Protein AF-A0AAN8EJ95-F1 (afdb_monomer_lite)

pLDDT: mean 85.51, std 13.03, range [29.92, 98.56]

Organism: NCBI:txid191047

Sequence (893 aa):
MENGNKPSVAELAAMTTEERMAGLEHSEVRYFTSYDHHGIHEEMLKDEVRTRSYRDSIYQNKHLFKDKVVLDVGCGTGILSMFAAKAGAKHVIGVDMSSIIQKAKQIVERNGLTSKVTLLQGKMEEVEMPQHVMPDGKVDIIISEWMGYFLLYESMLDTVIYARDKYLRPQGQIYPDKATIYMAGIEDGEFKEDKIGFWDNVYGFDYSPMKDVALTEPLVDTVELKALVTDPCPVFTIDLNTVKTADLAFSEPFSLRCQRNDFIHALIAWFDIDFGACHKPIRFSTGPHAKYTHWKQTVFYVREVLTVEENEVLHGFLSNKPNAKNKRDLDIKIDYELDTTDSRRKTAGSSFKKTTQEVIDFYAAQESNPIPGIPKLDARRVVDGQRKIEFLKPLPPTSEGKTFELRSKVLGVYDKGKPGTVVETEQTIVDKSTGEVYSRAVGQGFFVGQGGWGGPKGPATQAFPPPKGREKSPDVTHVNQLTPESALLYRLNGDYNPLHATPEPGIKMGFGGAIMHGLYSWNSAAHALVKELGGSDPANIKEFQARFASPVKPGDKLITEIWRTGEKNQDGWEEIRFTCRVEGGKHAHASLGDRLPEFRDCVEVCKSENCASGKGHLPLNLRLLFWTCPRECDYTCQHVITDAREARDPPMMEPVVQFHGKWPFHRFMGMQEPFSVLFSLFNFLAHRWGMERLRAEVPGRYSLRPYYLGFGYFGLASWIFSMIFHTRDFNITEKLDYFGAGASVMYGLYYTPVRVFRLDERTQAKQSVLRVWTATCVFLYLCHVTYLTAWSWDYTYNMAANVAAGIVQNVLWSWFSIQRYRKLQKTWAAWPGLIVAWIILAMSLELFDFAPWGRMIDAHSLWHLGTVGPTIWWYSFLIKDAQEDLASQRLKA

Structure (mmCIF, N/CA/C/O backbone):
data_AF-A0AAN8EJ95-F1
#
_entry.id   AF-A0AAN8EJ95-F1
#
loop_
_atom_site.group_PDB
_atom_site.id
_atom_site.type_symbol
_atom_site.label_atom_id
_atom_site.label_alt_id
_atom_site.label_comp_id
_atom_site.label_asym_id
_atom_site.label_entity_id
_atom_site.label_seq_id
_atom_site.pdbx_PDB_ins_code
_atom_site.Cartn_x
_atom_site.Cartn_y
_atom_site.Cartn_z
_atom_site.occupancy
_atom_site.B_iso_or_equiv
_atom_site.auth_seq_id
_atom_site.auth_comp_id
_atom_site.auth_asym_id
_atom_site.auth_atom_id
_atom_site.pdbx_PDB_model_num
ATOM 1 N N . MET A 1 1 ? -7.664 40.490 22.313 1.00 31.25 1 MET A N 1
ATOM 2 C CA . MET A 1 1 ? -8.837 41.183 21.746 1.00 31.25 1 MET A CA 1
ATOM 3 C C . MET A 1 1 ? -10.026 40.712 22.565 1.00 31.25 1 MET A C 1
ATOM 5 O O . MET A 1 1 ? -10.403 39.561 22.437 1.00 31.25 1 MET A O 1
ATOM 9 N N . GLU A 1 2 ? -10.222 41.304 23.740 1.00 29.92 2 GLU A N 1
ATOM 10 C CA . GLU A 1 2 ? -11.142 42.429 23.999 1.00 29.92 2 GLU A CA 1
ATOM 11 C C . GLU A 1 2 ? -12.616 42.094 23.731 1.00 29.92 2 GLU A C 1
ATOM 13 O O . GLU A 1 2 ? -13.000 41.755 22.618 1.00 29.92 2 GLU A O 1
ATOM 18 N N . ASN A 1 3 ? -13.393 42.200 24.815 1.00 36.78 3 ASN A N 1
ATOM 19 C CA . ASN A 1 3 ? -14.847 42.171 24.941 1.00 36.78 3 ASN A CA 1
ATOM 20 C C . ASN A 1 3 ? -15.615 42.603 23.677 1.00 36.78 3 ASN A C 1
ATOM 22 O O . ASN A 1 3 ? -15.866 43.788 23.471 1.00 36.78 3 ASN A O 1
ATOM 26 N N . GLY A 1 4 ? -16.075 41.631 22.889 1.00 32.62 4 GLY A N 1
ATOM 27 C CA . GLY A 1 4 ? -17.233 41.804 22.016 1.00 32.62 4 GLY A CA 1
ATOM 28 C C . GLY A 1 4 ? -18.496 41.463 22.801 1.00 32.62 4 GLY A C 1
ATOM 29 O O . GLY A 1 4 ? -18.571 40.384 23.390 1.00 32.62 4 GLY A O 1
ATOM 30 N N . ASN A 1 5 ? -19.462 42.383 22.851 1.00 41.34 5 ASN A N 1
ATOM 31 C CA . ASN A 1 5 ? -20.799 42.143 23.402 1.00 41.34 5 ASN A CA 1
ATOM 32 C C . ASN A 1 5 ? -21.347 40.808 22.875 1.00 41.34 5 ASN A C 1
ATOM 34 O O . ASN A 1 5 ? -21.532 40.655 21.668 1.00 41.34 5 ASN A O 1
ATOM 38 N N . LYS A 1 6 ? -21.607 39.849 23.772 1.00 45.06 6 LYS A N 1
ATOM 39 C CA . LYS A 1 6 ? -22.358 38.642 23.413 1.00 45.06 6 LYS A CA 1
ATOM 40 C C . LYS A 1 6 ? -23.771 39.071 22.984 1.00 45.06 6 LYS A C 1
ATOM 42 O O . LYS A 1 6 ? -24.364 39.882 23.700 1.00 45.06 6 LYS A O 1
ATOM 47 N N . PRO A 1 7 ? -24.295 38.573 21.850 1.00 48.66 7 PRO A N 1
ATOM 48 C CA . PRO A 1 7 ? -25.649 38.892 21.407 1.00 48.66 7 PRO A CA 1
ATOM 49 C C . PRO A 1 7 ? -26.668 38.498 22.481 1.00 48.66 7 PRO A C 1
ATOM 51 O O . PRO A 1 7 ? -26.501 37.500 23.186 1.00 48.66 7 PRO A O 1
ATOM 54 N N . SER A 1 8 ? -27.710 39.308 22.630 1.00 47.88 8 SER A N 1
ATOM 55 C CA . SER A 1 8 ? -28.803 39.055 23.564 1.00 47.88 8 SER A CA 1
ATOM 56 C C . SER A 1 8 ? -29.637 37.841 23.136 1.00 47.88 8 SER A C 1
ATOM 58 O O . SER A 1 8 ? -29.648 37.421 21.982 1.00 47.88 8 SER A O 1
ATOM 60 N N . VAL A 1 9 ? -30.395 37.287 24.074 1.00 45.28 9 VAL A N 1
ATOM 61 C CA . VAL A 1 9 ? -31.279 36.115 23.907 1.00 45.28 9 VAL A CA 1
ATOM 62 C C . VAL A 1 9 ? -32.238 36.248 22.726 1.00 45.28 9 VAL A C 1
ATOM 64 O O . VAL A 1 9 ? -32.469 35.295 21.982 1.00 45.28 9 VAL A O 1
ATOM 67 N N . ALA A 1 10 ? -32.799 37.446 22.554 1.00 48.84 10 ALA A N 1
ATOM 68 C CA . ALA A 1 10 ? -33.728 37.748 21.476 1.00 48.84 10 ALA A CA 1
ATOM 69 C C . ALA A 1 10 ? -33.019 37.802 20.113 1.00 48.84 10 ALA A C 1
ATOM 71 O O . ALA A 1 10 ? -33.591 37.373 19.114 1.00 48.84 10 ALA A O 1
ATOM 72 N N . GLU A 1 11 ? -31.767 38.268 20.082 1.00 50.44 11 GLU A N 1
ATOM 73 C CA . GLU A 1 11 ? -30.933 38.295 18.877 1.00 50.44 11 GLU A CA 1
ATOM 74 C C . GLU A 1 11 ? -30.502 36.877 18.487 1.00 50.44 11 GLU A C 1
ATOM 76 O O . GLU A 1 11 ? -30.715 36.477 17.346 1.00 50.44 11 GLU A O 1
ATOM 81 N N . LEU A 1 12 ? -30.034 36.063 19.442 1.00 48.91 12 LEU A N 1
ATOM 82 C CA . LEU A 1 12 ? -29.713 34.649 19.211 1.00 48.91 12 LEU A CA 1
ATOM 83 C C . LEU A 1 12 ? -30.929 33.869 18.704 1.00 48.91 12 LEU A C 1
ATOM 85 O O . LEU A 1 12 ? -30.801 33.082 17.771 1.00 48.91 12 LEU A O 1
ATOM 89 N N . ALA A 1 13 ? -32.121 34.105 19.266 1.00 47.47 13 ALA A N 1
ATOM 90 C CA . ALA A 1 13 ? -33.360 33.461 18.832 1.00 47.47 13 ALA A CA 1
ATOM 91 C C . ALA A 1 13 ? -33.754 33.807 17.382 1.00 47.47 13 ALA A C 1
ATOM 93 O O . ALA A 1 13 ? -34.323 32.948 16.705 1.00 47.47 13 ALA A O 1
ATOM 94 N N . ALA A 1 14 ? -33.431 35.016 16.911 1.00 52.34 14 ALA A N 1
ATOM 95 C CA . ALA A 1 14 ? -33.741 35.509 15.568 1.00 52.34 14 ALA A CA 1
ATOM 96 C C . ALA A 1 14 ? -32.690 35.140 14.501 1.00 52.34 14 ALA A C 1
ATOM 98 O O . ALA A 1 14 ? -33.008 35.177 13.314 1.00 52.34 14 ALA A O 1
ATOM 99 N N . MET A 1 15 ? -31.474 34.763 14.909 1.00 60.28 15 MET A N 1
ATOM 100 C CA . MET A 1 15 ? -30.400 34.348 14.001 1.00 60.28 15 MET A CA 1
ATOM 101 C C . MET A 1 15 ? -30.716 33.021 13.301 1.00 60.28 15 MET A C 1
ATOM 103 O O . MET A 1 15 ? -31.153 32.047 13.931 1.00 60.28 15 MET A O 1
ATOM 107 N N . THR A 1 16 ? -30.431 32.979 12.001 1.00 61.28 16 THR A N 1
ATOM 108 C CA . THR A 1 16 ? -30.455 31.779 11.158 1.00 61.28 16 THR A CA 1
ATOM 109 C C . THR A 1 16 ? -29.427 30.745 11.628 1.00 61.28 16 THR A C 1
ATOM 111 O O . THR A 1 16 ? -28.486 31.059 12.358 1.00 61.28 16 THR A O 1
ATOM 114 N N . THR A 1 17 ? -29.589 29.482 11.220 1.00 61.00 17 THR A N 1
ATOM 115 C CA . THR A 1 17 ? -28.623 28.418 11.553 1.00 61.00 17 THR A CA 1
ATOM 116 C C . THR A 1 17 ? -27.213 28.780 11.083 1.00 61.00 17 THR A C 1
ATOM 118 O O . THR A 1 17 ? -26.270 28.633 11.850 1.00 61.00 17 THR A O 1
ATOM 121 N N . GLU A 1 18 ? -27.079 29.351 9.886 1.00 59.34 18 GLU A N 1
ATOM 122 C CA . GLU A 1 18 ? -25.798 29.805 9.329 1.00 59.34 18 GLU A CA 1
ATOM 123 C C . GLU A 1 18 ? -25.145 30.900 10.190 1.00 59.34 18 GLU A C 1
ATOM 125 O O . GLU A 1 18 ? -23.954 30.827 10.488 1.00 59.34 18 GLU A O 1
ATOM 130 N N . GLU A 1 19 ? -25.925 31.871 10.675 1.00 63.56 19 GLU A N 1
ATOM 131 C CA . GLU A 1 19 ? -25.430 32.941 11.551 1.00 63.56 19 GLU A CA 1
ATOM 132 C C . GLU A 1 19 ? -25.023 32.428 12.939 1.00 63.56 19 GLU A C 1
ATOM 134 O O . GLU A 1 19 ? -24.049 32.915 13.507 1.00 63.56 19 GLU A O 1
ATOM 139 N N . ARG A 1 20 ? -25.724 31.428 13.493 1.00 63.00 20 ARG A N 1
ATOM 140 C CA . ARG A 1 20 ? -25.363 30.810 14.787 1.00 63.00 20 ARG A CA 1
ATOM 141 C C . ARG A 1 20 ? -24.119 29.928 14.707 1.00 63.00 20 ARG A C 1
ATOM 143 O O . ARG A 1 20 ? -23.491 29.660 15.726 1.00 63.00 20 ARG A O 1
ATOM 150 N N . MET A 1 21 ? -23.781 29.457 13.511 1.00 64.62 21 MET A N 1
ATOM 151 C CA . MET A 1 21 ? -22.571 28.678 13.252 1.00 64.62 21 MET A CA 1
ATOM 152 C C . MET A 1 21 ? -21.371 29.561 12.885 1.00 64.62 21 MET A C 1
ATOM 154 O O . MET A 1 21 ? -20.233 29.087 12.897 1.00 64.62 21 MET A O 1
ATOM 158 N N . ALA A 1 22 ? -21.599 30.845 12.586 1.00 50.06 22 ALA A N 1
ATOM 159 C CA . ALA A 1 22 ? -20.550 31.797 12.253 1.00 50.06 22 ALA A CA 1
ATOM 160 C C . ALA A 1 22 ? -19.641 32.063 13.468 1.00 50.06 22 ALA A C 1
ATOM 162 O O . ALA A 1 22 ? -20.081 32.560 14.502 1.00 50.06 22 ALA A O 1
ATOM 163 N N . GLY A 1 23 ? -18.350 31.741 13.333 1.00 56.09 23 GLY A N 1
ATOM 164 C CA . GLY A 1 23 ? -17.338 31.920 14.384 1.00 56.09 23 GLY A CA 1
ATOM 165 C C . GLY A 1 23 ? -16.993 30.656 15.180 1.00 56.09 23 GLY A C 1
ATOM 166 O O . GLY A 1 23 ? -16.064 30.700 15.984 1.00 56.09 23 GLY A O 1
ATOM 167 N N . LEU A 1 24 ? -17.681 29.535 14.936 1.00 63.62 24 LEU A N 1
ATOM 168 C CA . LEU A 1 24 ? -17.284 28.226 15.462 1.00 63.62 24 LEU A CA 1
ATOM 169 C C . LEU A 1 24 ? -16.113 27.640 14.667 1.00 63.62 24 LEU A C 1
ATOM 171 O O . LEU A 1 24 ? -15.936 27.934 13.482 1.00 63.62 24 LEU A O 1
ATOM 175 N N . GLU A 1 25 ? -15.318 26.783 15.311 1.00 67.19 25 GLU A N 1
ATOM 176 C CA . GLU A 1 25 ? -14.276 26.044 14.602 1.00 67.19 25 GLU A CA 1
ATOM 177 C C . GLU A 1 25 ? -14.890 25.140 13.523 1.00 67.19 25 GLU A C 1
ATOM 179 O O . GLU A 1 25 ? -15.976 24.580 13.681 1.00 67.19 25 GLU A O 1
ATOM 184 N N . HIS A 1 26 ? -14.176 24.969 12.409 1.00 61.03 26 HIS A N 1
ATOM 185 C CA . HIS A 1 26 ? -14.678 24.232 11.246 1.00 61.03 26 HIS A CA 1
ATOM 186 C C . HIS A 1 26 ? -15.067 22.772 11.578 1.00 61.03 26 HIS A C 1
ATOM 188 O O . HIS A 1 26 ? -15.973 22.215 10.951 1.00 61.03 26 HIS A O 1
ATOM 194 N N . SER A 1 27 ? -14.409 22.143 12.556 1.00 56.06 27 SER A N 1
ATOM 195 C CA . SER A 1 27 ? -14.742 20.798 13.050 1.00 56.06 27 SER A CA 1
ATOM 196 C C . SER A 1 27 ? -16.100 20.758 13.756 1.00 56.06 27 SER A C 1
ATOM 198 O O . SER A 1 27 ? -16.895 19.857 13.498 1.00 56.06 27 SER A O 1
ATOM 200 N N . GLU A 1 28 ? -16.414 21.758 14.584 1.00 68.88 28 GLU A N 1
ATOM 201 C CA . GLU A 1 28 ? -17.719 21.876 15.238 1.00 68.88 28 GLU A CA 1
ATOM 202 C C . GLU A 1 28 ? -18.832 22.130 14.225 1.00 68.88 28 GLU A C 1
ATOM 204 O O . GLU A 1 28 ? -19.875 21.484 14.284 1.00 68.88 28 GLU A O 1
ATOM 209 N N . VAL A 1 29 ? -18.598 23.020 13.255 1.00 71.56 29 VAL A N 1
ATOM 210 C CA . VAL A 1 29 ? -19.570 23.292 12.188 1.00 71.56 29 VAL A CA 1
ATOM 211 C C . VAL A 1 29 ? -19.902 22.010 11.423 1.00 71.56 29 VAL A C 1
ATOM 213 O O . VAL A 1 29 ? -21.076 21.710 11.208 1.00 71.56 29 VAL A O 1
ATOM 216 N N . ARG A 1 30 ? -18.884 21.218 11.059 1.00 63.19 30 ARG A N 1
ATOM 217 C CA . ARG A 1 30 ? -19.063 19.935 10.361 1.00 63.19 30 ARG A CA 1
ATOM 218 C C . ARG A 1 30 ? -19.829 18.910 11.207 1.00 63.19 30 ARG A C 1
ATOM 220 O O . ARG A 1 30 ? -20.692 18.232 10.665 1.00 63.19 30 ARG A O 1
ATOM 227 N N . TYR A 1 31 ? -19.540 18.817 12.506 1.00 69.44 31 TYR A N 1
ATOM 228 C CA . TYR A 1 31 ? -20.261 17.931 13.423 1.00 69.44 31 TYR A CA 1
ATOM 229 C C . TYR A 1 31 ? -21.749 18.289 13.501 1.00 69.44 31 TYR A C 1
ATOM 231 O O . TYR A 1 31 ? -22.602 17.450 13.266 1.00 69.44 31 TYR A O 1
ATOM 239 N N . PHE A 1 32 ? -22.101 19.548 13.763 1.00 73.75 32 PHE A N 1
ATOM 240 C CA . PHE A 1 32 ? -23.516 19.900 13.925 1.00 73.75 32 PHE A CA 1
ATOM 241 C C . PHE A 1 32 ? -24.310 19.838 12.613 1.00 73.75 32 PHE A C 1
ATOM 243 O O . PHE A 1 32 ? -25.487 19.492 12.635 1.00 73.75 32 PHE A O 1
ATOM 250 N N . THR A 1 33 ? -23.673 20.127 11.472 1.00 72.50 33 THR A N 1
ATOM 251 C CA . THR A 1 33 ? -24.325 20.019 10.153 1.00 72.50 33 THR A CA 1
ATOM 252 C C . THR A 1 33 ? -24.534 18.582 9.693 1.00 72.50 33 THR A C 1
ATOM 254 O O . THR A 1 33 ? -25.491 18.337 8.963 1.00 72.50 33 THR A O 1
ATOM 257 N N . SER A 1 34 ? -23.716 17.610 10.121 1.00 72.88 34 SER A N 1
ATOM 258 C CA . SER A 1 34 ? -23.968 16.205 9.769 1.00 72.88 34 SER A CA 1
ATOM 259 C C . SER A 1 34 ? -25.316 15.734 10.331 1.00 72.88 34 SER A C 1
ATOM 261 O O . SER A 1 34 ? -26.096 15.110 9.610 1.00 72.88 34 SER A O 1
ATOM 263 N N . TYR A 1 35 ? -25.652 16.143 11.558 1.00 79.81 35 TYR A N 1
ATOM 264 C CA . TYR A 1 35 ? -26.918 15.826 12.225 1.00 79.81 35 TYR A CA 1
ATOM 265 C C . TYR A 1 35 ? -28.145 16.567 11.667 1.00 79.81 35 TYR A C 1
ATOM 267 O O . TYR A 1 35 ? -29.269 16.250 12.056 1.00 79.81 35 TYR A O 1
ATOM 275 N N . ASP A 1 36 ? -27.995 17.489 10.712 1.00 78.75 36 ASP A N 1
ATOM 276 C CA . ASP A 1 36 ? -29.144 18.094 10.020 1.00 78.75 36 ASP A CA 1
ATOM 277 C C . ASP A 1 36 ? -29.804 17.115 9.029 1.00 78.75 36 ASP A C 1
ATOM 279 O O . ASP A 1 36 ? -30.977 17.260 8.663 1.00 78.75 36 ASP A O 1
ATOM 283 N N . HIS A 1 37 ? -29.066 16.094 8.582 1.00 77.88 37 HIS A N 1
ATOM 284 C CA . HIS A 1 37 ? -29.528 15.154 7.569 1.00 77.88 37 HIS A CA 1
ATOM 285 C C . HIS A 1 37 ? -30.461 14.079 8.145 1.00 77.88 37 HIS A C 1
ATOM 287 O O . HIS A 1 37 ? -30.120 13.343 9.068 1.00 77.88 37 HIS A O 1
ATOM 293 N N . HIS A 1 38 ? -31.633 13.913 7.522 1.00 79.50 38 HIS A N 1
ATOM 294 C CA . HIS A 1 38 ? -32.635 12.920 7.934 1.00 79.50 38 HIS A CA 1
ATOM 295 C C . HIS A 1 38 ? -32.125 11.469 7.935 1.00 79.50 38 HIS A C 1
ATOM 297 O O . HIS A 1 38 ? -32.625 10.677 8.727 1.00 79.50 38 HIS A O 1
ATOM 303 N N . GLY A 1 39 ? -31.148 11.125 7.085 1.00 79.62 39 GLY A N 1
ATOM 304 C CA . GLY A 1 39 ? -30.611 9.764 6.978 1.00 79.62 39 GLY A CA 1
ATOM 305 C C . GLY A 1 39 ? -29.983 9.253 8.278 1.00 79.62 39 GLY A C 1
ATOM 306 O O . GLY A 1 39 ? -30.259 8.124 8.673 1.00 79.62 39 GLY A O 1
ATOM 307 N N . ILE A 1 40 ? -29.238 10.104 8.997 1.00 84.94 40 ILE A N 1
ATOM 308 C CA . ILE A 1 40 ? -28.632 9.737 10.290 1.00 84.94 40 ILE A CA 1
ATOM 309 C C . ILE A 1 40 ? -29.730 9.481 11.334 1.00 84.94 40 ILE A C 1
ATOM 311 O O . ILE A 1 40 ? -29.700 8.496 12.068 1.00 84.94 40 ILE A O 1
ATOM 315 N N . HIS A 1 41 ? -30.762 10.331 11.367 1.00 89.94 41 HIS A N 1
ATOM 316 C CA . HIS A 1 41 ? -31.905 10.140 12.269 1.00 89.94 41 HIS A CA 1
ATOM 317 C C . HIS A 1 41 ? -32.727 8.900 11.921 1.00 89.94 41 HIS A C 1
ATOM 319 O O . HIS A 1 41 ? -33.234 8.238 12.822 1.00 89.94 41 HIS A O 1
ATOM 325 N N . GLU A 1 42 ? -32.869 8.567 10.639 1.00 91.12 42 GLU A N 1
ATOM 326 C CA . GLU A 1 42 ? -33.545 7.347 10.201 1.00 91.12 42 GLU A CA 1
ATOM 327 C C . GLU A 1 42 ? -32.805 6.092 10.680 1.00 91.12 42 GLU A C 1
ATOM 329 O O . GLU A 1 42 ? -33.447 5.184 11.207 1.00 91.12 42 GLU A O 1
ATOM 334 N N . GLU A 1 43 ? -31.476 6.057 10.560 1.00 90.31 43 GLU A N 1
ATOM 335 C CA . GLU A 1 43 ? -30.632 4.972 11.074 1.00 90.31 43 GLU A CA 1
ATOM 336 C C . GLU A 1 43 ? -30.760 4.833 12.599 1.00 90.31 43 GLU A C 1
ATOM 338 O O . GLU A 1 43 ? -31.127 3.767 13.101 1.00 90.31 43 GLU A O 1
ATOM 343 N N . MET A 1 44 ? -30.600 5.942 13.328 1.00 92.31 44 MET A N 1
ATOM 344 C CA . MET A 1 44 ? -30.773 6.003 14.782 1.00 92.31 44 MET A CA 1
ATOM 345 C C . MET A 1 44 ? -32.164 5.537 15.252 1.00 92.31 44 MET A C 1
ATOM 347 O O . MET A 1 44 ? -32.299 4.900 16.301 1.00 92.31 44 MET A O 1
ATOM 351 N N . LEU A 1 45 ? -33.230 5.883 14.523 1.00 93.94 45 LEU A N 1
ATOM 352 C CA . LEU A 1 45 ? -34.606 5.509 14.873 1.00 93.94 45 LEU A CA 1
ATOM 353 C C . LEU A 1 45 ? -34.927 4.050 14.521 1.00 93.94 45 LEU A C 1
ATOM 355 O O . LEU A 1 45 ? -35.714 3.420 15.230 1.00 93.94 45 LEU A O 1
ATOM 359 N N . LYS A 1 46 ? -34.343 3.514 13.441 1.00 94.31 46 LYS A N 1
ATOM 360 C CA . LYS A 1 46 ? -34.494 2.107 13.035 1.00 94.31 46 LYS A CA 1
ATOM 361 C C . LYS A 1 46 ? -33.685 1.144 13.899 1.00 94.31 46 LYS A C 1
ATOM 363 O O . LYS A 1 46 ? -34.028 -0.037 13.938 1.00 94.31 46 LYS A O 1
ATOM 368 N N . ASP A 1 47 ? -32.674 1.627 14.617 1.00 96.50 47 ASP A N 1
ATOM 369 C CA . ASP A 1 47 ? -32.015 0.862 15.672 1.00 96.50 47 ASP A CA 1
ATOM 370 C C . ASP A 1 47 ? -33.005 0.579 16.817 1.00 96.50 47 ASP A C 1
ATOM 372 O O . ASP A 1 47 ? -33.230 1.383 17.734 1.00 96.50 47 ASP A O 1
ATOM 376 N N . GLU A 1 48 ? -33.651 -0.587 16.733 1.00 95.62 48 GLU A N 1
ATOM 377 C CA . GLU A 1 48 ? -34.641 -1.016 17.710 1.00 95.62 48 GLU A CA 1
ATOM 378 C C . GLU A 1 48 ? -34.017 -1.308 19.073 1.00 95.62 48 GLU A C 1
ATOM 380 O O . GLU A 1 48 ? -34.681 -1.086 20.084 1.00 95.62 48 GLU A O 1
ATOM 385 N N . VAL A 1 49 ? -32.778 -1.806 19.124 1.00 97.19 49 VAL A N 1
ATOM 386 C CA . VAL A 1 49 ? -32.103 -2.142 20.385 1.00 97.19 49 VAL A CA 1
ATOM 387 C C . VAL A 1 49 ? -31.868 -0.865 21.177 1.00 97.19 49 VAL A C 1
ATOM 389 O O . VAL A 1 49 ? -32.293 -0.786 22.333 1.00 97.19 49 VAL A O 1
ATOM 392 N N . ARG A 1 50 ? -31.306 0.166 20.533 1.00 97.56 50 ARG A N 1
ATOM 393 C CA . ARG A 1 50 ? -31.157 1.503 21.113 1.00 97.56 50 ARG A CA 1
ATOM 394 C C . ARG A 1 50 ? -32.510 2.063 21.531 1.00 97.56 50 ARG A C 1
ATOM 396 O O . ARG A 1 50 ? -32.771 2.301 22.711 1.00 97.56 50 ARG A O 1
ATOM 403 N N . THR A 1 51 ? -33.399 2.264 20.560 1.00 96.81 51 THR A N 1
ATOM 404 C CA . THR A 1 51 ? -34.612 3.066 20.759 1.00 96.81 51 THR A CA 1
ATOM 405 C C . THR A 1 51 ? -35.582 2.395 21.733 1.00 96.81 51 THR A C 1
ATOM 407 O O . THR A 1 51 ? -36.204 3.073 22.556 1.00 96.81 51 THR A O 1
ATOM 410 N N . ARG A 1 52 ? -35.703 1.058 21.702 1.00 96.81 52 ARG A N 1
ATOM 411 C CA . ARG A 1 52 ? -36.554 0.331 22.656 1.00 96.81 52 ARG A CA 1
ATOM 412 C C . ARG A 1 52 ? -35.944 0.274 24.047 1.00 96.81 52 ARG A C 1
ATOM 414 O O . ARG A 1 52 ? -36.720 0.358 24.988 1.00 96.81 52 ARG A O 1
ATOM 421 N N . SER A 1 53 ? -34.621 0.199 24.203 1.00 97.56 53 SER A N 1
ATOM 422 C CA . SER A 1 53 ? -34.002 0.201 25.539 1.00 97.56 53 SER A CA 1
ATOM 423 C C . SER A 1 53 ? -34.273 1.508 26.285 1.00 97.56 53 SER A C 1
ATOM 425 O O . SER A 1 53 ? -34.717 1.464 27.430 1.00 97.56 53 SER A O 1
ATOM 427 N N . TYR A 1 54 ? -34.145 2.663 25.619 1.00 98.12 54 TYR A N 1
ATOM 428 C CA . TYR A 1 54 ? -34.565 3.948 26.197 1.00 98.12 54 TYR A CA 1
ATOM 429 C C . TYR A 1 54 ? -36.072 4.013 26.452 1.00 98.12 54 TYR A C 1
ATOM 431 O O . TYR A 1 54 ? -36.519 4.433 27.517 1.00 98.12 54 TYR A O 1
ATOM 439 N N . ARG A 1 55 ? -36.894 3.595 25.481 1.00 97.69 55 ARG A N 1
ATOM 440 C CA . ARG A 1 55 ? -38.351 3.580 25.665 1.00 97.69 55 ARG A CA 1
ATOM 441 C C . ARG A 1 55 ? -38.735 2.745 26.880 1.00 97.69 55 ARG A C 1
ATOM 443 O O . ARG A 1 55 ? -39.579 3.171 27.657 1.00 97.69 55 ARG A O 1
ATOM 450 N N . ASP A 1 56 ? -38.151 1.565 27.027 1.00 97.19 56 ASP A N 1
ATOM 451 C CA . ASP A 1 56 ? -38.487 0.613 28.074 1.00 97.19 56 ASP A CA 1
ATOM 452 C C . ASP A 1 56 ? -37.938 1.074 29.428 1.00 97.19 56 ASP A C 1
ATOM 454 O O . ASP A 1 56 ? -38.663 0.968 30.419 1.00 97.19 56 ASP A O 1
ATOM 458 N N . SER A 1 57 ? -36.749 1.693 29.475 1.00 97.44 57 SER A N 1
ATOM 459 C CA . SER A 1 57 ? -36.217 2.307 30.701 1.00 97.44 57 SER A CA 1
ATOM 460 C C . SER A 1 57 ? -37.120 3.427 31.214 1.00 97.44 57 SER A C 1
ATOM 462 O O . SER A 1 57 ? -37.308 3.561 32.421 1.00 97.44 57 SER A O 1
ATOM 464 N N . ILE A 1 58 ? -37.811 4.132 30.317 1.00 97.75 58 ILE A N 1
ATOM 465 C CA . ILE A 1 58 ? -38.782 5.171 30.667 1.00 97.75 58 ILE A CA 1
ATOM 466 C C . ILE A 1 58 ? -40.183 4.585 30.958 1.00 97.75 58 ILE A C 1
ATOM 468 O O . ILE A 1 58 ? -40.804 4.878 31.981 1.00 97.75 58 ILE A O 1
ATOM 472 N N . TYR A 1 59 ? -40.722 3.732 30.082 1.00 97.50 59 TYR A N 1
ATOM 473 C CA . TYR A 1 59 ? -42.110 3.245 30.142 1.00 97.50 59 TYR A CA 1
ATOM 474 C C . TYR A 1 59 ? -42.343 2.167 31.194 1.00 97.50 59 TYR A C 1
ATOM 476 O O . TYR A 1 59 ? -43.454 2.083 31.724 1.00 97.50 59 TYR A O 1
ATOM 484 N N . GLN A 1 60 ? -41.338 1.353 31.509 1.00 96.50 60 GLN A N 1
ATOM 485 C CA . GLN A 1 60 ? -41.438 0.384 32.601 1.00 96.50 60 GLN A CA 1
ATOM 486 C C . GLN A 1 60 ? -41.215 1.051 33.966 1.00 96.50 60 GLN A C 1
ATOM 488 O O . GLN A 1 60 ? -41.607 0.495 34.990 1.00 96.50 60 GLN A O 1
ATOM 493 N N . ASN A 1 61 ? -40.691 2.283 33.986 1.00 96.62 61 ASN A N 1
ATOM 494 C CA . ASN A 1 61 ? -40.397 3.041 35.200 1.00 96.62 61 ASN A CA 1
ATOM 495 C C . ASN A 1 61 ? -41.122 4.396 35.245 1.00 96.62 61 ASN A C 1
ATOM 497 O O . ASN A 1 61 ? -40.617 5.362 35.808 1.00 96.62 61 ASN A O 1
ATOM 501 N N . LYS A 1 62 ? -42.354 4.476 34.718 1.00 96.81 62 LYS A N 1
ATOM 502 C CA . LYS A 1 62 ? -43.170 5.714 34.708 1.00 96.81 62 LYS A CA 1
ATOM 503 C C . LYS A 1 62 ? -43.286 6.397 36.071 1.00 96.81 62 LYS A C 1
ATOM 505 O O . LYS A 1 62 ? -43.409 7.613 36.134 1.00 96.81 62 LYS A O 1
ATOM 510 N N . HIS A 1 63 ? -43.244 5.628 37.157 1.00 95.88 63 HIS A N 1
ATOM 511 C CA . HIS A 1 63 ? -43.276 6.149 38.523 1.00 95.88 63 HIS A CA 1
ATOM 512 C C . HIS A 1 63 ? -42.074 7.052 38.860 1.00 95.88 63 HIS A C 1
ATOM 514 O O . HIS A 1 63 ? -42.229 7.949 39.681 1.00 95.88 63 HIS A O 1
ATOM 520 N N . LEU A 1 64 ? -40.920 6.858 38.208 1.00 95.56 64 LEU A N 1
ATOM 521 C CA . LEU A 1 64 ? -39.736 7.714 38.346 1.00 95.56 64 LEU A CA 1
ATOM 522 C C . LEU A 1 64 ? -39.867 9.008 37.535 1.00 95.56 64 LEU A C 1
ATOM 524 O O . LEU A 1 64 ? -39.382 10.046 37.967 1.00 95.56 64 LEU A O 1
ATOM 528 N N . PHE A 1 65 ? -40.565 8.961 36.396 1.00 97.50 65 PHE A N 1
ATOM 529 C CA . PHE A 1 65 ? -40.759 10.106 35.496 1.00 97.50 65 PHE A CA 1
ATOM 530 C C . PHE A 1 65 ? -41.984 10.958 35.840 1.00 97.50 65 PHE A C 1
ATOM 532 O O . PHE A 1 65 ? -42.058 12.118 35.438 1.00 97.50 65 PHE A O 1
ATOM 539 N N . LYS A 1 66 ? -42.963 10.403 36.560 1.00 97.56 66 LYS A N 1
ATOM 540 C CA . LYS A 1 66 ? -44.215 11.089 36.875 1.00 97.56 66 LYS A CA 1
ATOM 541 C C . LYS A 1 66 ? -43.956 12.390 37.640 1.00 97.56 66 LYS A C 1
ATOM 543 O O . LYS A 1 66 ? -43.262 12.400 38.651 1.00 97.56 66 LYS A O 1
ATOM 548 N N . ASP A 1 67 ? -44.545 13.478 37.150 1.00 96.38 67 ASP A N 1
ATOM 549 C CA . ASP A 1 67 ? -44.467 14.820 37.740 1.00 96.38 67 ASP A CA 1
ATOM 550 C C . ASP A 1 67 ? -43.033 15.391 37.851 1.00 96.38 67 ASP A C 1
ATOM 552 O O . ASP A 1 67 ? -42.797 16.369 38.564 1.00 96.38 67 ASP A O 1
ATOM 556 N N . LYS A 1 68 ? -42.073 14.824 37.103 1.00 96.56 68 LYS A N 1
ATOM 557 C CA . LYS A 1 68 ? -40.672 15.269 37.058 1.00 96.56 68 LYS A CA 1
ATOM 558 C C . LYS A 1 68 ? -40.371 16.218 35.905 1.00 96.56 68 LYS A C 1
ATOM 560 O O . LYS A 1 68 ? -41.031 16.164 34.865 1.00 96.56 68 LYS A O 1
ATOM 565 N N . VAL A 1 69 ? -39.360 17.070 36.086 1.00 97.25 69 VAL A N 1
ATOM 566 C CA . VAL A 1 69 ? -38.775 17.871 35.001 1.00 97.25 69 VAL A CA 1
ATOM 567 C C . VAL A 1 69 ? -37.593 17.108 34.411 1.00 97.25 69 VAL A C 1
ATOM 569 O O . VAL A 1 69 ? -36.657 16.763 35.135 1.00 97.25 69 VAL A O 1
ATOM 572 N N . VAL A 1 70 ? -37.648 16.841 33.107 1.00 98.31 70 VAL A N 1
ATOM 573 C CA . VAL A 1 70 ? -36.659 16.029 32.384 1.00 98.31 70 VAL A CA 1
ATOM 574 C C . VAL A 1 70 ? -35.884 16.902 31.401 1.00 98.31 70 VAL A C 1
ATOM 576 O O . VAL A 1 70 ? -36.487 17.699 30.683 1.00 98.31 70 VAL A O 1
ATOM 579 N N . LEU A 1 71 ? -34.565 16.744 31.357 1.00 98.38 71 LEU A N 1
ATOM 580 C CA . LEU A 1 71 ? -33.685 17.352 30.362 1.00 98.38 71 LEU A CA 1
ATOM 581 C C . LEU A 1 71 ? -33.229 16.284 29.369 1.00 98.38 71 LEU A C 1
ATOM 583 O O . LEU A 1 71 ? -32.662 15.278 29.781 1.00 98.38 71 LEU A O 1
ATOM 587 N N . ASP A 1 72 ? -33.480 16.513 28.087 1.00 98.44 72 ASP A N 1
ATOM 588 C CA . ASP A 1 72 ? -33.035 15.677 26.974 1.00 98.44 72 ASP A CA 1
ATOM 589 C C . ASP A 1 72 ? -31.862 16.377 26.268 1.00 98.44 72 ASP A C 1
ATOM 591 O O . ASP A 1 72 ? -32.050 17.392 25.587 1.00 98.44 72 ASP A O 1
ATOM 595 N N . VAL A 1 73 ? -30.642 15.898 26.528 1.00 97.56 73 VAL A N 1
ATOM 596 C CA . VAL A 1 73 ? -29.391 16.501 26.036 1.00 97.56 73 VAL A CA 1
ATOM 597 C C . VAL A 1 73 ? -29.035 15.874 24.690 1.00 97.56 73 VAL A C 1
ATOM 599 O O . VAL A 1 73 ? -28.723 14.686 24.642 1.00 97.56 73 VAL A O 1
ATOM 602 N N . GLY A 1 74 ? -29.069 16.675 23.620 1.00 95.25 74 GLY A N 1
ATOM 603 C CA . GLY A 1 74 ? -28.951 16.202 22.235 1.00 95.25 74 GLY A CA 1
ATOM 604 C C . GLY A 1 74 ? -30.226 15.515 21.761 1.00 95.25 74 GLY A C 1
ATOM 605 O O . GLY A 1 74 ? -30.217 14.359 21.350 1.00 95.25 74 GLY A O 1
ATOM 606 N N . CYS A 1 75 ? -31.360 16.206 21.887 1.00 96.00 75 CYS A N 1
ATOM 607 C CA . CYS A 1 75 ? -32.668 15.576 21.702 1.00 96.00 75 CYS A CA 1
ATOM 608 C C . CYS A 1 75 ? -32.975 15.146 20.252 1.00 96.00 75 CYS A C 1
ATOM 610 O O . CYS A 1 75 ? -33.927 14.387 20.033 1.00 96.00 75 CYS A O 1
ATOM 612 N N . GLY A 1 76 ? -32.221 15.623 19.253 1.00 95.12 76 GLY A N 1
ATOM 613 C CA . GLY A 1 76 ? -32.394 15.304 17.838 1.00 95.12 76 GLY A CA 1
ATOM 614 C C . GLY A 1 76 ? -33.830 15.521 17.357 1.00 95.12 76 GLY A C 1
ATOM 615 O O . GLY A 1 76 ? -34.380 16.621 17.410 1.00 95.12 76 GLY A O 1
ATOM 616 N N . THR A 1 77 ? -34.481 14.444 16.910 1.00 95.62 77 THR A N 1
ATOM 617 C CA . THR A 1 77 ? -35.896 14.457 16.481 1.00 95.62 77 THR A CA 1
ATOM 618 C C . THR A 1 77 ? -36.911 14.596 17.626 1.00 95.62 77 THR A C 1
ATOM 620 O O . THR A 1 77 ? -38.112 14.709 17.372 1.00 95.62 77 THR A O 1
ATOM 623 N N . GLY A 1 78 ? -36.462 14.586 18.884 1.00 96.94 78 GLY A N 1
ATOM 624 C CA . GLY A 1 78 ? -37.291 14.693 20.086 1.00 96.94 78 GLY A CA 1
ATOM 625 C C . GLY A 1 78 ? -37.931 13.375 20.531 1.00 96.94 78 GLY A C 1
ATOM 626 O O . GLY A 1 78 ? -38.863 13.385 21.336 1.00 96.94 78 GLY A O 1
ATOM 627 N N . ILE A 1 79 ? -37.483 12.227 20.011 1.00 98.25 79 ILE A N 1
ATOM 628 C CA . ILE A 1 79 ? -38.094 10.922 20.310 1.00 98.25 79 ILE A CA 1
ATOM 629 C C . ILE A 1 79 ? -38.022 10.556 21.801 1.00 98.25 79 ILE A C 1
ATOM 631 O O . ILE A 1 79 ? -39.035 10.148 22.379 1.00 98.25 79 ILE A O 1
ATOM 635 N N . LEU A 1 80 ? -36.870 10.764 22.447 1.00 98.31 80 LEU A N 1
ATOM 636 C CA . LEU A 1 80 ? -36.682 10.483 23.874 1.00 98.31 80 LEU A CA 1
ATOM 637 C C . LEU A 1 80 ? -37.510 11.443 24.730 1.00 98.31 80 LEU A C 1
ATOM 639 O O . LEU A 1 8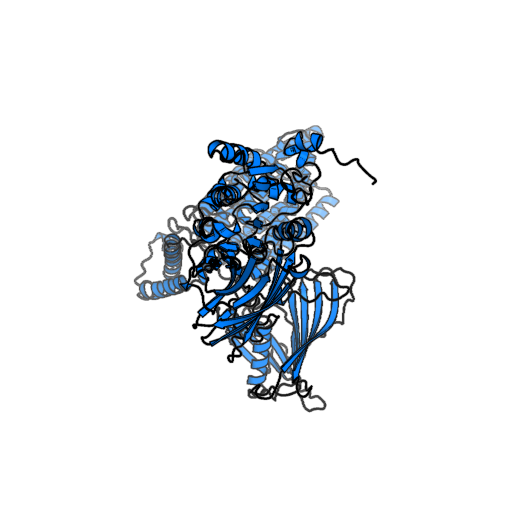0 ? -38.223 11.009 25.640 1.00 98.31 80 LEU A O 1
ATOM 643 N N . SER A 1 81 ? -37.529 12.724 24.354 1.00 98.44 81 SER A N 1
ATOM 644 C CA . SER A 1 81 ? -38.413 13.722 24.950 1.00 98.44 81 SER A CA 1
ATOM 645 C C . SER A 1 81 ? -39.889 13.312 24.912 1.00 98.44 81 SER A C 1
ATOM 647 O O . SER A 1 81 ? -40.603 13.412 25.914 1.00 98.44 81 SER A O 1
ATOM 649 N N . MET A 1 82 ? -40.366 12.792 23.777 1.00 98.44 82 MET A N 1
ATOM 650 C CA . MET A 1 82 ? -41.742 12.308 23.642 1.00 98.44 82 MET A CA 1
ATOM 651 C C . MET A 1 82 ? -42.012 11.051 24.480 1.00 98.44 82 MET A C 1
ATOM 653 O O . MET A 1 82 ? -43.120 10.900 25.007 1.00 98.44 82 MET A O 1
ATOM 657 N N . PHE A 1 83 ? -41.030 10.157 24.651 1.00 98.56 83 PHE A N 1
ATOM 658 C CA . PHE A 1 83 ? -41.153 9.039 25.589 1.00 98.56 83 PHE A CA 1
ATOM 659 C C . PHE A 1 83 ? -41.292 9.539 27.031 1.00 98.56 83 PHE A C 1
ATOM 661 O O . PHE A 1 83 ? -42.256 9.167 27.702 1.00 98.56 83 PHE A O 1
ATOM 668 N N . ALA A 1 84 ? -40.432 10.449 27.487 1.00 98.38 84 ALA A N 1
ATOM 669 C CA . ALA A 1 84 ? -40.532 11.038 28.824 1.00 98.38 84 ALA A CA 1
ATOM 670 C C . ALA A 1 84 ? -41.886 11.738 29.061 1.00 98.38 84 ALA A C 1
ATOM 672 O O . ALA A 1 84 ? -42.554 11.492 30.071 1.00 98.38 84 ALA A O 1
ATOM 673 N N . ALA A 1 85 ? -42.365 12.530 28.095 1.00 98.12 85 ALA A N 1
ATOM 674 C CA . ALA A 1 85 ? -43.662 13.204 28.188 1.00 98.12 85 ALA A CA 1
ATOM 675 C C . ALA A 1 85 ? -44.837 12.211 28.295 1.00 98.12 85 ALA A C 1
ATOM 677 O O . ALA A 1 85 ? -45.727 12.382 29.137 1.00 98.12 85 ALA A O 1
ATOM 678 N N . LYS A 1 86 ? -44.829 11.135 27.492 1.00 97.56 86 LYS A N 1
ATOM 679 C CA . LYS A 1 86 ? -45.836 10.056 27.555 1.00 97.56 86 LYS A CA 1
ATOM 680 C C . LYS A 1 86 ? -45.735 9.201 28.821 1.00 97.56 86 LYS A C 1
ATOM 682 O O . LYS A 1 86 ? -46.731 8.598 29.224 1.00 97.56 86 LYS A O 1
ATOM 687 N N . ALA A 1 87 ? -44.567 9.137 29.454 1.00 97.44 87 ALA A N 1
ATOM 688 C CA . ALA A 1 87 ? -44.372 8.444 30.724 1.00 97.44 87 ALA A CA 1
ATOM 689 C C . ALA A 1 87 ? -44.909 9.215 31.938 1.00 97.44 87 ALA A C 1
ATOM 691 O O . ALA A 1 87 ? -45.020 8.635 33.015 1.00 97.44 87 ALA A O 1
ATOM 692 N N . GLY A 1 88 ? -45.317 10.475 31.755 1.00 97.12 88 GLY A N 1
ATOM 693 C CA . GLY A 1 88 ? -45.932 11.286 32.803 1.00 97.12 88 GLY A CA 1
ATOM 694 C C . GLY A 1 88 ? -45.048 12.411 33.331 1.00 97.12 88 GLY A C 1
ATOM 695 O O . GLY A 1 88 ? -45.411 12.992 34.352 1.00 97.12 88 GLY A O 1
ATOM 696 N N . ALA A 1 89 ? -43.943 12.744 32.653 1.00 97.88 89 ALA A N 1
ATOM 697 C CA . ALA A 1 89 ? -43.152 13.925 32.989 1.00 97.88 89 ALA A CA 1
ATOM 698 C C . ALA A 1 89 ? -44.037 15.178 33.081 1.00 97.88 89 ALA A C 1
ATOM 700 O O . ALA A 1 89 ? -44.967 15.369 32.281 1.00 97.88 89 ALA A O 1
ATOM 701 N N . LYS A 1 90 ? -43.742 16.022 34.079 1.00 96.56 90 LYS A N 1
ATOM 702 C CA . LYS A 1 90 ? -44.375 17.334 34.254 1.00 96.56 90 LYS A CA 1
ATOM 703 C C . LYS A 1 90 ? -44.044 18.214 33.060 1.00 96.56 90 LYS A C 1
ATOM 705 O O . LYS A 1 90 ? -44.938 18.825 32.488 1.00 96.56 90 LYS A O 1
ATOM 710 N N . HIS A 1 91 ? -42.764 18.233 32.697 1.00 97.88 91 HIS A N 1
ATOM 711 C CA . HIS A 1 91 ? -42.249 18.947 31.540 1.00 97.88 91 HIS A CA 1
ATOM 712 C C . HIS A 1 91 ? -40.948 18.310 31.060 1.00 97.88 91 HIS A C 1
ATOM 714 O O . HIS A 1 91 ? -40.190 17.767 31.866 1.00 97.88 91 HIS A O 1
ATOM 720 N N . VAL A 1 92 ? -40.678 18.407 29.764 1.00 98.31 92 VAL A N 1
ATOM 721 C CA . VAL A 1 92 ? -39.437 17.949 29.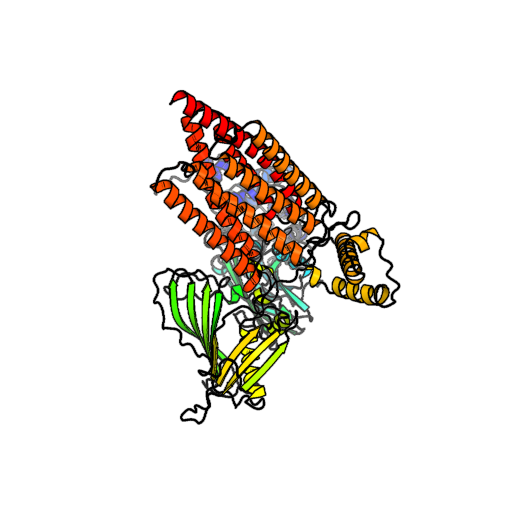143 1.00 98.31 92 VAL A CA 1
ATOM 722 C C . VAL A 1 92 ? -38.802 19.100 28.377 1.00 98.31 92 VAL A C 1
ATOM 724 O O . VAL A 1 92 ? -39.478 19.794 27.618 1.00 98.31 92 VAL A O 1
ATOM 727 N N . ILE A 1 93 ? -37.512 19.318 28.596 1.00 98.12 93 ILE A N 1
ATOM 728 C CA . ILE A 1 93 ? -36.714 20.323 27.900 1.00 98.12 93 ILE A CA 1
ATOM 729 C C . ILE A 1 93 ? -35.738 19.562 27.013 1.00 98.12 93 ILE A C 1
ATOM 731 O O . ILE A 1 93 ? -34.837 18.916 27.533 1.00 98.12 93 ILE A O 1
ATOM 735 N N . GLY A 1 94 ? -35.931 19.614 25.700 1.00 97.81 94 GLY A N 1
ATOM 736 C CA . GLY A 1 94 ? -34.980 19.065 24.739 1.00 97.81 94 GLY A CA 1
ATOM 737 C C . GLY A 1 94 ? -34.059 20.156 24.223 1.00 97.81 94 GLY A C 1
ATOM 738 O O . GLY A 1 94 ? -34.531 21.222 23.821 1.00 97.81 94 GLY A O 1
ATOM 739 N N . VAL A 1 95 ? -32.757 19.900 24.252 1.00 97.31 95 VAL A N 1
ATOM 740 C CA . VAL A 1 95 ? -31.733 20.809 23.733 1.00 97.31 95 VAL A CA 1
ATOM 741 C C . VAL A 1 95 ? -30.991 20.103 22.615 1.00 97.31 95 VAL A C 1
ATOM 743 O O . VAL A 1 95 ? -30.519 18.984 22.797 1.00 97.31 95 VAL A O 1
ATOM 746 N N . ASP A 1 96 ? -30.891 20.749 21.462 1.00 93.69 96 ASP A N 1
ATOM 747 C CA . ASP A 1 96 ? -30.041 20.297 20.366 1.00 93.69 96 ASP A CA 1
ATOM 748 C C . ASP A 1 96 ? -29.557 21.507 19.568 1.00 93.69 96 ASP A C 1
ATOM 750 O O . ASP A 1 96 ? -30.269 22.503 19.444 1.00 93.69 96 ASP A O 1
ATOM 754 N N . MET A 1 97 ? -28.349 21.456 19.026 1.00 89.12 97 MET A N 1
ATOM 755 C CA . MET A 1 97 ? -27.823 22.556 18.224 1.00 89.12 97 MET A CA 1
ATOM 756 C C . MET A 1 97 ? -28.260 22.474 16.754 1.00 89.12 97 MET A C 1
ATOM 758 O O . MET A 1 97 ? -28.427 23.516 16.109 1.00 89.12 97 MET A O 1
ATOM 762 N N . SER A 1 98 ? -28.467 21.261 16.238 1.00 88.38 98 SER A N 1
ATOM 763 C CA . SER A 1 98 ? -28.802 21.000 14.839 1.00 88.38 98 SER A CA 1
ATOM 764 C C . SER A 1 98 ? -30.122 21.667 14.429 1.00 88.38 98 SER A C 1
ATOM 766 O O . SER A 1 98 ? -31.050 21.864 15.227 1.00 88.38 98 SER A O 1
ATOM 768 N N . SER A 1 99 ? -30.239 22.002 13.141 1.00 88.94 99 SER A N 1
ATOM 769 C CA . SER A 1 99 ? -31.480 22.523 12.563 1.00 88.94 99 SER A CA 1
ATOM 770 C C . SER A 1 99 ? -32.631 21.504 12.593 1.00 88.94 99 SER A C 1
ATOM 772 O O . SER A 1 99 ? -33.799 21.897 12.465 1.00 88.94 99 SER A O 1
ATOM 774 N N . ILE A 1 100 ? -32.346 20.225 12.888 1.00 91.56 100 ILE A N 1
ATOM 775 C CA . ILE A 1 100 ? -33.347 19.173 13.106 1.00 91.56 100 ILE A CA 1
ATOM 776 C C . ILE A 1 100 ? -34.378 19.548 14.179 1.00 91.56 100 ILE A C 1
ATOM 778 O O . ILE A 1 100 ? -35.533 19.126 14.085 1.00 91.56 100 ILE A O 1
ATOM 782 N N . ILE A 1 101 ? -34.030 20.429 15.129 1.00 93.75 101 ILE A N 1
ATOM 783 C CA . ILE A 1 101 ? -34.961 20.977 16.129 1.00 93.75 101 ILE A CA 1
ATOM 784 C C . ILE A 1 101 ? -36.229 21.548 15.494 1.00 93.75 101 ILE A C 1
ATOM 786 O O . ILE A 1 101 ? -37.319 21.411 16.052 1.00 93.75 101 ILE A O 1
ATOM 790 N N . GLN A 1 102 ? -36.128 22.172 14.320 1.00 92.62 102 GLN A N 1
ATOM 791 C CA . GLN A 1 102 ? -37.295 22.737 13.642 1.00 92.62 102 GLN A CA 1
ATOM 792 C C . GLN A 1 102 ? -38.274 21.636 13.213 1.00 92.62 102 GLN A C 1
ATOM 794 O O . GLN A 1 102 ? -39.491 21.798 13.322 1.00 92.62 102 GLN A O 1
ATOM 799 N N . LYS A 1 103 ? -37.755 20.478 12.790 1.00 94.38 103 LYS A N 1
ATOM 800 C CA . LYS A 1 103 ? -38.562 19.286 12.505 1.00 94.38 103 LYS A CA 1
ATOM 801 C C . LYS A 1 103 ? -39.061 18.626 13.783 1.00 94.38 103 LYS A C 1
ATOM 803 O O . LYS A 1 103 ? -40.235 18.274 13.837 1.00 94.38 103 LYS A O 1
ATOM 808 N N . ALA A 1 104 ? -38.238 18.537 14.823 1.00 96.56 104 ALA A N 1
ATOM 809 C CA . ALA A 1 104 ? -38.646 18.018 16.125 1.00 96.56 104 ALA A CA 1
ATOM 810 C C . ALA A 1 104 ? -39.838 18.800 16.709 1.00 96.56 104 ALA A C 1
ATOM 812 O O . ALA A 1 104 ? -40.802 18.194 17.171 1.00 96.56 104 ALA A O 1
ATOM 813 N N . LYS A 1 105 ? -39.852 20.137 16.586 1.00 96.81 105 LYS A N 1
ATOM 814 C CA . LYS A 1 105 ? -40.998 20.985 16.972 1.00 96.81 105 LYS A CA 1
ATOM 815 C C . LYS A 1 105 ? -42.276 20.611 16.222 1.00 96.81 105 LYS A C 1
ATOM 817 O O . LYS A 1 105 ? -43.311 20.417 16.854 1.00 96.81 105 LYS A O 1
ATOM 822 N N . GLN A 1 106 ? -42.194 20.435 14.902 1.00 96.88 106 GLN A N 1
ATOM 823 C CA . GLN A 1 106 ? -43.331 19.985 14.088 1.00 96.88 106 GLN A CA 1
ATOM 824 C C . GLN A 1 106 ? -43.803 18.584 14.505 1.00 96.88 106 GLN A C 1
ATOM 826 O O . GLN A 1 106 ? -45.002 18.334 14.588 1.00 96.88 106 GLN A O 1
ATOM 831 N N . ILE A 1 107 ? -42.880 17.663 14.796 1.00 97.62 107 ILE A N 1
ATOM 832 C CA . ILE A 1 107 ? -43.198 16.298 15.238 1.00 97.62 107 ILE A CA 1
ATOM 833 C C . ILE A 1 107 ? -43.914 16.320 16.596 1.00 97.62 107 ILE A C 1
ATOM 835 O O . ILE A 1 107 ? -44.953 15.674 16.749 1.00 97.62 107 ILE A O 1
ATOM 839 N N . VAL A 1 108 ? -43.406 17.084 17.566 1.00 98.06 108 VAL A N 1
ATOM 840 C CA . VAL A 1 108 ? -44.015 17.259 18.896 1.00 98.06 108 VAL A CA 1
ATOM 841 C C . VAL A 1 108 ? -45.426 17.839 18.783 1.00 98.06 108 VAL A C 1
ATOM 843 O O . VAL A 1 108 ? -46.349 17.338 19.430 1.00 98.06 108 VAL A O 1
ATOM 846 N N . GLU A 1 109 ? -45.612 18.842 17.924 1.00 97.38 109 GLU A N 1
ATOM 847 C CA . GLU A 1 109 ? -46.916 19.449 17.655 1.00 97.38 109 GLU A CA 1
ATOM 848 C C . GLU A 1 109 ? -47.901 18.444 17.050 1.00 97.38 109 GLU A C 1
ATOM 850 O O . GLU A 1 109 ? -49.012 18.280 17.555 1.00 97.38 109 GLU A O 1
ATOM 855 N N . ARG A 1 110 ? -47.478 17.690 16.028 1.00 97.50 110 ARG A N 1
ATOM 856 C CA . ARG A 1 110 ? -48.300 16.648 15.387 1.00 97.50 110 ARG A CA 1
ATOM 857 C C . ARG A 1 110 ? -48.722 15.540 16.349 1.00 97.50 110 ARG A C 1
ATOM 859 O O . ARG A 1 110 ? -49.763 14.925 16.137 1.00 97.50 110 ARG A O 1
ATOM 866 N N . ASN A 1 111 ? -47.938 15.296 17.395 1.00 97.94 111 ASN A N 1
ATOM 867 C CA . ASN A 1 111 ? -48.239 14.314 18.435 1.00 97.94 111 ASN A CA 1
ATOM 868 C C . ASN A 1 111 ? -48.982 14.911 19.646 1.00 97.94 111 ASN A C 1
ATOM 870 O O . ASN A 1 111 ? -49.214 14.194 20.619 1.00 97.94 111 ASN A O 1
ATOM 874 N N . GLY A 1 112 ? -49.367 16.194 19.604 1.00 96.88 112 GLY A N 1
ATOM 875 C CA . GLY A 1 112 ? -50.143 16.854 20.658 1.00 96.88 112 GLY A CA 1
ATOM 876 C C . GLY A 1 112 ? -49.377 17.054 21.970 1.00 96.88 112 GLY A C 1
ATOM 877 O O . GLY A 1 112 ? -49.990 17.088 23.035 1.00 96.88 112 GLY A O 1
ATOM 878 N N . LEU A 1 113 ? -48.043 17.148 21.916 1.00 97.31 113 LEU A N 1
ATOM 879 C CA . LEU A 1 113 ? -47.170 17.207 23.096 1.00 97.31 113 LEU A CA 1
ATOM 880 C C . LEU A 1 113 ? -46.575 18.601 23.366 1.00 97.31 113 LEU A C 1
ATOM 882 O O . LEU A 1 113 ? -45.797 18.755 24.307 1.00 97.31 113 LEU A O 1
ATOM 886 N N . THR A 1 114 ? -46.972 19.629 22.608 1.00 94.81 114 THR A N 1
ATOM 887 C CA . THR A 1 114 ? -46.448 21.007 22.715 1.00 94.81 114 THR A CA 1
ATOM 888 C C . THR A 1 114 ? -46.595 21.617 24.112 1.00 94.81 114 THR A C 1
ATOM 890 O O . THR A 1 114 ? -45.773 22.428 24.519 1.00 94.81 114 THR A O 1
ATOM 893 N N . SER A 1 115 ? -47.615 21.221 24.880 1.00 94.94 115 SER A N 1
ATOM 894 C CA . SER A 1 115 ? -47.826 21.717 26.248 1.00 94.94 115 SER A CA 1
ATOM 895 C C . SER A 1 115 ? -46.847 21.145 27.278 1.00 94.94 115 SER A C 1
ATOM 897 O O . SER A 1 115 ? -46.748 21.689 28.374 1.00 94.94 115 SER A O 1
ATOM 899 N N . LYS A 1 116 ? -46.143 20.054 26.947 1.00 96.19 116 LYS A N 1
ATOM 900 C CA . LYS A 1 116 ? -45.237 19.337 27.858 1.00 96.19 116 LYS A CA 1
ATOM 901 C C . LYS A 1 116 ? -43.784 19.306 27.404 1.00 96.19 116 LYS A C 1
ATOM 903 O O . LYS A 1 116 ? -42.928 18.973 28.215 1.00 96.19 116 LYS A O 1
ATOM 908 N N . VAL A 1 117 ? -43.502 19.572 26.130 1.00 97.88 117 VAL A N 1
ATOM 909 C CA . VAL A 1 117 ? -42.153 19.471 25.561 1.00 97.88 117 VAL A CA 1
ATOM 910 C C . VAL A 1 117 ? -41.734 20.828 25.007 1.00 97.88 117 VAL A C 1
ATOM 912 O O . VAL A 1 117 ? -42.336 21.328 24.059 1.00 97.88 117 VAL A O 1
ATOM 915 N N . THR A 1 118 ? -40.676 21.402 25.580 1.00 97.06 118 THR A N 1
ATOM 916 C CA . THR A 1 118 ? -40.026 22.619 25.081 1.00 97.06 118 THR A CA 1
ATOM 917 C C . THR A 1 118 ? -38.713 22.246 24.411 1.00 97.06 118 THR A C 1
ATOM 919 O O . THR A 1 118 ? -37.859 21.624 25.032 1.00 97.06 118 THR A O 1
ATOM 922 N N . LEU A 1 119 ? -38.545 22.652 23.154 1.00 97.12 119 LEU A N 1
ATOM 923 C CA . LEU A 1 119 ? -37.365 22.352 22.345 1.00 97.12 119 LEU A CA 1
ATOM 924 C C . LEU A 1 119 ? -36.543 23.620 22.089 1.00 97.12 119 LEU A C 1
ATOM 926 O O . LEU A 1 119 ? -37.052 24.587 21.509 1.00 97.12 119 LEU A O 1
ATOM 930 N N . LEU A 1 120 ? -35.280 23.604 22.509 1.00 95.56 120 LEU A N 1
ATOM 931 C CA . LEU A 1 120 ? -34.337 24.716 22.427 1.00 95.56 120 LEU A CA 1
ATOM 932 C C . LEU A 1 120 ? -33.252 24.405 21.398 1.00 95.56 120 LEU A C 1
ATOM 934 O O . LEU A 1 120 ? -32.639 23.343 21.449 1.00 95.56 120 LEU A O 1
ATOM 938 N N . GLN A 1 121 ? -33.015 25.351 20.484 1.00 93.00 121 GLN A N 1
ATOM 939 C CA . GLN A 1 121 ? -31.931 25.239 19.511 1.00 93.00 121 GLN A CA 1
ATOM 940 C C . GLN A 1 121 ? -30.675 25.949 20.026 1.00 93.00 121 GLN A C 1
ATOM 942 O O . GLN A 1 121 ? -30.716 27.169 20.205 1.00 93.00 121 GLN A O 1
ATOM 947 N N . GLY A 1 122 ? -29.572 25.224 20.204 1.00 90.31 122 GLY A N 1
ATOM 948 C CA . GLY A 1 122 ? -28.255 25.771 20.552 1.00 90.31 122 GLY A CA 1
ATOM 949 C C . GLY A 1 122 ? -27.376 24.788 21.332 1.00 90.31 122 GLY A C 1
ATOM 950 O O . GLY A 1 122 ? -27.809 23.682 21.653 1.00 90.31 122 GLY A O 1
ATOM 951 N N . LYS A 1 123 ? -26.141 25.199 21.647 1.00 88.50 123 LYS A N 1
ATOM 952 C CA . LYS A 1 123 ? -25.229 24.423 22.504 1.00 88.50 123 LYS A CA 1
ATOM 953 C C . LYS A 1 123 ? -25.727 24.414 23.946 1.00 88.50 123 LYS A C 1
ATOM 955 O O . LYS A 1 123 ? -26.125 25.455 24.465 1.00 88.50 123 LYS A O 1
ATOM 960 N N . MET A 1 124 ? -25.659 23.269 24.618 1.00 93.12 124 MET A N 1
ATOM 961 C CA . MET A 1 124 ? -26.118 23.117 26.007 1.00 93.12 124 MET A CA 1
ATOM 962 C C . MET A 1 124 ? -25.436 24.108 26.969 1.00 93.12 124 MET A C 1
ATOM 964 O O . MET A 1 124 ? -26.031 24.564 27.943 1.00 93.12 124 MET A O 1
ATOM 968 N N . GLU A 1 125 ? -24.192 24.474 26.676 1.00 91.62 125 GLU A N 1
ATOM 969 C CA . GLU A 1 125 ? -23.366 25.399 27.444 1.00 91.62 125 GLU A CA 1
ATOM 970 C C . GLU A 1 125 ? -23.781 26.872 27.270 1.00 91.62 125 GLU A C 1
ATOM 972 O O . GLU A 1 125 ? -23.446 27.709 28.113 1.00 91.62 125 GLU A O 1
ATOM 977 N N . GLU A 1 126 ? -24.527 27.184 26.207 1.00 90.44 126 GLU A N 1
ATOM 978 C CA . GLU A 1 126 ? -24.870 28.544 25.772 1.00 90.44 126 GLU A CA 1
ATOM 979 C C . GLU A 1 126 ? -26.375 28.840 25.817 1.00 90.44 126 GLU A C 1
ATOM 981 O O . GLU A 1 126 ? -26.760 30.003 25.930 1.00 90.44 126 GLU A O 1
ATOM 986 N N . VAL A 1 127 ? -27.235 27.818 25.735 1.00 89.62 127 VAL A N 1
ATOM 987 C CA . VAL A 1 127 ? -28.690 28.014 25.732 1.00 89.62 127 VAL A CA 1
ATOM 988 C C . VAL A 1 127 ? -29.204 28.539 27.067 1.00 89.62 127 VAL A C 1
ATOM 990 O O . VAL A 1 127 ? -28.820 28.098 28.156 1.00 89.62 127 VAL A O 1
ATOM 993 N N . GLU A 1 128 ? -30.161 29.455 26.977 1.00 87.19 128 GLU A N 1
ATOM 994 C CA . GLU A 1 128 ? -30.895 29.918 28.142 1.00 87.19 128 GLU A CA 1
ATOM 995 C C . GLU A 1 128 ? -32.044 28.979 28.482 1.00 87.19 128 GLU A C 1
ATOM 997 O O . GLU A 1 128 ? -32.925 28.697 27.667 1.00 87.19 128 GLU A O 1
ATOM 1002 N N . MET A 1 129 ? -32.040 28.502 29.724 1.00 90.88 129 MET A N 1
ATOM 1003 C CA . MET A 1 129 ? -33.020 27.531 30.183 1.00 90.88 129 MET A CA 1
ATOM 1004 C C . MET A 1 129 ? -34.327 28.212 30.629 1.00 90.88 129 MET A C 1
ATOM 1006 O O . MET A 1 129 ? -34.295 29.271 31.263 1.00 90.88 129 MET A O 1
ATOM 1010 N N . PRO A 1 130 ? -35.498 27.609 30.353 1.00 88.38 130 PRO A N 1
ATOM 1011 C CA . PRO A 1 130 ? -36.795 28.202 30.652 1.00 88.38 130 PRO A CA 1
ATOM 1012 C C . PRO A 1 130 ? -37.088 28.192 32.160 1.00 88.38 130 PRO A C 1
ATOM 1014 O O . PRO A 1 130 ? -37.614 27.218 32.700 1.00 88.38 130 PRO A O 1
ATOM 1017 N N . GLN A 1 131 ? -36.823 29.311 32.839 1.00 85.88 131 GLN A N 1
ATOM 1018 C CA . GLN A 1 131 ? -36.995 29.434 34.298 1.00 85.88 131 GLN A CA 1
ATOM 1019 C C . GLN A 1 131 ? -38.428 29.182 34.786 1.00 85.88 131 GLN A C 1
ATOM 1021 O O . GLN A 1 131 ? -38.637 28.706 35.895 1.00 85.88 131 GLN A O 1
ATOM 1026 N N . HIS A 1 132 ? -39.434 29.423 33.941 1.00 84.56 132 HIS A N 1
ATOM 1027 C CA . HIS A 1 132 ? -40.830 29.112 34.263 1.00 84.56 132 HIS A CA 1
ATOM 1028 C C . HIS A 1 132 ? -41.102 27.600 34.398 1.00 84.56 132 HIS A C 1
ATOM 1030 O O . HIS A 1 132 ? -42.056 27.207 35.067 1.00 84.56 132 HIS A O 1
ATOM 1036 N N . VAL A 1 133 ? -40.272 26.752 33.780 1.00 85.12 133 VAL A N 1
ATOM 1037 C CA . VAL A 1 133 ? -40.349 25.284 33.871 1.00 85.12 133 VAL A CA 1
ATOM 1038 C C . VAL A 1 133 ? -39.452 24.746 34.989 1.00 85.12 133 VAL A C 1
ATOM 1040 O O . VAL A 1 133 ? -39.797 23.758 35.637 1.00 85.12 133 VAL A O 1
ATOM 1043 N N . MET A 1 134 ? -38.318 25.407 35.231 1.00 85.06 134 MET A N 1
ATOM 1044 C CA . MET A 1 134 ? -37.325 25.045 36.246 1.00 85.06 134 MET A CA 1
ATOM 1045 C C . MET A 1 134 ? -37.064 26.207 37.220 1.00 85.06 134 MET A C 1
ATOM 1047 O O . MET A 1 134 ? -36.005 26.821 37.158 1.00 85.06 134 MET A O 1
ATOM 1051 N N . PRO A 1 135 ? -37.998 26.516 38.137 1.00 74.19 135 PRO A N 1
ATOM 1052 C CA . PRO A 1 135 ? -37.912 27.705 38.994 1.00 74.19 135 PRO A CA 1
ATOM 1053 C C . PRO A 1 135 ? -36.675 27.738 39.905 1.00 74.19 135 PRO A C 1
ATOM 1055 O O . PRO A 1 135 ? -36.159 28.815 40.185 1.00 74.19 135 PRO A O 1
ATOM 1058 N N . ASP A 1 136 ? -36.158 26.571 40.302 1.00 84.38 136 ASP A N 1
ATOM 1059 C CA . ASP A 1 136 ? -34.928 26.451 41.101 1.00 84.38 136 ASP A CA 1
ATOM 1060 C C . ASP A 1 136 ? -33.671 26.235 40.228 1.00 84.38 136 ASP A C 1
ATOM 1062 O O . ASP A 1 136 ? -32.606 25.876 40.729 1.00 84.38 136 ASP A O 1
ATOM 1066 N N . GLY A 1 137 ? -33.793 26.372 38.900 1.00 88.94 137 GLY A N 1
ATOM 1067 C CA . GLY A 1 137 ? -32.718 26.152 37.926 1.00 88.94 137 GLY A CA 1
ATOM 1068 C C . GLY A 1 137 ? -32.246 24.698 37.794 1.00 88.94 137 GLY A C 1
ATOM 1069 O O . GLY A 1 137 ? -31.191 24.449 37.209 1.00 88.94 137 GLY A O 1
ATOM 1070 N N . LYS A 1 138 ? -32.992 23.733 38.351 1.00 94.56 138 LYS A N 1
ATOM 1071 C CA . LYS A 1 138 ? -32.617 22.312 38.414 1.00 94.56 138 LYS A CA 1
ATOM 1072 C C . LYS A 1 138 ? -33.643 21.390 37.748 1.00 94.56 138 LYS A C 1
ATOM 1074 O O . LYS A 1 138 ? -34.839 21.677 37.742 1.00 94.56 138 LYS A O 1
ATOM 1079 N N . VAL A 1 139 ? -33.170 20.252 37.239 1.00 96.75 139 VAL A N 1
ATOM 1080 C CA . VAL A 1 139 ? -33.969 19.148 36.680 1.00 96.75 139 VAL A CA 1
ATOM 1081 C C . VAL A 1 139 ? -33.873 17.898 37.551 1.00 96.75 139 VAL A C 1
ATOM 1083 O O . VAL A 1 139 ? -32.943 17.736 38.341 1.00 96.75 139 VAL A O 1
ATOM 1086 N N . ASP A 1 140 ? -34.871 17.021 37.458 1.00 96.75 140 ASP A N 1
ATOM 1087 C CA . ASP A 1 140 ? -34.911 15.744 38.180 1.00 96.75 140 ASP A CA 1
ATOM 1088 C C . ASP A 1 140 ? -34.167 14.632 37.446 1.00 96.75 140 ASP A C 1
ATOM 1090 O O . ASP A 1 140 ? -33.534 13.797 38.089 1.00 96.75 140 ASP A O 1
ATOM 1094 N N . ILE A 1 141 ? -34.284 14.607 36.118 1.00 98.19 141 ILE A N 1
ATOM 1095 C CA . ILE A 1 141 ? -33.771 13.527 35.279 1.00 98.19 141 ILE A CA 1
ATOM 1096 C C . ILE A 1 141 ? -33.064 14.133 34.073 1.00 98.19 141 ILE A C 1
ATOM 1098 O O . ILE A 1 141 ? -33.605 15.036 33.433 1.00 98.19 141 ILE A O 1
ATOM 1102 N N . ILE A 1 142 ? -31.888 13.606 33.750 1.00 98.50 142 ILE A N 1
ATOM 1103 C CA . ILE A 1 142 ? -31.247 13.794 32.451 1.00 98.50 142 ILE A CA 1
ATOM 1104 C C . ILE A 1 142 ? -31.421 12.504 31.657 1.00 98.50 142 ILE A C 1
ATOM 1106 O O . ILE A 1 142 ? -31.083 11.422 32.131 1.00 98.50 142 ILE A O 1
ATOM 1110 N N . ILE A 1 143 ? -31.959 12.622 30.452 1.00 98.31 143 ILE A N 1
ATOM 1111 C CA . ILE A 1 143 ? -31.932 11.566 29.446 1.00 98.31 143 ILE A CA 1
ATOM 1112 C C . ILE A 1 143 ? -31.016 12.047 28.326 1.00 98.31 143 ILE A C 1
ATOM 1114 O O . ILE A 1 143 ? -31.048 13.218 27.952 1.00 98.31 143 ILE A O 1
ATOM 1118 N N . SER A 1 144 ? -30.151 11.179 27.830 1.00 98.06 144 SER A N 1
ATOM 1119 C CA . SER A 1 144 ? -29.299 11.532 26.702 1.00 98.06 144 SER A CA 1
ATOM 1120 C C . SER A 1 144 ? -28.846 10.275 25.997 1.00 98.06 144 SER A C 1
ATOM 1122 O O . SER A 1 144 ? -28.491 9.284 26.637 1.00 98.06 144 SER A O 1
ATOM 1124 N N . GLU A 1 145 ? -28.876 10.327 24.678 1.00 96.94 145 GLU A N 1
ATOM 1125 C CA . GLU A 1 145 ? -28.154 9.400 23.829 1.00 96.94 145 GLU A CA 1
ATOM 1126 C C . GLU A 1 145 ? -26.912 10.149 23.354 1.00 96.94 145 GLU A C 1
ATOM 1128 O O . GLU A 1 145 ? -27.002 11.058 22.537 1.00 96.94 145 GLU A O 1
ATOM 1133 N N . TRP A 1 146 ? -25.796 9.860 24.022 1.00 95.81 146 TRP A N 1
ATOM 1134 C CA . TRP A 1 146 ? -24.521 10.565 23.883 1.00 95.81 146 TRP A CA 1
ATOM 1135 C C . TRP A 1 146 ? -23.421 9.669 23.321 1.00 95.81 146 TRP A C 1
ATOM 1137 O O . TRP A 1 146 ? -22.285 10.120 23.172 1.00 95.81 146 TRP A O 1
ATOM 1147 N N . MET A 1 147 ? -23.719 8.386 23.115 1.00 97.62 147 MET A N 1
ATOM 1148 C CA . MET A 1 147 ? -22.705 7.381 22.852 1.00 97.62 147 MET A CA 1
ATOM 1149 C C . MET A 1 147 ? -22.258 7.497 21.399 1.00 97.62 147 MET A C 1
ATOM 1151 O O . MET A 1 147 ? -23.062 7.366 20.482 1.00 97.62 147 MET A O 1
ATOM 1155 N N . GLY A 1 148 ? -20.962 7.703 21.187 1.00 94.00 148 GLY A N 1
ATOM 1156 C CA . GLY A 1 148 ? -20.360 7.640 19.859 1.00 94.00 148 GLY A CA 1
ATOM 1157 C C . GLY A 1 148 ? -19.886 6.230 19.507 1.00 94.00 148 GLY A C 1
ATOM 1158 O O . GLY A 1 148 ? -19.961 5.292 20.310 1.00 94.00 148 GLY A O 1
ATOM 1159 N N . TYR A 1 149 ? -19.310 6.079 18.313 1.00 94.56 149 TYR A N 1
ATOM 1160 C CA . TYR A 1 149 ? -18.460 4.922 18.016 1.00 94.56 149 TYR A CA 1
ATOM 1161 C C . TYR A 1 149 ? -17.355 4.792 19.072 1.00 94.56 149 TYR A C 1
ATOM 1163 O O . TYR A 1 149 ? -16.916 5.785 19.652 1.00 94.56 149 TYR A O 1
ATOM 1171 N N . PHE A 1 150 ? -16.932 3.564 19.379 1.00 96.19 150 PHE A N 1
ATOM 1172 C CA . PHE A 1 150 ? -15.983 3.316 20.471 1.00 96.19 150 PHE A CA 1
ATOM 1173 C C . PHE A 1 150 ? -16.390 3.991 21.810 1.00 96.19 150 PHE A C 1
ATOM 1175 O O . PHE A 1 150 ? -15.542 4.367 22.618 1.00 96.19 150 PHE A O 1
ATOM 1182 N N . LEU A 1 151 ? -17.702 4.169 22.038 1.00 97.19 151 LEU A N 1
ATOM 1183 C CA . LEU A 1 151 ? -18.357 4.863 23.158 1.00 97.19 151 LEU A CA 1
ATOM 1184 C C . LEU A 1 151 ? -18.093 6.379 23.254 1.00 97.19 151 LEU A C 1
ATOM 1186 O O . LEU A 1 151 ? -19.026 7.147 23.480 1.00 97.19 151 LEU A O 1
ATOM 1190 N N . LEU A 1 152 ? -16.837 6.810 23.121 1.00 95.75 152 LEU A N 1
ATOM 1191 C CA . LEU A 1 152 ? -16.377 8.170 23.430 1.00 95.75 152 LEU A CA 1
ATOM 1192 C C . LEU A 1 152 ? -16.144 9.058 22.198 1.00 95.75 152 LEU A C 1
ATOM 1194 O O . LEU A 1 152 ? -15.817 10.239 22.362 1.00 95.75 152 LEU A O 1
ATOM 1198 N N . TYR A 1 153 ? -16.268 8.519 20.979 1.00 91.81 153 TYR A N 1
ATOM 1199 C CA . TYR A 1 153 ? -16.091 9.307 19.756 1.00 91.81 153 TYR A CA 1
ATOM 1200 C C . TYR A 1 153 ? -17.100 10.464 19.704 1.00 91.81 153 TYR A C 1
ATOM 1202 O O . TYR A 1 153 ? -18.185 10.378 20.272 1.00 91.81 153 TYR A O 1
ATOM 1210 N N . GLU A 1 154 ? -16.716 11.574 19.068 1.00 84.38 154 GLU A N 1
ATOM 1211 C CA . GLU A 1 154 ? -17.462 12.844 19.003 1.00 84.38 154 GLU A CA 1
ATOM 1212 C C . GLU A 1 154 ? -17.559 13.639 20.319 1.00 84.38 154 GLU A C 1
ATOM 1214 O O . GLU A 1 154 ? -17.909 14.824 20.292 1.00 84.38 154 GLU A O 1
ATOM 1219 N N . SER A 1 155 ? -17.183 13.028 21.449 1.00 86.19 155 SER A N 1
ATOM 1220 C CA . SER A 1 155 ? -17.020 13.656 22.770 1.00 86.19 155 SER A CA 1
ATOM 1221 C C . SER A 1 155 ? -18.270 14.351 23.321 1.00 86.19 155 SER A C 1
ATOM 1223 O O . SER A 1 155 ? -18.180 15.346 24.038 1.00 86.19 155 SER A O 1
ATOM 1225 N N . MET A 1 156 ? -19.459 13.820 23.029 1.00 91.56 156 MET A N 1
ATOM 1226 C CA . MET A 1 156 ? -20.719 14.366 23.548 1.00 91.56 156 MET A CA 1
ATOM 1227 C C . MET A 1 156 ? -20.917 14.123 25.058 1.00 91.56 156 MET A C 1
ATOM 1229 O O . MET A 1 156 ? -21.655 14.866 25.711 1.00 91.56 156 MET A O 1
ATOM 1233 N N . LEU A 1 157 ? -20.221 13.142 25.645 1.00 94.81 157 LEU A N 1
ATOM 1234 C CA . LEU A 1 157 ? -20.270 12.873 27.087 1.00 94.81 157 LEU A CA 1
ATOM 1235 C C . LEU A 1 157 ? -19.856 14.095 27.930 1.00 94.81 157 LEU A C 1
ATOM 1237 O O . LEU A 1 157 ? -20.428 14.315 28.997 1.00 94.81 157 LEU A O 1
ATOM 1241 N N . ASP A 1 158 ? -18.946 14.939 27.435 1.00 93.31 158 ASP A N 1
ATOM 1242 C CA . ASP A 1 158 ? -18.546 16.191 28.092 1.00 93.31 158 ASP A CA 1
ATOM 1243 C C . ASP A 1 158 ? -19.748 17.116 28.329 1.00 93.31 158 ASP A C 1
ATOM 1245 O O . ASP A 1 158 ? -19.905 17.692 29.409 1.00 93.31 158 ASP A O 1
ATOM 1249 N N . THR A 1 159 ? -20.644 17.207 27.345 1.00 94.69 159 THR A N 1
ATOM 1250 C CA . THR A 1 159 ? -21.865 18.012 27.428 1.00 94.69 159 THR A CA 1
ATOM 1251 C C . THR A 1 159 ? -22.879 17.406 28.403 1.00 94.69 159 THR A C 1
ATOM 1253 O O . THR A 1 159 ? -23.562 18.138 29.125 1.00 94.69 159 THR A O 1
ATOM 1256 N N . VAL A 1 160 ? -22.956 16.075 28.500 1.00 97.31 160 VAL A N 1
ATOM 1257 C CA . VAL A 1 160 ? -23.794 15.401 29.509 1.00 97.31 160 VAL A CA 1
ATOM 1258 C C . VAL A 1 160 ? -23.244 15.632 30.918 1.00 97.31 160 VAL A C 1
ATOM 1260 O O . VAL A 1 160 ? -24.015 15.945 31.827 1.00 97.31 160 VAL A O 1
ATOM 1263 N N . ILE A 1 161 ? -21.922 15.561 31.102 1.00 97.38 161 ILE A N 1
ATOM 1264 C CA . ILE A 1 161 ? -21.244 15.879 32.368 1.00 97.38 161 ILE A CA 1
ATOM 1265 C C . ILE A 1 161 ? -21.508 17.340 32.759 1.00 97.38 161 ILE A C 1
ATOM 1267 O O . ILE A 1 161 ? -21.884 17.615 33.899 1.00 97.38 161 ILE A O 1
ATOM 1271 N N . TYR A 1 162 ? -21.410 18.274 31.809 1.00 96.94 162 TYR A N 1
ATOM 1272 C CA . TYR A 1 162 ? -21.763 19.676 32.033 1.00 96.94 162 TYR A CA 1
ATOM 1273 C C . TYR A 1 162 ? -23.222 19.837 32.480 1.00 96.94 162 TYR A C 1
ATOM 1275 O O . TYR A 1 162 ? -23.509 20.532 33.462 1.00 96.94 162 TYR A O 1
ATOM 1283 N N . ALA A 1 163 ? -24.155 19.183 31.783 1.00 96.69 163 ALA A N 1
ATOM 1284 C CA . ALA A 1 163 ? -25.574 19.247 32.106 1.00 96.69 163 ALA A CA 1
ATOM 1285 C C . ALA A 1 163 ? -25.870 18.656 33.491 1.00 96.69 163 ALA A C 1
ATOM 1287 O O . ALA A 1 163 ? -26.656 19.234 34.247 1.00 96.69 163 ALA A O 1
ATOM 1288 N N . ARG A 1 164 ? -25.205 17.552 33.853 1.00 97.31 164 ARG A N 1
ATOM 1289 C CA . ARG A 1 164 ? -25.266 16.947 35.186 1.00 97.31 164 ARG A CA 1
ATOM 1290 C C . ARG A 1 164 ? -24.820 17.941 36.250 1.00 97.31 164 ARG A C 1
ATOM 1292 O O . ARG A 1 164 ? -25.594 18.256 37.151 1.00 97.31 164 ARG A O 1
ATOM 1299 N N . ASP A 1 165 ? -23.609 18.469 36.124 1.00 96.69 165 ASP A N 1
ATOM 1300 C CA . ASP A 1 165 ? -23.002 19.318 37.150 1.00 96.69 165 ASP A CA 1
ATOM 1301 C C . ASP A 1 165 ? -23.783 20.629 37.335 1.00 96.69 165 ASP A C 1
ATOM 1303 O O . ASP A 1 165 ? -23.988 21.107 38.457 1.00 96.69 165 ASP A O 1
ATOM 1307 N N . LYS A 1 166 ? -24.286 21.200 36.235 1.00 95.19 166 LYS A N 1
ATOM 1308 C CA . LYS A 1 166 ? -24.995 22.480 36.254 1.00 95.19 166 LYS A CA 1
ATOM 1309 C C . LYS A 1 166 ? -26.475 22.343 36.595 1.00 95.19 166 LYS A C 1
ATOM 1311 O O . LYS A 1 166 ? -26.961 23.069 37.466 1.00 95.19 166 LYS A O 1
ATOM 1316 N N . TYR A 1 167 ? -27.196 21.421 35.961 1.00 96.25 167 TYR A N 1
ATOM 1317 C CA . TYR A 1 167 ? -28.661 21.389 35.992 1.00 96.25 167 TYR A CA 1
ATOM 1318 C C . TYR A 1 167 ? -29.251 20.221 36.779 1.00 96.25 167 TYR A C 1
ATOM 1320 O O . TYR A 1 167 ? -30.387 20.340 37.230 1.00 96.25 167 TYR A O 1
ATOM 1328 N N . LEU A 1 168 ? -28.537 19.119 37.017 1.00 97.06 168 LEU A N 1
ATOM 1329 C CA . LEU A 1 168 ? -29.109 18.008 37.782 1.00 97.06 168 LEU A CA 1
ATOM 1330 C C . LEU A 1 168 ? -29.202 18.361 39.273 1.00 97.06 168 LEU A C 1
ATOM 1332 O O . LEU A 1 168 ? -28.319 19.008 39.853 1.00 97.06 168 LEU A O 1
ATOM 1336 N N . ARG A 1 169 ? -30.312 17.972 39.906 1.00 95.00 169 ARG A N 1
ATOM 1337 C CA . ARG A 1 169 ? -30.471 18.067 41.362 1.00 95.00 169 ARG A CA 1
ATOM 1338 C C . ARG A 1 169 ? -29.639 16.992 42.081 1.00 95.00 169 ARG A C 1
ATOM 1340 O O . ARG A 1 169 ? -29.404 15.930 41.507 1.00 95.00 169 ARG A O 1
ATOM 1347 N N . PRO A 1 170 ? -29.264 17.195 43.357 1.00 90.50 170 PRO A N 1
ATOM 1348 C CA . PRO A 1 170 ? -28.751 16.107 44.188 1.00 90.50 170 PRO A CA 1
ATOM 1349 C C . PRO A 1 170 ? -29.745 14.934 44.200 1.00 90.50 170 PRO A C 1
ATOM 1351 O O . PRO A 1 170 ? -30.939 15.162 44.391 1.00 90.50 170 PRO A O 1
ATOM 1354 N N . GLN A 1 171 ? -29.264 13.705 43.982 1.00 87.25 171 GLN A N 1
ATOM 1355 C CA . GLN A 1 171 ? -30.085 12.489 43.792 1.00 87.25 171 GLN A CA 1
ATOM 1356 C C . GLN A 1 171 ? -30.954 12.467 42.519 1.00 87.25 171 GLN A C 1
ATOM 1358 O O . GLN A 1 171 ? -31.849 11.630 42.394 1.00 87.25 171 GLN A O 1
ATOM 1363 N N . GLY A 1 172 ? -30.719 13.381 41.574 1.00 93.56 172 GLY A N 1
ATOM 1364 C CA . GLY A 1 172 ? -31.282 13.269 40.234 1.00 93.56 172 GLY A CA 1
ATOM 1365 C C . GLY A 1 172 ? -30.744 12.033 39.510 1.00 93.56 172 GLY A C 1
ATOM 1366 O O . GLY A 1 172 ? -29.705 11.493 39.880 1.00 93.56 172 GLY A O 1
ATOM 1367 N N . GLN A 1 173 ? -31.469 11.576 38.494 1.00 96.06 173 GLN A N 1
ATOM 1368 C CA . GLN A 1 173 ? -31.136 10.353 37.760 1.00 96.06 173 GLN A CA 1
ATOM 1369 C C . GLN A 1 173 ? -30.641 10.673 36.348 1.00 96.06 173 GLN A C 1
ATOM 1371 O O . GLN A 1 173 ? -31.111 11.629 35.727 1.00 96.06 173 GLN A O 1
ATOM 1376 N N . ILE A 1 174 ? -29.731 9.852 35.829 1.00 97.75 174 ILE A N 1
ATOM 1377 C CA . ILE A 1 174 ? -29.212 9.949 34.461 1.00 97.75 174 ILE A CA 1
ATOM 1378 C C . ILE A 1 174 ? -29.592 8.665 33.721 1.00 97.75 174 ILE A C 1
ATOM 1380 O O . ILE A 1 174 ? -29.523 7.580 34.290 1.00 97.75 174 ILE A O 1
ATOM 1384 N N . TYR A 1 175 ? -30.057 8.783 32.480 1.00 97.50 175 TYR A N 1
ATOM 1385 C CA . TYR A 1 175 ? -30.439 7.646 31.647 1.00 97.50 175 TYR A CA 1
ATOM 1386 C C . TYR A 1 175 ? -29.688 7.712 30.312 1.00 97.50 175 TYR A C 1
ATOM 1388 O O . TYR A 1 175 ? -29.999 8.602 29.508 1.00 97.50 175 TYR A O 1
ATOM 1396 N N . PRO A 1 176 ? -28.778 6.757 30.037 1.00 97.50 176 PRO A N 1
ATOM 1397 C CA . PRO A 1 176 ? -28.235 5.734 30.947 1.00 97.50 176 PRO A CA 1
ATOM 1398 C C . PRO A 1 176 ? -27.305 6.332 32.013 1.00 97.50 176 PRO A C 1
ATOM 1400 O O . PRO A 1 176 ? -26.848 7.461 31.869 1.00 97.50 176 PRO A O 1
ATOM 1403 N N . ASP A 1 177 ? -27.011 5.579 33.071 1.00 96.19 177 ASP A N 1
ATOM 1404 C CA . ASP A 1 177 ? -26.128 5.998 34.172 1.00 96.19 177 ASP A CA 1
ATOM 1405 C C . ASP A 1 177 ? -24.782 5.264 34.190 1.00 96.19 177 ASP A C 1
ATOM 1407 O O . ASP A 1 177 ? -23.851 5.725 34.852 1.00 96.19 177 ASP A O 1
ATOM 1411 N N . LYS A 1 178 ? -24.643 4.159 33.453 1.00 97.75 178 LYS A N 1
ATOM 1412 C CA . LYS A 1 178 ? -23.396 3.398 33.397 1.00 97.75 178 LYS A CA 1
ATOM 1413 C C . LYS A 1 178 ? -23.110 2.864 31.996 1.00 97.75 178 LYS A C 1
ATOM 1415 O O . LYS A 1 178 ? -24.012 2.402 31.298 1.00 97.75 178 LYS A O 1
ATOM 1420 N N . ALA A 1 179 ? -21.838 2.914 31.611 1.00 98.12 179 ALA A N 1
ATOM 1421 C CA . ALA A 1 179 ? -21.340 2.376 30.351 1.00 98.12 179 ALA A CA 1
ATOM 1422 C C . ALA A 1 179 ? -20.009 1.642 30.562 1.00 98.12 179 ALA A C 1
ATOM 1424 O O . ALA A 1 179 ? -19.168 2.109 31.328 1.00 98.12 179 ALA A O 1
ATOM 1425 N N . THR A 1 180 ? -19.786 0.522 29.878 1.00 98.38 180 THR A N 1
ATOM 1426 C CA . THR A 1 180 ? -18.537 -0.252 29.984 1.00 98.38 180 THR A CA 1
ATOM 1427 C C . THR A 1 180 ? -17.997 -0.591 28.602 1.00 98.38 180 THR A C 1
ATOM 1429 O O . THR A 1 180 ? -18.716 -1.175 27.801 1.00 98.38 180 THR A O 1
ATOM 1432 N N . ILE A 1 181 ? -16.729 -0.264 28.338 1.00 98.44 181 ILE A N 1
ATOM 1433 C CA . ILE A 1 181 ? -15.985 -0.678 27.142 1.00 98.44 181 ILE A CA 1
ATOM 1434 C C . ILE A 1 181 ? -15.423 -2.080 27.366 1.00 98.44 181 ILE A C 1
ATOM 1436 O O . ILE A 1 181 ? -14.775 -2.344 28.383 1.00 98.44 181 ILE A O 1
ATOM 1440 N N . TYR A 1 182 ? -15.630 -2.953 26.388 1.00 98.31 182 TYR A N 1
ATOM 1441 C CA . TYR A 1 182 ? -15.086 -4.303 26.328 1.00 98.31 182 TYR A CA 1
ATOM 1442 C C . TYR A 1 182 ? -14.133 -4.451 25.145 1.00 98.31 182 TYR A C 1
ATOM 1444 O O . TYR A 1 182 ? -14.295 -3.766 24.138 1.00 98.31 182 TYR A O 1
ATOM 1452 N N . MET A 1 183 ? -13.178 -5.376 25.252 1.00 97.94 183 MET A N 1
ATOM 1453 C CA . MET A 1 183 ? -12.284 -5.769 24.162 1.00 97.94 183 MET A CA 1
ATOM 1454 C C . MET A 1 183 ? -12.226 -7.287 23.970 1.00 97.94 183 MET A C 1
ATOM 1456 O O . MET A 1 183 ? -12.411 -8.041 24.925 1.00 97.94 183 MET A O 1
ATOM 1460 N N . ALA A 1 184 ? -11.936 -7.727 22.744 1.00 97.94 184 ALA A N 1
ATOM 1461 C CA . ALA A 1 184 ? -11.605 -9.115 22.403 1.00 97.94 184 ALA A CA 1
ATOM 1462 C C . ALA A 1 184 ? -10.702 -9.185 21.160 1.00 97.94 184 ALA A C 1
ATOM 1464 O O . ALA A 1 184 ? -10.659 -8.243 20.373 1.00 97.94 184 ALA A O 1
ATOM 1465 N N . GLY A 1 185 ? -9.990 -10.297 20.975 1.00 97.31 185 GLY A N 1
ATOM 1466 C CA . GLY A 1 185 ? -9.241 -10.604 19.756 1.00 97.31 185 GLY A CA 1
ATOM 1467 C C . GLY A 1 185 ? -10.089 -11.381 18.753 1.00 97.31 185 GLY A C 1
ATOM 1468 O O . GLY A 1 185 ? -10.873 -12.251 19.151 1.00 97.31 185 GLY A O 1
ATOM 1469 N N . ILE A 1 186 ? -9.922 -11.069 17.465 1.00 97.69 186 ILE A N 1
ATOM 1470 C CA . ILE A 1 186 ? -10.685 -11.685 16.375 1.00 97.69 186 ILE A CA 1
ATOM 1471 C C . ILE A 1 186 ? -9.810 -12.231 15.250 1.00 97.69 186 ILE A C 1
ATOM 1473 O O . ILE A 1 186 ? -8.748 -11.685 14.938 1.00 97.69 186 ILE A O 1
ATOM 1477 N N . GLU A 1 187 ? -10.316 -13.280 14.614 1.00 96.62 187 GLU A N 1
ATOM 1478 C CA . GLU A 1 187 ? -9.890 -13.754 13.302 1.00 96.62 187 GLU A CA 1
ATOM 1479 C C . GLU A 1 187 ? -10.635 -12.936 12.236 1.00 96.62 187 GLU A C 1
ATOM 1481 O O . GLU A 1 187 ? -11.847 -12.761 12.340 1.00 96.62 187 GLU A O 1
ATOM 1486 N N . ASP A 1 188 ? -9.910 -12.361 11.275 1.00 94.06 188 ASP A N 1
ATOM 1487 C CA . ASP A 1 188 ? -10.483 -11.473 10.254 1.00 94.06 188 ASP A CA 1
ATOM 1488 C C . ASP A 1 188 ? -9.594 -11.399 8.997 1.00 94.06 188 ASP A C 1
ATOM 1490 O O . ASP A 1 188 ? -9.424 -10.342 8.386 1.00 94.06 188 ASP A O 1
ATOM 1494 N N . GLY A 1 189 ? -8.930 -12.504 8.644 1.00 89.19 189 GLY A N 1
ATOM 1495 C CA . GLY A 1 189 ? -7.890 -12.528 7.615 1.00 89.19 189 GLY A CA 1
ATOM 1496 C C . GLY A 1 189 ? -8.399 -12.124 6.231 1.00 89.19 189 GLY A C 1
ATOM 1497 O O . GLY A 1 189 ? -7.781 -11.290 5.571 1.00 89.19 189 GLY A O 1
ATOM 1498 N N . GLU A 1 190 ? -9.552 -12.656 5.813 1.00 87.31 190 GLU A N 1
ATOM 1499 C CA . GLU A 1 190 ? -10.146 -12.351 4.502 1.00 87.31 190 GLU A CA 1
ATOM 1500 C C . GLU A 1 190 ? -10.525 -10.868 4.369 1.00 87.31 190 GLU A C 1
ATOM 1502 O O . GLU A 1 190 ? -10.220 -10.233 3.357 1.00 87.31 190 GLU A O 1
ATOM 1507 N N . PHE A 1 191 ? -11.154 -10.287 5.395 1.00 88.44 191 PHE A N 1
ATOM 1508 C CA . PHE A 1 191 ? -11.597 -8.892 5.355 1.00 88.44 191 PHE A CA 1
ATOM 1509 C C . PHE A 1 191 ? -10.426 -7.913 5.513 1.00 88.44 191 PHE A C 1
ATOM 1511 O O . PHE A 1 191 ? -10.387 -6.881 4.835 1.00 88.44 191 PHE A O 1
ATOM 1518 N N . LYS A 1 192 ? -9.414 -8.261 6.323 1.00 88.00 192 LYS A N 1
ATOM 1519 C CA . LYS A 1 192 ? -8.151 -7.513 6.394 1.00 88.00 192 LYS A CA 1
ATOM 1520 C C . LYS A 1 192 ? -7.454 -7.470 5.035 1.00 88.00 192 LYS A C 1
ATOM 1522 O O . LYS A 1 192 ? -6.952 -6.414 4.660 1.00 88.00 192 LYS A O 1
ATOM 1527 N N . GLU A 1 193 ? -7.435 -8.567 4.281 1.00 86.62 193 GLU A N 1
ATOM 1528 C CA . GLU A 1 193 ? -6.838 -8.583 2.941 1.00 86.62 193 GLU A CA 1
ATOM 1529 C C . GLU A 1 193 ? -7.614 -7.677 1.965 1.00 86.62 193 GLU A C 1
ATOM 1531 O O . GLU A 1 193 ? -7.007 -6.869 1.265 1.00 86.62 193 GLU A O 1
ATOM 1536 N N . ASP A 1 194 ? -8.952 -7.705 1.992 1.00 86.56 194 ASP A N 1
ATOM 1537 C CA . ASP A 1 194 ? -9.795 -6.824 1.163 1.00 86.56 194 ASP A CA 1
ATOM 1538 C C . ASP A 1 194 ? -9.622 -5.329 1.497 1.00 86.56 194 ASP A C 1
ATOM 1540 O O . ASP A 1 194 ? -9.603 -4.485 0.602 1.00 86.56 194 ASP A O 1
ATOM 1544 N N . LYS A 1 195 ? -9.485 -4.964 2.780 1.00 83.00 195 LYS A N 1
ATOM 1545 C CA . LYS A 1 195 ? -9.406 -3.550 3.208 1.00 83.00 195 LYS A CA 1
ATOM 1546 C C . LYS A 1 195 ? -7.997 -2.989 3.285 1.00 83.00 195 LYS A C 1
ATOM 1548 O O . LYS A 1 195 ? -7.788 -1.812 2.986 1.00 83.00 195 LYS A O 1
ATOM 1553 N N . ILE A 1 196 ? -7.047 -3.804 3.726 1.00 84.75 196 ILE A N 1
ATOM 1554 C CA . ILE A 1 196 ? -5.670 -3.400 4.007 1.00 84.75 196 ILE A CA 1
ATOM 1555 C C . ILE A 1 196 ? -4.725 -3.945 2.928 1.00 84.75 196 ILE A C 1
ATOM 1557 O O . ILE A 1 196 ? -3.885 -3.192 2.436 1.00 84.75 196 ILE A O 1
ATOM 1561 N N . GLY A 1 197 ? -4.880 -5.211 2.526 1.00 84.00 197 GLY A N 1
ATOM 1562 C CA . GLY A 1 197 ? -4.081 -5.846 1.465 1.00 84.00 197 GLY A CA 1
ATOM 1563 C C . GLY A 1 197 ? -4.313 -5.242 0.075 1.00 84.00 197 GLY A C 1
ATOM 1564 O O . GLY A 1 197 ? -3.368 -5.086 -0.694 1.00 84.00 197 GLY A O 1
ATOM 1565 N N . PHE A 1 198 ? -5.529 -4.763 -0.218 1.00 86.00 198 PHE A N 1
ATOM 1566 C CA . PHE A 1 198 ? -5.865 -4.066 -1.473 1.00 86.00 198 PHE A CA 1
ATOM 1567 C C . PHE A 1 198 ? -4.876 -2.948 -1.851 1.00 86.00 198 PHE A C 1
ATOM 1569 O O . PHE A 1 198 ? -4.550 -2.769 -3.026 1.00 86.00 198 PHE A O 1
ATOM 1576 N N . TRP A 1 199 ? -4.357 -2.211 -0.864 1.00 88.50 199 TRP A N 1
ATOM 1577 C CA . TRP A 1 199 ? -3.419 -1.111 -1.098 1.00 88.50 199 TRP A CA 1
ATOM 1578 C C . TRP A 1 199 ? -2.039 -1.568 -1.577 1.00 88.50 199 TRP A C 1
ATOM 1580 O O . TRP A 1 199 ? -1.322 -0.771 -2.180 1.00 88.50 199 TRP A O 1
ATOM 1590 N N . ASP A 1 200 ? -1.666 -2.832 -1.363 1.00 84.25 200 ASP A N 1
ATOM 1591 C CA . ASP A 1 200 ? -0.400 -3.375 -1.865 1.00 84.25 200 ASP A CA 1
ATOM 1592 C C . ASP A 1 200 ? -0.379 -3.420 -3.402 1.00 84.25 200 ASP A C 1
ATOM 1594 O O . ASP A 1 200 ? 0.687 -3.338 -4.016 1.00 84.25 200 ASP A O 1
ATOM 1598 N N . ASN A 1 201 ? -1.550 -3.519 -4.044 1.00 83.00 201 ASN A N 1
ATOM 1599 C CA . ASN A 1 201 ? -1.663 -3.573 -5.495 1.00 83.00 201 ASN A CA 1
ATOM 1600 C C . ASN A 1 201 ? -3.023 -3.055 -5.993 1.00 83.00 201 ASN A C 1
ATOM 1602 O O . ASN A 1 201 ? -3.958 -3.815 -6.255 1.00 83.00 201 ASN A O 1
ATOM 1606 N N . VAL A 1 202 ? -3.103 -1.746 -6.216 1.00 89.56 202 VAL A N 1
ATOM 1607 C CA . VAL A 1 202 ? -4.277 -1.093 -6.798 1.00 89.56 202 VAL A CA 1
ATOM 1608 C C . VAL A 1 202 ? -4.131 -1.099 -8.319 1.00 89.56 202 VAL A C 1
ATOM 1610 O O . VAL A 1 202 ? -3.508 -0.213 -8.902 1.00 89.56 202 VAL A O 1
ATOM 1613 N N . TYR A 1 203 ? -4.694 -2.118 -8.975 1.00 82.50 203 TYR A N 1
ATOM 1614 C CA . TYR A 1 203 ? -4.688 -2.285 -10.441 1.00 82.50 203 TYR A CA 1
ATOM 1615 C C . TYR A 1 203 ? -3.285 -2.266 -11.087 1.00 82.50 203 TYR A C 1
ATOM 1617 O O . TYR A 1 203 ? -3.089 -1.687 -12.155 1.00 82.50 203 TYR A O 1
ATOM 1625 N N . GLY A 1 204 ? -2.300 -2.888 -10.444 1.00 72.12 204 GLY A N 1
ATOM 1626 C CA . GLY A 1 204 ? -0.903 -2.939 -10.890 1.00 72.12 204 GLY A CA 1
ATOM 1627 C C . GLY A 1 204 ? -0.019 -1.831 -10.311 1.00 72.12 204 GLY A C 1
ATOM 1628 O O . GLY A 1 204 ? 1.182 -1.810 -10.584 1.00 72.12 204 GLY A O 1
ATOM 1629 N N . PHE A 1 205 ? -0.582 -0.916 -9.516 1.00 73.06 205 PHE A N 1
ATOM 1630 C CA . PHE A 1 205 ? 0.147 0.177 -8.877 1.00 73.06 205 PHE A CA 1
ATOM 1631 C C . PHE A 1 205 ? 0.286 -0.053 -7.371 1.00 73.06 205 PHE A C 1
ATOM 1633 O O . PHE A 1 205 ? -0.692 -0.304 -6.672 1.00 73.06 205 PHE A O 1
ATOM 1640 N N . ASP A 1 206 ? 1.508 0.095 -6.866 1.00 82.50 206 ASP A N 1
ATOM 1641 C CA . ASP A 1 206 ? 1.814 0.025 -5.437 1.00 82.50 206 ASP A CA 1
ATOM 1642 C C . ASP A 1 206 ? 1.307 1.291 -4.724 1.00 82.50 206 ASP A C 1
ATOM 1644 O O . ASP A 1 206 ? 1.825 2.393 -4.936 1.00 82.50 206 ASP A O 1
ATOM 1648 N N . TYR A 1 207 ? 0.267 1.122 -3.905 1.00 90.19 207 TYR A N 1
ATOM 1649 C CA . TYR A 1 207 ? -0.328 2.147 -3.047 1.00 90.19 207 TYR A CA 1
ATOM 1650 C C . TYR A 1 207 ? -0.029 1.864 -1.566 1.00 90.19 207 TYR A C 1
ATOM 1652 O O . TYR A 1 207 ? -0.690 2.428 -0.696 1.00 90.19 207 TYR A O 1
ATOM 1660 N N . SER A 1 208 ? 0.992 1.062 -1.243 1.00 85.25 208 SER A N 1
ATOM 1661 C CA . SER A 1 208 ? 1.350 0.720 0.141 1.00 85.25 208 SER A CA 1
ATOM 1662 C C . SER A 1 208 ? 1.516 1.918 1.097 1.00 85.25 208 SER A C 1
ATOM 1664 O O . SER A 1 208 ? 1.172 1.755 2.266 1.00 85.25 208 SER A O 1
ATOM 1666 N N . PRO A 1 209 ? 1.886 3.155 0.685 1.00 86.56 209 PRO A N 1
ATOM 1667 C CA . PRO A 1 209 ? 1.817 4.306 1.593 1.00 86.56 209 PRO A CA 1
ATOM 1668 C C . PRO A 1 209 ? 0.409 4.595 2.149 1.00 86.56 209 PRO A C 1
ATOM 1670 O O . PRO A 1 209 ? 0.285 5.139 3.243 1.00 86.56 209 PRO A O 1
ATOM 1673 N N . MET A 1 210 ? -0.654 4.227 1.424 1.00 85.19 210 MET A N 1
ATOM 1674 C CA . MET A 1 210 ? -2.037 4.300 1.911 1.00 85.19 210 MET A CA 1
ATOM 1675 C C . MET A 1 210 ? -2.343 3.214 2.944 1.00 85.19 210 MET A C 1
ATOM 1677 O O . MET A 1 210 ? -3.157 3.452 3.830 1.00 85.19 210 MET A O 1
ATOM 1681 N N . LYS A 1 211 ? -1.672 2.058 2.880 1.00 82.00 211 LYS A N 1
ATOM 1682 C CA . LYS A 1 211 ? -1.822 0.959 3.845 1.00 82.00 211 LYS A CA 1
ATOM 1683 C C . LYS A 1 211 ? -1.415 1.379 5.255 1.00 82.00 211 LYS A C 1
ATOM 1685 O O . LYS A 1 211 ? -2.119 1.064 6.209 1.00 82.00 211 LYS A O 1
ATOM 1690 N N . ASP A 1 212 ? -0.318 2.128 5.384 1.00 78.12 212 ASP A N 1
ATOM 1691 C CA . ASP A 1 212 ? 0.130 2.667 6.675 1.00 78.12 212 ASP A CA 1
ATOM 1692 C C . ASP A 1 212 ? -0.908 3.604 7.298 1.00 78.12 212 ASP A C 1
ATOM 1694 O O . ASP A 1 212 ? -1.107 3.573 8.510 1.00 78.12 212 ASP A O 1
ATOM 1698 N N . VAL A 1 213 ? -1.588 4.407 6.473 1.00 79.62 213 VAL A N 1
ATOM 1699 C CA . VAL A 1 213 ? -2.671 5.295 6.919 1.00 79.62 213 VAL A CA 1
ATOM 1700 C C . VAL A 1 213 ? -3.916 4.478 7.273 1.00 79.62 213 VAL A C 1
ATOM 1702 O O . VAL A 1 213 ? -4.461 4.643 8.362 1.00 79.62 213 VAL A O 1
ATOM 1705 N N . ALA A 1 214 ? -4.313 3.533 6.418 1.00 80.94 214 ALA A N 1
ATOM 1706 C CA . ALA A 1 214 ? -5.470 2.668 6.643 1.00 80.94 214 ALA A CA 1
ATOM 1707 C C . ALA A 1 214 ? -5.341 1.820 7.923 1.00 80.94 214 ALA A C 1
ATOM 1709 O O . ALA A 1 214 ? -6.321 1.634 8.631 1.00 80.94 214 ALA A O 1
ATOM 1710 N N . LEU A 1 215 ? -4.133 1.358 8.271 1.00 81.38 215 LEU A N 1
ATOM 1711 C CA . LEU A 1 215 ? -3.866 0.635 9.524 1.00 81.38 215 LEU A CA 1
ATOM 1712 C C . LEU A 1 215 ? -3.937 1.521 10.776 1.00 81.38 215 LEU A C 1
ATOM 1714 O O . LEU A 1 215 ? -4.060 0.996 11.881 1.00 81.38 215 LEU A O 1
ATOM 1718 N N . THR A 1 216 ? -3.810 2.844 10.634 1.00 80.56 216 THR A N 1
ATOM 1719 C CA . THR A 1 216 ? -3.944 3.780 11.764 1.00 80.56 216 THR A CA 1
ATOM 1720 C C . THR A 1 216 ? -5.382 4.213 12.022 1.00 80.56 216 THR A C 1
ATOM 1722 O O . THR A 1 216 ? -5.663 4.729 13.102 1.00 80.56 216 THR A O 1
ATOM 1725 N N . GLU A 1 217 ? -6.288 3.992 11.069 1.00 86.50 217 GLU A N 1
ATOM 1726 C CA . GLU A 1 217 ? -7.701 4.342 11.188 1.00 86.50 217 GLU A CA 1
ATOM 1727 C C . GLU A 1 217 ? -8.514 3.123 11.660 1.00 86.50 217 GLU A C 1
ATOM 1729 O O . GLU A 1 217 ? -8.544 2.104 10.970 1.00 86.50 217 GLU A O 1
ATOM 1734 N N . PRO A 1 218 ? -9.184 3.182 12.827 1.00 92.69 218 PRO A N 1
ATOM 1735 C CA . PRO A 1 218 ? -10.077 2.111 13.260 1.00 92.69 218 PRO A CA 1
ATOM 1736 C C . PRO A 1 218 ? -11.294 1.988 12.336 1.00 92.69 218 PRO A C 1
ATOM 1738 O O . PRO A 1 218 ? -11.895 2.996 11.958 1.00 92.69 218 PRO A O 1
ATOM 1741 N N . LEU A 1 219 ? -11.707 0.759 12.019 1.00 92.31 219 LEU A N 1
ATOM 1742 C CA . LEU A 1 219 ? -12.903 0.513 11.208 1.00 92.31 219 LEU A CA 1
ATOM 1743 C C . LEU A 1 219 ? -14.131 0.337 12.100 1.00 92.31 219 LEU A C 1
ATOM 1745 O O . LEU A 1 219 ? -14.059 -0.281 13.158 1.00 92.31 219 LEU A O 1
ATOM 1749 N N . VAL A 1 220 ? -15.282 0.833 11.649 1.00 93.75 220 VAL A N 1
ATOM 1750 C CA . VAL A 1 220 ? -16.569 0.590 12.309 1.00 93.75 220 VAL A CA 1
ATOM 1751 C C . VAL A 1 220 ? -17.369 -0.409 11.485 1.00 93.75 220 VAL A C 1
ATOM 1753 O O . VAL A 1 220 ? -17.968 -0.051 10.466 1.00 93.75 220 VAL A O 1
ATOM 1756 N N . ASP A 1 221 ? -17.406 -1.664 11.933 1.00 94.06 221 ASP A N 1
ATOM 1757 C CA . ASP A 1 221 ? -18.200 -2.693 11.269 1.00 94.06 221 ASP A CA 1
ATOM 1758 C C . ASP A 1 221 ? -18.784 -3.750 12.213 1.00 94.06 221 ASP A C 1
ATOM 1760 O O . ASP A 1 221 ? -18.483 -3.785 13.405 1.00 94.06 221 ASP A O 1
ATOM 1764 N N . THR A 1 222 ? -19.716 -4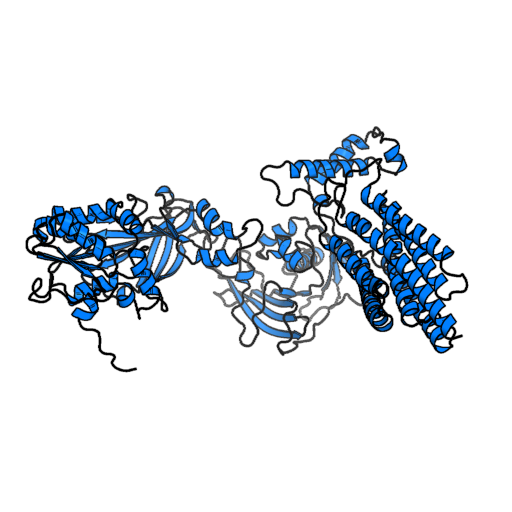.556 11.696 1.00 93.94 222 THR A N 1
ATOM 1765 C CA . THR A 1 222 ? -20.321 -5.664 12.440 1.00 93.94 222 THR A CA 1
ATOM 1766 C C . THR A 1 222 ? -19.447 -6.897 12.311 1.00 93.94 222 THR A C 1
ATOM 1768 O O . THR A 1 222 ? -19.206 -7.383 11.212 1.00 93.94 222 THR A O 1
ATOM 1771 N N . VAL A 1 223 ? -19.025 -7.423 13.450 1.00 94.31 223 VAL A N 1
ATOM 1772 C CA . VAL A 1 223 ? -18.173 -8.600 13.555 1.00 94.31 223 VAL A CA 1
ATOM 1773 C C . VAL A 1 223 ? -19.030 -9.800 13.923 1.00 94.31 223 VAL A C 1
ATOM 1775 O O . VAL A 1 223 ? -19.850 -9.750 14.843 1.00 94.31 223 VAL A O 1
ATOM 1778 N N . GLU A 1 224 ? -18.853 -10.903 13.203 1.00 92.06 224 GLU A N 1
ATOM 1779 C CA . GLU A 1 224 ? -19.577 -12.130 13.504 1.00 92.06 224 GLU A CA 1
ATOM 1780 C C . GLU A 1 224 ? -19.077 -12.763 14.805 1.00 92.06 224 GLU A C 1
ATOM 1782 O O . GLU A 1 224 ? -17.877 -12.862 15.049 1.00 92.06 224 GLU A O 1
ATOM 1787 N N . LEU A 1 225 ? -19.992 -13.302 15.614 1.00 92.38 225 LEU A N 1
ATOM 1788 C CA . LEU A 1 225 ? -19.638 -13.963 16.874 1.00 92.38 225 LEU A CA 1
ATOM 1789 C C . LEU A 1 225 ? -18.588 -15.077 16.702 1.00 92.38 225 LEU A C 1
ATOM 1791 O O . LEU A 1 225 ? -17.753 -15.281 17.579 1.00 92.38 225 LEU A O 1
ATOM 1795 N N . LYS A 1 226 ? -18.611 -15.786 15.566 1.00 93.62 226 LYS A N 1
ATOM 1796 C CA . LYS A 1 226 ? -17.671 -16.877 15.261 1.00 93.62 226 LYS A CA 1
ATOM 1797 C C . LYS A 1 226 ? -16.223 -16.403 15.073 1.00 93.62 226 LYS A C 1
ATOM 1799 O O . LYS A 1 226 ? -15.318 -17.229 15.175 1.00 93.62 226 LYS A O 1
ATOM 1804 N N . ALA A 1 227 ? -16.018 -15.116 14.788 1.00 95.44 227 ALA A N 1
ATOM 1805 C CA . ALA A 1 227 ? -14.706 -14.510 14.601 1.00 95.44 227 ALA A CA 1
ATOM 1806 C C . ALA A 1 227 ? -13.974 -14.280 15.931 1.00 95.44 227 ALA A C 1
ATOM 1808 O O . ALA A 1 227 ? -12.759 -14.124 15.928 1.00 95.44 227 ALA A O 1
ATOM 1809 N N . LEU A 1 228 ? -14.679 -14.281 17.072 1.00 96.31 228 LEU A N 1
ATOM 1810 C CA . LEU A 1 228 ? -14.041 -14.153 18.382 1.00 96.31 228 LEU A CA 1
ATOM 1811 C C . LEU A 1 228 ? -13.081 -15.322 18.640 1.00 96.31 228 LEU A C 1
ATOM 1813 O O . LEU A 1 228 ? -13.481 -16.489 18.630 1.00 96.31 228 LEU A O 1
ATOM 1817 N N . VAL A 1 229 ? -11.825 -14.981 18.926 1.00 97.12 229 VAL A N 1
ATOM 1818 C CA . VAL A 1 229 ? -10.764 -15.927 19.299 1.00 97.12 229 VAL A CA 1
ATOM 1819 C C . VAL A 1 229 ? -10.527 -15.904 20.808 1.00 97.12 229 VAL A C 1
ATOM 1821 O O . VAL A 1 229 ? -10.131 -16.915 21.383 1.00 97.12 229 VAL A O 1
ATOM 1824 N N . THR A 1 230 ? -10.788 -14.776 21.475 1.00 97.19 230 THR A N 1
ATOM 1825 C CA . THR A 1 230 ? -10.575 -14.613 22.920 1.00 97.19 230 THR A CA 1
ATOM 1826 C C . THR A 1 230 ? -11.873 -14.379 23.684 1.00 97.19 230 THR A C 1
ATOM 1828 O O . THR A 1 230 ? -12.873 -13.934 23.121 1.00 97.19 230 THR A O 1
ATOM 1831 N N . ASP A 1 231 ? -11.821 -14.583 25.000 1.00 93.75 231 ASP A N 1
ATOM 1832 C CA . ASP A 1 231 ? -12.868 -14.099 25.897 1.00 93.75 231 ASP A CA 1
ATOM 1833 C C . ASP A 1 231 ? -12.952 -12.563 25.874 1.00 93.75 231 ASP A C 1
ATOM 1835 O O . ASP A 1 231 ? -11.921 -11.891 25.738 1.00 93.75 231 ASP A O 1
ATOM 1839 N N . PRO A 1 232 ? -14.161 -11.997 26.041 1.00 95.62 232 PRO A N 1
ATOM 1840 C CA . PRO A 1 232 ? -14.349 -10.566 26.216 1.00 95.62 232 PRO A CA 1
ATOM 1841 C C . PRO A 1 232 ? -13.775 -10.090 27.560 1.00 95.62 232 PRO A C 1
ATOM 1843 O O . PRO A 1 232 ? -14.060 -10.668 28.609 1.00 95.62 232 PRO A O 1
ATOM 1846 N N . CYS A 1 233 ? -13.030 -8.986 27.553 1.00 96.75 233 CYS A N 1
ATOM 1847 C CA . CYS A 1 233 ? -12.504 -8.342 28.758 1.00 96.75 233 CYS A CA 1
ATOM 1848 C C . CYS A 1 233 ? -13.135 -6.953 28.944 1.00 96.75 233 CYS A C 1
ATOM 1850 O O . CYS A 1 233 ? -13.040 -6.141 28.023 1.00 96.75 233 CYS A O 1
ATOM 1852 N N . PRO A 1 234 ? -13.777 -6.648 30.091 1.00 97.50 234 PRO A N 1
ATOM 1853 C CA . PRO A 1 234 ? -14.166 -5.280 30.425 1.00 97.50 234 PRO A CA 1
ATOM 1854 C C . PRO A 1 234 ? -12.913 -4.461 30.745 1.00 97.50 234 PRO A C 1
ATOM 1856 O O . PRO A 1 234 ? -12.160 -4.818 31.648 1.00 97.50 234 PRO A O 1
ATOM 1859 N N . VAL A 1 235 ? -12.705 -3.362 30.023 1.00 96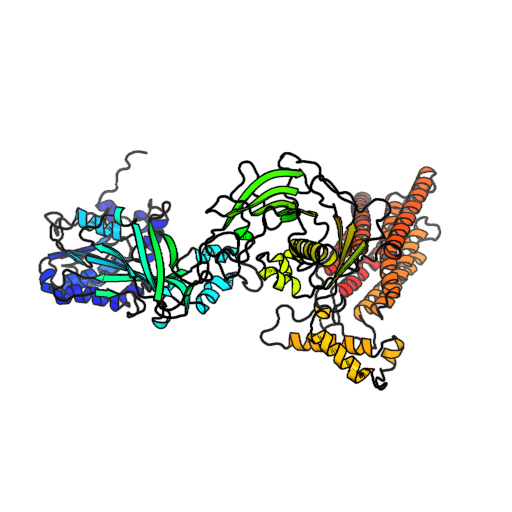.69 235 VAL A N 1
ATOM 1860 C CA . VAL A 1 235 ? -11.474 -2.560 30.114 1.00 96.69 235 VAL A CA 1
ATOM 1861 C C . VAL A 1 235 ? -11.705 -1.254 30.863 1.00 96.69 235 VAL A C 1
ATOM 1863 O O . VAL A 1 235 ? -10.939 -0.912 31.755 1.00 96.69 235 VAL A O 1
ATOM 1866 N N . PHE A 1 236 ? -12.784 -0.533 30.551 1.00 97.50 236 PHE A N 1
ATOM 1867 C CA . PHE A 1 236 ? -13.062 0.767 31.165 1.00 97.50 236 PHE A CA 1
ATOM 1868 C C . PHE A 1 236 ? -14.550 0.916 31.471 1.00 97.50 236 PHE A C 1
ATOM 1870 O O . PHE A 1 236 ? -15.388 0.671 30.608 1.00 97.50 236 PHE A O 1
ATOM 1877 N N . THR A 1 237 ? -14.892 1.294 32.704 1.00 97.75 237 THR A N 1
ATOM 1878 C CA . THR A 1 237 ? -16.283 1.472 33.150 1.00 97.75 237 THR A CA 1
ATOM 1879 C C . THR A 1 237 ? -16.514 2.901 33.610 1.00 97.75 237 THR A C 1
ATOM 1881 O O . THR A 1 237 ? -15.828 3.397 34.498 1.00 97.75 237 THR A O 1
ATOM 1884 N N . ILE A 1 238 ? -17.531 3.529 33.035 1.00 97.50 238 ILE A N 1
ATOM 1885 C CA . ILE A 1 238 ? -17.955 4.896 33.297 1.00 97.50 238 ILE A CA 1
ATOM 1886 C C . ILE A 1 238 ? -19.218 4.852 34.150 1.00 97.50 238 ILE A C 1
ATOM 1888 O O . ILE A 1 238 ? -20.234 4.296 33.734 1.00 97.50 238 ILE A O 1
ATOM 1892 N N . ASP A 1 239 ? -19.164 5.478 35.322 1.00 97.12 239 ASP A N 1
ATOM 1893 C CA . ASP A 1 239 ? -20.344 5.842 36.107 1.00 97.12 239 ASP A CA 1
ATOM 1894 C C . ASP A 1 239 ? -20.650 7.326 35.877 1.00 97.12 239 ASP A C 1
ATOM 1896 O O . ASP A 1 239 ? -19.923 8.215 36.335 1.00 97.12 239 ASP A O 1
ATOM 1900 N N . LEU A 1 240 ? -21.741 7.608 35.164 1.00 96.62 240 LEU A N 1
ATOM 1901 C CA . LEU A 1 240 ? -22.120 8.965 34.780 1.00 96.62 240 LEU A CA 1
ATOM 1902 C C . LEU A 1 240 ? -22.500 9.826 35.982 1.00 96.62 240 LEU A C 1
ATOM 1904 O O . LEU A 1 240 ? -22.504 11.051 35.865 1.00 96.62 240 LEU A O 1
ATOM 1908 N N . ASN A 1 241 ? -22.775 9.238 37.146 1.00 94.69 241 ASN A N 1
ATOM 1909 C CA . ASN A 1 241 ? -23.067 10.006 38.351 1.00 94.69 241 ASN A CA 1
ATOM 1910 C C . ASN A 1 241 ? -21.813 10.672 38.933 1.00 94.69 241 ASN A C 1
ATOM 1912 O O . ASN A 1 241 ? -21.934 11.677 39.633 1.00 94.69 241 ASN A O 1
ATOM 1916 N N . THR A 1 242 ? -20.622 10.129 38.659 1.00 95.75 242 THR A N 1
ATOM 1917 C CA . THR A 1 242 ? -19.386 10.515 39.359 1.00 95.75 242 THR A CA 1
ATOM 1918 C C . THR A 1 242 ? -18.223 10.886 38.442 1.00 95.75 242 THR A C 1
ATOM 1920 O O . THR A 1 242 ? -17.365 11.665 38.862 1.00 95.75 242 THR A O 1
ATOM 1923 N N . VAL A 1 243 ? -18.208 10.403 37.195 1.00 97.00 243 VAL A N 1
ATOM 1924 C CA . VAL A 1 243 ? -17.109 10.629 36.242 1.00 97.00 243 VAL A CA 1
ATOM 1925 C C . VAL A 1 243 ? -16.871 12.116 35.964 1.00 97.00 243 VAL A C 1
ATOM 1927 O O . VAL A 1 243 ? -17.814 12.912 35.871 1.00 97.00 243 VAL A O 1
ATOM 1930 N N . LYS A 1 244 ? -15.609 12.511 35.804 1.00 96.62 244 LYS A N 1
ATOM 1931 C CA . LYS A 1 244 ? -15.209 13.846 35.344 1.00 96.62 244 LYS A CA 1
ATOM 1932 C C . LYS A 1 244 ? -14.643 13.764 33.933 1.00 96.62 244 LYS A C 1
ATOM 1934 O O . LYS A 1 244 ? -14.113 12.739 33.526 1.00 96.62 244 LYS A O 1
ATOM 1939 N N . THR A 1 245 ? -14.672 14.880 33.208 1.00 93.75 245 THR A N 1
ATOM 1940 C CA . THR A 1 245 ? -14.101 14.964 31.850 1.00 93.75 245 THR A CA 1
ATOM 1941 C C . THR A 1 245 ? -12.619 14.577 31.806 1.00 93.75 245 THR A C 1
ATOM 1943 O O . THR A 1 245 ? -12.170 13.955 30.850 1.00 93.75 245 THR A O 1
ATOM 1946 N N . ALA A 1 246 ? -11.861 14.874 32.868 1.00 93.38 246 ALA A N 1
ATOM 1947 C CA . ALA A 1 246 ? -10.458 14.477 32.990 1.00 93.38 246 ALA A CA 1
ATOM 1948 C C . ALA A 1 246 ? -10.254 12.951 33.056 1.00 93.38 246 ALA A C 1
ATOM 1950 O O . ALA A 1 246 ? -9.211 12.473 32.619 1.00 93.38 246 ALA A O 1
ATOM 1951 N N . ASP A 1 247 ? -11.240 12.201 33.555 1.00 94.81 247 ASP A N 1
ATOM 1952 C CA . ASP A 1 247 ? -11.161 10.744 33.713 1.00 94.81 247 ASP A CA 1
ATOM 1953 C C . ASP A 1 247 ? -11.391 10.008 32.378 1.00 94.81 247 ASP A C 1
ATOM 1955 O O . ASP A 1 247 ? -11.090 8.825 32.258 1.00 94.81 247 ASP A O 1
ATOM 1959 N N . LEU A 1 248 ? -11.907 10.704 31.354 1.00 94.06 248 LEU A N 1
ATOM 1960 C CA . LEU A 1 248 ? -12.143 10.145 30.014 1.00 94.06 248 LEU A CA 1
ATOM 1961 C C . LEU A 1 248 ? -10.845 9.976 29.204 1.00 94.06 248 LEU A C 1
ATOM 1963 O O . LEU A 1 248 ? -10.826 9.260 28.200 1.00 94.06 248 LEU A O 1
ATOM 1967 N N . ALA A 1 249 ? -9.760 10.621 29.647 1.00 95.19 249 ALA A N 1
ATOM 1968 C CA . ALA A 1 249 ? -8.408 10.358 29.177 1.00 95.19 249 ALA A CA 1
ATOM 1969 C C . ALA A 1 249 ? -7.753 9.307 30.090 1.00 95.19 249 ALA A C 1
ATOM 1971 O O . ALA A 1 249 ? -7.203 9.643 31.139 1.00 95.19 249 ALA A O 1
ATOM 1972 N N . PHE A 1 250 ? -7.826 8.036 29.697 1.00 94.75 250 PHE A N 1
ATOM 1973 C CA . PHE A 1 250 ? -7.456 6.899 30.541 1.00 94.75 250 PHE A CA 1
ATOM 1974 C C . PHE A 1 250 ? -6.369 6.025 29.909 1.00 94.75 250 PHE A C 1
ATOM 1976 O O . PHE A 1 250 ? -6.067 6.121 28.717 1.00 94.75 250 PHE A O 1
ATOM 1983 N N . SER A 1 251 ? -5.782 5.153 30.729 1.00 96.75 251 SER A N 1
ATOM 1984 C CA . SER A 1 251 ? -4.905 4.070 30.291 1.00 96.75 251 SER A CA 1
ATOM 1985 C C . SER A 1 251 ? -5.115 2.863 31.198 1.00 96.75 251 SER A C 1
ATOM 1987 O O . SER A 1 251 ? -4.558 2.820 32.291 1.00 96.75 251 SER A O 1
ATOM 1989 N N . GLU A 1 252 ? -5.907 1.896 30.743 1.00 96.25 252 GLU A N 1
ATOM 1990 C CA . GLU A 1 252 ? -6.330 0.740 31.542 1.00 96.25 252 GLU A CA 1
ATOM 1991 C C . GLU A 1 252 ? -5.739 -0.565 30.994 1.00 96.25 252 GLU A C 1
ATOM 1993 O O . GLU A 1 252 ? -5.639 -0.729 29.772 1.00 96.25 252 GLU A O 1
ATOM 1998 N N . PRO A 1 253 ? -5.326 -1.503 31.863 1.00 96.50 253 PRO A N 1
ATOM 1999 C CA . PRO A 1 253 ? -4.844 -2.802 31.429 1.00 96.50 253 PRO A CA 1
ATOM 2000 C C . PRO A 1 253 ? -5.998 -3.692 30.951 1.00 96.50 253 PRO A C 1
ATOM 2002 O O . PRO A 1 253 ? -7.110 -3.632 31.473 1.00 96.50 253 PRO A O 1
ATOM 2005 N N . PHE A 1 254 ? -5.713 -4.591 30.013 1.00 96.62 254 PHE A N 1
ATOM 2006 C CA . PHE A 1 254 ? -6.632 -5.652 29.607 1.00 96.62 254 PHE A CA 1
ATOM 2007 C C . PHE A 1 254 ? -5.931 -7.012 29.562 1.00 96.62 254 PHE A C 1
ATOM 2009 O O . PHE A 1 254 ? -4.705 -7.115 29.485 1.00 96.62 254 PHE A O 1
ATOM 2016 N N . SER A 1 255 ? -6.733 -8.075 29.618 1.00 96.81 255 SER A N 1
ATOM 2017 C CA . SER A 1 255 ? -6.266 -9.459 29.570 1.00 96.81 255 SER A CA 1
ATOM 2018 C C . SER A 1 255 ? -7.260 -10.314 28.793 1.00 96.81 255 SER A C 1
ATOM 2020 O O . SER A 1 255 ? -8.388 -10.513 29.239 1.00 96.81 255 SER A O 1
ATOM 2022 N N . LEU A 1 256 ? -6.829 -10.854 27.656 1.00 97.25 256 LEU A N 1
ATOM 2023 C CA . LEU A 1 256 ? -7.659 -11.623 26.733 1.00 97.25 256 LEU A CA 1
ATOM 2024 C C . LEU A 1 256 ? -7.172 -13.071 26.671 1.00 97.25 256 LEU A C 1
ATOM 2026 O O . LEU A 1 256 ? -6.092 -13.344 26.155 1.00 97.25 256 LEU A O 1
ATOM 2030 N N . ARG A 1 257 ? -7.965 -14.007 27.199 1.00 96.50 257 ARG A N 1
ATOM 2031 C CA . ARG A 1 257 ? -7.663 -15.445 27.144 1.00 96.50 257 ARG A CA 1
ATOM 2032 C C . ARG A 1 257 ? -8.155 -16.042 25.827 1.00 96.50 257 ARG A C 1
ATOM 2034 O O . ARG A 1 257 ? -9.346 -15.952 25.531 1.00 96.50 257 ARG A O 1
ATOM 2041 N N . CYS A 1 258 ? -7.267 -16.694 25.086 1.00 96.12 258 CYS A N 1
ATOM 2042 C CA . CYS A 1 258 ? -7.568 -17.379 23.832 1.00 96.12 258 CYS A CA 1
ATOM 2043 C C . CYS A 1 258 ? -8.408 -18.639 24.092 1.00 96.12 258 CYS A C 1
ATOM 2045 O O . CYS A 1 258 ? -8.062 -19.460 24.940 1.00 96.12 258 CYS A O 1
ATOM 2047 N N . GLN A 1 259 ? -9.515 -18.781 23.364 1.00 96.38 259 GLN A N 1
ATOM 2048 C CA . GLN A 1 259 ? -10.495 -19.867 23.504 1.00 96.38 259 GLN A CA 1
ATOM 2049 C C . GLN A 1 259 ? -10.280 -21.006 22.509 1.00 96.38 259 GLN A C 1
ATOM 2051 O O . GLN A 1 259 ? -10.899 -22.059 22.630 1.00 96.38 259 GLN A O 1
ATOM 2056 N N . ARG A 1 260 ? -9.448 -20.787 21.491 1.00 93.62 260 ARG A N 1
ATOM 2057 C CA . ARG A 1 260 ? -9.130 -21.779 20.465 1.00 93.62 260 ARG A CA 1
ATOM 2058 C C . ARG A 1 260 ? -7.798 -21.454 19.803 1.00 93.62 260 ARG A C 1
ATOM 2060 O O . ARG A 1 260 ? -7.346 -20.312 19.855 1.00 93.62 260 ARG A O 1
ATOM 2067 N N . ASN A 1 261 ? -7.216 -22.455 19.152 1.00 94.06 261 ASN A N 1
ATOM 2068 C CA . ASN A 1 261 ? -6.060 -22.266 18.281 1.00 94.06 261 ASN A CA 1
ATOM 2069 C C . ASN A 1 261 ? -6.509 -21.529 17.018 1.00 94.06 261 ASN A C 1
ATOM 2071 O O . ASN A 1 261 ? -7.360 -22.046 16.292 1.00 94.06 261 ASN A O 1
ATOM 2075 N N . ASP A 1 262 ? -5.969 -20.339 16.775 1.00 95.00 262 ASP A N 1
ATOM 2076 C CA . ASP A 1 262 ? -6.357 -19.498 15.640 1.00 95.00 262 ASP A CA 1
ATOM 2077 C C . ASP A 1 262 ? -5.364 -18.340 15.427 1.00 95.00 262 ASP A C 1
ATOM 2079 O O . ASP A 1 262 ? -4.305 -18.273 16.059 1.00 95.00 262 ASP A O 1
ATOM 2083 N N . PHE A 1 263 ? -5.728 -17.404 14.554 1.00 92.69 263 PHE A N 1
ATOM 2084 C CA . PHE A 1 263 ? -5.013 -16.160 14.307 1.00 92.69 263 PHE A CA 1
ATOM 2085 C C . PHE A 1 263 ? -5.806 -14.944 14.799 1.00 92.69 263 PHE A C 1
ATOM 2087 O O . PHE A 1 263 ? -6.983 -14.785 14.481 1.00 92.69 263 PHE A O 1
ATOM 2094 N N . ILE A 1 264 ? -5.147 -14.034 15.518 1.00 95.00 264 ILE A N 1
ATOM 2095 C CA . ILE A 1 264 ? -5.702 -12.721 15.866 1.00 95.00 264 ILE A CA 1
ATOM 2096 C C . ILE A 1 264 ? -5.188 -11.692 14.855 1.00 95.00 264 ILE A C 1
ATOM 2098 O O . ILE A 1 264 ? -4.010 -11.325 14.855 1.00 95.00 264 ILE A O 1
ATOM 2102 N N . HIS A 1 265 ? -6.089 -11.218 13.997 1.00 94.50 265 HIS A N 1
ATOM 2103 C CA . HIS A 1 265 ? -5.822 -10.226 12.951 1.00 94.50 265 HIS A CA 1
ATOM 2104 C C . HIS A 1 265 ? -6.146 -8.796 13.394 1.00 94.50 265 HIS A C 1
ATOM 2106 O O . HIS A 1 265 ? -5.561 -7.838 12.874 1.00 94.50 265 HIS A O 1
ATOM 2112 N N . ALA A 1 266 ? -7.054 -8.661 14.361 1.00 95.88 266 ALA A N 1
ATOM 2113 C CA . ALA A 1 266 ? -7.469 -7.401 14.954 1.00 95.88 266 ALA A CA 1
ATOM 2114 C C . ALA A 1 266 ? -7.911 -7.589 16.409 1.00 95.88 266 ALA A C 1
ATOM 2116 O O . ALA A 1 266 ? -8.313 -8.676 16.832 1.00 95.88 266 ALA A O 1
ATOM 2117 N N . LEU A 1 267 ? -7.881 -6.492 17.159 1.00 96.81 267 LEU A N 1
ATOM 2118 C CA . LEU A 1 267 ? -8.622 -6.350 18.404 1.00 96.81 267 LEU A CA 1
ATOM 2119 C C . LEU A 1 267 ? -9.907 -5.594 18.104 1.00 96.81 267 LEU A C 1
ATOM 2121 O O . LEU A 1 267 ? -9.895 -4.627 17.351 1.00 96.81 267 LEU A O 1
ATOM 2125 N N . ILE A 1 268 ? -11.011 -6.003 18.705 1.00 97.56 268 ILE A N 1
ATOM 2126 C CA . ILE A 1 268 ? -12.267 -5.266 18.621 1.00 97.56 268 ILE A CA 1
ATOM 2127 C C . ILE A 1 268 ? -12.588 -4.643 19.962 1.00 97.56 268 ILE A C 1
ATOM 2129 O O . ILE A 1 268 ? -12.240 -5.196 21.007 1.00 97.56 268 ILE A O 1
ATOM 2133 N N . ALA A 1 269 ? -13.308 -3.531 19.923 1.00 97.88 269 ALA A N 1
ATOM 2134 C CA . ALA A 1 269 ? -13.960 -2.970 21.083 1.00 97.88 269 ALA A CA 1
ATOM 2135 C C . ALA A 1 269 ? -15.439 -2.705 20.815 1.00 97.88 269 ALA A C 1
ATOM 2137 O O . ALA A 1 269 ? -15.853 -2.345 19.711 1.00 97.88 269 ALA A O 1
ATOM 2138 N N . TRP A 1 270 ? -16.229 -2.870 21.862 1.00 98.44 270 TRP A N 1
ATOM 2139 C CA . TRP A 1 270 ? -17.644 -2.525 21.901 1.00 98.44 270 TRP A CA 1
ATOM 2140 C C . TRP A 1 270 ? -17.982 -2.021 23.299 1.00 98.44 270 TRP A C 1
ATOM 2142 O O . TRP A 1 270 ? -17.113 -1.956 24.172 1.00 98.44 270 TRP A O 1
ATOM 2152 N N . PHE A 1 271 ? -19.239 -1.661 23.525 1.00 98.50 271 PHE A N 1
ATOM 2153 C CA . PHE A 1 271 ? -19.674 -1.195 24.827 1.00 98.50 271 PHE A CA 1
ATOM 2154 C C . PHE A 1 271 ? -21.039 -1.742 25.230 1.00 98.50 2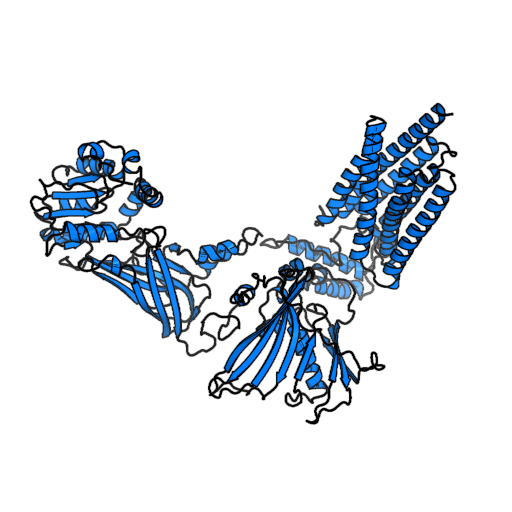71 PHE A C 1
ATOM 2156 O O . PHE A 1 271 ? -21.905 -2.022 24.399 1.00 98.50 271 PHE A O 1
ATOM 2163 N N . ASP A 1 272 ? -21.228 -1.843 26.537 1.00 98.31 272 ASP A N 1
ATOM 2164 C CA . ASP A 1 272 ? -22.506 -2.165 27.153 1.00 98.31 272 ASP A CA 1
ATOM 2165 C C . ASP A 1 272 ? -23.022 -0.940 27.901 1.00 98.31 272 ASP A C 1
ATOM 2167 O O . ASP A 1 272 ? -22.249 -0.187 28.498 1.00 98.31 272 ASP A O 1
ATOM 2171 N N . ILE A 1 273 ? -24.338 -0.756 27.862 1.00 98.31 273 ILE A N 1
ATOM 2172 C CA . ILE A 1 273 ? -25.052 0.341 28.508 1.00 98.31 273 ILE A CA 1
ATOM 2173 C C . ILE A 1 273 ? -26.030 -0.235 29.519 1.00 98.31 273 ILE A C 1
ATOM 2175 O O . ILE A 1 273 ? -26.872 -1.063 29.165 1.00 98.31 273 ILE A O 1
ATOM 2179 N N . ASP A 1 274 ? -25.963 0.261 30.751 1.00 97.25 274 ASP A N 1
ATOM 2180 C CA . ASP A 1 274 ? -26.861 -0.098 31.842 1.00 97.25 274 ASP A CA 1
ATOM 2181 C C . ASP A 1 274 ? -27.726 1.106 32.258 1.00 97.25 274 ASP A C 1
ATOM 2183 O O . ASP A 1 274 ? -27.294 2.260 32.235 1.00 97.25 274 ASP A O 1
ATOM 2187 N N . PHE A 1 275 ? -28.966 0.818 32.665 1.00 96.88 275 PHE A N 1
ATOM 2188 C CA . PHE A 1 275 ? -29.887 1.776 33.280 1.00 96.88 275 PHE A CA 1
ATOM 2189 C C . PHE A 1 275 ? -30.155 1.366 34.738 1.00 96.88 275 PHE A C 1
ATOM 2191 O O . PHE A 1 275 ? -31.183 0.756 35.053 1.00 96.88 275 PHE A O 1
ATOM 2198 N N . GLY A 1 276 ? -29.224 1.688 35.632 1.00 90.25 276 GLY A N 1
ATOM 2199 C CA . GLY A 1 276 ? -29.185 1.267 37.034 1.00 90.25 276 GLY A CA 1
ATOM 2200 C C . GLY A 1 276 ? -30.350 1.766 37.891 1.00 90.25 276 GLY A C 1
ATOM 2201 O O . GLY A 1 276 ? -30.743 1.091 38.840 1.00 90.25 276 GLY A O 1
ATOM 2202 N N . ALA A 1 277 ? -30.970 2.890 37.528 1.00 87.56 277 ALA A N 1
ATOM 2203 C CA . ALA A 1 277 ? -32.150 3.417 38.220 1.00 87.56 277 ALA A CA 1
ATOM 2204 C C . ALA A 1 277 ? -33.445 2.600 37.994 1.00 87.56 277 ALA A C 1
ATOM 2206 O O . ALA A 1 277 ? -34.438 2.813 38.696 1.00 87.56 277 ALA A O 1
ATOM 2207 N N . CYS A 1 278 ? -33.473 1.683 37.021 1.00 90.75 278 CYS A N 1
ATOM 2208 C CA . CYS A 1 278 ? -34.675 0.926 36.670 1.00 90.75 278 CYS A CA 1
ATOM 2209 C C . CYS A 1 278 ? -35.005 -0.169 37.700 1.00 90.75 278 CYS A C 1
ATOM 2211 O O . CYS A 1 278 ? -34.128 -0.887 38.171 1.00 90.75 278 CYS A O 1
ATOM 2213 N N . HIS A 1 279 ? -36.297 -0.385 37.986 1.00 86.00 279 HIS A N 1
ATOM 2214 C CA . HIS A 1 279 ? -36.739 -1.445 38.907 1.00 86.00 279 HIS A CA 1
ATOM 2215 C C . HIS A 1 279 ? -36.409 -2.857 38.393 1.00 86.00 279 HIS A C 1
ATOM 2217 O O . HIS A 1 279 ? -36.119 -3.761 39.177 1.00 86.00 279 HIS A O 1
ATOM 2223 N N . LYS A 1 280 ? -36.454 -3.049 37.070 1.00 87.56 280 LYS A N 1
ATOM 2224 C CA . LYS A 1 280 ? -35.901 -4.228 36.397 1.00 87.56 280 LYS A CA 1
ATOM 2225 C C . LYS A 1 280 ? -34.631 -3.811 35.658 1.00 87.56 280 LYS A C 1
ATOM 2227 O O . LYS A 1 280 ? -34.686 -2.777 34.993 1.00 87.56 280 LYS A O 1
ATOM 2232 N N . PRO A 1 281 ? -33.543 -4.600 35.718 1.00 83.44 281 PRO A N 1
ATOM 2233 C CA . PRO A 1 281 ? -32.333 -4.306 34.964 1.00 83.44 281 PRO A CA 1
ATOM 2234 C C . PRO A 1 281 ? -32.652 -4.181 33.475 1.00 83.44 281 PRO A C 1
ATOM 2236 O O . PRO A 1 281 ? -33.111 -5.138 32.848 1.00 83.44 281 PRO A O 1
ATOM 2239 N N . ILE A 1 282 ? -32.435 -2.990 32.927 1.00 94.50 282 ILE A N 1
ATOM 2240 C CA . ILE A 1 282 ? -32.495 -2.732 31.492 1.00 94.50 282 ILE A CA 1
ATOM 2241 C C . ILE A 1 282 ? -31.073 -2.412 31.073 1.00 94.50 282 ILE A C 1
ATOM 2243 O O . ILE A 1 282 ? -30.430 -1.547 31.663 1.00 94.50 282 ILE A O 1
ATOM 2247 N N . ARG A 1 283 ? -30.591 -3.155 30.083 1.00 96.00 283 ARG A N 1
ATOM 2248 C CA . ARG A 1 283 ? -29.260 -3.000 29.513 1.00 96.00 283 ARG A CA 1
ATOM 2249 C C . ARG A 1 283 ? -29.261 -3.438 28.061 1.00 96.00 283 ARG A C 1
ATOM 2251 O O . ARG A 1 283 ? -30.076 -4.285 27.681 1.00 96.00 283 ARG A O 1
ATOM 2258 N N . PHE A 1 284 ? -28.333 -2.917 27.279 1.00 97.69 284 PHE A N 1
ATOM 2259 C CA . PHE A 1 284 ? -28.036 -3.440 25.952 1.00 97.69 284 PHE A CA 1
ATOM 2260 C C . PHE A 1 284 ? -26.528 -3.474 25.720 1.00 97.69 284 PHE A C 1
ATOM 2262 O O . PHE A 1 284 ? -25.781 -2.736 26.354 1.00 97.69 284 PHE A O 1
ATOM 2269 N N . SER A 1 285 ? -26.104 -4.351 24.818 1.00 97.81 285 SER A N 1
ATOM 2270 C CA . SER A 1 285 ? -24.713 -4.490 24.397 1.00 97.81 285 SER A CA 1
ATOM 2271 C C . SER A 1 285 ? -24.617 -4.178 22.912 1.00 97.81 285 SER A C 1
ATOM 2273 O O . SER A 1 285 ? -25.515 -4.549 22.152 1.00 97.81 285 SER A O 1
ATOM 2275 N N . THR A 1 286 ? -23.529 -3.526 22.510 1.00 98.06 286 THR A N 1
ATOM 2276 C CA . THR A 1 286 ? -23.123 -3.393 21.107 1.00 98.06 286 THR A CA 1
ATOM 2277 C C . THR A 1 286 ? -22.132 -4.483 20.705 1.00 98.06 286 THR A C 1
ATOM 2279 O O . THR A 1 286 ? -21.512 -4.391 19.656 1.00 98.06 286 THR A O 1
ATOM 2282 N N . GLY A 1 287 ? -21.947 -5.526 21.518 1.00 96.62 287 GLY A N 1
ATOM 2283 C CA . GLY A 1 287 ? -21.007 -6.604 21.233 1.00 96.62 287 GLY A CA 1
ATOM 2284 C C . GLY A 1 287 ? -21.460 -7.549 20.118 1.00 96.62 287 GLY A C 1
ATOM 2285 O O . GLY A 1 287 ? -22.653 -7.663 19.835 1.00 96.62 287 GLY A O 1
ATOM 2286 N N . PRO A 1 288 ? -20.527 -8.320 19.533 1.00 95.50 288 PRO A N 1
ATOM 2287 C CA . PRO A 1 288 ? -20.813 -9.239 18.421 1.00 95.50 288 PRO A CA 1
ATOM 2288 C C . PRO A 1 288 ? -21.745 -10.406 18.804 1.00 95.50 288 PRO A C 1
ATOM 2290 O O . PRO A 1 288 ? -22.303 -11.086 17.949 1.00 95.50 288 PRO A O 1
ATOM 2293 N N . HIS A 1 289 ? -21.927 -10.650 20.105 1.00 93.44 289 HIS A N 1
ATOM 2294 C CA . HIS A 1 289 ? -22.859 -11.641 20.649 1.00 93.44 289 HIS A CA 1
ATOM 2295 C C . HIS A 1 289 ? -24.304 -11.119 20.756 1.00 93.44 289 HIS A C 1
ATOM 2297 O O . HIS A 1 289 ? -25.221 -11.891 21.046 1.00 93.44 289 HIS A O 1
ATOM 2303 N N . ALA A 1 290 ? -24.508 -9.812 20.575 1.00 94.75 290 ALA A N 1
ATOM 2304 C CA . ALA A 1 290 ? -25.792 -9.146 20.711 1.00 94.75 290 ALA A CA 1
ATOM 2305 C C . ALA A 1 290 ? -26.463 -8.918 19.347 1.00 94.75 290 ALA A C 1
ATOM 2307 O O . ALA A 1 290 ? -25.934 -9.235 18.283 1.00 94.75 290 ALA A O 1
ATOM 2308 N N . LYS A 1 291 ? -27.688 -8.386 19.381 1.00 93.75 291 LYS A N 1
ATOM 2309 C CA . LYS A 1 291 ? -28.374 -7.951 18.160 1.00 93.75 291 LYS A CA 1
ATOM 2310 C C . LYS A 1 291 ? -27.699 -6.699 17.605 1.00 93.75 291 LYS A C 1
ATOM 2312 O O . LYS A 1 291 ? -27.186 -5.893 18.371 1.00 93.75 291 LYS A O 1
ATOM 2317 N N . TYR A 1 292 ? -27.784 -6.531 16.289 1.00 95.62 292 TYR A N 1
ATOM 2318 C CA . TYR A 1 292 ? -27.271 -5.359 15.588 1.00 95.62 292 TYR A CA 1
ATOM 2319 C C . TYR A 1 292 ? -27.722 -4.038 16.234 1.00 95.62 292 TYR A C 1
ATOM 2321 O O . TYR A 1 292 ? -28.900 -3.863 16.558 1.00 95.62 292 TYR A O 1
ATOM 2329 N N . THR A 1 293 ? -26.768 -3.115 16.338 1.00 97.00 293 THR A N 1
ATOM 2330 C CA . THR A 1 293 ? -26.946 -1.704 16.692 1.00 97.00 293 THR A CA 1
ATOM 2331 C C . THR A 1 293 ? -26.180 -0.853 15.684 1.00 97.00 293 THR A C 1
ATOM 2333 O O . THR A 1 293 ? -25.149 -1.306 15.183 1.00 97.00 293 THR A O 1
ATOM 2336 N N . HIS A 1 294 ? -26.600 0.385 15.436 1.00 94.38 294 HIS A N 1
ATOM 2337 C CA . HIS A 1 294 ? -25.946 1.254 14.449 1.00 94.38 294 HIS A CA 1
ATOM 2338 C C . HIS A 1 294 ? -24.477 1.579 14.790 1.00 94.38 294 HIS A C 1
ATOM 2340 O O . HIS A 1 294 ? -23.675 1.777 13.885 1.00 94.38 294 HIS A O 1
ATOM 2346 N N . TRP A 1 295 ? -24.089 1.533 16.072 1.00 96.44 295 TRP A N 1
ATOM 2347 C CA . TRP A 1 295 ? -22.687 1.673 16.497 1.00 96.44 295 TRP A CA 1
ATOM 2348 C C . TRP A 1 295 ? -21.767 0.551 16.025 1.00 96.44 295 TRP A C 1
ATOM 2350 O O . TRP A 1 295 ? -20.552 0.740 15.983 1.00 96.44 295 TRP A O 1
ATOM 2360 N N . LYS A 1 296 ? -22.339 -0.617 15.709 1.00 97.50 296 LYS A N 1
ATOM 2361 C CA . LYS A 1 296 ? -21.607 -1.846 15.398 1.00 97.50 296 LYS A CA 1
ATOM 2362 C C . LYS A 1 296 ? -20.482 -2.102 16.424 1.00 97.50 296 LYS A C 1
ATOM 2364 O O . LYS A 1 296 ? -20.721 -1.973 17.623 1.00 97.50 296 LYS A O 1
ATOM 2369 N N . GLN A 1 297 ? -19.288 -2.489 15.974 1.00 97.81 297 GLN A N 1
ATOM 2370 C CA . GLN A 1 297 ? -18.077 -2.600 16.784 1.00 97.81 297 GLN A CA 1
ATOM 2371 C C . GLN A 1 297 ? -16.946 -1.790 16.143 1.00 97.81 297 GLN A C 1
ATOM 2373 O O . GLN A 1 297 ? -16.978 -1.487 14.950 1.00 97.81 297 GLN A O 1
ATOM 2378 N N . THR A 1 298 ? -15.933 -1.441 16.934 1.00 97.62 298 THR A N 1
ATOM 2379 C CA . THR A 1 298 ? -14.726 -0.764 16.446 1.00 97.62 298 THR A CA 1
ATOM 2380 C C . THR A 1 298 ? -13.588 -1.770 16.334 1.00 97.62 298 THR A C 1
ATOM 2382 O O . THR A 1 298 ? -13.231 -2.408 17.321 1.00 97.62 298 THR A O 1
ATOM 2385 N N . VAL A 1 299 ? -13.031 -1.917 15.135 1.00 96.69 299 VAL A N 1
ATOM 2386 C CA . VAL A 1 299 ? -11.991 -2.884 14.778 1.00 96.69 299 VAL A CA 1
ATOM 2387 C C . VAL A 1 299 ? -10.641 -2.172 14.680 1.00 96.69 299 VAL A C 1
ATOM 2389 O O . VAL A 1 299 ? -10.476 -1.217 13.922 1.00 96.69 299 VAL A O 1
ATOM 2392 N N . PHE A 1 300 ? -9.668 -2.665 15.441 1.00 95.12 300 PHE A N 1
ATOM 2393 C CA . PHE A 1 300 ? -8.287 -2.197 15.496 1.00 95.12 300 PHE A CA 1
ATOM 2394 C C . PHE A 1 300 ? -7.368 -3.275 14.918 1.00 95.12 300 PHE A C 1
ATOM 2396 O O . PHE A 1 300 ? -6.994 -4.226 15.611 1.00 95.12 300 PHE A O 1
ATOM 2403 N N . TYR A 1 301 ? -7.004 -3.148 13.641 1.00 92.25 301 TYR A N 1
ATOM 2404 C CA . TYR A 1 301 ? -6.090 -4.098 13.011 1.00 92.25 301 TYR A CA 1
ATOM 2405 C C . TYR A 1 301 ? -4.703 -4.051 13.648 1.00 92.25 301 TYR A C 1
ATOM 2407 O O . TYR A 1 301 ? -4.109 -2.986 13.827 1.00 92.25 301 TYR A O 1
ATOM 2415 N N . VAL A 1 302 ? -4.154 -5.230 13.941 1.00 86.12 302 VAL A N 1
ATOM 2416 C CA . VAL A 1 302 ? -2.757 -5.352 14.361 1.00 86.12 302 VAL A CA 1
ATOM 2417 C C . VAL A 1 302 ? -1.851 -5.395 13.132 1.00 86.12 302 VAL A C 1
ATOM 2419 O O . VAL A 1 302 ? -2.209 -5.958 12.093 1.00 86.12 302 VAL A O 1
ATOM 2422 N N . ARG A 1 303 ? -0.663 -4.785 13.229 1.00 80.62 303 ARG A N 1
ATOM 2423 C CA . ARG A 1 303 ? 0.313 -4.784 12.124 1.00 80.62 303 ARG A CA 1
ATOM 2424 C C . ARG A 1 303 ? 0.799 -6.201 11.818 1.00 80.62 303 ARG A C 1
ATOM 2426 O O . ARG A 1 303 ? 0.772 -6.616 10.665 1.00 80.62 303 ARG A O 1
ATOM 2433 N N . GLU A 1 304 ? 1.173 -6.935 12.860 1.00 77.19 304 GLU A N 1
ATOM 2434 C CA . GLU A 1 304 ? 1.603 -8.335 12.792 1.00 77.19 304 GLU A CA 1
ATOM 2435 C C . GLU A 1 304 ? 0.467 -9.237 13.282 1.00 77.19 304 GLU A C 1
ATOM 2437 O O . GLU A 1 304 ? -0.144 -8.941 14.311 1.00 77.19 304 GLU A O 1
ATOM 2442 N N . VAL A 1 305 ? 0.165 -10.309 12.546 1.00 84.50 305 VAL A N 1
ATOM 2443 C CA . VAL A 1 305 ? -0.892 -11.260 12.916 1.00 84.50 305 VAL A CA 1
ATOM 2444 C C . VAL A 1 305 ? -0.389 -12.132 14.066 1.00 84.50 305 VAL A C 1
ATOM 2446 O O . VAL A 1 305 ? 0.742 -12.614 14.048 1.00 84.50 305 VAL A O 1
ATOM 2449 N N . LEU A 1 306 ? -1.211 -12.334 15.097 1.00 86.50 306 LEU A N 1
ATOM 2450 C CA . LEU A 1 306 ? -0.814 -13.145 16.250 1.00 86.50 306 LEU A CA 1
ATOM 2451 C C . LEU A 1 306 ? -1.295 -14.577 16.057 1.00 86.50 306 LEU A C 1
ATOM 2453 O O . LEU A 1 306 ? -2.494 -14.821 15.988 1.00 86.50 306 LEU A O 1
ATOM 2457 N N . THR A 1 307 ? -0.368 -15.529 16.005 1.00 89.81 307 THR A N 1
ATOM 2458 C CA . THR A 1 307 ? -0.704 -16.960 16.027 1.00 89.81 307 THR A CA 1
ATOM 2459 C C . THR A 1 307 ? -0.858 -17.415 17.474 1.00 89.81 307 THR A C 1
ATOM 2461 O O . THR A 1 307 ? 0.129 -17.434 18.218 1.00 89.81 307 THR A O 1
ATOM 2464 N N . VAL A 1 308 ? -2.072 -17.791 17.873 1.00 90.25 308 VAL A N 1
ATOM 2465 C CA . VAL A 1 308 ? -2.406 -18.106 19.267 1.00 90.25 308 VAL A CA 1
ATOM 2466 C C . VAL A 1 308 ? -2.865 -19.549 19.439 1.00 90.25 308 VAL A C 1
ATOM 2468 O O . VAL A 1 308 ? -3.476 -20.142 18.549 1.00 90.25 308 VAL A O 1
ATOM 2471 N N . GLU A 1 309 ? -2.574 -20.111 20.607 1.00 92.19 309 GLU A N 1
ATOM 2472 C CA . GLU A 1 309 ? -3.102 -21.396 21.060 1.00 92.19 309 GLU A CA 1
ATOM 2473 C C . GLU A 1 309 ? -4.137 -21.201 22.174 1.00 92.19 309 GLU A C 1
ATOM 2475 O O . GLU A 1 309 ? -4.147 -20.207 22.905 1.00 92.19 309 GLU A O 1
ATOM 2480 N N . GLU A 1 310 ? -5.031 -22.173 22.312 1.00 93.50 310 GLU A N 1
ATOM 2481 C CA . GLU A 1 310 ? -6.031 -22.212 23.368 1.00 93.50 310 GLU A CA 1
ATOM 2482 C C . GLU A 1 310 ? -5.372 -22.085 24.753 1.00 93.50 310 GLU A C 1
ATOM 2484 O O . GLU A 1 310 ? -4.375 -22.741 25.052 1.00 93.50 310 GLU A O 1
ATOM 2489 N N . ASN A 1 311 ? -5.978 -21.277 25.625 1.00 92.44 311 ASN A N 1
ATOM 2490 C CA . ASN A 1 311 ? -5.523 -20.916 26.973 1.00 92.44 311 ASN A CA 1
ATOM 2491 C C . ASN A 1 311 ? -4.347 -19.940 27.074 1.00 92.44 311 ASN A C 1
ATOM 2493 O O . ASN A 1 311 ? -4.040 -19.516 28.192 1.00 92.44 311 ASN A O 1
ATOM 2497 N N . GLU A 1 312 ? -3.731 -19.532 25.967 1.00 93.06 312 GLU A N 1
ATOM 2498 C CA . GLU A 1 312 ? -2.763 -18.435 25.990 1.00 93.06 312 GLU A CA 1
ATOM 2499 C C . GLU A 1 312 ? -3.441 -17.100 26.268 1.00 93.06 312 GLU A C 1
ATOM 2501 O O . GLU A 1 312 ? -4.647 -16.934 26.055 1.00 93.06 312 GLU A O 1
ATOM 2506 N N . VAL A 1 313 ? -2.674 -16.136 26.774 1.00 93.62 313 VAL A N 1
ATOM 2507 C CA . VAL A 1 313 ? -3.237 -14.865 27.223 1.00 93.62 313 VAL A CA 1
ATOM 2508 C C . VAL A 1 313 ? -2.515 -13.699 26.568 1.00 93.62 313 VAL A C 1
ATOM 2510 O O . VAL A 1 313 ? -1.296 -13.575 26.634 1.00 93.62 313 VAL A O 1
ATOM 2513 N N . LEU A 1 314 ? -3.292 -12.827 25.936 1.00 93.25 314 LEU A N 1
ATOM 2514 C CA . LEU A 1 314 ? -2.836 -11.554 25.403 1.00 93.25 314 LEU A CA 1
ATOM 2515 C C . LEU A 1 314 ? -3.082 -10.472 26.458 1.00 93.25 314 LEU A C 1
ATOM 2517 O O . LEU A 1 314 ? -4.230 -10.160 26.787 1.00 93.25 314 LEU A O 1
ATOM 2521 N N . HIS A 1 315 ? -2.006 -9.911 26.997 1.00 92.81 315 HIS A N 1
ATOM 2522 C CA . HIS A 1 315 ? -2.050 -8.830 27.977 1.00 92.81 315 HIS A CA 1
ATOM 2523 C C . HIS A 1 315 ? -1.690 -7.509 27.318 1.00 92.81 315 HIS A C 1
ATOM 2525 O O . HIS A 1 315 ? -0.940 -7.481 26.347 1.00 92.81 315 HIS A O 1
ATOM 2531 N N . GLY A 1 316 ? -2.196 -6.400 27.840 1.00 92.00 316 GLY A N 1
ATOM 2532 C CA . GLY A 1 316 ? -1.918 -5.110 27.232 1.00 92.00 316 GLY A CA 1
ATOM 2533 C C . GLY A 1 316 ? -2.489 -3.930 27.989 1.00 92.00 316 GLY A C 1
ATOM 2534 O O . GLY A 1 316 ? -3.031 -4.084 29.082 1.00 92.00 316 GLY A O 1
ATOM 2535 N N . PHE A 1 317 ? -2.368 -2.754 27.382 1.00 93.56 317 PHE A N 1
ATOM 2536 C CA . PHE A 1 317 ? -2.964 -1.509 27.849 1.00 93.56 317 PHE A CA 1
ATOM 2537 C C . PHE A 1 317 ? -3.744 -0.848 26.717 1.00 93.56 317 PHE A C 1
ATOM 2539 O O . PHE A 1 317 ? -3.243 -0.720 25.599 1.00 93.56 317 PHE A O 1
ATOM 2546 N N . LEU A 1 318 ? -4.958 -0.398 27.027 1.00 95.88 318 LEU A N 1
ATOM 2547 C CA . LEU A 1 318 ? -5.748 0.489 26.185 1.00 95.88 318 LEU A CA 1
ATOM 2548 C C . LEU A 1 318 ? -5.627 1.906 26.741 1.00 95.88 318 LEU A C 1
ATOM 2550 O O . LEU A 1 318 ? -6.129 2.190 27.830 1.00 95.88 318 LEU A O 1
ATOM 2554 N N . SER A 1 319 ? -4.999 2.798 25.982 1.00 95.94 319 SER A N 1
ATOM 2555 C CA . SER A 1 319 ? -4.971 4.226 26.278 1.00 95.94 319 SER A CA 1
ATOM 2556 C C . SER A 1 319 ? -5.851 4.995 25.299 1.00 95.94 319 SER A C 1
ATOM 2558 O O . SER A 1 319 ? -5.792 4.781 24.088 1.00 95.94 319 SER A O 1
ATOM 2560 N N . ASN A 1 320 ? -6.628 5.937 25.822 1.00 94.31 320 ASN A N 1
ATOM 2561 C CA . ASN A 1 320 ? -7.516 6.797 25.049 1.00 94.31 320 ASN A CA 1
ATOM 2562 C C . ASN A 1 320 ? -7.404 8.234 25.550 1.00 94.31 320 ASN A C 1
ATOM 2564 O O . ASN A 1 320 ? -7.365 8.467 26.757 1.00 94.31 320 ASN A O 1
ATOM 2568 N N . LYS A 1 321 ? -7.397 9.206 24.638 1.00 94.31 321 LYS A N 1
ATOM 2569 C CA . LYS A 1 321 ? -7.537 10.626 24.978 1.00 94.31 321 LYS A CA 1
ATOM 2570 C C . LYS A 1 321 ? -8.117 11.423 23.803 1.00 94.31 321 LYS A C 1
ATOM 2572 O O . LYS A 1 321 ? -7.905 11.036 22.656 1.00 94.31 321 LYS A O 1
ATOM 2577 N N . PRO A 1 322 ? -8.762 12.573 24.054 1.00 91.81 322 PRO A N 1
ATOM 2578 C CA . PRO A 1 322 ? -9.119 13.511 22.993 1.00 91.81 322 PRO A CA 1
ATOM 2579 C C . PRO A 1 322 ? -7.879 14.015 22.242 1.00 91.81 322 PRO A C 1
ATOM 2581 O O . PRO A 1 322 ? -6.845 14.307 22.857 1.00 91.81 322 PRO A O 1
ATOM 2584 N N . ASN A 1 323 ? -7.982 14.161 20.923 1.00 91.25 323 ASN A N 1
ATOM 2585 C CA . ASN A 1 323 ? -6.902 14.692 20.101 1.00 91.25 323 ASN A CA 1
ATOM 2586 C C . ASN A 1 323 ? -6.642 16.176 20.424 1.00 91.25 323 ASN A C 1
ATOM 2588 O O . ASN A 1 323 ? -7.554 16.975 20.648 1.00 91.25 323 ASN A O 1
ATOM 2592 N N . ALA A 1 324 ? -5.365 16.569 20.431 1.00 87.69 324 ALA A N 1
ATOM 2593 C CA . ALA A 1 324 ? -4.959 17.921 20.820 1.00 87.69 324 ALA A CA 1
ATOM 2594 C C . ALA A 1 324 ? -5.373 19.018 19.819 1.00 87.69 324 ALA A C 1
ATOM 2596 O O . ALA A 1 324 ? -5.493 20.177 20.214 1.00 87.69 324 ALA A O 1
ATOM 2597 N N . LYS A 1 325 ? -5.553 18.676 18.534 1.00 86.62 325 LYS A N 1
ATOM 2598 C CA . LYS A 1 325 ? -5.974 19.616 17.481 1.00 86.62 325 LYS A CA 1
ATOM 2599 C C . LYS A 1 325 ? -7.491 19.707 17.374 1.00 86.62 325 LYS A C 1
ATOM 2601 O O . LYS A 1 325 ? -8.009 20.804 17.227 1.00 86.62 325 LYS A O 1
ATOM 2606 N N . ASN A 1 326 ? -8.180 18.570 17.431 1.00 85.69 326 ASN A N 1
ATOM 2607 C CA . ASN A 1 326 ? -9.635 18.502 17.378 1.00 85.69 326 ASN A CA 1
ATOM 2608 C C . ASN A 1 326 ? -10.143 17.598 18.498 1.00 85.69 326 ASN A C 1
ATOM 2610 O O . ASN A 1 326 ? -10.034 16.381 18.416 1.00 85.69 326 ASN A O 1
ATOM 2614 N N . LYS A 1 327 ? -10.750 18.192 19.526 1.00 85.06 327 LYS A N 1
ATOM 2615 C CA . LYS A 1 327 ? -11.182 17.454 20.720 1.00 85.06 327 LYS A CA 1
ATOM 2616 C C . LYS A 1 327 ? -12.262 16.402 20.459 1.00 85.06 327 LYS A C 1
ATOM 2618 O O . LYS A 1 327 ? -12.465 15.574 21.330 1.00 85.06 327 LYS A O 1
ATOM 2623 N N . ARG A 1 328 ? -12.945 16.445 19.308 1.00 84.62 328 ARG A N 1
ATOM 2624 C CA . ARG A 1 328 ? -13.947 15.438 18.916 1.00 84.62 328 ARG A CA 1
ATOM 2625 C C . ARG A 1 328 ? -13.332 14.153 18.354 1.00 84.62 328 ARG A C 1
ATOM 2627 O O . ARG A 1 328 ? -14.018 13.136 18.309 1.00 84.62 328 ARG A O 1
ATOM 2634 N N . ASP A 1 329 ? -12.066 14.206 17.939 1.00 89.50 329 ASP A N 1
ATOM 2635 C CA . ASP A 1 329 ? -11.313 13.035 17.493 1.00 89.50 329 ASP A CA 1
ATOM 2636 C C . ASP A 1 329 ? -10.625 12.370 18.696 1.00 89.50 329 ASP A C 1
ATOM 2638 O O . ASP A 1 329 ? -10.291 13.035 19.683 1.00 89.50 329 ASP A O 1
ATOM 2642 N N . LEU A 1 330 ? -10.381 11.061 18.608 1.00 92.69 330 LEU A N 1
ATOM 2643 C CA . LEU A 1 330 ? -9.730 10.283 19.663 1.00 92.69 330 LEU A CA 1
ATOM 2644 C C . LEU A 1 330 ? -8.344 9.805 19.224 1.00 92.69 330 LEU A C 1
ATOM 2646 O O . LEU A 1 330 ? -8.193 9.196 18.168 1.00 92.69 330 LEU A O 1
ATOM 2650 N N . ASP A 1 331 ? -7.348 10.027 20.080 1.00 93.56 331 ASP A N 1
ATOM 2651 C CA . ASP A 1 331 ? -6.039 9.386 19.990 1.00 93.56 331 ASP A CA 1
ATOM 2652 C C . ASP A 1 331 ? -6.082 8.090 20.811 1.00 93.56 331 ASP A C 1
ATOM 2654 O O . ASP A 1 331 ? -6.086 8.122 22.048 1.00 93.56 331 ASP A O 1
ATOM 2658 N N . ILE A 1 332 ? -6.096 6.953 20.117 1.00 94.25 332 ILE A N 1
ATOM 2659 C CA . ILE A 1 332 ? -6.154 5.620 20.723 1.00 94.25 332 ILE A CA 1
ATOM 2660 C C . ILE A 1 332 ? -4.784 4.955 20.590 1.00 94.25 332 ILE A C 1
ATOM 2662 O O . ILE A 1 332 ? -4.173 4.962 19.520 1.00 94.25 332 ILE A O 1
ATOM 2666 N N . LYS A 1 333 ? -4.292 4.367 21.681 1.00 93.81 333 LYS A N 1
ATOM 2667 C CA . LYS A 1 333 ? -3.063 3.573 21.705 1.00 93.81 333 LYS A CA 1
ATOM 2668 C C . LYS A 1 333 ? -3.350 2.230 22.359 1.00 93.81 333 LYS A C 1
ATOM 2670 O O . LYS A 1 333 ? -3.899 2.189 23.455 1.00 93.81 333 LYS A O 1
ATOM 2675 N N . ILE A 1 334 ? -2.953 1.149 21.693 1.00 92.62 334 ILE A N 1
ATOM 2676 C CA . ILE A 1 334 ? -3.075 -0.208 22.223 1.00 92.62 334 ILE A CA 1
ATOM 2677 C C . ILE A 1 334 ? -1.682 -0.828 22.276 1.00 92.62 334 ILE A C 1
ATOM 2679 O O . ILE A 1 334 ? -1.056 -1.046 21.240 1.00 92.62 334 ILE A O 1
ATOM 2683 N N . ASP A 1 335 ? -1.198 -1.089 23.486 1.00 89.25 335 ASP A N 1
ATOM 2684 C CA . ASP A 1 335 ? 0.002 -1.889 23.723 1.00 89.25 335 ASP A CA 1
ATOM 2685 C C . ASP A 1 335 ? -0.437 -3.324 24.031 1.00 89.25 335 ASP A C 1
ATOM 2687 O O . ASP A 1 335 ? -1.374 -3.513 24.804 1.00 89.25 335 ASP A O 1
ATOM 2691 N N . TYR A 1 336 ? 0.211 -4.332 23.446 1.00 88.25 336 TYR A N 1
ATOM 2692 C CA . TYR A 1 336 ? -0.134 -5.736 23.673 1.00 88.25 336 TYR A CA 1
ATOM 2693 C C . TYR A 1 336 ? 1.104 -6.645 23.669 1.00 88.25 336 TYR A C 1
ATOM 2695 O O . TYR A 1 336 ? 2.084 -6.381 22.972 1.00 88.25 336 TYR A O 1
ATOM 2703 N N . GLU A 1 337 ? 1.042 -7.729 24.436 1.00 86.50 337 GLU A N 1
ATOM 2704 C CA . GLU A 1 337 ? 2.061 -8.770 24.562 1.00 86.50 337 GLU A CA 1
ATOM 2705 C C . GLU A 1 337 ? 1.377 -10.133 24.737 1.00 86.50 337 GLU A C 1
ATOM 2707 O O . GLU A 1 337 ? 0.511 -10.303 25.600 1.00 86.50 337 GLU A O 1
ATOM 2712 N N . LEU A 1 338 ? 1.743 -11.103 23.895 1.00 86.56 338 LEU A N 1
ATOM 2713 C CA . LEU A 1 338 ? 1.228 -12.470 23.976 1.00 86.56 338 LEU A CA 1
ATOM 2714 C C . LEU A 1 338 ? 2.083 -13.291 24.948 1.00 86.56 338 LEU A C 1
ATOM 2716 O O . LEU A 1 338 ? 3.264 -13.540 24.680 1.00 86.56 338 LEU A O 1
ATOM 2720 N N . ASP A 1 339 ? 1.480 -13.750 26.044 1.00 84.44 339 ASP A N 1
ATOM 2721 C CA . ASP A 1 339 ? 2.105 -14.705 26.953 1.00 84.44 339 ASP A CA 1
ATOM 2722 C C . ASP A 1 339 ? 1.961 -16.126 26.397 1.00 84.44 339 ASP A C 1
ATOM 2724 O O . ASP A 1 339 ? 0.887 -16.733 26.408 1.00 84.44 339 ASP A O 1
ATOM 2728 N N . THR A 1 340 ? 3.071 -16.639 25.875 1.00 77.56 340 THR A N 1
ATOM 2729 C CA . THR A 1 340 ? 3.174 -17.970 25.279 1.00 77.56 340 THR A CA 1
ATOM 2730 C C . THR A 1 340 ? 4.431 -18.687 25.766 1.00 77.56 340 THR A C 1
ATOM 2732 O O . THR A 1 340 ? 5.486 -18.086 26.006 1.00 77.56 340 THR A O 1
ATOM 2735 N N . THR A 1 341 ? 4.331 -20.010 25.902 1.00 65.00 341 THR A N 1
ATOM 2736 C CA . THR A 1 341 ? 5.479 -20.876 26.210 1.00 65.00 341 THR A CA 1
ATOM 2737 C C . THR A 1 341 ? 6.330 -21.172 24.974 1.00 65.00 341 THR A C 1
ATOM 2739 O O . THR A 1 341 ? 7.510 -21.502 25.113 1.00 65.00 341 THR A O 1
ATOM 2742 N N . ASP A 1 342 ? 5.778 -20.991 23.769 1.00 60.59 342 ASP A N 1
ATOM 2743 C CA . ASP A 1 342 ? 6.512 -21.133 22.518 1.00 60.59 342 ASP A CA 1
ATOM 2744 C C . ASP A 1 342 ? 7.287 -19.843 22.225 1.00 60.59 342 ASP A C 1
ATOM 2746 O O . ASP A 1 342 ? 6.733 -18.807 21.854 1.00 60.59 342 ASP A O 1
ATOM 2750 N N . SER A 1 343 ? 8.612 -19.905 22.354 1.00 49.84 343 SER A N 1
ATOM 2751 C CA . SER A 1 343 ? 9.506 -18.778 22.068 1.00 49.84 343 SER A CA 1
ATOM 2752 C C . SER A 1 343 ? 9.424 -18.276 20.623 1.00 49.84 343 SER A C 1
ATOM 2754 O O . SER A 1 343 ? 9.924 -17.192 20.341 1.00 49.84 343 SER A O 1
ATOM 2756 N N . ARG A 1 344 ? 8.785 -19.029 19.720 1.00 43.91 344 ARG A N 1
ATOM 2757 C CA . ARG A 1 344 ? 8.522 -18.665 18.324 1.00 43.91 344 ARG A CA 1
ATOM 2758 C C . ARG A 1 344 ? 7.246 -17.831 18.151 1.00 43.91 344 ARG A C 1
ATOM 2760 O O . ARG A 1 344 ? 7.076 -17.195 17.123 1.00 43.91 344 ARG A O 1
ATOM 2767 N N . ARG A 1 345 ? 6.332 -17.819 19.122 1.00 52.50 345 ARG A N 1
ATOM 2768 C CA . ARG A 1 345 ? 5.053 -17.087 19.031 1.00 52.50 345 ARG A CA 1
ATOM 2769 C C . ARG A 1 345 ? 5.060 -15.792 19.859 1.00 52.50 345 ARG A C 1
ATOM 2771 O O . ARG A 1 345 ? 4.080 -15.060 19.885 1.00 52.50 345 ARG A O 1
ATOM 2778 N N . LYS A 1 346 ? 6.202 -15.461 20.482 1.00 46.22 346 LYS A N 1
ATOM 2779 C CA . LYS A 1 346 ? 6.427 -14.194 21.196 1.00 46.22 346 LYS A CA 1
ATOM 2780 C C . LYS A 1 346 ? 6.703 -13.058 20.212 1.00 46.22 346 LYS A C 1
ATOM 2782 O O . LYS A 1 346 ? 7.812 -12.957 19.682 1.00 46.22 346 LYS A O 1
ATOM 2787 N N . THR A 1 347 ? 5.735 -12.172 20.017 1.00 43.84 347 THR A N 1
ATOM 2788 C CA . THR A 1 347 ? 5.913 -10.943 19.232 1.00 43.84 347 THR A CA 1
ATOM 2789 C C . THR A 1 347 ? 6.219 -9.751 20.140 1.00 43.84 347 THR A C 1
ATOM 2791 O O . THR A 1 347 ? 5.433 -9.408 21.017 1.00 43.84 347 THR A O 1
ATOM 2794 N N . ALA A 1 348 ? 7.366 -9.105 19.899 1.00 40.16 348 ALA A N 1
ATOM 2795 C CA . ALA A 1 348 ? 7.707 -7.756 20.357 1.00 40.16 348 ALA A CA 1
ATOM 2796 C C . ALA A 1 348 ? 8.648 -7.111 19.318 1.00 40.16 348 ALA A C 1
ATOM 2798 O O . ALA A 1 348 ? 9.757 -7.602 19.078 1.00 40.16 348 ALA A O 1
ATOM 2799 N N . GLY A 1 349 ? 8.209 -6.029 18.670 1.00 33.03 349 GLY A N 1
ATOM 2800 C CA . GLY A 1 349 ? 8.863 -5.489 17.470 1.00 33.03 349 GLY A CA 1
ATOM 2801 C C . GLY A 1 349 ? 10.306 -4.995 17.680 1.00 33.03 349 GLY A C 1
ATOM 2802 O O . GLY A 1 349 ? 10.550 -4.120 18.509 1.00 33.03 349 GLY A O 1
ATOM 2803 N N . SER A 1 350 ? 11.282 -5.536 16.924 1.00 30.20 350 SER A N 1
ATOM 2804 C CA . SER A 1 350 ? 12.460 -4.811 16.379 1.00 30.20 350 SER A CA 1
ATOM 2805 C C . SER A 1 350 ? 13.343 -5.675 15.444 1.00 30.20 350 SER A C 1
ATOM 2807 O O . SER A 1 350 ? 13.293 -6.894 15.476 1.00 30.20 350 SER A O 1
ATOM 2809 N N . SER A 1 351 ? 14.210 -4.983 14.693 1.00 35.22 351 SER A N 1
ATOM 2810 C CA . SER A 1 351 ? 15.085 -5.275 13.531 1.00 35.22 351 SER A CA 1
ATOM 2811 C C . SER A 1 351 ? 15.988 -6.530 13.386 1.00 35.22 351 SER A C 1
ATOM 2813 O O . SER A 1 351 ? 16.860 -6.545 12.519 1.00 35.22 351 SER A O 1
ATOM 2815 N N . PHE A 1 352 ? 15.768 -7.619 14.118 1.00 41.09 352 PHE A N 1
ATOM 2816 C CA . PHE A 1 352 ? 16.174 -8.977 13.694 1.00 41.09 352 PHE A CA 1
ATOM 2817 C C . PHE A 1 352 ? 14.920 -9.850 13.729 1.00 41.09 352 PHE A C 1
ATOM 2819 O O . PHE A 1 352 ? 13.942 -9.446 14.348 1.00 41.09 352 PHE A O 1
ATOM 2826 N N . LYS A 1 353 ? 14.923 -11.076 13.182 1.00 41.50 353 LYS A N 1
ATOM 2827 C CA . LYS A 1 353 ? 13.761 -11.961 13.404 1.00 41.50 353 LYS A CA 1
ATOM 2828 C C . LYS A 1 353 ? 13.498 -12.214 14.892 1.00 41.50 353 LYS A C 1
ATOM 2830 O O . LYS A 1 353 ? 12.445 -12.728 15.194 1.00 41.50 353 LYS A O 1
ATOM 2835 N N . LYS A 1 354 ? 14.418 -11.851 15.806 1.00 51.94 354 LYS A N 1
ATOM 2836 C CA . LYS A 1 354 ? 14.278 -11.982 17.265 1.00 51.94 354 LYS A CA 1
ATOM 2837 C C . LYS A 1 354 ? 13.564 -13.299 17.603 1.00 51.94 354 LYS A C 1
ATOM 2839 O O . LYS A 1 354 ? 14.090 -14.354 17.273 1.00 51.94 354 LYS A O 1
ATOM 2844 N N . THR A 1 355 ? 12.384 -13.237 18.206 1.00 48.44 355 THR A N 1
ATOM 2845 C CA . THR A 1 355 ? 11.461 -14.358 18.438 1.00 48.44 355 THR A CA 1
ATOM 2846 C C . THR A 1 355 ? 10.339 -14.455 17.392 1.00 48.44 355 THR A C 1
ATOM 2848 O O . THR A 1 355 ? 9.603 -15.433 17.381 1.00 48.44 355 THR A O 1
ATOM 2851 N N . THR A 1 356 ? 10.223 -13.474 16.497 1.00 44.47 356 THR A N 1
ATOM 2852 C CA . THR A 1 356 ? 9.252 -13.358 15.401 1.00 44.47 356 THR A CA 1
ATOM 2853 C C . THR A 1 356 ? 9.367 -14.522 14.405 1.00 44.47 356 THR A C 1
ATOM 2855 O O . THR A 1 356 ? 10.463 -14.923 14.016 1.00 44.47 356 THR A O 1
ATOM 2858 N N . GLN A 1 357 ? 8.242 -15.063 13.929 1.00 45.66 357 GLN A N 1
ATOM 2859 C CA . GLN A 1 357 ? 8.217 -16.129 12.907 1.00 45.66 357 GLN A CA 1
ATOM 2860 C C . GLN A 1 357 ? 7.791 -15.665 11.508 1.00 45.66 357 GLN A C 1
ATOM 2862 O O . GLN A 1 357 ? 7.939 -16.440 10.562 1.00 45.66 357 GLN A O 1
ATOM 2867 N N . GLU A 1 358 ? 7.402 -14.403 11.332 1.00 49.12 358 GLU A N 1
ATOM 2868 C CA . GLU A 1 358 ? 6.829 -13.880 10.081 1.00 49.12 358 GLU A CA 1
ATOM 2869 C C . GLU A 1 358 ? 7.798 -13.043 9.214 1.00 49.12 358 GLU A C 1
ATOM 2871 O O . GLU A 1 358 ? 9.014 -13.003 9.443 1.00 49.12 358 GLU A O 1
ATOM 2876 N N . VAL A 1 359 ? 7.243 -12.433 8.156 1.00 53.06 359 VAL A N 1
ATOM 2877 C CA . VAL A 1 359 ? 7.917 -11.601 7.152 1.00 53.06 359 VAL A CA 1
ATOM 2878 C C . VAL A 1 359 ? 8.346 -10.275 7.782 1.00 53.06 359 VAL A C 1
ATOM 2880 O O . VAL A 1 359 ? 7.523 -9.419 8.078 1.00 53.06 359 VAL A O 1
ATOM 2883 N N . ILE A 1 360 ? 9.653 -10.086 7.964 1.00 57.25 360 ILE A N 1
ATOM 2884 C CA . ILE A 1 360 ? 10.205 -8.804 8.415 1.00 57.25 360 ILE A CA 1
ATOM 2885 C C . ILE A 1 360 ? 10.101 -7.785 7.275 1.00 57.25 360 ILE A C 1
ATOM 2887 O O . ILE A 1 360 ? 10.659 -8.019 6.196 1.00 57.25 360 ILE A O 1
ATOM 2891 N N . ASP A 1 361 ? 9.482 -6.628 7.531 1.00 61.94 361 ASP A N 1
ATOM 2892 C CA . ASP A 1 361 ? 9.707 -5.435 6.710 1.00 61.94 361 ASP A CA 1
ATOM 2893 C C . ASP A 1 361 ? 11.151 -4.966 6.923 1.00 61.94 361 ASP A C 1
ATOM 2895 O O . ASP A 1 361 ? 11.498 -4.280 7.890 1.00 61.94 361 ASP A O 1
ATOM 2899 N N . PHE A 1 362 ? 12.021 -5.403 6.015 1.00 65.94 362 PHE A N 1
ATOM 2900 C CA . PHE A 1 362 ? 13.446 -5.123 6.068 1.00 65.94 362 PHE A CA 1
ATOM 2901 C C . PHE A 1 362 ? 13.756 -3.624 6.033 1.00 65.94 362 PHE A C 1
ATOM 2903 O O . PHE A 1 362 ? 14.709 -3.197 6.681 1.00 65.94 362 PHE A O 1
ATOM 2910 N N . TYR A 1 363 ? 12.984 -2.817 5.298 1.00 66.56 363 TYR A N 1
ATOM 2911 C CA . TYR A 1 363 ? 13.265 -1.388 5.172 1.00 66.56 363 TYR A CA 1
ATOM 2912 C C . TYR A 1 363 ? 12.833 -0.623 6.421 1.00 66.56 363 TYR A C 1
ATOM 2914 O O . TYR A 1 363 ? 13.609 0.204 6.896 1.00 66.56 363 TYR A O 1
ATOM 2922 N N . ALA A 1 364 ? 11.676 -0.952 7.002 1.00 63.00 364 ALA A N 1
ATOM 2923 C CA . ALA A 1 364 ? 11.247 -0.397 8.287 1.00 63.00 364 ALA A CA 1
ATOM 2924 C C . ALA A 1 364 ? 12.189 -0.815 9.430 1.00 63.00 364 ALA A C 1
ATOM 2926 O O . ALA A 1 364 ? 12.581 0.004 10.256 1.00 63.00 364 ALA A O 1
ATOM 2927 N N . ALA A 1 365 ? 12.648 -2.071 9.437 1.00 60.81 365 ALA A N 1
ATOM 2928 C CA . ALA A 1 365 ? 13.657 -2.553 10.381 1.00 60.81 365 ALA A CA 1
ATOM 2929 C C . ALA A 1 365 ? 15.020 -1.843 10.233 1.00 60.81 365 ALA A C 1
ATOM 2931 O O . ALA A 1 365 ? 15.778 -1.747 11.201 1.00 60.81 365 ALA A O 1
ATOM 2932 N N . GLN A 1 366 ? 15.341 -1.367 9.028 1.00 58.66 366 GLN A N 1
ATOM 2933 C CA . GLN A 1 366 ? 16.568 -0.633 8.710 1.00 58.66 366 GLN A CA 1
ATOM 2934 C C . GLN A 1 366 ? 16.432 0.888 8.871 1.00 58.66 366 GLN A C 1
ATOM 2936 O O . GLN A 1 366 ? 17.449 1.578 8.761 1.00 58.66 366 GLN A O 1
ATOM 2941 N N . GLU A 1 367 ? 15.237 1.436 9.142 1.00 59.25 367 GLU A N 1
ATOM 2942 C CA . GLU A 1 367 ? 15.097 2.845 9.519 1.00 59.25 367 GLU A CA 1
ATOM 2943 C C . GLU A 1 367 ? 15.828 3.069 10.850 1.00 59.25 367 GLU A C 1
ATOM 2945 O O . GLU A 1 367 ? 15.339 2.806 11.946 1.00 59.25 367 GLU A O 1
ATOM 2950 N N . SER A 1 368 ? 17.079 3.510 10.737 1.00 53.12 368 SER A N 1
ATOM 2951 C CA . SER A 1 368 ? 17.961 3.764 11.864 1.00 53.12 368 SER A CA 1
ATOM 2952 C C . SER A 1 368 ? 17.344 4.790 12.810 1.00 53.12 368 SER A C 1
ATOM 2954 O O . SER A 1 368 ? 16.862 5.829 12.351 1.00 53.12 368 SER A O 1
ATOM 2956 N N . ASN A 1 369 ? 17.500 4.586 14.123 1.00 52.50 369 ASN A N 1
ATOM 2957 C CA . ASN A 1 369 ? 17.457 5.702 15.067 1.00 52.50 369 ASN A CA 1
ATOM 2958 C C . ASN A 1 369 ? 18.384 6.810 14.530 1.00 52.50 369 ASN A C 1
ATOM 2960 O O . ASN A 1 369 ? 19.541 6.509 14.216 1.00 52.50 369 ASN A O 1
ATOM 2964 N N . PRO A 1 370 ? 17.901 8.053 14.364 1.00 60.59 370 PRO A N 1
ATOM 2965 C CA . PRO A 1 370 ? 18.655 9.098 13.685 1.00 60.59 370 PRO A CA 1
ATOM 2966 C C . PRO A 1 370 ? 20.023 9.282 14.344 1.00 60.59 370 PRO A C 1
ATOM 2968 O O . PRO A 1 370 ? 20.109 9.548 15.544 1.00 60.59 370 PRO A O 1
ATOM 2971 N N . ILE A 1 371 ? 21.097 9.127 13.562 1.00 71.81 371 ILE A N 1
ATOM 2972 C CA . ILE A 1 371 ? 22.456 9.381 14.047 1.00 71.81 371 ILE A CA 1
ATOM 2973 C C . ILE A 1 371 ? 22.602 10.902 14.199 1.00 71.81 371 ILE A C 1
ATOM 2975 O O . ILE A 1 371 ? 22.450 11.622 13.206 1.00 71.81 371 ILE A O 1
ATOM 2979 N N . PRO A 1 372 ? 22.878 11.424 15.409 1.00 70.94 372 PRO A N 1
ATOM 2980 C CA . PRO A 1 372 ? 22.945 12.863 15.631 1.00 70.94 372 PRO A CA 1
ATOM 2981 C C . PRO A 1 372 ? 23.959 13.544 14.702 1.00 70.94 372 PRO A C 1
ATOM 2983 O O . PRO A 1 372 ? 25.112 13.127 14.619 1.00 70.94 372 PRO A O 1
ATOM 2986 N N . GLY A 1 373 ? 23.532 14.612 14.020 1.00 73.19 373 GLY A N 1
ATOM 2987 C CA . GLY A 1 373 ? 24.398 15.423 13.155 1.00 73.19 373 GLY A CA 1
ATOM 2988 C C . GLY A 1 373 ? 24.586 14.909 11.722 1.00 73.19 373 GLY A C 1
ATOM 2989 O O . GLY A 1 373 ? 25.447 15.431 11.017 1.00 73.19 373 GLY A O 1
ATOM 2990 N N . ILE A 1 374 ? 23.800 13.920 11.278 1.00 81.50 374 ILE A N 1
ATOM 2991 C CA . ILE A 1 374 ? 23.903 13.309 9.940 1.00 81.50 374 ILE A CA 1
ATOM 2992 C C . ILE A 1 374 ? 22.564 13.445 9.193 1.00 81.50 374 ILE A C 1
ATOM 2994 O O . ILE A 1 374 ? 21.510 13.351 9.827 1.00 81.50 374 ILE A O 1
ATOM 2998 N N . PRO A 1 375 ? 22.560 13.670 7.862 1.00 79.62 375 PRO A N 1
ATOM 2999 C CA . PRO A 1 375 ? 21.330 13.664 7.069 1.00 79.62 375 PRO A CA 1
ATOM 3000 C C . PRO A 1 375 ? 20.576 12.331 7.175 1.00 79.62 375 PRO A C 1
ATOM 3002 O O . PRO A 1 375 ? 21.199 11.284 7.349 1.00 79.62 375 PRO A O 1
ATOM 3005 N N . LYS A 1 376 ? 19.243 12.346 7.008 1.00 80.31 376 LYS A N 1
ATOM 3006 C CA . LYS A 1 376 ? 18.454 11.105 6.927 1.00 80.31 376 LYS A CA 1
ATOM 3007 C C . LYS A 1 376 ? 18.941 10.289 5.724 1.00 80.31 376 LYS A C 1
ATOM 3009 O O . LYS A 1 376 ? 18.810 10.738 4.586 1.00 80.31 376 LYS A O 1
ATOM 3014 N N . LEU A 1 377 ? 19.516 9.118 5.992 1.00 79.19 377 LEU A N 1
ATOM 3015 C CA . LEU A 1 377 ? 20.000 8.194 4.971 1.00 79.19 377 LEU A CA 1
ATOM 3016 C C . LEU A 1 377 ? 18.882 7.215 4.588 1.00 79.19 377 LEU A C 1
ATOM 3018 O O . LEU A 1 377 ? 18.210 6.652 5.448 1.00 79.19 377 LEU A O 1
ATOM 3022 N N . ASP A 1 378 ? 18.680 7.015 3.291 1.00 78.88 378 ASP A N 1
ATOM 3023 C CA . ASP A 1 378 ? 17.701 6.097 2.717 1.00 78.88 378 ASP A CA 1
ATOM 3024 C C . ASP A 1 378 ? 18.276 4.674 2.642 1.00 78.88 378 ASP A C 1
ATOM 3026 O O . ASP A 1 378 ? 19.150 4.380 1.814 1.00 78.88 378 ASP A O 1
ATOM 3030 N N . ALA A 1 379 ? 17.762 3.785 3.494 1.00 73.06 379 ALA A N 1
ATOM 3031 C CA . ALA A 1 379 ? 18.160 2.382 3.563 1.00 73.06 379 ALA A CA 1
ATOM 3032 C C . ALA A 1 379 ? 17.812 1.577 2.297 1.00 73.06 379 ALA A C 1
ATOM 3034 O O . ALA A 1 379 ? 18.414 0.535 2.052 1.00 73.06 379 ALA A O 1
ATOM 3035 N N . ARG A 1 380 ? 16.927 2.066 1.415 1.00 73.81 380 ARG A N 1
ATOM 3036 C CA . ARG A 1 380 ? 16.628 1.403 0.128 1.00 73.81 380 ARG A CA 1
ATOM 3037 C C . ARG A 1 380 ? 17.800 1.455 -0.849 1.00 73.81 380 ARG A C 1
ATOM 3039 O O . ARG A 1 380 ? 17.810 0.748 -1.852 1.00 73.81 380 ARG A O 1
ATOM 3046 N N . ARG A 1 381 ? 18.792 2.307 -0.579 1.00 75.94 381 ARG A N 1
ATOM 3047 C CA . ARG A 1 381 ? 19.992 2.486 -1.406 1.00 75.94 381 ARG A CA 1
ATOM 3048 C C . ARG A 1 381 ? 21.279 2.197 -0.636 1.00 75.94 381 ARG A C 1
ATOM 3050 O O . ARG A 1 381 ? 22.313 2.798 -0.935 1.00 75.94 381 ARG A O 1
ATOM 3057 N N . VAL A 1 382 ? 21.225 1.298 0.346 1.00 79.19 382 VAL A N 1
ATOM 3058 C CA . VAL A 1 382 ? 22.412 0.798 1.046 1.00 79.19 382 VAL A CA 1
ATOM 3059 C C . VAL A 1 382 ? 22.881 -0.521 0.437 1.00 79.19 382 VAL A C 1
ATOM 3061 O O . VAL A 1 382 ? 22.078 -1.371 0.062 1.00 79.19 382 VAL A O 1
ATOM 3064 N N . VAL A 1 383 ? 24.195 -0.689 0.334 1.00 76.38 383 VAL A N 1
ATOM 3065 C CA . VAL A 1 383 ? 24.834 -1.961 -0.014 1.00 76.38 383 VAL A CA 1
ATOM 3066 C C . VAL A 1 383 ? 25.941 -2.273 0.984 1.00 76.38 383 VAL A C 1
ATOM 3068 O O . VAL A 1 383 ? 26.582 -1.366 1.517 1.00 76.38 383 VAL A O 1
ATOM 3071 N N . ASP A 1 384 ? 26.190 -3.554 1.230 1.00 79.81 384 ASP A N 1
ATOM 3072 C CA . ASP A 1 384 ? 27.334 -3.990 2.025 1.00 79.81 384 ASP A CA 1
ATOM 3073 C C . ASP A 1 384 ? 28.652 -3.639 1.319 1.00 79.81 384 ASP A C 1
ATOM 3075 O O . ASP A 1 384 ? 28.903 -4.057 0.190 1.00 79.81 384 ASP A O 1
ATOM 3079 N N . GLY A 1 385 ? 29.518 -2.879 1.989 1.00 78.44 385 GLY A N 1
ATOM 3080 C CA . GLY A 1 385 ? 30.851 -2.540 1.492 1.00 78.44 385 GLY A CA 1
ATOM 3081 C C . GLY A 1 385 ? 31.910 -3.546 1.937 1.00 78.44 385 GLY A C 1
ATOM 3082 O O . GLY A 1 385 ? 32.635 -4.114 1.118 1.00 78.44 385 GLY A O 1
ATOM 3083 N N . GLN A 1 386 ? 31.997 -3.785 3.245 1.00 84.31 386 GLN A N 1
ATOM 3084 C CA . GLN A 1 386 ? 33.008 -4.642 3.867 1.00 84.31 386 GLN A CA 1
ATOM 3085 C C . GLN A 1 386 ? 32.471 -5.231 5.172 1.00 84.31 386 GLN A C 1
ATOM 3087 O O . GLN A 1 386 ? 31.701 -4.581 5.879 1.00 84.31 386 GLN A O 1
ATOM 3092 N N . ARG A 1 387 ? 32.898 -6.453 5.499 1.00 87.50 387 ARG A N 1
ATOM 3093 C CA . ARG A 1 387 ? 32.532 -7.149 6.737 1.00 87.50 387 ARG A CA 1
ATOM 3094 C C . ARG A 1 387 ? 33.768 -7.816 7.333 1.00 87.50 387 ARG A C 1
ATOM 3096 O O . ARG A 1 387 ? 34.480 -8.530 6.624 1.00 87.50 387 ARG A O 1
ATOM 3103 N N . LYS A 1 388 ? 34.012 -7.580 8.620 1.00 90.69 388 LYS A N 1
ATOM 3104 C CA . LYS A 1 388 ? 35.011 -8.252 9.458 1.00 90.69 388 LYS A CA 1
ATOM 3105 C C . LYS A 1 388 ? 34.288 -8.940 10.611 1.00 90.69 388 LYS A C 1
ATOM 3107 O O . LYS A 1 388 ? 33.413 -8.321 11.206 1.00 90.69 388 LYS A O 1
ATOM 3112 N N . ILE A 1 389 ? 34.666 -10.165 10.952 1.00 92.62 389 ILE A N 1
ATOM 3113 C CA . ILE A 1 389 ? 34.243 -10.835 12.182 1.00 92.62 389 ILE A CA 1
ATOM 3114 C C . ILE A 1 389 ? 35.453 -11.410 12.920 1.00 92.62 389 ILE A C 1
ATOM 3116 O O . ILE A 1 389 ? 36.376 -11.941 12.305 1.00 92.62 389 ILE A O 1
ATOM 3120 N N . GLU A 1 390 ? 35.427 -11.300 14.240 1.00 93.75 390 GLU A N 1
ATOM 3121 C CA . GLU A 1 390 ? 36.362 -11.906 15.181 1.00 93.75 390 GLU A CA 1
ATOM 3122 C C . GLU A 1 390 ? 35.588 -12.906 16.046 1.00 93.75 390 GLU A C 1
ATOM 3124 O O . GLU A 1 390 ? 34.584 -12.549 16.679 1.00 93.75 390 GLU A O 1
ATOM 3129 N N . PHE A 1 391 ? 36.058 -14.152 16.077 1.00 91.38 391 PHE A N 1
ATOM 3130 C CA . PHE A 1 391 ? 35.506 -15.216 16.912 1.00 91.38 391 PHE A CA 1
ATOM 3131 C C . PHE A 1 391 ? 36.304 -15.263 18.218 1.00 91.38 391 PHE A C 1
ATOM 3133 O O . PHE A 1 391 ? 37.416 -15.784 18.263 1.00 91.38 391 PHE A O 1
ATOM 3140 N N . LEU A 1 392 ? 35.768 -14.657 19.280 1.00 91.12 392 LEU A N 1
ATOM 3141 C CA . LEU A 1 392 ? 36.462 -14.558 20.570 1.00 91.12 392 LEU A CA 1
ATOM 3142 C C . LEU A 1 392 ? 36.273 -15.827 21.401 1.00 91.12 392 LEU A C 1
ATOM 3144 O O . LEU A 1 392 ? 37.186 -16.254 22.106 1.00 91.12 392 LEU A O 1
ATOM 3148 N N . LYS A 1 393 ? 35.077 -16.417 21.324 1.00 87.75 393 LYS A N 1
ATOM 3149 C CA . LYS A 1 393 ? 34.701 -17.659 21.999 1.00 87.75 393 LYS A CA 1
ATOM 3150 C C . LYS A 1 393 ? 33.774 -18.482 21.104 1.00 87.75 393 LYS A C 1
ATOM 3152 O O . LYS A 1 393 ? 33.004 -17.899 20.338 1.00 87.75 393 LYS A O 1
ATOM 3157 N N . PRO A 1 394 ? 33.796 -19.820 21.217 1.00 86.19 394 PRO A N 1
ATOM 3158 C CA . PRO A 1 394 ? 32.822 -20.658 20.534 1.00 86.19 394 PRO A CA 1
ATOM 3159 C C . PRO A 1 394 ? 31.416 -20.339 21.048 1.00 86.19 394 PRO A C 1
ATOM 3161 O O . PRO A 1 394 ? 31.185 -20.294 22.258 1.00 86.19 394 PRO A O 1
ATOM 3164 N N . LEU A 1 395 ? 30.476 -20.116 20.129 1.00 83.88 395 LEU A N 1
ATOM 3165 C CA . LEU A 1 395 ? 29.066 -20.002 20.489 1.00 83.88 395 LEU A CA 1
ATOM 3166 C C . LEU A 1 395 ? 28.590 -21.352 21.046 1.00 83.88 395 LEU A C 1
ATOM 3168 O O . LEU A 1 395 ? 28.888 -22.391 20.449 1.00 83.88 395 LEU A O 1
ATOM 3172 N N . PRO A 1 396 ? 27.880 -21.374 22.186 1.00 83.75 396 PRO A N 1
ATOM 3173 C CA . PRO A 1 396 ? 27.402 -22.623 22.741 1.00 83.75 396 PRO A CA 1
ATOM 3174 C C . PRO A 1 396 ? 26.319 -23.216 21.831 1.00 83.75 396 PRO A C 1
ATOM 3176 O O . PRO A 1 396 ? 25.533 -22.473 21.242 1.00 83.75 396 PRO A O 1
ATOM 3179 N N . PRO A 1 397 ? 26.228 -24.552 21.752 1.00 80.75 397 PRO A N 1
ATOM 3180 C CA . PRO A 1 397 ? 25.251 -25.229 20.900 1.00 80.75 397 PRO A CA 1
ATOM 3181 C C . PRO A 1 397 ? 23.800 -25.059 21.385 1.00 80.75 397 PRO A C 1
ATOM 3183 O O . PRO A 1 397 ? 22.873 -25.376 20.649 1.00 80.75 397 PRO A O 1
ATOM 3186 N N . THR A 1 398 ? 23.595 -24.569 22.614 1.00 78.94 398 THR A N 1
ATOM 3187 C CA . THR A 1 398 ? 22.283 -24.268 23.198 1.00 78.94 398 THR A CA 1
ATOM 3188 C C . THR A 1 398 ? 22.318 -22.942 23.959 1.00 78.94 398 THR A C 1
ATOM 3190 O O . THR A 1 398 ? 23.336 -22.577 24.560 1.00 78.94 398 THR A O 1
ATOM 3193 N N . SER A 1 399 ? 21.192 -22.228 23.939 1.00 75.25 399 SER A N 1
ATOM 3194 C CA . SER A 1 399 ? 20.944 -21.027 24.739 1.00 75.25 399 SER A CA 1
ATOM 3195 C C . SER A 1 399 ? 20.435 -21.335 26.151 1.00 75.25 399 SER A C 1
ATOM 3197 O O . SER A 1 399 ? 20.265 -20.412 26.941 1.00 75.25 399 SER A O 1
ATOM 3199 N N . GLU A 1 400 ? 20.206 -22.604 26.504 1.00 80.00 400 GLU A N 1
ATOM 3200 C CA . GLU A 1 400 ? 19.720 -22.990 27.831 1.00 80.00 400 GLU A CA 1
ATOM 3201 C C . GLU A 1 400 ? 20.631 -22.443 28.948 1.00 80.00 400 GLU A C 1
ATOM 3203 O O . GLU A 1 400 ? 21.856 -22.609 28.934 1.00 80.00 400 GLU A O 1
ATOM 3208 N N . GLY A 1 401 ? 20.024 -21.725 29.898 1.00 80.00 401 GLY A N 1
ATOM 3209 C CA . GLY A 1 401 ? 20.727 -21.076 31.007 1.00 80.00 401 GLY A CA 1
ATOM 3210 C C . GLY A 1 401 ? 21.558 -19.839 30.637 1.00 80.00 401 GLY A C 1
ATOM 3211 O O . GLY A 1 401 ? 22.275 -19.337 31.499 1.00 80.00 401 GLY A O 1
ATOM 3212 N N . LYS A 1 402 ? 21.488 -19.336 29.395 1.00 81.12 402 LYS A N 1
ATOM 3213 C CA . LYS A 1 402 ? 22.184 -18.117 28.948 1.00 81.12 402 LYS A CA 1
ATOM 3214 C C . LYS A 1 402 ? 21.225 -17.145 28.273 1.00 81.12 402 LYS A C 1
ATOM 3216 O O . LYS A 1 402 ? 20.267 -17.540 27.617 1.00 81.12 402 LYS A O 1
ATOM 3221 N N . THR A 1 403 ? 21.539 -15.858 28.367 1.00 83.62 403 THR A N 1
ATOM 3222 C CA . THR A 1 403 ? 20.747 -14.802 27.728 1.00 83.62 403 THR A CA 1
ATOM 3223 C C . THR A 1 403 ? 21.651 -14.006 26.810 1.00 83.62 403 THR A C 1
ATOM 3225 O O . THR A 1 403 ? 22.457 -13.216 27.285 1.00 83.62 403 THR A O 1
ATOM 3228 N N . PHE A 1 404 ? 21.527 -14.192 25.498 1.00 81.62 404 PHE A N 1
ATOM 3229 C CA . PHE A 1 404 ? 22.338 -13.454 24.533 1.00 81.62 404 PHE A CA 1
ATOM 3230 C C . PHE A 1 404 ? 21.714 -12.103 24.181 1.00 81.62 404 PHE A C 1
ATOM 3232 O O . PHE A 1 404 ? 20.515 -11.989 23.943 1.00 81.62 404 PHE A O 1
ATOM 3239 N N . GLU A 1 405 ? 22.554 -11.079 24.127 1.00 82.38 405 GLU A N 1
ATOM 3240 C CA . GLU A 1 405 ? 22.229 -9.721 23.722 1.00 82.38 405 GLU A CA 1
ATOM 3241 C C . GLU A 1 405 ? 23.130 -9.329 22.547 1.00 82.38 405 GLU A C 1
ATOM 3243 O O . GLU A 1 405 ? 24.352 -9.488 22.605 1.00 82.38 405 GLU A O 1
ATOM 3248 N N . LEU A 1 406 ? 22.531 -8.787 21.486 1.00 80.44 406 LEU A N 1
ATOM 3249 C CA . LEU A 1 406 ? 23.278 -8.183 20.391 1.00 80.44 406 LEU A CA 1
ATOM 3250 C C . LEU A 1 406 ? 23.417 -6.680 20.645 1.00 80.44 406 LEU A C 1
ATOM 3252 O O . LEU A 1 406 ? 22.447 -5.930 20.530 1.00 80.44 406 LEU A O 1
ATOM 3256 N N . ARG A 1 407 ? 24.627 -6.222 20.961 1.00 83.50 407 ARG A N 1
ATOM 3257 C CA . ARG A 1 407 ? 24.911 -4.796 21.171 1.00 83.50 407 ARG A CA 1
ATOM 3258 C C . ARG A 1 407 ? 25.474 -4.195 19.897 1.00 83.50 407 ARG A C 1
ATOM 3260 O O . ARG A 1 407 ? 26.497 -4.663 19.400 1.00 83.50 407 ARG A O 1
ATOM 3267 N N . SER A 1 408 ? 24.813 -3.158 19.391 1.00 81.62 408 SER A N 1
ATOM 3268 C CA . SER A 1 408 ? 25.228 -2.436 18.185 1.00 81.62 408 SER A CA 1
ATOM 3269 C C . SER A 1 408 ? 25.764 -1.051 18.541 1.00 81.62 408 SER A C 1
ATOM 3271 O O . SER A 1 408 ? 25.173 -0.343 19.355 1.00 81.62 408 SER A O 1
ATOM 3273 N N . LYS A 1 409 ? 26.874 -0.652 17.920 1.00 83.81 409 LYS A N 1
ATOM 3274 C CA . LYS A 1 409 ? 27.533 0.640 18.119 1.00 83.81 409 LYS A CA 1
ATOM 3275 C C . LYS A 1 409 ? 27.986 1.206 16.778 1.00 83.81 409 LYS A C 1
ATOM 3277 O O . LYS A 1 409 ? 28.699 0.543 16.035 1.00 83.81 409 LYS A O 1
ATOM 3282 N N . VAL A 1 410 ? 27.633 2.454 16.486 1.00 86.62 410 VAL A N 1
ATOM 3283 C CA . VAL A 1 410 ? 28.192 3.173 15.331 1.00 86.62 410 VAL A CA 1
ATOM 3284 C C . VAL A 1 410 ? 29.623 3.600 15.671 1.00 86.62 410 VAL A C 1
ATOM 3286 O O . VAL A 1 410 ? 29.839 4.305 16.657 1.00 86.62 410 VAL A O 1
ATOM 3289 N N . LEU A 1 411 ? 30.602 3.153 14.882 1.00 86.44 411 LEU A N 1
ATOM 3290 C CA . LEU A 1 411 ? 32.018 3.504 15.049 1.00 86.44 411 LEU A CA 1
ATOM 3291 C C . LEU A 1 411 ? 32.372 4.805 14.326 1.00 86.44 411 LEU A C 1
ATOM 3293 O O . LEU A 1 411 ? 33.168 5.600 14.825 1.00 86.44 411 LEU A O 1
ATOM 3297 N N . GLY A 1 412 ? 31.762 5.038 13.166 1.00 86.69 412 GLY A N 1
ATOM 3298 C CA . GLY A 1 412 ? 32.013 6.230 12.373 1.00 86.69 412 GLY A CA 1
ATOM 3299 C C . GLY A 1 412 ? 31.079 6.344 11.179 1.00 86.69 412 GLY A C 1
ATOM 3300 O O . GLY A 1 412 ? 30.557 5.350 10.676 1.00 86.69 412 GLY A O 1
ATOM 3301 N N . VAL A 1 413 ? 30.882 7.576 10.714 1.00 89.38 413 VAL A N 1
ATOM 3302 C CA . VAL A 1 413 ? 30.151 7.863 9.479 1.00 89.38 413 VAL A CA 1
ATOM 3303 C C . VAL A 1 413 ? 30.995 8.778 8.613 1.00 89.38 413 VAL A C 1
ATOM 3305 O O . VAL A 1 413 ? 31.483 9.809 9.077 1.00 89.38 413 VAL A O 1
ATOM 3308 N N . TYR A 1 414 ? 31.197 8.375 7.362 1.00 89.50 414 TYR A N 1
ATOM 3309 C CA . TYR A 1 414 ? 32.176 8.977 6.474 1.00 89.50 414 TYR A CA 1
ATOM 3310 C C . TYR A 1 414 ? 31.553 9.416 5.152 1.00 89.50 414 TYR A C 1
ATOM 3312 O O . TYR A 1 414 ? 30.944 8.614 4.443 1.00 89.50 414 TYR A O 1
ATOM 3320 N N . ASP A 1 415 ? 31.769 10.674 4.782 1.00 88.19 415 ASP A N 1
ATOM 3321 C CA . ASP A 1 415 ? 31.319 11.234 3.510 1.00 88.19 415 ASP A CA 1
ATOM 3322 C C . ASP A 1 415 ? 32.340 10.912 2.407 1.00 88.19 415 ASP A C 1
ATOM 3324 O O . ASP A 1 415 ? 33.496 11.350 2.447 1.00 88.19 415 ASP A O 1
ATOM 3328 N N . LYS A 1 416 ? 31.930 10.127 1.403 1.00 85.94 416 LYS A N 1
ATOM 3329 C CA . LYS A 1 416 ? 32.764 9.798 0.235 1.00 85.94 416 LYS A CA 1
ATOM 3330 C C . LYS A 1 416 ? 32.509 10.742 -0.947 1.00 85.94 416 LYS A C 1
ATOM 3332 O O . LYS A 1 416 ? 33.050 10.511 -2.028 1.00 85.94 416 LYS A O 1
ATOM 3337 N N . GLY A 1 417 ? 31.748 11.820 -0.754 1.00 84.50 417 GLY A N 1
ATOM 3338 C CA . GLY A 1 417 ? 31.350 12.782 -1.780 1.00 84.50 417 GLY A CA 1
ATOM 3339 C C . GLY A 1 417 ? 30.187 12.264 -2.628 1.00 84.50 417 GLY A C 1
ATOM 3340 O O . GLY A 1 417 ? 29.381 11.458 -2.175 1.00 84.50 417 GLY A O 1
ATOM 3341 N N . LYS A 1 418 ? 30.121 12.677 -3.901 1.00 76.56 418 LYS A N 1
ATOM 3342 C CA . LYS A 1 418 ? 29.069 12.248 -4.848 1.00 76.56 418 LYS A CA 1
ATOM 3343 C C . LYS A 1 418 ? 28.807 10.722 -4.877 1.00 76.56 418 LYS A C 1
ATOM 3345 O O . LYS A 1 418 ? 27.648 10.346 -5.040 1.00 76.56 418 LYS A O 1
ATOM 3350 N N . PRO A 1 419 ? 29.816 9.837 -4.723 1.00 77.56 419 PRO A N 1
ATOM 3351 C CA . PRO A 1 419 ? 29.592 8.393 -4.661 1.00 77.56 419 PRO A CA 1
ATOM 3352 C C . PRO A 1 419 ? 28.687 7.902 -3.518 1.00 77.56 419 PRO A C 1
ATOM 3354 O O . PRO A 1 419 ? 27.977 6.921 -3.729 1.00 77.56 419 PRO A O 1
ATOM 3357 N N . GLY A 1 420 ? 28.682 8.534 -2.337 1.00 87.56 420 GLY A N 1
ATOM 3358 C CA . GLY A 1 420 ? 27.848 8.086 -1.212 1.00 87.56 420 GLY A CA 1
ATOM 3359 C C . GLY A 1 420 ? 28.397 8.370 0.189 1.00 87.56 420 GLY A C 1
ATOM 3360 O O . GLY A 1 420 ? 29.434 9.014 0.347 1.00 87.56 420 GLY A O 1
ATOM 3361 N N . THR A 1 421 ? 27.707 7.839 1.200 1.00 88.56 421 THR A N 1
ATOM 3362 C CA . THR A 1 421 ? 28.113 7.866 2.620 1.00 88.56 421 THR A CA 1
ATOM 3363 C C . THR A 1 421 ? 28.393 6.451 3.117 1.00 88.56 421 THR A C 1
ATOM 3365 O O . THR A 1 421 ? 27.669 5.521 2.778 1.00 88.56 421 THR A O 1
ATOM 3368 N N . VAL A 1 422 ? 29.441 6.270 3.920 1.00 88.25 422 VAL A N 1
ATOM 3369 C CA . VAL A 1 422 ? 29.753 5.003 4.601 1.00 88.25 422 VAL A CA 1
ATOM 3370 C C . VAL A 1 422 ? 29.347 5.117 6.063 1.00 88.25 422 VAL A C 1
ATOM 3372 O O . VAL A 1 422 ? 29.793 6.043 6.732 1.00 88.25 422 VAL A O 1
ATOM 3375 N N . VAL A 1 423 ? 28.577 4.162 6.572 1.00 87.88 423 VAL A N 1
ATOM 3376 C CA . VAL A 1 423 ? 28.315 3.996 8.009 1.00 87.88 423 VAL A CA 1
ATOM 3377 C C . VAL A 1 423 ? 29.029 2.736 8.478 1.00 87.88 423 VAL A C 1
ATOM 3379 O O . VAL A 1 423 ? 28.777 1.648 7.964 1.00 87.88 423 VAL A O 1
ATOM 3382 N N . GLU A 1 424 ? 29.926 2.880 9.446 1.00 88.44 424 GLU A N 1
ATOM 3383 C CA . GLU A 1 424 ? 30.642 1.773 10.069 1.00 88.44 424 GLU A CA 1
ATOM 3384 C C . GLU A 1 424 ? 29.986 1.416 11.404 1.00 88.44 424 GLU A C 1
ATOM 3386 O O . GLU A 1 424 ? 29.854 2.260 12.294 1.00 88.44 424 GLU A O 1
ATOM 3391 N N . THR A 1 425 ? 29.555 0.163 11.532 1.00 85.69 425 THR A N 1
ATOM 3392 C CA . THR A 1 425 ? 28.836 -0.343 12.705 1.00 85.69 425 THR A CA 1
ATOM 3393 C C . THR A 1 425 ? 29.547 -1.565 13.263 1.00 85.69 425 THR A C 1
ATOM 3395 O O . THR A 1 425 ? 29.847 -2.511 12.536 1.00 85.69 425 THR A O 1
ATOM 3398 N N . GLU A 1 426 ? 29.792 -1.547 14.566 1.00 89.50 426 GLU A N 1
ATOM 3399 C CA . GLU A 1 426 ? 30.223 -2.693 15.354 1.00 89.50 426 GLU A CA 1
ATOM 3400 C C . GLU A 1 426 ? 29.005 -3.388 15.965 1.00 89.50 426 GLU A C 1
ATOM 3402 O O . GLU A 1 426 ? 28.120 -2.742 16.525 1.00 89.50 426 GLU A O 1
ATOM 3407 N N . GLN A 1 427 ? 28.980 -4.712 15.885 1.00 88.38 427 GLN A N 1
ATOM 3408 C CA . GLN A 1 427 ? 28.004 -5.574 16.532 1.00 88.38 427 GLN A CA 1
ATOM 3409 C C . GLN A 1 427 ? 28.734 -6.599 17.395 1.00 88.38 427 GLN A C 1
ATOM 3411 O O . GLN A 1 427 ? 29.672 -7.255 16.942 1.00 88.38 427 GLN A O 1
ATOM 3416 N N . THR A 1 428 ? 28.302 -6.751 18.643 1.00 89.69 428 THR A N 1
ATOM 3417 C CA . THR A 1 428 ? 28.865 -7.731 19.579 1.00 89.69 428 THR A CA 1
ATOM 3418 C C . THR A 1 428 ? 27.775 -8.644 20.116 1.00 89.69 428 THR A C 1
ATOM 3420 O O . THR A 1 428 ? 26.715 -8.168 20.521 1.00 89.69 428 THR A O 1
ATOM 3423 N N . ILE A 1 429 ? 28.039 -9.953 20.117 1.00 89.31 429 ILE A N 1
ATOM 3424 C CA . ILE A 1 429 ? 27.188 -10.941 20.791 1.00 89.31 429 ILE A CA 1
ATOM 3425 C C . ILE A 1 429 ? 27.703 -11.084 22.217 1.00 89.31 429 ILE A C 1
ATOM 3427 O O . ILE A 1 429 ? 28.846 -11.502 22.418 1.00 89.31 429 ILE A O 1
ATOM 3431 N N . VAL A 1 430 ? 26.873 -10.727 23.193 1.00 89.06 430 VAL A N 1
ATOM 3432 C CA . VAL A 1 430 ? 27.225 -10.726 24.615 1.00 89.06 430 VAL A CA 1
ATOM 3433 C C . VAL A 1 430 ? 26.272 -11.628 25.379 1.00 89.06 430 VAL A C 1
ATOM 3435 O O . VAL A 1 430 ? 25.063 -11.535 25.205 1.00 89.06 430 VAL A O 1
ATOM 3438 N N . ASP A 1 431 ? 26.787 -12.481 26.254 1.00 89.25 431 ASP A N 1
ATOM 3439 C CA . ASP A 1 431 ? 25.952 -13.115 27.269 1.00 89.25 431 ASP A CA 1
ATOM 3440 C C . ASP A 1 431 ? 25.645 -12.083 28.360 1.00 89.25 431 ASP A C 1
ATOM 3442 O O . ASP A 1 431 ? 26.521 -11.645 29.101 1.00 89.25 431 ASP A O 1
ATOM 3446 N N . LYS A 1 432 ? 24.385 -11.664 28.444 1.00 86.31 432 LYS A N 1
ATOM 3447 C CA . LYS A 1 432 ? 23.888 -10.659 29.384 1.00 86.31 432 LYS A CA 1
ATOM 3448 C C . LYS A 1 432 ? 24.108 -11.064 30.841 1.00 86.31 432 LYS A C 1
ATOM 3450 O O . LYS A 1 432 ? 24.272 -10.183 31.679 1.00 86.31 432 LYS A O 1
ATOM 3455 N N . SER A 1 433 ? 24.102 -12.363 31.145 1.00 85.38 433 SER A N 1
ATOM 3456 C CA . SER A 1 433 ? 24.240 -12.860 32.518 1.00 85.38 433 SER A CA 1
ATOM 3457 C C . SER A 1 433 ? 25.677 -12.766 33.036 1.00 85.38 433 SER A C 1
ATOM 3459 O O . SER A 1 433 ? 25.890 -12.448 34.203 1.00 85.38 433 SER A O 1
ATOM 3461 N N . THR A 1 434 ? 26.661 -12.978 32.161 1.00 87.00 434 THR A N 1
ATOM 3462 C CA . THR A 1 434 ? 28.090 -13.018 32.511 1.00 87.00 434 THR A CA 1
ATOM 3463 C C . THR A 1 434 ? 28.871 -11.790 32.033 1.00 87.00 434 THR A C 1
ATOM 3465 O O . THR A 1 434 ? 29.966 -11.520 32.519 1.00 87.00 434 THR A O 1
ATOM 3468 N N . GLY A 1 435 ? 28.322 -11.028 31.084 1.00 87.69 435 GLY A N 1
ATOM 3469 C CA . GLY A 1 435 ? 28.994 -9.922 30.400 1.00 87.69 435 GLY A CA 1
ATOM 3470 C C . GLY A 1 435 ? 30.014 -10.366 29.345 1.00 87.69 435 GLY A C 1
ATOM 3471 O O . GLY A 1 435 ? 30.711 -9.522 28.781 1.00 87.69 435 GLY A O 1
ATOM 3472 N N . GLU A 1 436 ? 30.124 -11.666 29.068 1.00 90.69 436 GLU A N 1
ATOM 3473 C CA . GLU A 1 436 ? 31.128 -12.209 28.157 1.00 90.69 436 GLU A CA 1
ATOM 3474 C C . GLU A 1 436 ? 30.777 -11.968 26.686 1.00 90.69 436 GLU A C 1
ATOM 3476 O O . GLU A 1 436 ? 29.657 -12.225 26.251 1.00 90.69 436 GLU A O 1
ATOM 3481 N N . VAL A 1 437 ? 31.760 -11.526 25.897 1.00 92.00 437 VAL A N 1
ATOM 3482 C CA . VAL A 1 437 ? 31.605 -11.296 24.453 1.00 92.00 437 VAL A CA 1
ATOM 3483 C C . VAL A 1 437 ? 32.060 -12.529 23.673 1.00 92.00 437 VAL A C 1
ATOM 3485 O O . VAL A 1 437 ? 33.192 -12.984 23.839 1.00 92.00 437 VAL A O 1
ATOM 3488 N N . TYR A 1 438 ? 31.196 -13.045 22.801 1.00 90.69 438 TYR A N 1
ATOM 3489 C CA . TYR A 1 438 ? 31.450 -14.248 22.000 1.00 90.69 438 TYR A CA 1
ATOM 3490 C C . TYR A 1 438 ? 32.010 -13.928 20.618 1.00 90.69 438 TYR A C 1
ATOM 3492 O O . TYR A 1 438 ? 32.974 -14.547 20.169 1.00 90.69 438 TYR A O 1
ATOM 3500 N N . SER A 1 439 ? 31.441 -12.927 19.955 1.00 91.56 439 SER A N 1
ATOM 3501 C CA . SER A 1 439 ? 31.905 -12.476 18.649 1.00 91.56 439 SER A CA 1
ATOM 3502 C C . SER A 1 439 ? 31.793 -10.967 18.527 1.00 91.56 439 SER A C 1
ATOM 3504 O O . SER A 1 439 ? 30.903 -10.339 19.110 1.00 91.56 439 SER A O 1
ATOM 3506 N N . ARG A 1 440 ? 32.689 -10.396 17.728 1.00 93.44 440 ARG A N 1
ATOM 3507 C CA . ARG A 1 440 ? 32.667 -8.988 17.335 1.00 93.44 440 ARG A CA 1
ATOM 3508 C C . ARG A 1 440 ? 32.663 -8.915 15.819 1.00 93.44 440 ARG A C 1
ATOM 3510 O O . ARG A 1 440 ? 33.564 -9.445 15.181 1.00 93.44 440 ARG A O 1
ATOM 3517 N N . ALA A 1 441 ? 31.665 -8.262 15.244 1.00 91.50 441 ALA A N 1
ATOM 3518 C CA . ALA A 1 441 ? 31.570 -8.024 13.815 1.00 91.50 441 ALA A CA 1
ATOM 3519 C C . ALA A 1 441 ? 31.600 -6.522 13.537 1.00 91.50 441 ALA A C 1
ATOM 3521 O O . ALA A 1 441 ? 30.871 -5.762 14.163 1.00 91.50 441 ALA A O 1
ATOM 3522 N N . VAL A 1 442 ? 32.420 -6.093 12.584 1.00 90.19 442 VAL A N 1
ATOM 3523 C CA . VAL A 1 442 ? 32.443 -4.716 12.084 1.00 90.19 442 VAL A CA 1
ATOM 3524 C C . VAL A 1 442 ? 32.012 -4.738 10.625 1.00 90.19 442 VAL A C 1
ATOM 3526 O O . VAL A 1 442 ? 32.618 -5.420 9.794 1.00 90.19 442 VAL A O 1
ATOM 3529 N N . GLY A 1 443 ? 30.937 -4.020 10.318 1.00 88.19 443 GLY A N 1
ATOM 3530 C CA . GLY A 1 443 ? 30.373 -3.899 8.978 1.00 88.19 443 GLY A CA 1
ATOM 3531 C C . GLY A 1 443 ? 30.389 -2.458 8.485 1.00 88.19 443 GLY A C 1
ATOM 3532 O O . GLY A 1 443 ? 30.242 -1.521 9.269 1.00 88.19 443 GLY A O 1
ATOM 3533 N N . GLN A 1 444 ? 30.536 -2.286 7.173 1.00 86.75 444 GLN A N 1
ATOM 3534 C CA . GLN A 1 444 ? 30.401 -0.998 6.497 1.00 86.75 444 GLN A CA 1
ATOM 3535 C C . GLN A 1 444 ? 29.200 -1.028 5.555 1.00 86.75 444 GLN A C 1
ATOM 3537 O O . GLN A 1 444 ? 29.230 -1.725 4.540 1.00 86.75 444 GLN A O 1
ATOM 3542 N N . GLY A 1 445 ? 28.169 -0.243 5.866 1.00 86.06 445 GLY A N 1
ATOM 3543 C CA . GLY A 1 445 ? 27.059 0.034 4.959 1.00 86.06 445 GLY A CA 1
ATOM 3544 C C . GLY A 1 445 ? 27.399 1.218 4.057 1.00 86.06 445 GLY A C 1
ATOM 3545 O O . GLY A 1 445 ? 27.739 2.295 4.547 1.00 86.06 445 GLY A O 1
ATOM 3546 N N . PHE A 1 446 ? 27.330 1.032 2.740 1.00 85.12 446 PHE A N 1
ATOM 3547 C CA . PHE A 1 446 ? 27.568 2.077 1.749 1.00 85.12 446 PHE A CA 1
ATOM 3548 C C . PHE A 1 446 ? 26.243 2.584 1.172 1.00 85.12 446 PHE A C 1
ATOM 3550 O O . PHE A 1 446 ? 25.577 1.892 0.405 1.00 85.12 446 PHE A O 1
ATOM 3557 N N . PHE A 1 447 ? 25.870 3.809 1.529 1.00 85.44 447 PHE A N 1
ATOM 3558 C CA . PHE A 1 447 ? 24.667 4.495 1.068 1.00 85.44 447 PHE A CA 1
ATOM 3559 C C . PHE A 1 447 ? 24.941 5.182 -0.272 1.00 85.44 447 PHE A C 1
ATOM 3561 O O . PHE A 1 447 ? 25.491 6.288 -0.341 1.00 85.44 447 PHE A O 1
ATOM 3568 N N . VAL A 1 448 ? 24.577 4.494 -1.354 1.00 81.00 448 VAL A N 1
ATOM 3569 C CA . VAL A 1 448 ? 24.924 4.842 -2.735 1.00 81.00 448 VAL A CA 1
ATOM 3570 C C . VAL A 1 448 ? 24.283 6.166 -3.143 1.00 81.00 448 VAL A C 1
ATOM 3572 O O . VAL A 1 448 ? 23.060 6.306 -3.141 1.00 81.00 448 VAL A O 1
ATOM 3575 N N . GLY A 1 449 ? 25.107 7.126 -3.569 1.00 81.44 449 GLY A N 1
ATOM 3576 C CA . GLY A 1 449 ? 24.660 8.434 -4.061 1.00 81.44 449 GLY A CA 1
ATOM 3577 C C . GLY A 1 449 ? 24.180 9.400 -2.975 1.00 81.44 449 GLY A C 1
ATOM 3578 O O . GLY A 1 449 ? 23.629 10.444 -3.307 1.00 81.44 449 GLY A O 1
ATOM 3579 N N . GLN A 1 450 ? 24.385 9.062 -1.699 1.00 85.75 450 GLN A N 1
ATOM 3580 C CA . GLN A 1 450 ? 23.929 9.832 -0.538 1.00 85.75 450 GLN A CA 1
ATOM 3581 C C . GLN A 1 450 ? 25.093 10.488 0.221 1.00 85.75 450 GLN A C 1
ATOM 3583 O O . GLN A 1 450 ? 25.188 10.366 1.438 1.00 85.75 450 GLN A O 1
ATOM 3588 N N . GLY A 1 451 ? 26.029 11.125 -0.486 1.00 85.69 451 GLY A N 1
ATOM 3589 C CA . GLY A 1 451 ? 27.146 11.875 0.112 1.00 85.69 451 GLY A CA 1
ATOM 3590 C C . GLY A 1 451 ? 27.147 13.350 -0.304 1.00 85.69 451 GLY A C 1
ATOM 3591 O O . GLY A 1 451 ? 26.217 13.815 -0.958 1.00 85.69 451 GLY A O 1
ATOM 3592 N N . GLY A 1 452 ? 28.190 14.098 0.061 1.00 83.06 452 GLY A N 1
ATOM 3593 C CA . GLY A 1 452 ? 28.313 15.536 -0.221 1.00 83.06 452 GLY A CA 1
ATOM 3594 C C . GLY A 1 452 ? 27.716 16.456 0.849 1.00 83.06 452 GLY A C 1
ATOM 3595 O O . GLY A 1 452 ? 27.400 17.605 0.551 1.00 83.06 452 GLY A O 1
ATOM 3596 N N . TRP A 1 453 ? 27.570 15.968 2.080 1.00 87.12 453 TRP A N 1
ATOM 3597 C CA . TRP A 1 453 ? 27.078 16.728 3.235 1.00 87.12 453 TRP A CA 1
ATOM 3598 C C . TRP A 1 453 ? 28.208 17.350 4.075 1.00 87.12 453 TRP A C 1
ATOM 3600 O O . TRP A 1 453 ? 27.936 18.042 5.051 1.00 87.12 453 TRP A O 1
ATOM 3610 N N . GLY A 1 454 ? 29.472 17.148 3.685 1.00 82.94 454 GLY A N 1
ATOM 3611 C CA . GLY A 1 454 ? 30.633 17.806 4.297 1.00 82.94 454 GLY A CA 1
ATOM 3612 C C . GLY A 1 454 ? 31.241 17.048 5.479 1.00 82.94 454 GLY A C 1
ATOM 3613 O O . GLY A 1 454 ? 31.956 17.644 6.282 1.00 82.94 454 GLY A O 1
ATOM 3614 N N . GLY A 1 455 ? 30.967 15.747 5.592 1.00 84.25 455 GLY A N 1
ATOM 3615 C CA . GLY A 1 455 ? 31.474 14.884 6.660 1.00 84.25 455 GLY A CA 1
ATOM 3616 C C . GLY A 1 455 ? 32.954 14.489 6.541 1.00 84.25 455 GLY A C 1
ATOM 3617 O O . GLY A 1 455 ? 33.607 14.747 5.525 1.00 84.25 455 GLY A O 1
ATOM 3618 N N . PRO A 1 456 ? 33.516 13.815 7.563 1.00 88.56 456 PRO A N 1
ATOM 3619 C CA . PRO A 1 456 ? 34.886 13.306 7.517 1.00 88.56 456 PRO A CA 1
ATOM 3620 C C . PRO A 1 456 ? 35.038 12.214 6.446 1.00 88.56 456 PRO A C 1
ATOM 3622 O O . PRO A 1 456 ? 34.160 11.378 6.271 1.00 88.56 456 PRO A O 1
ATOM 3625 N N . LYS A 1 457 ? 36.180 12.158 5.746 1.00 80.12 457 LYS A N 1
ATOM 3626 C CA . LYS A 1 457 ? 36.397 11.202 4.633 1.00 80.12 457 LYS A CA 1
ATOM 3627 C C . LYS A 1 457 ? 36.634 9.748 5.066 1.00 80.12 457 LYS A C 1
ATOM 3629 O O . LYS A 1 457 ? 36.566 8.842 4.230 1.00 80.12 457 LYS A O 1
ATOM 3634 N N . GLY A 1 458 ? 36.904 9.518 6.349 1.00 78.44 458 GLY A N 1
ATOM 3635 C CA . GLY A 1 458 ? 37.235 8.207 6.909 1.00 78.44 458 GLY A CA 1
ATOM 3636 C C . GLY A 1 458 ? 38.624 7.683 6.527 1.00 78.44 458 GLY A C 1
ATOM 3637 O O . GLY A 1 458 ? 39.300 8.273 5.679 1.00 78.44 458 GLY A O 1
ATOM 3638 N N . PRO A 1 459 ? 39.065 6.586 7.160 1.00 78.56 459 PRO A N 1
ATOM 3639 C CA . PRO A 1 459 ? 40.371 5.982 6.911 1.00 78.56 459 PRO A CA 1
ATOM 3640 C C . PRO A 1 459 ? 40.482 5.393 5.495 1.00 78.56 459 PRO A C 1
ATOM 3642 O O . PRO A 1 459 ? 39.481 5.092 4.834 1.00 78.56 459 PRO A O 1
ATOM 3645 N N . ALA A 1 460 ? 41.721 5.241 5.016 1.00 69.88 460 ALA A N 1
ATOM 3646 C CA . ALA A 1 460 ? 42.001 4.589 3.740 1.00 69.88 460 ALA A CA 1
ATOM 3647 C C . ALA A 1 460 ? 41.712 3.083 3.835 1.00 69.88 460 ALA A C 1
ATOM 3649 O O . ALA A 1 460 ? 42.106 2.426 4.796 1.00 69.88 460 ALA A O 1
ATOM 3650 N N . THR A 1 461 ? 41.037 2.530 2.827 1.00 66.50 461 THR A N 1
ATOM 3651 C CA . THR A 1 461 ? 40.731 1.097 2.775 1.00 66.50 461 THR A CA 1
ATOM 3652 C C . THR A 1 461 ? 42.002 0.294 2.502 1.00 66.50 461 THR A C 1
ATOM 3654 O O . THR A 1 461 ? 42.644 0.486 1.469 1.00 66.50 461 THR A O 1
ATOM 3657 N N . GLN A 1 462 ? 42.346 -0.627 3.400 1.00 71.25 462 GLN A N 1
ATOM 3658 C CA . GLN A 1 462 ? 43.449 -1.567 3.207 1.00 71.25 462 GLN A CA 1
ATOM 3659 C C . GLN A 1 462 ? 43.022 -2.694 2.253 1.00 71.25 462 GLN A C 1
ATOM 3661 O O . GLN A 1 462 ? 41.933 -3.250 2.390 1.00 71.25 462 GLN A O 1
ATOM 3666 N N . ALA A 1 463 ? 43.859 -3.009 1.262 1.00 70.75 463 ALA A N 1
ATOM 3667 C CA . ALA A 1 463 ? 43.617 -4.082 0.299 1.00 70.75 463 ALA A CA 1
ATOM 3668 C C . ALA A 1 463 ? 44.546 -5.270 0.571 1.00 70.75 463 ALA A C 1
ATOM 3670 O O . ALA A 1 463 ? 45.730 -5.082 0.843 1.00 70.75 463 ALA A O 1
ATOM 3671 N N . PHE A 1 464 ? 44.009 -6.481 0.432 1.00 80.75 464 PHE A N 1
ATOM 3672 C CA . PHE A 1 464 ? 44.699 -7.737 0.721 1.00 80.75 464 PHE A CA 1
ATOM 3673 C C . PHE A 1 464 ? 44.734 -8.637 -0.527 1.00 80.75 464 PHE A C 1
ATOM 3675 O O . PHE A 1 464 ? 43.924 -9.557 -0.643 1.00 80.75 464 PHE A O 1
ATOM 3682 N N . PRO A 1 465 ? 45.601 -8.343 -1.514 1.00 77.06 465 PRO A N 1
ATOM 3683 C CA . PRO A 1 465 ? 45.666 -9.117 -2.752 1.00 77.06 465 PRO A CA 1
ATOM 3684 C C . PRO A 1 465 ? 46.262 -10.522 -2.533 1.00 77.06 465 PRO A C 1
ATOM 3686 O O . PRO A 1 465 ? 46.892 -10.769 -1.497 1.00 77.06 465 PRO A O 1
ATOM 3689 N N . PRO A 1 466 ? 46.117 -11.436 -3.515 1.00 79.62 466 PRO A N 1
ATOM 3690 C CA . PRO A 1 466 ? 46.848 -12.701 -3.527 1.00 79.62 466 PRO A CA 1
ATOM 3691 C C . PRO A 1 466 ? 48.371 -12.495 -3.398 1.00 79.62 466 PRO A C 1
ATOM 3693 O O . PRO A 1 466 ? 48.876 -11.435 -3.789 1.00 79.62 466 PRO A O 1
ATOM 3696 N N . PRO A 1 467 ? 49.125 -13.489 -2.884 1.00 82.31 467 PRO A N 1
ATOM 3697 C CA . PRO A 1 467 ? 50.580 -13.400 -2.789 1.00 82.31 467 PRO A CA 1
ATOM 3698 C C . PRO A 1 467 ? 51.217 -13.110 -4.155 1.00 82.31 467 PRO A C 1
ATOM 3700 O O . PRO A 1 467 ? 50.886 -13.756 -5.154 1.00 82.31 467 PRO A O 1
ATOM 3703 N N . LYS A 1 468 ? 52.139 -12.140 -4.196 1.00 74.56 468 LYS A N 1
ATOM 3704 C CA . LYS A 1 468 ? 52.792 -11.696 -5.439 1.00 74.56 468 LYS A CA 1
ATOM 3705 C C . LYS A 1 468 ? 53.460 -12.870 -6.160 1.00 74.56 468 LYS A C 1
ATOM 3707 O O . LYS A 1 468 ? 54.257 -13.587 -5.559 1.00 74.56 468 LYS A O 1
ATOM 3712 N N . GLY A 1 469 ? 53.167 -13.036 -7.449 1.00 73.06 469 GLY A N 1
ATOM 3713 C CA . GLY A 1 469 ? 53.699 -14.115 -8.288 1.00 73.06 469 GLY A CA 1
ATOM 3714 C C . GLY A 1 469 ? 52.950 -15.449 -8.181 1.00 73.06 469 GLY A C 1
ATOM 3715 O O . GLY A 1 469 ? 53.337 -16.409 -8.847 1.00 73.06 469 GLY A O 1
ATOM 3716 N N . ARG A 1 470 ? 51.886 -15.530 -7.367 1.00 77.94 470 ARG A N 1
ATOM 3717 C CA . ARG A 1 470 ? 51.015 -16.711 -7.228 1.00 77.94 470 ARG A CA 1
ATOM 3718 C C . ARG A 1 470 ? 49.566 -16.446 -7.646 1.00 77.94 470 ARG A C 1
ATOM 3720 O O . ARG A 1 470 ? 48.680 -17.246 -7.361 1.00 77.94 470 ARG A O 1
ATOM 3727 N N . GLU A 1 471 ? 49.300 -15.352 -8.357 1.00 73.31 471 GLU A N 1
ATOM 3728 C CA . GLU A 1 471 ? 47.943 -14.875 -8.662 1.00 73.31 471 GLU A CA 1
ATOM 3729 C C . GLU A 1 471 ? 47.116 -15.874 -9.486 1.00 73.31 471 GLU A C 1
ATOM 3731 O O . GLU A 1 471 ? 45.894 -15.870 -9.406 1.00 73.31 471 GLU A O 1
ATOM 3736 N N . LYS A 1 472 ? 47.771 -16.734 -10.275 1.00 73.38 472 LYS A N 1
ATOM 3737 C CA . LYS A 1 472 ? 47.127 -17.774 -11.101 1.00 73.38 472 LYS A CA 1
ATOM 3738 C C . LYS A 1 472 ? 47.313 -19.196 -10.558 1.00 73.38 472 LYS A C 1
ATOM 3740 O O . LYS A 1 472 ? 46.972 -20.152 -11.247 1.00 73.38 472 LYS A O 1
ATOM 3745 N N . SER A 1 473 ? 47.891 -19.345 -9.368 1.00 84.25 473 SER A N 1
ATOM 3746 C CA . SER A 1 473 ? 48.238 -20.635 -8.761 1.00 84.25 473 SER A CA 1
ATOM 3747 C C . SER A 1 473 ? 47.728 -20.731 -7.315 1.00 84.25 473 SER A C 1
ATOM 3749 O O . SER A 1 473 ? 48.532 -20.721 -6.372 1.00 84.25 473 SER A O 1
ATOM 3751 N N . PRO A 1 474 ? 46.393 -20.795 -7.125 1.00 88.38 474 PRO A N 1
ATOM 3752 C CA . PRO A 1 474 ? 45.801 -21.029 -5.812 1.00 88.38 474 PRO A CA 1
ATOM 3753 C C . PRO A 1 474 ? 46.194 -22.404 -5.267 1.00 88.38 474 PRO A C 1
ATOM 3755 O O . PRO A 1 474 ? 46.336 -23.364 -6.023 1.00 88.38 474 PRO A O 1
ATOM 3758 N N . ASP A 1 475 ? 46.355 -22.493 -3.947 1.00 89.00 475 ASP A N 1
ATOM 3759 C CA . ASP A 1 475 ? 46.604 -23.758 -3.247 1.00 89.00 475 ASP A CA 1
ATOM 3760 C C . ASP A 1 475 ? 45.356 -24.648 -3.266 1.00 89.00 475 ASP A C 1
ATOM 3762 O O . ASP A 1 475 ? 45.454 -25.866 -3.394 1.00 89.00 475 ASP A O 1
ATOM 3766 N N . VAL A 1 476 ? 44.177 -24.028 -3.156 1.00 91.94 476 VAL A N 1
ATOM 3767 C CA . VAL A 1 476 ? 42.879 -24.707 -3.200 1.00 91.94 476 VAL A CA 1
ATOM 3768 C C . VAL A 1 476 ? 41.902 -23.894 -4.041 1.00 91.94 476 VAL A C 1
ATOM 3770 O O . VAL A 1 476 ? 41.853 -22.668 -3.952 1.00 91.94 476 VAL A O 1
ATOM 3773 N N . THR A 1 477 ? 41.098 -24.586 -4.847 1.00 91.62 477 THR A N 1
ATOM 3774 C CA . THR A 1 477 ? 39.958 -24.004 -5.564 1.00 91.62 477 THR A CA 1
ATOM 3775 C C . THR A 1 477 ? 38.694 -24.749 -5.163 1.00 91.62 477 THR A C 1
ATOM 3777 O O . THR A 1 477 ? 38.586 -25.950 -5.395 1.00 91.62 477 THR A O 1
ATOM 3780 N N . HIS A 1 478 ? 37.738 -24.036 -4.574 1.00 91.69 478 HIS A N 1
ATOM 3781 C CA . HIS A 1 478 ? 36.452 -24.575 -4.149 1.00 91.69 478 HIS A CA 1
ATOM 3782 C C . HIS A 1 478 ? 35.328 -24.001 -5.012 1.00 91.69 478 HIS A C 1
ATOM 3784 O O . HIS A 1 478 ? 35.275 -22.796 -5.255 1.00 91.69 478 HIS A O 1
ATOM 3790 N N . VAL A 1 479 ? 34.414 -24.855 -5.466 1.00 91.62 479 VAL A N 1
ATOM 3791 C CA . VAL A 1 479 ? 33.316 -24.473 -6.361 1.00 91.62 479 VAL A CA 1
ATOM 3792 C C . VAL A 1 479 ? 31.984 -24.705 -5.658 1.00 91.62 479 VAL A C 1
ATOM 3794 O O . VAL A 1 479 ? 31.705 -25.816 -5.217 1.00 91.62 479 VAL A O 1
ATOM 3797 N N . ASN A 1 480 ? 31.153 -23.666 -5.590 1.00 88.88 480 ASN A N 1
ATOM 3798 C CA . ASN A 1 480 ? 29.802 -23.718 -5.044 1.00 88.88 480 ASN A CA 1
ATOM 3799 C C . ASN A 1 480 ? 28.783 -23.331 -6.129 1.00 88.88 480 ASN A C 1
ATOM 3801 O O . ASN A 1 480 ? 28.778 -22.199 -6.610 1.00 88.88 480 ASN A O 1
ATOM 3805 N N . GLN A 1 481 ? 27.934 -24.275 -6.531 1.00 90.00 481 GLN A N 1
ATOM 3806 C CA . GLN A 1 481 ? 26.869 -24.041 -7.506 1.00 90.00 481 GLN A CA 1
ATOM 3807 C C . GLN A 1 481 ? 25.612 -23.548 -6.792 1.00 90.00 481 GLN A C 1
ATOM 3809 O O . GLN A 1 481 ? 25.057 -24.264 -5.962 1.00 90.00 481 GLN A O 1
ATOM 3814 N N . LEU A 1 482 ? 25.131 -22.361 -7.155 1.00 87.31 482 LEU A N 1
ATOM 3815 C CA . LEU A 1 482 ? 23.870 -21.843 -6.638 1.00 87.31 482 LEU A CA 1
ATOM 3816 C C . LEU A 1 482 ? 22.699 -22.348 -7.476 1.00 87.31 482 LEU A C 1
ATOM 3818 O O . LEU A 1 482 ? 22.831 -22.644 -8.663 1.00 87.31 482 LEU A O 1
ATOM 3822 N N . THR A 1 483 ? 21.532 -22.400 -6.857 1.00 85.38 483 THR A N 1
ATOM 3823 C CA . THR A 1 483 ? 20.244 -22.626 -7.514 1.00 85.38 483 THR A CA 1
ATOM 3824 C C . THR A 1 483 ? 19.460 -21.310 -7.595 1.00 85.38 483 THR A C 1
ATOM 3826 O O . THR A 1 483 ? 19.792 -20.357 -6.876 1.00 85.38 483 THR A O 1
ATOM 3829 N N . PRO A 1 484 ? 18.416 -21.212 -8.437 1.00 79.25 484 PRO A N 1
ATOM 3830 C CA . PRO A 1 484 ? 17.518 -20.054 -8.443 1.00 79.25 484 PRO A CA 1
ATOM 3831 C C . PRO A 1 484 ? 16.882 -19.772 -7.071 1.00 79.25 484 PRO A C 1
ATOM 3833 O O . PRO A 1 484 ? 16.658 -18.622 -6.705 1.00 79.25 484 PRO A O 1
ATOM 3836 N N . GLU A 1 485 ? 16.664 -20.812 -6.268 1.00 84.12 485 GLU A N 1
ATOM 3837 C CA . GLU A 1 485 ? 16.051 -20.741 -4.939 1.00 84.12 485 GLU A CA 1
ATOM 3838 C C . GLU A 1 485 ? 17.068 -20.405 -3.844 1.00 84.12 485 GLU A C 1
ATOM 3840 O O . GLU A 1 485 ? 16.680 -20.112 -2.718 1.00 84.12 485 GLU A O 1
ATOM 3845 N N . SER A 1 486 ? 18.374 -20.418 -4.136 1.00 86.06 486 SER A N 1
ATOM 3846 C CA . SER A 1 486 ? 19.421 -20.221 -3.123 1.00 86.06 486 SER A CA 1
ATOM 3847 C C . SER A 1 486 ? 19.296 -18.887 -2.384 1.00 86.06 486 SER A C 1
ATOM 3849 O O . SER A 1 486 ? 19.607 -18.816 -1.195 1.00 86.06 486 SER A O 1
ATOM 3851 N N . ALA A 1 487 ? 18.794 -17.841 -3.047 1.00 85.31 487 ALA A N 1
ATOM 3852 C CA . ALA A 1 487 ? 18.521 -16.562 -2.397 1.00 85.31 487 ALA A CA 1
ATOM 3853 C C . ALA A 1 487 ? 17.350 -16.665 -1.408 1.00 85.31 487 ALA A C 1
ATOM 3855 O O . ALA A 1 487 ? 17.459 -16.176 -0.284 1.00 85.31 487 ALA A O 1
ATOM 3856 N N . LEU A 1 488 ? 16.275 -17.356 -1.798 1.00 84.25 488 LEU A N 1
ATOM 3857 C CA . LEU A 1 488 ? 15.096 -17.593 -0.961 1.00 84.25 488 LEU A CA 1
ATOM 3858 C C . LEU A 1 488 ? 15.427 -18.494 0.234 1.00 84.25 488 LEU A C 1
ATOM 3860 O O . LEU A 1 488 ? 15.016 -18.204 1.353 1.00 84.25 488 LEU A O 1
ATOM 3864 N N . LEU A 1 489 ? 16.229 -19.540 0.024 1.00 83.94 489 LEU A N 1
ATOM 3865 C CA . LEU A 1 489 ? 16.689 -20.431 1.090 1.00 83.94 489 LEU A CA 1
ATOM 3866 C C . LEU A 1 489 ? 17.608 -19.706 2.072 1.00 83.94 489 LEU A C 1
ATOM 3868 O O . LEU A 1 489 ? 17.482 -19.876 3.281 1.00 83.94 489 LEU A O 1
ATOM 3872 N N . TYR A 1 490 ? 18.517 -18.862 1.578 1.00 81.50 490 TYR A N 1
ATOM 3873 C CA . TYR A 1 490 ? 19.399 -18.110 2.464 1.00 81.50 490 TYR A CA 1
ATOM 3874 C C . TYR A 1 490 ? 18.644 -17.124 3.353 1.00 81.50 490 TYR A C 1
ATOM 3876 O O . TYR A 1 490 ? 19.062 -16.906 4.488 1.00 81.50 490 TYR A O 1
ATOM 3884 N N . ARG A 1 491 ? 17.510 -16.598 2.880 1.00 78.19 491 ARG A N 1
ATOM 3885 C CA . ARG A 1 491 ? 16.597 -15.722 3.630 1.00 78.19 491 ARG A CA 1
ATOM 3886 C C . ARG A 1 491 ? 16.185 -16.320 4.987 1.00 78.19 491 ARG A C 1
ATOM 3888 O O . ARG A 1 491 ? 15.986 -15.585 5.952 1.00 78.19 491 ARG A O 1
ATOM 3895 N N . LEU A 1 492 ? 16.162 -17.654 5.104 1.00 74.62 492 LEU A N 1
ATOM 3896 C CA . LEU A 1 492 ? 15.919 -18.372 6.366 1.00 74.62 492 LEU A CA 1
ATOM 3897 C C . LEU A 1 492 ? 16.972 -18.082 7.452 1.00 74.62 492 LEU A C 1
ATOM 3899 O O . LEU A 1 492 ? 16.696 -18.274 8.632 1.00 74.62 492 LEU A O 1
ATOM 3903 N N . ASN A 1 493 ? 18.152 -17.577 7.080 1.00 71.38 493 ASN A N 1
ATOM 3904 C CA . ASN A 1 493 ? 19.216 -17.170 8.005 1.00 71.38 493 ASN A CA 1
ATOM 3905 C C . ASN A 1 493 ? 19.022 -15.751 8.568 1.00 71.38 493 ASN A C 1
ATOM 3907 O O . ASN A 1 493 ? 19.881 -15.263 9.300 1.00 71.38 493 ASN A O 1
ATOM 3911 N N . GLY A 1 494 ? 17.907 -15.084 8.253 1.00 67.19 494 GLY A N 1
ATOM 3912 C CA . GLY A 1 494 ? 17.494 -13.855 8.930 1.00 67.19 494 GLY A CA 1
ATOM 3913 C C . GLY A 1 494 ? 17.717 -12.554 8.160 1.00 67.19 494 GLY A C 1
ATOM 3914 O O . GLY A 1 494 ? 17.436 -11.492 8.710 1.00 67.19 494 GLY A O 1
ATOM 3915 N N . ASP A 1 495 ? 18.188 -12.612 6.913 1.00 73.12 495 ASP A N 1
ATOM 3916 C CA . ASP A 1 495 ? 18.238 -11.448 6.023 1.00 73.12 495 ASP A CA 1
ATOM 3917 C C . ASP A 1 495 ? 16.994 -11.438 5.129 1.00 73.12 495 ASP A C 1
ATOM 3919 O O . ASP A 1 495 ? 16.820 -12.308 4.281 1.00 73.12 495 ASP A O 1
ATOM 3923 N N . TYR A 1 496 ? 16.098 -10.480 5.371 1.00 74.50 496 TYR A N 1
ATOM 3924 C CA . TYR A 1 496 ? 14.792 -10.384 4.715 1.00 74.50 496 TYR A CA 1
ATOM 3925 C C . TYR A 1 496 ? 14.723 -9.259 3.678 1.00 74.50 496 TYR A C 1
ATOM 3927 O O . TYR A 1 496 ? 13.625 -8.870 3.266 1.00 74.50 496 TYR A O 1
ATOM 3935 N N . ASN A 1 497 ? 15.859 -8.750 3.197 1.00 79.81 497 ASN A N 1
ATOM 3936 C CA . ASN A 1 497 ? 15.856 -7.704 2.178 1.00 79.81 497 ASN A CA 1
ATOM 3937 C C . ASN A 1 497 ? 15.118 -8.180 0.909 1.00 79.81 497 ASN A C 1
ATOM 3939 O O . ASN A 1 497 ? 15.491 -9.211 0.335 1.00 79.81 497 ASN A O 1
ATOM 3943 N N . PRO A 1 498 ? 14.052 -7.486 0.460 1.00 79.00 498 PRO A N 1
ATOM 3944 C CA . PRO A 1 498 ? 13.286 -7.904 -0.716 1.00 79.00 498 PRO A CA 1
ATOM 3945 C C . PRO A 1 498 ? 14.130 -7.925 -1.998 1.00 79.00 498 PRO A C 1
ATOM 3947 O O . PRO A 1 498 ? 13.801 -8.665 -2.920 1.00 79.00 498 PRO A O 1
ATOM 3950 N N . LEU A 1 499 ? 15.279 -7.231 -2.018 1.00 81.56 499 LEU A N 1
ATOM 3951 C CA . LEU A 1 499 ? 16.286 -7.275 -3.087 1.00 81.56 499 LEU A CA 1
ATOM 3952 C C . LEU A 1 499 ? 16.751 -8.696 -3.469 1.00 81.56 499 LEU A C 1
ATOM 3954 O O . LEU A 1 499 ? 17.265 -8.906 -4.571 1.00 81.56 499 LEU A O 1
ATOM 3958 N N . HIS A 1 500 ? 16.573 -9.661 -2.566 1.00 84.06 500 HIS A N 1
ATOM 3959 C CA . HIS A 1 500 ? 16.963 -11.055 -2.761 1.00 84.06 500 HIS A CA 1
ATOM 3960 C C . HIS A 1 500 ? 15.792 -12.006 -3.018 1.00 84.06 500 HIS A C 1
ATOM 3962 O O . HIS A 1 500 ? 16.016 -13.183 -3.288 1.00 84.06 500 HIS A O 1
ATOM 3968 N N . ALA A 1 501 ? 14.555 -11.521 -2.916 1.00 83.06 501 ALA A N 1
ATOM 3969 C CA . ALA A 1 501 ? 13.355 -12.338 -3.070 1.00 83.06 501 ALA A CA 1
ATOM 3970 C C . ALA A 1 501 ? 12.608 -12.021 -4.366 1.00 83.06 501 ALA A C 1
ATOM 3972 O O . ALA A 1 501 ? 12.155 -12.940 -5.044 1.00 83.06 501 ALA A O 1
ATOM 3973 N N . THR A 1 502 ? 12.512 -10.741 -4.728 1.00 80.94 502 THR A N 1
ATOM 3974 C CA . THR A 1 502 ? 11.737 -10.292 -5.886 1.00 80.94 502 THR A CA 1
ATOM 3975 C C . THR A 1 502 ? 12.594 -9.417 -6.816 1.00 80.94 502 THR A C 1
ATOM 3977 O O . THR A 1 502 ? 13.600 -8.838 -6.388 1.00 80.94 502 THR A O 1
ATOM 3980 N N . PRO A 1 503 ? 12.303 -9.376 -8.130 1.00 75.88 503 PRO A N 1
ATOM 3981 C CA . PRO A 1 503 ? 13.165 -8.707 -9.103 1.00 75.88 503 PRO A CA 1
ATOM 3982 C C . PRO A 1 503 ? 13.072 -7.175 -9.083 1.00 75.88 503 PRO A C 1
ATOM 3984 O O . PRO A 1 503 ? 14.024 -6.507 -9.491 1.00 75.88 503 PRO A O 1
ATOM 3987 N N . GLU A 1 504 ? 11.966 -6.603 -8.612 1.00 79.06 504 GLU A N 1
ATOM 3988 C CA . GLU A 1 504 ? 11.634 -5.179 -8.720 1.00 79.06 504 GLU A CA 1
ATOM 3989 C C . GLU A 1 504 ? 12.650 -4.269 -8.011 1.00 79.06 504 GLU A C 1
ATOM 3991 O O . GLU A 1 504 ? 13.098 -3.297 -8.633 1.00 79.06 504 GLU A O 1
ATOM 3996 N N . PRO A 1 505 ? 13.094 -4.549 -6.763 1.00 75.38 505 PRO A N 1
ATOM 3997 C CA . PRO A 1 505 ? 14.109 -3.726 -6.107 1.00 75.38 505 PRO A CA 1
ATOM 3998 C C . PRO A 1 505 ? 15.445 -3.763 -6.857 1.00 75.38 505 PRO A C 1
ATOM 4000 O O . PRO A 1 505 ? 16.095 -2.732 -7.036 1.00 75.38 505 PRO A O 1
ATOM 4003 N N . GLY A 1 506 ? 15.835 -4.935 -7.365 1.00 72.81 506 GLY A N 1
ATOM 4004 C CA . GLY A 1 506 ? 17.075 -5.100 -8.117 1.00 72.81 506 GLY A CA 1
ATOM 4005 C C . GLY A 1 506 ? 17.047 -4.416 -9.482 1.00 72.81 506 GLY A C 1
ATOM 4006 O O . GLY A 1 506 ? 18.054 -3.847 -9.900 1.00 72.81 506 GLY A O 1
ATOM 4007 N N . ILE A 1 507 ? 15.894 -4.382 -10.156 1.00 73.31 507 ILE A N 1
ATOM 4008 C CA . ILE A 1 507 ? 15.688 -3.595 -11.382 1.00 73.31 507 ILE A CA 1
ATOM 4009 C C . ILE A 1 507 ? 15.822 -2.098 -11.081 1.00 73.31 507 ILE A C 1
ATOM 4011 O O . ILE A 1 507 ? 16.608 -1.419 -11.743 1.00 73.31 507 ILE A O 1
ATOM 4015 N N . LYS A 1 508 ? 15.146 -1.593 -10.038 1.00 71.56 508 LYS A N 1
ATOM 4016 C CA . LYS A 1 508 ? 15.223 -0.178 -9.617 1.00 71.56 508 LYS A CA 1
ATOM 4017 C C . LYS A 1 508 ? 16.652 0.262 -9.272 1.00 71.56 508 LYS A C 1
ATOM 4019 O O . LYS A 1 508 ? 17.015 1.411 -9.510 1.00 71.56 508 LYS A O 1
ATOM 4024 N N . MET A 1 509 ? 17.473 -0.644 -8.737 1.00 65.62 509 MET A N 1
ATOM 4025 C CA . MET A 1 509 ? 18.880 -0.387 -8.405 1.00 65.62 509 MET A CA 1
ATOM 4026 C C . MET A 1 509 ? 19.857 -0.601 -9.577 1.00 65.62 509 MET A C 1
ATOM 4028 O O . MET A 1 509 ? 21.048 -0.335 -9.424 1.00 65.62 509 MET A O 1
ATOM 4032 N N . GLY A 1 510 ? 19.380 -1.047 -10.745 1.00 68.50 510 GLY A N 1
ATOM 4033 C CA . GLY A 1 510 ? 20.206 -1.266 -11.938 1.00 68.50 510 GLY A CA 1
ATOM 4034 C C . GLY A 1 510 ? 20.935 -2.615 -11.984 1.00 68.50 510 GLY A C 1
ATOM 4035 O O . GLY A 1 510 ? 21.871 -2.774 -12.762 1.00 68.50 510 GLY A O 1
ATOM 4036 N N . PHE A 1 511 ? 20.523 -3.595 -11.174 1.00 66.94 511 PHE A N 1
ATOM 4037 C CA . PHE A 1 511 ? 21.073 -4.958 -11.171 1.00 66.94 511 PHE A CA 1
ATOM 4038 C C . PHE A 1 511 ? 20.355 -5.917 -12.141 1.00 66.94 511 PHE A C 1
ATOM 4040 O O . PHE A 1 511 ? 20.854 -7.012 -12.410 1.00 66.94 511 PHE A O 1
ATOM 4047 N N . GLY A 1 512 ? 19.210 -5.506 -12.699 1.00 67.12 512 GLY A N 1
ATOM 4048 C CA . GLY A 1 512 ? 18.477 -6.257 -13.729 1.00 67.12 512 GLY A CA 1
ATOM 4049 C C . GLY A 1 512 ? 17.703 -7.478 -13.213 1.00 67.12 512 GLY A C 1
ATOM 4050 O O . GLY A 1 512 ? 17.434 -8.392 -13.990 1.00 67.12 512 GLY A O 1
ATOM 4051 N N . GLY A 1 513 ? 17.387 -7.519 -11.914 1.00 79.06 513 GLY A N 1
ATOM 4052 C CA . GLY A 1 513 ? 16.612 -8.578 -11.257 1.00 79.06 513 GLY A CA 1
ATOM 4053 C C . GLY A 1 513 ? 17.077 -8.838 -9.823 1.00 79.06 513 GLY A C 1
ATOM 4054 O O . GLY A 1 513 ? 17.926 -8.111 -9.307 1.00 79.06 513 GLY A O 1
ATOM 4055 N N . ALA A 1 514 ? 16.538 -9.884 -9.190 1.00 82.00 514 ALA A N 1
ATOM 4056 C CA . ALA A 1 514 ? 16.938 -10.291 -7.845 1.00 82.00 514 ALA A CA 1
ATOM 4057 C C . ALA A 1 514 ? 18.416 -10.711 -7.823 1.00 82.00 514 ALA A C 1
ATOM 4059 O O . ALA A 1 514 ? 18.902 -11.384 -8.738 1.00 82.00 514 ALA A O 1
ATOM 4060 N N . ILE A 1 515 ? 19.126 -10.330 -6.765 1.00 85.44 515 ILE A N 1
ATOM 4061 C CA . ILE A 1 515 ? 20.522 -10.719 -6.542 1.00 85.44 515 ILE A CA 1
ATOM 4062 C C . ILE A 1 515 ? 20.615 -11.618 -5.310 1.00 85.44 515 ILE A C 1
ATOM 4064 O O . ILE A 1 515 ? 19.786 -11.547 -4.413 1.00 85.44 515 ILE A O 1
ATOM 4068 N N . MET A 1 516 ? 21.637 -12.456 -5.225 1.00 86.50 516 MET A N 1
ATOM 4069 C CA . MET A 1 516 ? 21.991 -13.159 -3.996 1.00 86.50 516 MET A CA 1
ATOM 4070 C C . MET A 1 516 ? 22.418 -12.171 -2.908 1.00 86.50 516 MET A C 1
ATOM 4072 O O . MET A 1 516 ? 22.989 -11.113 -3.184 1.00 86.50 516 MET A O 1
ATOM 4076 N N . HIS A 1 517 ? 22.187 -12.560 -1.657 1.00 84.00 517 HIS A N 1
ATOM 4077 C CA . HIS A 1 517 ? 22.659 -11.839 -0.481 1.00 84.00 517 HIS A CA 1
ATOM 4078 C C . HIS A 1 517 ? 24.184 -11.687 -0.517 1.00 84.00 517 HIS A C 1
ATOM 4080 O O . HIS A 1 517 ? 24.900 -12.673 -0.690 1.00 84.00 517 HIS A O 1
ATOM 4086 N N . GLY A 1 518 ? 24.708 -10.476 -0.299 1.00 81.50 518 GLY A N 1
ATOM 4087 C CA . GLY A 1 518 ? 26.161 -10.269 -0.203 1.00 81.50 518 GLY A CA 1
ATOM 4088 C C . GLY A 1 518 ? 26.763 -11.143 0.900 1.00 81.50 518 GLY A C 1
ATOM 4089 O O . GLY A 1 518 ? 27.742 -11.856 0.694 1.00 81.50 518 GLY A O 1
ATOM 4090 N N . LEU A 1 519 ? 26.084 -11.214 2.043 1.00 85.69 519 LEU A N 1
ATOM 4091 C CA . LEU A 1 519 ? 26.476 -12.098 3.134 1.00 85.69 519 LEU A CA 1
ATOM 4092 C C . LEU A 1 519 ? 26.496 -13.584 2.789 1.00 85.69 519 LEU A C 1
ATOM 4094 O O . LEU A 1 519 ? 27.268 -14.317 3.401 1.00 85.69 519 LEU A O 1
ATOM 4098 N N . TYR A 1 520 ? 25.696 -14.033 1.818 1.00 88.19 520 TYR A N 1
ATOM 4099 C CA . TYR A 1 520 ? 25.739 -15.424 1.380 1.00 88.19 520 TYR A CA 1
ATOM 4100 C C . TYR A 1 520 ? 27.123 -15.761 0.829 1.00 88.19 520 TYR A C 1
ATOM 4102 O O . TYR A 1 520 ? 27.720 -16.751 1.240 1.00 88.19 520 TYR A O 1
ATOM 4110 N N . SER A 1 521 ? 27.659 -14.945 -0.085 1.00 87.69 521 SER A N 1
ATOM 4111 C CA . SER A 1 521 ? 28.958 -15.231 -0.705 1.00 87.69 521 SER A CA 1
ATOM 4112 C C . SER A 1 521 ? 30.102 -15.095 0.300 1.00 87.69 521 SER A C 1
ATOM 4114 O O . SER A 1 521 ? 31.054 -15.872 0.251 1.00 87.69 521 SER A O 1
ATOM 4116 N N . TRP A 1 522 ? 29.967 -14.186 1.270 1.00 89.44 522 TRP A N 1
ATOM 4117 C CA . TRP A 1 522 ? 30.878 -14.060 2.409 1.00 89.44 522 TRP A CA 1
ATOM 4118 C C . TRP A 1 522 ? 30.873 -15.318 3.294 1.00 89.44 522 TRP A C 1
ATOM 4120 O O . TRP A 1 522 ? 31.930 -15.895 3.541 1.00 89.44 522 TRP A O 1
ATOM 4130 N N . ASN A 1 523 ? 29.693 -15.803 3.693 1.00 89.38 523 ASN A N 1
ATOM 4131 C CA . ASN A 1 523 ? 29.539 -17.013 4.509 1.00 89.38 523 ASN A CA 1
ATOM 4132 C C . ASN A 1 523 ? 29.949 -18.285 3.756 1.00 89.38 523 ASN A C 1
ATOM 4134 O O . ASN A 1 523 ? 30.630 -19.144 4.310 1.00 89.38 523 ASN A O 1
ATOM 4138 N N . SER A 1 524 ? 29.588 -18.397 2.477 1.00 89.25 524 SER A N 1
ATOM 4139 C CA . SER A 1 524 ? 29.988 -19.515 1.622 1.00 89.25 524 SER A CA 1
ATOM 4140 C C . SER A 1 524 ? 31.505 -19.582 1.458 1.00 89.25 524 SER A C 1
ATOM 4142 O O . SER A 1 524 ? 32.051 -20.683 1.430 1.00 89.25 524 SER A O 1
ATOM 4144 N N . ALA A 1 525 ? 32.184 -18.435 1.357 1.00 91.12 525 ALA A N 1
ATOM 4145 C CA . ALA A 1 525 ? 33.639 -18.392 1.321 1.00 91.12 525 ALA A CA 1
ATOM 4146 C C . ALA A 1 525 ? 34.232 -18.818 2.672 1.00 91.12 525 ALA A C 1
ATOM 4148 O O . ALA A 1 525 ? 35.085 -19.700 2.691 1.00 91.12 525 ALA A O 1
ATOM 4149 N N . ALA A 1 526 ? 33.739 -18.289 3.799 1.00 92.00 526 ALA A N 1
ATOM 4150 C CA . ALA A 1 526 ? 34.187 -18.709 5.133 1.00 92.00 526 ALA A CA 1
ATOM 4151 C C . ALA A 1 526 ? 34.061 -20.230 5.331 1.00 92.00 526 ALA A C 1
ATOM 4153 O O . ALA A 1 526 ? 35.013 -20.890 5.746 1.00 92.00 526 ALA A O 1
ATOM 4154 N N . HIS A 1 527 ? 32.911 -20.797 4.958 1.00 91.56 527 HIS A N 1
ATOM 4155 C CA . HIS A 1 527 ? 32.668 -22.235 5.017 1.00 91.56 527 HIS A CA 1
ATOM 4156 C C . HIS A 1 527 ? 33.645 -23.024 4.132 1.00 91.56 527 HIS A C 1
ATOM 4158 O O . HIS A 1 527 ? 34.177 -24.040 4.573 1.00 91.56 527 HIS A O 1
ATOM 4164 N N . ALA A 1 528 ? 33.938 -22.549 2.915 1.00 91.44 528 ALA A N 1
ATOM 4165 C CA . ALA A 1 528 ? 34.931 -23.174 2.043 1.00 91.44 528 ALA A CA 1
ATOM 4166 C C . ALA A 1 528 ? 36.336 -23.174 2.672 1.00 91.44 528 ALA A C 1
ATOM 4168 O O . ALA A 1 528 ? 37.002 -24.206 2.657 1.00 91.44 528 ALA A O 1
ATOM 4169 N N . LEU A 1 529 ? 36.774 -22.067 3.287 1.00 92.31 529 LEU A N 1
ATOM 4170 C CA . LEU A 1 529 ? 38.069 -22.016 3.977 1.00 92.31 529 LEU A CA 1
ATOM 4171 C C . LEU A 1 529 ? 38.142 -23.022 5.137 1.00 92.31 529 LEU A C 1
ATOM 4173 O O . LEU A 1 529 ? 39.117 -23.767 5.240 1.00 92.31 529 LEU A O 1
ATOM 4177 N N . VAL A 1 530 ? 37.117 -23.073 5.993 1.00 92.50 530 VAL A N 1
ATOM 4178 C CA . VAL A 1 530 ? 37.095 -23.985 7.151 1.00 92.50 530 VAL A CA 1
ATOM 4179 C C . VAL A 1 530 ? 37.004 -25.446 6.703 1.00 92.50 530 VAL A C 1
ATOM 4181 O O . VAL A 1 530 ? 37.671 -26.304 7.276 1.00 92.50 530 VAL A O 1
ATOM 4184 N N . LYS A 1 531 ? 36.244 -25.742 5.644 1.00 92.81 531 LYS A N 1
ATOM 4185 C CA . LYS A 1 531 ? 36.133 -27.091 5.081 1.00 92.81 531 LYS A CA 1
ATOM 4186 C C . LYS A 1 531 ? 37.457 -27.584 4.496 1.00 92.81 531 LYS A C 1
ATOM 4188 O O . LYS A 1 531 ? 37.889 -28.684 4.826 1.00 92.81 531 LYS A O 1
ATOM 4193 N N . GLU A 1 532 ? 38.089 -26.780 3.643 1.00 92.69 532 GLU A N 1
ATOM 4194 C CA . GLU A 1 532 ? 39.269 -27.200 2.879 1.00 92.69 532 GLU A CA 1
ATOM 4195 C C . GLU A 1 532 ? 40.573 -27.105 3.685 1.00 92.69 532 GLU A C 1
ATOM 4197 O O . GLU A 1 532 ? 41.466 -27.934 3.521 1.00 92.69 532 GLU A O 1
ATOM 4202 N N . LEU A 1 533 ? 40.713 -26.099 4.559 1.00 90.56 533 LEU A N 1
ATOM 4203 C CA . LEU A 1 533 ? 41.948 -25.866 5.321 1.00 90.56 533 LEU A CA 1
ATOM 4204 C C . LEU A 1 533 ? 41.828 -26.210 6.809 1.00 90.56 533 LEU A C 1
ATOM 4206 O O . LEU A 1 533 ? 42.837 -26.547 7.426 1.00 90.56 533 LEU A O 1
ATOM 4210 N N . GLY A 1 534 ? 40.624 -26.108 7.376 1.00 87.44 534 GLY A N 1
ATOM 4211 C CA . GLY A 1 534 ? 40.357 -26.247 8.812 1.00 87.44 534 GLY A CA 1
ATOM 4212 C C . GLY A 1 534 ? 39.702 -27.567 9.223 1.00 87.44 534 GLY A C 1
ATOM 4213 O O . GLY A 1 534 ? 39.283 -27.691 10.370 1.00 87.44 534 GLY A O 1
ATOM 4214 N N . GLY A 1 535 ? 39.563 -28.540 8.314 1.00 88.38 535 GLY A N 1
ATOM 4215 C CA . GLY A 1 535 ? 38.968 -29.847 8.622 1.00 88.38 535 GLY A CA 1
ATOM 4216 C C . GLY A 1 535 ? 37.490 -29.791 9.027 1.00 88.38 535 GLY A C 1
ATOM 4217 O O . GLY A 1 535 ? 37.005 -30.714 9.671 1.00 88.38 535 GLY A O 1
ATOM 4218 N N . SER A 1 536 ? 36.773 -28.725 8.655 1.00 88.81 536 SER A N 1
ATOM 4219 C CA . SER A 1 536 ? 35.402 -28.431 9.110 1.00 88.81 536 SER A CA 1
ATOM 4220 C C . SER A 1 536 ? 35.269 -28.156 10.618 1.00 88.81 536 SER A C 1
ATOM 4222 O O . SER A 1 536 ? 34.158 -28.178 11.142 1.00 88.81 536 SER A O 1
ATOM 4224 N N . ASP A 1 537 ? 36.375 -27.868 11.314 1.00 88.94 537 ASP A N 1
ATOM 4225 C CA . ASP A 1 537 ? 36.367 -27.477 12.725 1.00 88.94 537 ASP A CA 1
ATOM 4226 C C . ASP A 1 537 ? 36.295 -25.940 12.858 1.00 88.94 537 ASP A C 1
ATOM 4228 O O . ASP A 1 537 ? 37.221 -25.241 12.426 1.00 88.94 537 ASP A O 1
ATOM 4232 N N . PRO A 1 538 ? 35.226 -25.378 13.458 1.00 84.12 538 PRO A N 1
ATOM 4233 C CA . PRO A 1 538 ? 35.089 -23.935 13.652 1.00 84.12 538 PRO A CA 1
ATOM 4234 C C . PRO A 1 538 ? 36.153 -23.342 14.587 1.00 84.12 538 PRO A C 1
ATOM 4236 O O . PRO A 1 538 ? 36.366 -22.133 14.560 1.00 84.12 538 PRO A O 1
ATOM 4239 N N . ALA A 1 539 ? 36.853 -24.154 15.386 1.00 87.31 539 ALA A N 1
ATOM 4240 C CA . ALA A 1 539 ? 37.977 -23.688 16.192 1.00 87.31 539 ALA A CA 1
ATOM 4241 C C . ALA A 1 539 ? 39.201 -23.306 15.344 1.00 87.31 539 ALA A C 1
ATOM 4243 O O . ALA A 1 539 ? 40.093 -22.652 15.866 1.00 87.31 539 ALA A O 1
ATOM 4244 N N . ASN A 1 540 ? 39.243 -23.658 14.053 1.00 90.56 540 ASN A N 1
ATOM 4245 C CA . ASN A 1 540 ? 40.350 -23.349 13.142 1.00 90.56 540 ASN A CA 1
ATOM 4246 C C . ASN A 1 540 ? 40.173 -22.026 12.371 1.00 90.56 540 ASN A C 1
ATOM 4248 O O . ASN A 1 540 ? 40.886 -21.778 11.397 1.00 90.56 540 ASN A O 1
ATOM 4252 N N . ILE A 1 541 ? 39.260 -21.149 12.804 1.00 90.94 541 ILE A N 1
ATOM 4253 C CA . ILE A 1 541 ? 39.109 -19.790 12.268 1.00 90.94 541 ILE A CA 1
ATOM 4254 C C . ILE A 1 541 ? 39.003 -18.765 13.406 1.00 90.94 541 ILE A C 1
ATOM 4256 O O . ILE A 1 541 ? 38.107 -18.823 14.240 1.00 90.94 541 ILE A O 1
ATOM 4260 N N . LYS A 1 542 ? 39.939 -17.809 13.449 1.00 90.81 542 LYS A N 1
ATOM 4261 C CA . LYS A 1 542 ? 39.991 -16.757 14.488 1.00 90.81 542 LYS A CA 1
ATOM 4262 C C . LYS A 1 542 ? 39.371 -15.442 14.022 1.00 90.81 542 LYS A C 1
ATOM 4264 O O . LYS A 1 542 ? 38.641 -14.785 14.762 1.00 90.81 542 LYS A O 1
ATOM 4269 N N . GLU A 1 543 ? 39.656 -15.059 12.785 1.00 91.88 543 GLU A N 1
ATOM 4270 C CA . GLU A 1 543 ? 39.212 -13.806 12.183 1.00 91.88 543 GLU A CA 1
ATOM 4271 C C . GLU A 1 543 ? 38.875 -14.047 10.711 1.00 91.88 543 GLU A C 1
ATOM 4273 O O . GLU A 1 543 ? 39.575 -14.792 10.024 1.00 91.88 543 GLU A O 1
ATOM 4278 N N . PHE A 1 544 ? 37.807 -13.417 10.223 1.00 93.19 544 PHE A N 1
ATOM 4279 C CA . PHE A 1 544 ? 37.424 -13.481 8.819 1.00 93.19 544 PHE A CA 1
ATOM 4280 C C . PHE A 1 544 ? 36.974 -12.115 8.311 1.00 93.19 544 PHE A C 1
ATOM 4282 O O . PHE A 1 544 ? 36.135 -11.443 8.916 1.00 93.19 544 PHE A O 1
ATOM 4289 N N . GLN A 1 545 ? 37.531 -11.695 7.179 1.00 90.25 545 GLN A N 1
ATOM 4290 C CA . GLN A 1 545 ? 37.234 -10.405 6.577 1.00 90.25 545 GLN A CA 1
ATOM 4291 C C . GLN A 1 545 ? 37.139 -10.525 5.062 1.00 90.25 545 GLN A C 1
ATOM 4293 O O . GLN A 1 545 ? 37.962 -11.179 4.426 1.00 90.25 545 GLN A O 1
ATOM 4298 N N . ALA A 1 546 ? 36.162 -9.834 4.476 1.00 88.19 546 ALA A N 1
ATOM 4299 C CA . ALA A 1 546 ? 36.099 -9.655 3.033 1.00 88.19 546 ALA A CA 1
ATOM 4300 C C . ALA A 1 546 ? 35.465 -8.317 2.656 1.00 88.19 546 ALA A C 1
ATOM 4302 O O . ALA A 1 546 ? 34.725 -7.700 3.431 1.00 88.19 546 ALA A O 1
ATOM 4303 N N . ARG A 1 547 ? 35.745 -7.898 1.423 1.00 82.88 547 ARG A N 1
ATOM 4304 C CA . ARG A 1 547 ? 35.128 -6.745 0.774 1.00 82.88 547 ARG A CA 1
ATOM 4305 C C . ARG A 1 547 ? 34.261 -7.221 -0.384 1.00 82.88 547 ARG A C 1
ATOM 4307 O O . ARG A 1 547 ? 34.685 -8.076 -1.160 1.00 82.88 547 ARG A O 1
ATOM 4314 N N . PHE A 1 548 ? 33.086 -6.625 -0.529 1.00 84.06 548 PHE A N 1
ATOM 4315 C CA . PHE A 1 548 ? 32.176 -6.927 -1.627 1.00 84.06 548 PHE A CA 1
ATOM 4316 C C . PHE A 1 548 ? 32.562 -6.118 -2.869 1.00 84.06 548 PHE A C 1
ATOM 4318 O O . PHE A 1 548 ? 32.792 -4.909 -2.792 1.00 84.06 548 PHE A O 1
ATOM 4325 N N . ALA A 1 549 ? 32.680 -6.799 -4.010 1.00 72.00 549 ALA A N 1
ATOM 4326 C CA . ALA A 1 549 ? 33.133 -6.196 -5.267 1.00 72.00 549 ALA A CA 1
ATOM 4327 C C . ALA A 1 549 ? 32.024 -6.113 -6.325 1.00 72.00 549 ALA A C 1
ATOM 4329 O O . ALA A 1 549 ? 31.943 -5.125 -7.051 1.00 72.00 549 ALA A O 1
ATOM 4330 N N . SER A 1 550 ? 31.171 -7.135 -6.412 1.00 73.88 550 SER A N 1
ATOM 4331 C CA . SER A 1 550 ? 30.099 -7.235 -7.405 1.00 73.88 550 SER A CA 1
ATOM 4332 C C . SER A 1 550 ? 28.919 -8.047 -6.863 1.00 73.88 550 SER A C 1
ATOM 4334 O O . SER A 1 550 ? 29.136 -8.927 -6.025 1.00 73.88 550 SER A O 1
ATOM 4336 N N . PRO A 1 551 ? 27.687 -7.793 -7.342 1.00 78.50 551 PRO A N 1
ATOM 4337 C CA . PRO A 1 551 ? 26.539 -8.626 -7.008 1.00 78.50 551 PRO A CA 1
ATOM 4338 C C . PRO A 1 551 ? 26.699 -10.037 -7.591 1.00 78.50 551 PRO A C 1
ATOM 4340 O O . PRO A 1 551 ? 27.327 -10.226 -8.633 1.00 78.50 551 PRO A O 1
ATOM 4343 N N . VAL A 1 552 ? 26.106 -11.012 -6.912 1.00 84.06 552 VAL A N 1
ATOM 4344 C CA . VAL A 1 552 ? 25.971 -12.407 -7.358 1.00 84.06 552 VAL A CA 1
ATOM 4345 C C . VAL A 1 552 ? 24.497 -12.625 -7.684 1.00 84.06 552 VAL A C 1
ATOM 4347 O O . VAL A 1 552 ? 23.655 -12.057 -6.995 1.00 84.06 552 VAL A O 1
ATOM 4350 N N . LYS A 1 553 ? 24.146 -13.405 -8.704 1.00 83.81 553 LYS A N 1
ATOM 4351 C CA . LYS A 1 553 ? 22.749 -13.714 -9.042 1.00 83.81 553 LYS A CA 1
ATOM 4352 C C . LYS A 1 553 ? 22.358 -15.122 -8.587 1.00 83.81 553 LYS A C 1
ATOM 4354 O O . LYS A 1 553 ? 23.219 -15.998 -8.486 1.00 83.81 553 LYS A O 1
ATOM 4359 N N . PRO A 1 554 ? 21.070 -15.366 -8.294 1.00 83.38 554 PRO A N 1
ATOM 4360 C CA . PRO A 1 554 ? 20.591 -16.722 -8.056 1.00 83.38 554 PRO A CA 1
ATOM 4361 C C . PRO A 1 554 ? 20.883 -17.611 -9.273 1.00 83.38 554 PRO A C 1
ATOM 4363 O O . PRO A 1 554 ? 20.676 -17.190 -10.410 1.00 83.38 554 PRO A O 1
ATOM 4366 N N . GLY A 1 555 ? 21.385 -18.825 -9.038 1.00 82.44 555 GLY A N 1
ATOM 4367 C CA . GLY A 1 555 ? 21.819 -19.748 -10.096 1.00 82.44 555 GLY A CA 1
ATOM 4368 C C . GLY A 1 555 ? 23.276 -19.600 -10.565 1.00 82.44 555 GLY A C 1
ATOM 4369 O O . GLY A 1 555 ? 23.767 -20.477 -11.277 1.00 82.44 555 GLY A O 1
ATOM 4370 N N . ASP A 1 556 ? 23.989 -18.543 -10.161 1.00 84.81 556 ASP A N 1
ATOM 4371 C CA . ASP A 1 556 ? 25.405 -18.371 -10.506 1.00 84.81 556 ASP A CA 1
ATOM 4372 C C . ASP A 1 556 ? 26.276 -19.484 -9.900 1.00 84.81 556 ASP A C 1
ATOM 4374 O O . ASP A 1 556 ? 25.958 -20.066 -8.865 1.00 84.81 556 ASP A O 1
ATOM 4378 N N . LYS A 1 557 ? 27.430 -19.764 -10.509 1.00 87.69 557 LYS A N 1
ATOM 4379 C CA . LYS A 1 557 ? 28.433 -20.657 -9.916 1.00 87.69 557 LYS A CA 1
ATOM 4380 C C . LYS A 1 557 ? 29.552 -19.835 -9.288 1.00 87.69 557 LYS A C 1
ATOM 4382 O O . LYS A 1 557 ? 30.198 -19.055 -9.979 1.00 87.69 557 LYS A O 1
ATOM 4387 N N . LEU A 1 558 ? 29.798 -20.006 -7.994 1.00 90.06 558 LEU A N 1
ATOM 4388 C CA . LEU A 1 558 ? 30.858 -19.322 -7.256 1.00 90.06 558 LEU A CA 1
ATOM 4389 C C . LEU A 1 558 ? 32.137 -20.163 -7.222 1.00 90.06 558 LEU A C 1
ATOM 4391 O O . LEU A 1 558 ? 32.110 -21.338 -6.867 1.00 90.06 558 LEU A O 1
ATOM 4395 N N . ILE A 1 559 ? 33.268 -19.543 -7.545 1.00 90.62 559 ILE A N 1
ATOM 4396 C CA . ILE A 1 559 ? 34.610 -20.123 -7.474 1.00 90.62 559 ILE A CA 1
ATOM 4397 C C . ILE A 1 559 ? 35.390 -19.361 -6.404 1.00 90.62 559 ILE A C 1
ATOM 4399 O O . ILE A 1 559 ? 35.636 -18.164 -6.556 1.00 90.62 559 ILE A O 1
ATOM 4403 N N . THR A 1 560 ? 35.772 -20.056 -5.333 1.00 91.81 560 THR A N 1
ATOM 4404 C CA . THR A 1 560 ? 36.622 -19.542 -4.254 1.00 91.81 560 THR A CA 1
ATOM 4405 C C . THR A 1 560 ? 38.040 -20.078 -4.421 1.00 91.81 560 THR A C 1
ATOM 4407 O O . THR A 1 560 ? 38.283 -21.272 -4.269 1.00 91.81 560 THR A O 1
ATOM 4410 N N . GLU A 1 561 ? 38.976 -19.194 -4.739 1.00 91.00 561 GLU A N 1
ATOM 4411 C CA . GLU A 1 561 ? 40.404 -19.485 -4.882 1.00 91.00 561 GLU A CA 1
ATOM 4412 C C . GLU A 1 561 ? 41.118 -19.066 -3.592 1.00 91.00 561 GLU A C 1
ATOM 4414 O O . GLU A 1 561 ? 40.876 -17.967 -3.088 1.00 91.00 561 GLU A O 1
ATOM 4419 N N . ILE A 1 562 ? 41.953 -19.945 -3.033 1.00 92.56 562 ILE A N 1
ATOM 4420 C CA . ILE A 1 562 ? 42.532 -19.802 -1.690 1.00 92.56 562 ILE A CA 1
ATOM 4421 C C . ILE A 1 562 ? 44.056 -19.964 -1.758 1.00 92.56 562 ILE A C 1
ATOM 4423 O O . ILE A 1 562 ? 44.561 -20.883 -2.406 1.00 92.56 562 ILE A O 1
ATOM 4427 N N . TRP A 1 563 ? 44.785 -19.095 -1.054 1.00 91.25 563 TRP A N 1
ATOM 4428 C CA . TRP A 1 563 ? 46.244 -19.102 -0.945 1.00 91.25 563 TRP A CA 1
ATOM 4429 C C . TRP A 1 563 ? 46.688 -19.077 0.517 1.00 91.25 563 TRP A C 1
ATOM 4431 O O . TRP A 1 563 ? 46.281 -18.202 1.287 1.00 91.25 563 TRP A O 1
ATOM 4441 N N . ARG A 1 564 ? 47.596 -19.983 0.873 1.00 89.75 564 ARG A N 1
ATOM 4442 C CA . ARG A 1 564 ? 48.333 -19.952 2.139 1.00 89.75 564 ARG A CA 1
ATOM 4443 C C . ARG A 1 564 ? 49.510 -18.986 2.015 1.00 89.75 564 ARG A C 1
ATOM 4445 O O . ARG A 1 564 ? 50.309 -19.117 1.084 1.00 89.75 564 ARG A O 1
ATOM 4452 N N . THR A 1 565 ? 49.625 -18.007 2.916 1.00 82.69 565 THR A N 1
ATOM 4453 C CA . THR A 1 565 ? 50.772 -17.079 2.900 1.00 82.69 565 THR A CA 1
ATOM 4454 C C . THR A 1 565 ? 52.006 -17.681 3.570 1.00 82.69 565 THR A C 1
ATOM 4456 O O . THR A 1 565 ? 53.119 -17.278 3.244 1.00 82.69 565 THR A O 1
ATOM 4459 N N . GLY A 1 566 ? 51.832 -18.650 4.478 1.00 78.25 566 GLY A N 1
ATOM 4460 C CA . GLY A 1 566 ? 52.904 -19.189 5.317 1.00 78.25 566 GLY A CA 1
ATOM 4461 C C . GLY A 1 566 ? 53.351 -18.248 6.445 1.00 78.25 566 GLY A C 1
ATOM 4462 O O . GLY A 1 566 ? 54.205 -18.624 7.248 1.00 78.25 566 GLY A O 1
ATOM 4463 N N . GLU A 1 567 ? 52.779 -17.044 6.538 1.00 78.12 567 GLU A N 1
ATOM 4464 C CA . GLU A 1 567 ? 53.081 -16.069 7.583 1.00 78.12 567 GLU A CA 1
ATOM 4465 C C . GLU A 1 567 ? 52.242 -16.381 8.827 1.00 78.12 567 GLU A C 1
ATOM 4467 O O . GLU A 1 567 ? 51.011 -16.317 8.795 1.00 78.12 567 GLU A O 1
ATOM 4472 N N . LYS A 1 568 ? 52.913 -16.745 9.927 1.00 83.94 568 LYS A N 1
ATOM 4473 C CA . LYS A 1 568 ? 52.271 -17.010 11.220 1.00 83.94 568 LYS A CA 1
ATOM 4474 C C . LYS A 1 568 ? 52.462 -15.841 12.175 1.00 83.94 568 LYS A C 1
ATOM 4476 O O . LYS A 1 568 ? 53.562 -15.301 12.288 1.00 83.94 568 LYS A O 1
ATOM 4481 N N . ASN A 1 569 ? 51.407 -15.477 12.894 1.00 82.31 569 ASN A N 1
ATOM 4482 C CA . ASN A 1 569 ? 51.496 -14.492 13.968 1.00 82.31 569 ASN A CA 1
ATOM 4483 C C . ASN A 1 569 ? 52.110 -15.093 15.252 1.00 82.31 569 ASN A C 1
ATOM 4485 O O . ASN A 1 569 ? 52.409 -16.285 15.323 1.00 82.31 569 ASN A O 1
ATOM 4489 N N . GLN A 1 570 ? 52.290 -14.256 16.281 1.00 77.38 570 GLN A N 1
ATOM 4490 C CA . GLN A 1 570 ? 52.877 -14.649 17.575 1.00 77.38 570 GLN A CA 1
ATOM 4491 C C . GLN A 1 570 ? 52.095 -15.765 18.294 1.00 77.38 570 GLN A C 1
ATOM 4493 O O . GLN A 1 570 ? 52.685 -16.530 19.050 1.00 77.38 570 GLN A O 1
ATOM 4498 N N . ASP A 1 571 ? 50.799 -15.898 18.002 1.00 78.94 571 ASP A N 1
ATOM 4499 C CA . ASP A 1 571 ? 49.904 -16.920 18.555 1.00 78.94 571 ASP A CA 1
ATOM 4500 C C . ASP A 1 571 ? 49.852 -18.201 17.689 1.00 78.94 571 ASP A C 1
ATOM 4502 O O . ASP A 1 571 ? 49.042 -19.090 17.944 1.00 78.94 571 ASP A O 1
ATOM 4506 N N . GLY A 1 572 ? 50.667 -18.296 16.631 1.00 83.31 572 GLY A N 1
ATOM 4507 C CA . GLY A 1 572 ? 50.751 -19.464 15.748 1.00 83.31 572 GLY A CA 1
ATOM 4508 C C . GLY A 1 572 ? 49.688 -19.554 14.644 1.00 83.31 572 GLY A C 1
ATOM 4509 O O . GLY A 1 572 ? 49.666 -20.556 13.925 1.00 83.31 572 GLY A O 1
ATOM 4510 N N . TRP A 1 573 ? 48.847 -18.529 14.468 1.00 87.81 573 TRP A N 1
ATOM 4511 C CA . TRP A 1 573 ? 47.816 -18.474 13.423 1.00 87.81 573 TRP A CA 1
ATOM 4512 C C . TRP A 1 573 ? 48.391 -18.032 12.084 1.00 87.81 573 TRP A C 1
ATOM 4514 O O . TRP A 1 573 ? 49.127 -17.049 12.026 1.00 87.81 573 TRP A O 1
ATOM 4524 N N . GLU A 1 574 ? 48.018 -18.738 11.020 1.00 89.50 574 GLU A N 1
ATOM 4525 C CA . GLU A 1 574 ? 48.430 -18.457 9.643 1.00 89.50 574 GLU A CA 1
ATOM 4526 C C . GLU A 1 574 ? 47.459 -17.487 8.956 1.00 89.50 574 GLU A C 1
ATOM 4528 O O . GLU A 1 574 ? 46.240 -17.622 9.081 1.00 89.50 574 GLU A O 1
ATOM 4533 N N . GLU A 1 575 ? 47.993 -16.526 8.201 1.00 89.25 575 GLU A N 1
ATOM 4534 C CA . GLU A 1 575 ? 47.178 -15.660 7.351 1.00 89.25 575 GLU A CA 1
ATOM 4535 C C . GLU A 1 575 ? 46.809 -16.363 6.030 1.00 89.25 575 GLU A C 1
ATOM 4537 O O . GLU A 1 575 ? 47.654 -16.913 5.324 1.00 89.25 575 GLU A O 1
ATOM 4542 N N . ILE A 1 576 ? 45.527 -16.317 5.661 1.00 90.62 576 ILE A N 1
ATOM 4543 C CA . ILE A 1 576 ? 45.018 -16.896 4.413 1.00 90.62 576 ILE A CA 1
ATOM 4544 C C . ILE A 1 576 ? 44.477 -15.780 3.521 1.00 90.62 576 ILE A C 1
ATOM 4546 O O . ILE A 1 576 ? 43.729 -14.909 3.968 1.00 90.62 576 ILE A O 1
ATOM 4550 N N . ARG A 1 577 ? 44.832 -15.813 2.234 1.00 89.75 577 ARG A N 1
ATOM 4551 C CA . ARG A 1 577 ? 44.236 -14.949 1.206 1.00 89.75 577 ARG A CA 1
ATOM 4552 C C . ARG A 1 577 ? 43.223 -15.752 0.412 1.00 89.75 577 ARG A C 1
ATOM 4554 O O . ARG A 1 577 ? 43.452 -16.923 0.125 1.00 89.75 577 ARG A O 1
ATOM 4561 N N . PHE A 1 578 ? 42.126 -15.124 0.014 1.00 90.88 578 PHE A N 1
ATOM 4562 C CA . PHE A 1 578 ? 41.157 -15.756 -0.871 1.00 90.88 578 PHE A CA 1
ATOM 4563 C C . PHE A 1 578 ? 40.507 -14.738 -1.803 1.00 90.88 578 PHE A C 1
ATOM 4565 O O . PHE A 1 578 ? 40.490 -13.536 -1.530 1.00 90.88 578 PHE A O 1
ATOM 4572 N N . THR A 1 579 ? 39.942 -15.235 -2.897 1.00 87.81 579 THR A N 1
ATOM 4573 C CA . THR A 1 579 ? 39.046 -14.476 -3.771 1.00 87.81 579 THR A CA 1
ATOM 4574 C C . THR A 1 579 ? 37.853 -15.348 -4.132 1.00 87.81 579 THR A C 1
ATOM 4576 O O . THR A 1 579 ? 38.003 -16.555 -4.290 1.00 87.81 579 THR A O 1
ATOM 4579 N N . CYS A 1 580 ? 36.667 -14.753 -4.239 1.00 86.88 580 CYS A N 1
ATOM 4580 C CA . CYS A 1 580 ? 35.449 -15.442 -4.656 1.00 86.88 580 CYS A CA 1
ATOM 4581 C C . CYS A 1 580 ? 34.873 -14.730 -5.884 1.00 86.88 580 CYS A C 1
ATOM 4583 O O . CYS A 1 580 ? 34.700 -13.509 -5.862 1.00 86.88 580 CYS A O 1
ATOM 4585 N N . ARG A 1 581 ? 34.620 -15.473 -6.966 1.00 85.69 581 ARG A N 1
ATOM 4586 C CA . ARG A 1 581 ? 34.156 -14.939 -8.257 1.00 85.69 581 ARG A CA 1
ATOM 4587 C C . ARG A 1 581 ? 33.061 -15.801 -8.874 1.00 85.69 581 ARG A C 1
ATOM 4589 O O . ARG A 1 581 ? 33.030 -17.004 -8.651 1.00 85.69 581 ARG A O 1
ATOM 4596 N N . VAL A 1 582 ? 32.204 -15.198 -9.695 1.00 82.56 582 VAL A N 1
ATOM 4597 C CA . VAL A 1 582 ? 31.215 -15.928 -10.504 1.00 82.56 582 VAL A CA 1
ATOM 4598 C C . VAL A 1 582 ? 31.904 -16.549 -11.730 1.00 82.56 582 VAL A C 1
ATOM 4600 O O . VAL A 1 582 ? 32.661 -15.874 -12.436 1.00 82.56 582 VAL A O 1
ATOM 4603 N N . GLU A 1 583 ? 31.668 -17.836 -11.986 1.00 75.81 583 GLU A N 1
ATOM 4604 C CA . GLU A 1 583 ? 32.125 -18.540 -13.187 1.00 75.81 583 GLU A CA 1
ATOM 4605 C C . GLU A 1 583 ? 31.515 -17.886 -14.432 1.00 75.81 583 GLU A C 1
ATOM 4607 O O . GLU A 1 583 ? 30.313 -17.657 -14.503 1.00 75.81 583 GLU A O 1
ATOM 4612 N N . GLY A 1 584 ? 32.349 -17.538 -15.413 1.00 56.78 584 GLY A N 1
ATOM 4613 C CA . GLY A 1 584 ? 31.883 -16.814 -16.600 1.00 56.78 584 GLY A CA 1
ATOM 4614 C C . GLY A 1 584 ? 31.556 -15.336 -16.357 1.00 56.78 584 GLY A C 1
ATOM 4615 O O . GLY A 1 584 ? 30.944 -14.713 -17.220 1.00 56.78 584 GLY A O 1
ATOM 4616 N N . GLY A 1 585 ? 31.978 -14.757 -15.224 1.00 39.31 585 GLY A N 1
ATOM 4617 C CA . GLY A 1 585 ? 31.781 -13.353 -14.853 1.00 39.31 585 GLY A CA 1
ATOM 4618 C C . GLY A 1 585 ? 32.332 -12.327 -15.853 1.00 39.31 585 GLY A C 1
ATOM 4619 O O . GLY A 1 585 ? 33.396 -11.753 -15.627 1.00 39.31 585 GLY A O 1
ATOM 4620 N N . LYS A 1 586 ? 31.573 -12.119 -16.938 1.00 35.16 586 LYS A N 1
ATOM 4621 C CA . LYS A 1 586 ? 31.247 -10.891 -17.686 1.00 35.16 586 LYS A CA 1
ATOM 4622 C C . LYS A 1 586 ? 30.466 -11.222 -18.984 1.00 35.16 586 LYS A C 1
ATOM 4624 O O . LYS A 1 586 ? 30.842 -10.692 -20.009 1.00 35.16 586 LYS A O 1
ATOM 4629 N N . HIS A 1 587 ? 29.388 -12.025 -19.014 1.00 30.16 587 HIS A N 1
ATOM 4630 C CA . HIS A 1 587 ? 28.541 -12.132 -20.234 1.00 30.16 587 HIS A CA 1
ATOM 4631 C C . HIS A 1 587 ? 27.053 -12.480 -19.966 1.00 30.16 587 HIS A C 1
ATOM 4633 O O . HIS A 1 587 ? 26.768 -13.451 -19.282 1.00 30.16 587 HIS A O 1
ATOM 4639 N N . ALA A 1 588 ? 26.162 -11.648 -20.539 1.00 33.84 588 ALA A N 1
ATOM 4640 C CA . ALA A 1 588 ? 24.725 -11.757 -20.886 1.00 33.84 588 ALA A CA 1
ATOM 4641 C C . ALA A 1 588 ? 23.692 -12.423 -19.932 1.00 33.84 588 ALA A C 1
ATOM 4643 O O . ALA A 1 588 ? 23.801 -13.575 -19.535 1.00 33.84 588 ALA A O 1
ATOM 4644 N N . HIS A 1 589 ? 22.611 -11.683 -19.645 1.00 38.47 589 HIS A N 1
ATOM 4645 C CA . HIS A 1 589 ? 21.402 -12.139 -18.946 1.00 38.47 589 HIS A CA 1
ATOM 4646 C C . HIS A 1 589 ? 20.532 -13.010 -19.883 1.00 38.47 589 HIS A C 1
ATOM 4648 O O . HIS A 1 589 ? 20.314 -12.608 -21.020 1.00 38.47 589 HIS A O 1
ATOM 4654 N N . ALA A 1 590 ? 20.009 -14.155 -19.424 1.00 49.16 590 ALA A N 1
ATOM 4655 C CA . ALA A 1 590 ? 18.965 -14.905 -20.144 1.00 49.16 590 ALA A CA 1
ATOM 4656 C C . ALA A 1 590 ? 17.568 -14.313 -19.856 1.00 49.16 590 ALA A C 1
ATOM 4658 O O . ALA A 1 590 ? 17.329 -13.817 -18.747 1.00 49.16 590 ALA A O 1
ATOM 4659 N N . SER A 1 591 ? 16.651 -14.356 -20.827 1.00 60.62 591 SER A N 1
ATOM 4660 C CA . SER A 1 591 ? 15.321 -13.739 -20.718 1.00 60.62 591 SER A CA 1
ATOM 4661 C C . SER A 1 591 ? 14.395 -14.500 -19.762 1.00 60.62 591 SER A C 1
ATOM 4663 O O . SER A 1 591 ? 14.690 -15.608 -19.313 1.00 60.62 591 SER A O 1
ATOM 4665 N N . LEU A 1 592 ? 13.270 -13.888 -19.372 1.00 63.38 592 LEU A N 1
ATOM 4666 C CA . LEU A 1 592 ? 12.288 -14.514 -18.476 1.00 63.38 592 LEU A CA 1
ATOM 4667 C C . LEU A 1 592 ? 11.740 -15.832 -19.051 1.00 63.38 592 LEU A C 1
ATOM 4669 O O . LEU A 1 592 ? 11.651 -16.806 -18.310 1.00 63.38 592 LEU A O 1
ATOM 4673 N N . GLY A 1 593 ? 11.458 -15.883 -20.357 1.00 74.88 593 GLY A N 1
ATOM 4674 C CA . GLY A 1 593 ? 10.969 -17.082 -21.041 1.00 74.88 593 GLY A CA 1
ATOM 4675 C C . GLY A 1 593 ? 11.955 -18.251 -21.001 1.00 74.88 593 GLY A C 1
ATOM 4676 O O . GLY A 1 593 ? 11.550 -19.380 -20.747 1.00 74.88 593 GLY A O 1
ATOM 4677 N N . ASP A 1 594 ? 13.259 -17.980 -21.121 1.00 70.19 594 ASP A N 1
ATOM 4678 C CA . ASP A 1 594 ? 14.315 -19.012 -21.076 1.00 70.19 594 ASP A CA 1
ATOM 4679 C C . ASP A 1 594 ? 14.415 -19.711 -19.716 1.00 70.19 594 ASP A C 1
ATOM 4681 O O . ASP A 1 594 ? 14.970 -20.805 -19.593 1.00 70.19 594 ASP A O 1
ATOM 4685 N N . ARG A 1 595 ? 13.899 -19.051 -18.676 1.00 67.81 595 ARG A N 1
ATOM 4686 C CA . ARG A 1 595 ? 13.931 -19.517 -17.290 1.00 67.81 595 ARG A CA 1
ATOM 4687 C C . ARG A 1 595 ? 12.660 -20.261 -16.884 1.00 67.81 595 ARG A C 1
ATOM 4689 O O . ARG A 1 595 ? 12.652 -20.830 -15.796 1.00 67.81 595 ARG A O 1
ATOM 4696 N N . LEU A 1 596 ? 11.623 -20.282 -17.727 1.00 71.50 596 LEU A N 1
ATOM 4697 C CA . LEU A 1 596 ? 10.377 -20.987 -17.431 1.00 71.50 596 LEU A CA 1
ATOM 4698 C C . LEU A 1 596 ? 10.611 -22.509 -17.432 1.00 71.50 596 LEU A C 1
ATOM 4700 O O . LEU A 1 596 ? 11.073 -23.045 -18.447 1.00 71.50 596 LEU A O 1
ATOM 4704 N N . PRO A 1 597 ? 10.288 -23.223 -16.334 1.00 72.00 597 PRO A N 1
ATOM 4705 C CA . PRO A 1 597 ? 10.383 -24.680 -16.290 1.00 72.00 597 PRO A CA 1
ATOM 4706 C C . PRO A 1 597 ? 9.562 -25.334 -17.402 1.00 72.00 597 PRO A C 1
ATOM 4708 O O . PRO A 1 597 ? 10.082 -26.184 -18.118 1.00 72.00 597 PRO A O 1
ATOM 4711 N N . GLU A 1 598 ? 8.341 -24.844 -17.652 1.00 80.19 598 GLU A N 1
ATOM 4712 C CA . GLU A 1 598 ? 7.465 -25.418 -18.679 1.00 80.19 598 GLU A CA 1
ATOM 4713 C C . GLU A 1 598 ? 8.058 -25.281 -20.093 1.00 80.19 598 GLU A C 1
ATOM 4715 O O . GLU A 1 598 ? 7.888 -26.164 -20.934 1.00 80.19 598 GLU A O 1
ATOM 4720 N N . PHE A 1 599 ? 8.796 -24.196 -20.359 1.00 87.62 599 PHE A N 1
ATOM 4721 C CA . PHE A 1 599 ? 9.503 -24.004 -21.626 1.00 87.62 599 PHE A CA 1
ATOM 4722 C C . PHE A 1 599 ? 10.675 -24.978 -21.770 1.00 87.62 599 PHE A C 1
ATOM 4724 O O . PHE A 1 599 ? 10.819 -25.620 -22.811 1.00 87.62 599 PHE A O 1
ATOM 4731 N N . ARG A 1 600 ? 11.501 -25.122 -20.728 1.00 84.81 600 ARG A N 1
ATOM 4732 C CA . ARG A 1 600 ? 12.659 -26.029 -20.740 1.00 84.81 600 ARG A CA 1
ATOM 4733 C C . ARG A 1 600 ? 12.225 -27.480 -20.921 1.00 84.81 600 ARG A C 1
ATOM 4735 O O . ARG A 1 600 ? 12.783 -28.164 -21.781 1.00 84.81 600 ARG A O 1
ATOM 4742 N N . ASP A 1 601 ? 11.192 -27.888 -20.194 1.00 86.69 601 ASP A N 1
ATOM 4743 C CA . ASP A 1 601 ? 10.621 -29.230 -20.264 1.00 86.69 601 ASP A CA 1
ATOM 4744 C C . ASP A 1 601 ? 10.008 -29.489 -21.644 1.00 86.69 601 ASP A C 1
ATOM 4746 O O . ASP A 1 601 ? 10.316 -30.500 -22.274 1.00 86.69 601 ASP A O 1
ATOM 4750 N N . CYS A 1 602 ? 9.226 -28.543 -22.184 1.00 92.31 602 CYS A N 1
ATOM 4751 C CA . CYS A 1 602 ? 8.688 -28.645 -23.543 1.00 92.31 602 CYS A CA 1
ATOM 4752 C C . CYS A 1 602 ? 9.802 -28.850 -24.579 1.00 92.31 602 CYS A C 1
ATOM 4754 O O . CYS A 1 602 ? 9.705 -29.723 -25.446 1.00 92.31 602 CYS A O 1
ATOM 4756 N N . VAL A 1 603 ? 10.878 -28.061 -24.495 1.00 89.62 603 VAL A N 1
ATOM 4757 C CA . VAL A 1 603 ? 11.989 -28.123 -25.450 1.00 89.62 603 VAL A CA 1
ATOM 4758 C C . VAL A 1 603 ? 12.746 -29.444 -25.337 1.00 89.62 603 VAL A C 1
ATOM 4760 O O . VAL A 1 603 ? 13.142 -30.006 -26.362 1.00 89.62 603 VAL A O 1
ATOM 4763 N N . GLU A 1 604 ? 12.965 -29.945 -24.124 1.00 88.69 604 GLU A N 1
ATOM 4764 C CA . GLU A 1 604 ? 13.629 -31.226 -23.882 1.00 88.69 604 GLU A CA 1
ATOM 4765 C C . GLU A 1 604 ? 12.792 -32.400 -24.402 1.00 88.69 604 GLU A C 1
ATOM 4767 O O . GLU A 1 604 ? 13.293 -33.199 -25.202 1.00 88.69 604 GLU A O 1
ATOM 4772 N N . VAL A 1 605 ? 11.501 -32.437 -24.057 1.00 89.81 605 VAL A N 1
ATOM 4773 C CA . VAL A 1 605 ? 10.546 -33.442 -24.544 1.00 89.81 605 VAL A CA 1
ATOM 4774 C C . VAL A 1 605 ? 10.478 -33.409 -26.068 1.00 89.81 605 VAL A C 1
ATOM 4776 O O . VAL A 1 605 ? 10.742 -34.426 -26.710 1.00 89.81 605 VAL A O 1
ATOM 4779 N N . CYS A 1 606 ? 10.262 -32.236 -26.674 1.00 89.25 606 CYS A N 1
ATOM 4780 C CA . CYS A 1 606 ? 10.198 -32.098 -28.128 1.00 89.25 606 CYS A CA 1
ATOM 4781 C C . CYS A 1 606 ? 11.479 -32.590 -28.813 1.00 89.25 606 CYS A C 1
ATOM 4783 O O . CYS A 1 606 ? 11.410 -33.304 -29.815 1.00 89.25 606 CYS A O 1
ATOM 4785 N N . LYS A 1 607 ? 12.664 -32.255 -28.282 1.00 88.50 607 LYS A N 1
ATOM 4786 C CA . LYS A 1 607 ? 13.940 -32.733 -28.841 1.00 88.50 607 LYS A CA 1
ATOM 4787 C C . LYS A 1 607 ? 14.063 -34.253 -28.742 1.00 88.50 607 LYS A C 1
ATOM 4789 O O . LYS A 1 607 ? 14.508 -34.881 -29.705 1.00 88.50 607 LYS A O 1
ATOM 4794 N N . SER A 1 608 ? 13.677 -34.837 -27.610 1.00 85.44 608 SER A N 1
ATOM 4795 C CA . SER A 1 608 ? 13.759 -36.281 -27.385 1.00 85.44 608 SER A CA 1
ATOM 4796 C C . SER A 1 608 ? 12.813 -37.070 -28.297 1.00 85.44 608 SER A C 1
ATOM 4798 O O . SER A 1 608 ? 13.226 -38.056 -28.901 1.00 85.44 608 SER A O 1
ATOM 4800 N N . GLU A 1 609 ? 11.584 -36.595 -28.492 1.00 84.31 609 GLU A N 1
ATOM 4801 C CA . GLU A 1 609 ? 10.566 -37.311 -29.264 1.00 84.31 609 GLU A CA 1
ATOM 4802 C C . GLU A 1 609 ? 10.709 -37.070 -30.773 1.00 84.31 609 GLU A C 1
ATOM 4804 O O . GLU A 1 609 ? 10.687 -38.012 -31.572 1.00 84.31 609 GLU A O 1
ATOM 4809 N N . ASN A 1 610 ? 10.926 -35.813 -31.178 1.00 81.94 610 ASN A N 1
ATOM 4810 C CA . ASN A 1 610 ? 10.881 -35.410 -32.586 1.00 81.94 610 ASN A CA 1
ATOM 4811 C C . ASN A 1 610 ? 12.256 -35.390 -33.265 1.00 81.94 610 ASN A C 1
ATOM 4813 O O . ASN A 1 610 ? 12.341 -35.602 -34.478 1.00 81.94 610 ASN A O 1
ATOM 4817 N N . CYS A 1 611 ? 13.343 -35.154 -32.519 1.00 82.38 611 CYS A N 1
ATOM 4818 C CA . CYS A 1 611 ? 14.682 -35.019 -33.106 1.00 82.38 611 CYS A CA 1
ATOM 4819 C C . CYS A 1 611 ? 15.574 -36.258 -32.931 1.00 82.38 611 CYS A C 1
ATOM 4821 O O . CYS A 1 611 ? 16.447 -36.479 -33.771 1.00 82.38 611 CYS A O 1
ATOM 4823 N N . ALA A 1 612 ? 15.368 -37.089 -31.901 1.00 67.81 612 ALA A N 1
ATOM 4824 C CA . ALA A 1 612 ? 16.251 -38.228 -31.611 1.00 67.81 612 ALA A CA 1
ATOM 4825 C C . ALA A 1 612 ? 16.120 -39.405 -32.599 1.00 67.81 612 ALA A C 1
ATOM 4827 O O . ALA A 1 612 ? 17.032 -40.219 -32.718 1.00 67.81 612 ALA A O 1
ATOM 4828 N N . SER A 1 613 ? 15.012 -39.500 -33.340 1.00 58.47 613 SER A N 1
ATOM 4829 C CA . SER A 1 613 ? 14.698 -40.653 -34.198 1.00 58.47 613 SER A CA 1
ATOM 4830 C C . SER A 1 613 ? 15.063 -40.480 -35.682 1.00 58.47 613 SER A C 1
ATOM 4832 O O . SER A 1 613 ? 14.719 -41.332 -36.500 1.00 58.47 613 SER A O 1
ATOM 4834 N N . GLY A 1 614 ? 15.731 -39.385 -36.070 1.00 57.91 614 GLY A N 1
ATOM 4835 C CA . GLY A 1 614 ? 16.086 -39.107 -37.474 1.00 57.91 614 GLY A CA 1
ATOM 4836 C C . GLY A 1 614 ? 14.889 -38.840 -38.404 1.00 57.91 614 GLY A C 1
ATOM 4837 O O . GLY A 1 614 ? 15.072 -38.710 -39.612 1.00 57.91 614 GLY A O 1
ATOM 4838 N N . LYS A 1 615 ? 13.668 -38.737 -37.856 1.00 52.56 615 LYS A N 1
ATOM 4839 C CA . LYS A 1 615 ? 12.399 -38.567 -38.590 1.00 52.56 615 LYS A CA 1
ATOM 4840 C C . LYS A 1 615 ? 11.948 -37.112 -38.775 1.00 52.56 615 LYS A C 1
ATOM 4842 O O . LYS A 1 615 ? 10.916 -36.874 -39.395 1.00 52.56 615 LYS A O 1
ATOM 4847 N N . GLY A 1 616 ? 12.705 -36.133 -38.281 1.00 59.38 616 GLY A N 1
ATOM 4848 C CA . GLY A 1 616 ? 12.378 -34.709 -38.402 1.00 59.38 616 GLY A CA 1
ATOM 4849 C C . GLY A 1 616 ? 12.602 -34.155 -39.814 1.00 59.38 616 GLY A C 1
ATOM 4850 O O . GLY A 1 616 ? 13.551 -33.404 -40.044 1.00 59.38 616 GLY A O 1
ATOM 4851 N N . HIS A 1 617 ? 11.756 -34.517 -40.783 1.00 67.25 617 HIS A N 1
ATOM 4852 C CA . HIS A 1 617 ? 11.770 -33.889 -42.104 1.00 67.25 617 HIS A CA 1
ATOM 4853 C C . HIS A 1 617 ? 11.184 -32.475 -42.025 1.00 67.25 617 HIS A C 1
ATOM 4855 O O . HIS A 1 617 ? 9.980 -32.271 -42.143 1.00 67.25 617 HIS A O 1
ATOM 4861 N N . LEU A 1 618 ? 12.061 -31.485 -41.851 1.00 81.94 618 LEU A N 1
ATOM 4862 C CA . LEU A 1 618 ? 11.687 -30.079 -41.973 1.00 81.94 618 LEU A CA 1
ATOM 4863 C C . LEU A 1 618 ? 11.312 -29.737 -43.431 1.00 81.94 618 LEU A C 1
ATOM 4865 O O . LEU A 1 618 ? 12.010 -30.180 -44.356 1.00 81.94 618 LEU A O 1
ATOM 4869 N N . PRO A 1 619 ? 10.272 -28.910 -43.650 1.00 85.56 619 PRO A N 1
ATOM 4870 C CA . PRO A 1 619 ? 9.944 -28.335 -44.952 1.00 85.56 619 PRO A CA 1
ATOM 4871 C C . PRO A 1 619 ? 11.149 -27.682 -45.649 1.00 85.56 619 PRO A C 1
ATOM 4873 O O . PRO A 1 619 ? 12.035 -27.116 -45.001 1.00 85.56 619 PRO A O 1
ATOM 4876 N N . LEU A 1 620 ? 11.180 -27.735 -46.988 1.00 83.38 620 LEU A N 1
ATOM 4877 C CA . LEU A 1 620 ? 12.317 -27.263 -47.795 1.00 83.38 620 LEU A CA 1
ATOM 4878 C C . LEU A 1 620 ? 12.680 -25.798 -47.505 1.00 83.38 620 LEU A C 1
ATOM 4880 O O . LEU A 1 620 ? 13.857 -25.471 -47.392 1.00 83.38 620 LEU A O 1
ATOM 4884 N N . ASN A 1 621 ? 11.684 -24.931 -47.328 1.00 85.62 621 ASN A N 1
ATOM 4885 C CA . ASN A 1 621 ? 11.879 -23.515 -47.013 1.00 85.62 621 ASN A CA 1
ATOM 4886 C C . ASN A 1 621 ? 12.602 -23.293 -45.671 1.00 85.62 621 ASN A C 1
ATOM 4888 O O . ASN A 1 621 ? 13.449 -22.408 -45.579 1.00 85.62 621 ASN A O 1
ATOM 4892 N N . LEU A 1 622 ? 12.346 -24.124 -44.653 1.00 86.69 622 LEU A N 1
ATOM 4893 C CA . LEU A 1 622 ? 13.048 -24.039 -43.367 1.00 86.69 622 LEU A CA 1
ATOM 4894 C C . LEU A 1 622 ? 14.492 -24.546 -43.480 1.00 86.69 622 LEU A C 1
ATOM 4896 O O . LEU A 1 622 ? 15.413 -23.959 -42.914 1.00 86.69 622 LEU A O 1
ATOM 4900 N N . ARG A 1 623 ? 14.711 -25.598 -44.275 1.00 85.62 623 ARG A N 1
ATOM 4901 C CA . ARG A 1 623 ? 16.053 -26.143 -44.534 1.00 85.62 623 ARG A CA 1
ATOM 4902 C C . ARG A 1 623 ? 16.938 -25.174 -45.314 1.00 85.62 623 ARG A C 1
ATOM 4904 O O . ARG A 1 623 ? 18.122 -25.076 -45.011 1.00 85.62 623 ARG A O 1
ATOM 4911 N N . LEU A 1 624 ? 16.370 -24.455 -46.286 1.00 86.62 624 LEU A N 1
ATOM 4912 C CA . LEU A 1 624 ? 17.079 -23.434 -47.066 1.00 86.62 624 LEU A CA 1
ATOM 4913 C C . LEU A 1 624 ? 17.585 -22.273 -46.196 1.00 86.62 624 LEU A C 1
ATOM 4915 O O . LEU A 1 624 ? 18.616 -21.688 -46.510 1.00 86.62 624 LEU A O 1
ATOM 4919 N N . LEU A 1 625 ? 16.902 -21.981 -45.085 1.00 87.56 625 LEU A N 1
ATOM 4920 C CA . LEU A 1 625 ? 17.310 -20.981 -44.091 1.00 87.56 625 LEU A CA 1
ATOM 4921 C C . LEU A 1 625 ? 18.059 -21.590 -42.892 1.00 87.56 625 LEU A C 1
ATOM 4923 O O . LEU A 1 625 ? 18.211 -20.946 -41.853 1.00 87.56 625 LEU A O 1
ATOM 4927 N N . PHE A 1 626 ? 18.555 -22.824 -43.036 1.00 88.19 626 PHE A N 1
ATOM 4928 C CA . PHE A 1 626 ? 19.369 -23.524 -42.039 1.00 88.19 626 PHE A CA 1
ATOM 4929 C C . PHE A 1 626 ? 18.694 -23.686 -40.665 1.00 88.19 626 PHE A C 1
ATOM 4931 O O . PHE A 1 626 ? 19.366 -23.726 -39.630 1.00 88.19 626 PHE A O 1
ATOM 4938 N N . TRP A 1 627 ? 17.365 -23.801 -40.629 1.00 88.56 627 TRP A N 1
ATOM 4939 C CA . TRP A 1 627 ? 16.666 -24.227 -39.419 1.00 88.56 627 TRP A CA 1
ATOM 4940 C C . TRP A 1 627 ? 16.937 -25.710 -39.151 1.00 88.56 627 TRP A C 1
ATOM 4942 O O . TRP A 1 627 ? 16.971 -26.536 -40.066 1.00 88.56 627 TRP A O 1
ATOM 4952 N N . THR A 1 628 ? 17.146 -26.048 -37.881 1.00 88.62 628 THR A N 1
ATOM 4953 C CA . THR A 1 628 ? 17.411 -27.416 -37.420 1.00 88.62 628 THR A CA 1
ATOM 4954 C C . THR A 1 628 ? 16.269 -27.897 -36.535 1.00 88.62 628 THR A C 1
ATOM 4956 O O . THR A 1 628 ? 15.585 -27.082 -35.921 1.00 88.62 628 THR A O 1
ATOM 4959 N N . CYS A 1 629 ? 16.071 -29.215 -36.425 1.00 86.94 629 CYS A N 1
ATOM 4960 C CA . CYS A 1 629 ? 15.015 -29.778 -35.572 1.00 86.94 629 CYS A CA 1
ATOM 4961 C C . CYS A 1 629 ? 15.068 -29.242 -34.121 1.00 86.94 629 CYS A C 1
ATOM 4963 O O . CYS A 1 629 ? 14.038 -28.798 -33.621 1.00 86.94 629 CYS A O 1
ATOM 4965 N N . PRO A 1 630 ? 16.245 -29.133 -33.464 1.00 88.44 630 PRO A N 1
ATOM 4966 C CA . PRO A 1 630 ? 16.333 -28.516 -32.139 1.00 88.44 630 PRO A CA 1
ATOM 4967 C C . PRO A 1 630 ? 15.864 -27.055 -32.074 1.00 88.44 630 PRO A C 1
ATOM 4969 O O . PRO A 1 630 ? 15.284 -26.660 -31.068 1.00 88.44 630 PRO A O 1
ATOM 4972 N N . ARG A 1 631 ? 16.117 -26.255 -33.121 1.00 87.75 631 ARG A N 1
ATOM 4973 C CA . ARG A 1 631 ? 15.658 -24.856 -33.213 1.00 87.75 631 ARG A CA 1
ATOM 4974 C C . ARG A 1 631 ? 14.165 -24.764 -33.534 1.00 87.75 631 ARG A C 1
ATOM 4976 O O . ARG A 1 631 ? 13.521 -23.810 -33.123 1.00 87.75 631 ARG A O 1
ATOM 4983 N N . GLU A 1 632 ? 13.624 -25.755 -34.235 1.00 89.69 632 GLU A N 1
ATOM 4984 C CA . GLU A 1 632 ? 12.190 -25.869 -34.500 1.00 89.69 632 GLU A CA 1
ATOM 4985 C C . GLU A 1 632 ? 11.402 -26.225 -33.235 1.00 89.69 632 GLU A C 1
ATOM 4987 O O . GLU A 1 632 ? 10.349 -25.647 -32.980 1.00 89.69 632 GLU A O 1
ATOM 4992 N N . CYS A 1 633 ? 11.937 -27.129 -32.410 1.00 90.81 633 CYS A N 1
ATOM 4993 C CA . CYS A 1 633 ? 11.380 -27.426 -31.092 1.00 90.81 633 CYS A CA 1
ATOM 4994 C C . CYS A 1 633 ? 11.403 -26.207 -30.171 1.00 90.81 633 CYS A C 1
ATOM 4996 O O . CYS A 1 633 ? 10.404 -25.924 -29.520 1.00 90.81 633 CYS A O 1
ATOM 4998 N N . ASP A 1 634 ? 12.517 -25.467 -30.154 1.00 91.25 634 ASP A N 1
ATOM 4999 C CA . ASP A 1 634 ? 12.631 -24.208 -29.414 1.00 91.25 634 ASP A CA 1
ATOM 5000 C C . ASP A 1 634 ? 11.527 -23.226 -29.840 1.00 91.25 634 ASP A C 1
ATOM 5002 O O . ASP A 1 634 ? 10.696 -22.854 -29.018 1.00 91.25 634 ASP A O 1
ATOM 5006 N N . TYR A 1 635 ? 11.413 -22.940 -31.142 1.00 91.81 635 TYR A N 1
ATOM 5007 C CA . TYR A 1 635 ? 10.353 -22.102 -31.712 1.00 91.81 635 TYR A CA 1
ATOM 5008 C C . TYR A 1 635 ? 8.935 -22.554 -31.332 1.00 91.81 635 TYR A C 1
ATOM 5010 O O . TYR A 1 635 ? 8.103 -21.749 -30.917 1.00 91.81 635 TYR A O 1
ATOM 5018 N N . THR A 1 636 ? 8.649 -23.847 -31.484 1.00 91.56 636 THR A N 1
ATOM 5019 C CA . THR A 1 636 ? 7.314 -24.402 -31.226 1.00 91.56 636 THR A CA 1
ATOM 5020 C C . THR A 1 636 ? 6.942 -24.237 -29.757 1.00 91.56 636 THR A C 1
ATOM 5022 O O . THR A 1 636 ? 5.845 -23.782 -29.446 1.00 91.56 636 THR A O 1
ATOM 5025 N N . CYS A 1 637 ? 7.874 -24.531 -28.850 1.00 93.75 637 CYS A N 1
ATOM 5026 C CA . CYS A 1 637 ? 7.654 -24.390 -27.418 1.00 93.75 637 CYS A CA 1
ATOM 5027 C C . CYS A 1 637 ? 7.480 -22.933 -26.982 1.00 93.75 637 CYS A C 1
ATOM 5029 O O . CYS A 1 637 ? 6.645 -22.675 -26.121 1.00 93.75 637 CYS A O 1
ATOM 5031 N N . GLN A 1 638 ? 8.181 -21.970 -27.596 1.00 93.12 638 GLN A N 1
ATOM 5032 C CA . GLN A 1 638 ? 7.937 -20.546 -27.323 1.00 93.12 638 GLN A CA 1
ATOM 5033 C C . GLN A 1 638 ? 6.463 -20.181 -27.570 1.00 93.12 638 GLN A C 1
ATOM 5035 O O . GLN A 1 638 ? 5.828 -19.542 -26.729 1.00 93.12 638 GLN A O 1
ATOM 5040 N N . HIS A 1 639 ? 5.889 -20.634 -28.689 1.00 93.00 639 HIS A N 1
ATOM 5041 C CA . HIS A 1 639 ? 4.485 -20.381 -29.021 1.00 93.00 639 HIS A CA 1
ATOM 5042 C C . HIS A 1 639 ? 3.504 -21.150 -28.136 1.00 93.00 639 HIS A C 1
ATOM 5044 O O . HIS A 1 639 ? 2.572 -20.534 -27.635 1.00 93.00 639 HIS A O 1
ATOM 5050 N N . VAL A 1 640 ? 3.743 -22.438 -27.867 1.00 91.94 640 VAL A N 1
ATOM 5051 C CA . VAL A 1 640 ? 2.882 -23.243 -26.979 1.00 91.94 640 VAL A CA 1
ATOM 5052 C C . VAL A 1 640 ? 2.786 -22.619 -25.587 1.00 91.94 640 VAL A C 1
ATOM 5054 O O . VAL A 1 640 ? 1.692 -22.494 -25.040 1.00 91.94 640 VAL A O 1
ATOM 5057 N N . ILE A 1 641 ? 3.917 -22.185 -25.023 1.00 90.75 641 ILE A N 1
ATOM 5058 C CA . ILE A 1 641 ? 3.935 -21.532 -23.710 1.00 90.75 641 ILE A CA 1
ATOM 5059 C C . ILE A 1 641 ? 3.242 -20.171 -23.763 1.00 90.75 641 ILE A C 1
ATOM 5061 O O . ILE A 1 641 ? 2.494 -19.837 -22.848 1.00 90.75 641 ILE A O 1
ATOM 5065 N N . THR A 1 642 ? 3.441 -19.399 -24.832 1.00 90.94 642 THR A N 1
ATOM 5066 C CA . THR A 1 642 ? 2.768 -18.102 -24.997 1.00 90.94 642 THR A CA 1
ATOM 5067 C C . THR A 1 642 ? 1.247 -18.275 -25.101 1.00 90.94 642 THR A C 1
ATOM 5069 O O . THR A 1 642 ? 0.515 -17.611 -24.374 1.00 90.94 642 THR A O 1
ATOM 5072 N N . ASP A 1 643 ? 0.768 -19.222 -25.914 1.00 90.31 643 ASP A N 1
ATOM 5073 C CA . ASP A 1 643 ? -0.659 -19.544 -26.061 1.00 90.31 643 ASP A CA 1
ATOM 5074 C C . ASP A 1 643 ? -1.277 -19.994 -24.727 1.00 90.31 643 ASP A C 1
ATOM 5076 O O . ASP A 1 643 ? -2.348 -19.528 -24.339 1.00 90.31 643 ASP A O 1
ATOM 5080 N N . ALA A 1 644 ? -0.585 -20.868 -23.987 1.00 87.44 644 ALA A N 1
ATOM 5081 C CA . ALA A 1 644 ? -1.060 -21.369 -22.698 1.00 87.44 644 ALA A CA 1
ATOM 5082 C C . ALA A 1 644 ? -1.174 -20.264 -21.635 1.00 87.44 644 ALA A C 1
ATOM 5084 O O . ALA A 1 644 ? -2.072 -20.301 -20.793 1.00 87.44 644 ALA A O 1
ATOM 5085 N N . ARG A 1 645 ? -0.270 -19.280 -21.664 1.00 86.56 645 ARG A N 1
ATOM 5086 C CA . ARG A 1 645 ? -0.274 -18.140 -20.736 1.00 86.56 645 ARG A CA 1
ATOM 5087 C C . ARG A 1 645 ? -1.348 -17.115 -21.088 1.00 86.56 645 ARG A C 1
ATOM 5089 O O . ARG A 1 645 ? -1.983 -16.592 -20.177 1.00 86.56 645 ARG A O 1
ATOM 5096 N N . GLU A 1 646 ? -1.571 -16.859 -22.376 1.00 84.31 646 GLU A N 1
ATOM 5097 C CA . GLU A 1 646 ? -2.655 -15.992 -22.861 1.00 84.31 646 GLU A CA 1
ATOM 5098 C C . GLU A 1 646 ? -4.045 -16.585 -22.577 1.00 84.31 646 GLU A C 1
ATOM 5100 O O . GLU A 1 646 ? -4.979 -15.843 -22.291 1.00 84.31 646 GLU A O 1
ATOM 5105 N N . ALA A 1 647 ? -4.182 -17.914 -22.608 1.00 82.19 647 ALA A N 1
ATOM 5106 C CA . ALA A 1 647 ? -5.448 -18.614 -22.383 1.00 82.19 647 ALA A CA 1
ATOM 5107 C C . ALA A 1 647 ? -5.777 -18.904 -20.901 1.00 82.19 647 ALA A C 1
ATOM 5109 O O . ALA A 1 647 ? -6.777 -19.566 -20.619 1.00 82.19 647 ALA A O 1
ATOM 5110 N N . ARG A 1 648 ? -4.940 -18.468 -19.949 1.00 78.19 648 ARG A N 1
ATOM 5111 C CA . ARG A 1 648 ? -5.101 -18.773 -18.517 1.00 78.19 648 ARG A CA 1
ATOM 5112 C C . ARG A 1 648 ? -6.180 -17.899 -17.861 1.00 78.19 648 ARG A C 1
ATOM 5114 O O . ARG A 1 648 ? -6.270 -16.713 -18.157 1.00 78.19 648 ARG A O 1
ATOM 5121 N N . ASP A 1 649 ? -6.941 -18.480 -16.929 1.00 60.16 649 ASP A N 1
ATOM 5122 C CA . ASP A 1 649 ? -7.941 -17.783 -16.106 1.00 60.16 649 ASP A CA 1
ATOM 5123 C C . ASP A 1 649 ? -7.602 -17.933 -14.602 1.00 60.16 649 ASP A C 1
ATOM 5125 O O . ASP A 1 649 ? -7.457 -19.073 -14.139 1.00 60.16 649 ASP A O 1
ATOM 5129 N N . PRO A 1 650 ? -7.412 -16.837 -13.835 1.00 60.12 650 PRO A N 1
ATOM 5130 C CA . PRO A 1 650 ? -7.414 -15.437 -14.275 1.00 60.12 650 PRO A CA 1
ATOM 5131 C C . PRO A 1 650 ? -6.236 -15.105 -15.213 1.00 60.12 650 PRO A C 1
ATOM 5133 O O . PRO A 1 650 ? -5.193 -15.772 -15.153 1.00 60.12 650 PRO A O 1
ATOM 5136 N N . PRO A 1 651 ? -6.382 -14.081 -16.078 1.00 52.69 651 PRO A N 1
ATOM 5137 C CA . PRO A 1 651 ? -5.345 -13.692 -17.028 1.00 52.69 651 PRO A CA 1
ATOM 5138 C C . PRO A 1 651 ? -4.066 -13.269 -16.301 1.00 52.69 651 PRO A C 1
ATOM 5140 O O . PRO A 1 651 ? -4.098 -12.513 -15.328 1.00 52.69 651 PRO A O 1
ATOM 5143 N N . MET A 1 652 ? -2.917 -13.758 -16.777 1.00 56.53 652 MET A N 1
ATOM 5144 C CA . MET A 1 652 ? -1.615 -13.319 -16.269 1.00 56.53 652 MET A CA 1
ATOM 5145 C C . MET A 1 652 ? -1.400 -11.825 -16.546 1.00 56.53 652 MET A C 1
ATOM 5147 O O . MET A 1 652 ? -1.739 -11.353 -17.627 1.00 56.53 652 MET A O 1
ATOM 5151 N N . MET A 1 653 ? -0.765 -11.105 -15.610 1.00 53.56 653 MET A N 1
ATOM 5152 C CA . MET A 1 653 ? -0.431 -9.681 -15.797 1.00 53.56 653 MET A CA 1
ATOM 5153 C C . MET A 1 653 ? 0.487 -9.436 -17.009 1.00 53.56 653 MET A C 1
ATOM 5155 O O . MET A 1 653 ? 0.310 -8.452 -17.719 1.00 53.56 653 MET A O 1
ATOM 5159 N N . GLU A 1 654 ? 1.423 -10.352 -17.278 1.00 63.22 654 GLU A N 1
ATOM 5160 C CA . GLU A 1 654 ? 2.292 -10.343 -18.464 1.00 63.22 654 GLU A CA 1
ATOM 5161 C C . GLU A 1 654 ? 2.250 -11.728 -19.141 1.00 63.22 654 GLU A C 1
ATOM 5163 O O . GLU A 1 654 ? 3.034 -12.632 -18.808 1.00 63.22 654 GLU A O 1
ATOM 5168 N N . PRO A 1 655 ? 1.281 -11.957 -20.048 1.00 75.31 655 PRO A N 1
ATOM 5169 C CA . PRO A 1 655 ? 1.077 -13.275 -20.642 1.00 75.31 655 PRO A CA 1
ATOM 5170 C C . PRO A 1 655 ? 2.170 -13.623 -21.664 1.00 75.31 655 PRO A C 1
ATOM 5172 O O . PRO A 1 655 ? 2.603 -14.775 -21.723 1.00 75.31 655 PRO A O 1
ATOM 5175 N N . VAL A 1 656 ? 2.685 -12.630 -22.398 1.00 84.56 656 VAL A N 1
ATOM 5176 C CA . VAL A 1 656 ? 3.754 -12.795 -23.395 1.00 84.56 656 VAL A CA 1
ATOM 5177 C C . VAL A 1 656 ? 5.100 -12.421 -22.783 1.00 84.56 656 VAL A C 1
ATOM 5179 O O . VAL A 1 656 ? 5.246 -11.345 -22.213 1.00 84.56 656 VAL A O 1
ATOM 5182 N N . VAL A 1 657 ? 6.098 -13.293 -22.931 1.00 83.75 657 VAL A N 1
ATOM 5183 C CA . VAL A 1 657 ? 7.456 -13.095 -22.402 1.00 83.75 657 VAL A CA 1
ATOM 5184 C C . VAL A 1 657 ? 8.498 -13.251 -23.511 1.00 83.75 657 VAL A C 1
ATOM 5186 O O . VAL A 1 657 ? 8.248 -13.916 -24.514 1.00 83.75 657 VAL A O 1
ATOM 5189 N N . GLN A 1 658 ? 9.677 -12.651 -23.334 1.00 82.31 658 GLN A N 1
ATOM 5190 C CA . GLN A 1 658 ? 10.799 -12.816 -24.264 1.00 82.31 658 GLN A CA 1
ATOM 5191 C C . GLN A 1 658 ? 11.544 -14.141 -24.030 1.00 82.31 658 GLN A C 1
ATOM 5193 O O . GLN A 1 658 ? 11.785 -14.530 -22.883 1.00 82.31 658 GLN A O 1
ATOM 5198 N N . PHE A 1 659 ? 11.984 -14.769 -25.118 1.00 83.50 659 PHE A N 1
ATOM 5199 C CA . PHE A 1 659 ? 12.830 -15.962 -25.162 1.00 83.50 659 PHE A CA 1
ATOM 5200 C C . PHE A 1 659 ? 14.119 -15.627 -25.920 1.00 83.50 659 PHE A C 1
ATOM 5202 O O . PHE A 1 659 ? 14.084 -15.036 -26.998 1.00 83.50 659 PHE A O 1
ATOM 5209 N N . HIS A 1 660 ? 15.272 -15.960 -25.351 1.00 77.25 660 HIS A N 1
ATOM 5210 C CA . HIS A 1 660 ? 16.612 -15.659 -25.861 1.00 77.25 660 HIS A CA 1
ATOM 5211 C C . HIS A 1 660 ? 16.821 -14.175 -26.212 1.00 77.25 660 HIS A C 1
ATOM 5213 O O . HIS A 1 660 ? 17.478 -13.851 -27.199 1.00 77.25 660 HIS A O 1
ATOM 5219 N N . GLY A 1 661 ? 16.239 -13.261 -25.430 1.00 70.56 661 GLY A N 1
ATOM 5220 C CA . GLY A 1 661 ? 16.291 -11.813 -25.675 1.00 70.56 661 GLY A CA 1
ATOM 5221 C C . GLY A 1 661 ? 15.326 -11.303 -26.745 1.00 70.56 661 GLY A C 1
ATOM 5222 O O . GLY A 1 661 ? 15.443 -10.149 -27.139 1.00 70.56 661 GLY A O 1
ATOM 5223 N N . LYS A 1 662 ? 14.411 -12.142 -27.251 1.00 78.12 662 LYS A N 1
ATOM 5224 C CA . LYS A 1 662 ? 13.519 -11.812 -28.371 1.00 78.12 662 LYS A CA 1
ATOM 5225 C C . LYS A 1 662 ? 12.065 -12.144 -28.073 1.00 78.12 662 LYS A C 1
ATOM 5227 O O . LYS A 1 662 ? 11.757 -13.074 -27.331 1.00 78.12 662 LYS A O 1
ATOM 5232 N N . TRP A 1 663 ? 11.157 -11.400 -28.690 1.00 87.50 663 TRP A N 1
ATOM 5233 C CA . TRP A 1 663 ? 9.736 -11.722 -28.658 1.00 87.50 663 TRP A CA 1
ATOM 5234 C C . TRP A 1 663 ? 9.406 -12.937 -29.552 1.00 87.50 663 TRP A C 1
ATOM 5236 O O . TRP A 1 663 ? 10.081 -13.157 -30.561 1.00 87.50 663 TRP A O 1
ATOM 5246 N N . PRO A 1 664 ? 8.373 -13.735 -29.221 1.00 89.38 664 PRO A N 1
ATOM 5247 C CA . PRO A 1 664 ? 7.995 -14.911 -30.005 1.00 89.38 664 PRO A CA 1
ATOM 5248 C C . PRO A 1 664 ? 7.265 -14.513 -31.305 1.00 89.38 664 PRO A C 1
ATOM 5250 O O . PRO A 1 664 ? 6.043 -14.353 -31.333 1.00 89.38 664 PRO A O 1
ATOM 5253 N N . PHE A 1 665 ? 8.016 -14.346 -32.398 1.00 90.06 665 PHE A N 1
ATOM 5254 C CA . PHE A 1 665 ? 7.483 -13.943 -33.708 1.00 90.06 665 PHE A CA 1
ATOM 5255 C C . PHE A 1 665 ? 6.927 -15.105 -34.536 1.00 90.06 665 PHE A C 1
ATOM 5257 O O . PHE A 1 665 ? 7.523 -16.174 -34.614 1.00 90.06 665 PHE A O 1
ATOM 5264 N N . HIS A 1 666 ? 5.848 -14.878 -35.286 1.00 90.56 666 HIS A N 1
ATOM 5265 C CA . HIS A 1 666 ? 5.427 -15.803 -36.335 1.00 90.56 666 HIS A CA 1
ATOM 5266 C C . HIS A 1 666 ? 6.355 -15.734 -37.550 1.00 90.56 666 HIS A C 1
ATOM 5268 O O . HIS A 1 666 ? 6.493 -14.698 -38.206 1.00 90.56 666 HIS A O 1
ATOM 5274 N N . ARG A 1 667 ? 6.952 -16.881 -37.893 1.00 90.56 667 ARG A N 1
ATOM 5275 C CA . ARG A 1 667 ? 7.802 -17.010 -39.080 1.00 90.56 667 ARG A CA 1
ATOM 5276 C C . ARG A 1 667 ? 6.958 -17.016 -40.353 1.00 90.56 667 ARG A C 1
ATOM 5278 O O . ARG A 1 667 ? 5.956 -17.722 -40.438 1.00 90.56 667 ARG A O 1
ATOM 5285 N N . PHE A 1 668 ? 7.421 -16.322 -41.393 1.00 89.50 668 PHE A N 1
ATOM 5286 C CA . PHE A 1 668 ? 6.815 -16.364 -42.731 1.00 89.50 668 PHE A CA 1
ATOM 5287 C C . PHE A 1 668 ? 7.805 -16.933 -43.747 1.00 89.50 668 PHE A C 1
ATOM 5289 O O . PHE A 1 668 ? 8.902 -16.407 -43.919 1.00 89.50 668 PHE A O 1
ATOM 5296 N N . MET A 1 669 ? 7.451 -18.051 -44.391 1.00 85.69 669 MET A N 1
ATOM 5297 C CA . MET A 1 669 ? 8.346 -18.818 -45.281 1.00 85.69 669 MET A CA 1
ATOM 5298 C C . MET A 1 669 ? 9.711 -19.180 -44.652 1.00 85.69 669 MET A C 1
ATOM 5300 O O . MET A 1 669 ? 10.648 -19.529 -45.362 1.00 85.69 669 MET A O 1
ATOM 5304 N N . GLY A 1 670 ? 9.810 -19.170 -43.318 1.00 84.75 670 GLY A N 1
ATOM 5305 C CA . GLY A 1 670 ? 11.037 -19.421 -42.559 1.00 84.75 670 GLY A CA 1
ATOM 5306 C C . GLY A 1 670 ? 11.845 -18.173 -42.189 1.00 84.75 670 GLY A C 1
ATOM 5307 O O . GLY A 1 670 ? 12.819 -18.317 -41.453 1.00 84.75 670 GLY A O 1
ATOM 5308 N N . MET A 1 671 ? 11.452 -16.978 -42.646 1.00 90.06 671 MET A N 1
ATOM 5309 C CA . MET A 1 671 ? 12.025 -15.713 -42.172 1.00 90.06 671 MET A CA 1
ATOM 5310 C C . MET A 1 671 ? 11.607 -15.460 -40.726 1.00 90.06 671 MET A C 1
ATOM 5312 O O . MET A 1 671 ? 10.434 -15.643 -40.394 1.00 90.06 671 MET A O 1
ATOM 5316 N N . GLN A 1 672 ? 12.563 -15.048 -39.895 1.00 89.31 672 GLN A N 1
ATOM 5317 C CA . GLN A 1 672 ? 12.367 -14.853 -38.459 1.00 89.31 672 GLN A CA 1
ATOM 5318 C C . GLN A 1 672 ? 11.512 -13.621 -38.139 1.00 89.31 672 GLN A C 1
ATOM 5320 O O . GLN A 1 672 ? 10.541 -13.744 -37.402 1.00 89.31 672 GLN A O 1
ATOM 5325 N N . GLU A 1 673 ? 11.821 -12.473 -38.745 1.00 92.00 673 GLU A N 1
ATOM 5326 C CA . GLU A 1 673 ? 11.140 -11.195 -38.500 1.00 92.00 673 GLU A CA 1
ATOM 5327 C C . GLU A 1 673 ? 10.722 -10.542 -39.835 1.00 92.00 673 GLU A C 1
ATOM 5329 O O . GLU A 1 673 ? 11.403 -9.652 -40.355 1.00 92.00 673 GLU A O 1
ATOM 5334 N N . PRO A 1 674 ? 9.615 -10.992 -40.457 1.00 91.31 674 PRO A N 1
ATOM 5335 C CA . PRO A 1 674 ? 9.273 -10.618 -41.832 1.00 91.31 674 PRO A CA 1
ATOM 5336 C C . PRO A 1 674 ? 9.021 -9.115 -42.031 1.00 91.31 674 PRO A C 1
ATOM 5338 O O . PRO A 1 674 ? 9.357 -8.577 -43.088 1.00 91.31 674 PRO A O 1
ATOM 5341 N N . PHE A 1 675 ? 8.459 -8.423 -41.035 1.00 93.44 675 PHE A N 1
ATOM 5342 C CA . PHE A 1 675 ? 8.210 -6.982 -41.127 1.00 93.44 675 PHE A CA 1
ATOM 5343 C C . PHE A 1 675 ? 9.481 -6.153 -40.946 1.00 93.44 675 PHE A C 1
ATOM 5345 O O . PHE A 1 675 ? 9.662 -5.191 -41.691 1.00 93.44 675 PHE A O 1
ATOM 5352 N N . SER A 1 676 ? 10.398 -6.558 -40.061 1.00 93.25 676 SER A N 1
ATOM 5353 C CA . SER A 1 676 ? 11.729 -5.944 -39.967 1.00 93.25 676 SER A CA 1
ATOM 5354 C C . SER A 1 676 ? 12.449 -6.036 -41.316 1.00 93.25 676 SER A C 1
ATOM 5356 O O . SER A 1 676 ? 12.855 -5.014 -41.858 1.00 93.25 676 SER A O 1
ATOM 5358 N N . VAL A 1 677 ? 12.467 -7.217 -41.956 1.00 94.69 677 VAL A N 1
ATOM 5359 C CA . VAL A 1 677 ? 13.050 -7.399 -43.304 1.00 94.69 677 VAL A CA 1
ATOM 5360 C C . VAL A 1 677 ? 12.400 -6.476 -44.344 1.00 94.69 677 VAL A C 1
ATOM 5362 O O . VAL A 1 677 ? 13.100 -5.827 -45.126 1.00 94.69 677 VAL A O 1
ATOM 5365 N N . LEU A 1 678 ? 11.066 -6.392 -44.362 1.00 95.62 678 LEU A N 1
ATOM 5366 C CA . LEU A 1 678 ? 10.328 -5.549 -45.306 1.00 95.62 678 LEU A CA 1
ATOM 5367 C C . LEU A 1 678 ? 10.641 -4.056 -45.122 1.00 95.62 678 LEU A C 1
ATOM 5369 O O . LEU A 1 678 ? 10.853 -3.336 -46.100 1.00 95.62 678 LEU A O 1
ATOM 5373 N N . PHE A 1 679 ? 10.683 -3.574 -43.883 1.00 95.94 679 PHE A N 1
ATOM 5374 C CA . PHE A 1 679 ? 10.941 -2.166 -43.597 1.00 95.94 679 PHE A CA 1
ATOM 5375 C C . PHE A 1 679 ? 12.418 -1.791 -43.787 1.00 95.94 679 PHE A C 1
ATOM 5377 O O . PHE A 1 679 ? 12.709 -0.702 -44.294 1.00 95.94 679 PHE A O 1
ATOM 5384 N N . SER A 1 680 ? 13.358 -2.703 -43.521 1.00 96.25 680 SER A N 1
ATOM 5385 C CA . SER A 1 680 ? 14.760 -2.530 -43.919 1.00 96.25 680 SER A CA 1
ATOM 5386 C C . SER A 1 680 ? 14.907 -2.455 -45.447 1.00 96.25 680 SER A C 1
ATOM 5388 O O . SER A 1 680 ? 15.663 -1.622 -45.953 1.00 96.25 680 SER A O 1
ATOM 5390 N N . LEU A 1 681 ? 14.136 -3.245 -46.211 1.00 96.44 681 LEU A N 1
ATOM 5391 C CA . LEU A 1 681 ? 14.098 -3.150 -47.677 1.00 96.44 681 LEU A CA 1
ATOM 5392 C C . LEU A 1 681 ? 13.589 -1.779 -48.146 1.00 96.44 681 LEU A C 1
ATOM 5394 O O . LEU A 1 681 ? 14.150 -1.203 -49.080 1.00 96.44 681 LEU A O 1
ATOM 5398 N N . PHE A 1 682 ? 12.562 -1.219 -47.504 1.00 97.50 682 PHE A N 1
ATOM 5399 C CA . PHE A 1 682 ? 12.085 0.128 -47.832 1.00 97.50 682 PHE A CA 1
ATOM 5400 C C . PHE A 1 682 ? 13.154 1.195 -47.595 1.00 97.50 682 PHE A C 1
ATOM 5402 O O . PHE A 1 682 ? 13.340 2.065 -48.450 1.00 97.50 682 PHE A O 1
ATOM 5409 N N . ASN A 1 683 ? 13.918 1.102 -46.505 1.00 96.19 683 ASN A N 1
ATOM 5410 C CA . ASN A 1 683 ? 15.052 1.997 -46.281 1.00 96.19 683 ASN A CA 1
ATOM 5411 C C . ASN A 1 683 ? 16.170 1.804 -47.316 1.00 96.19 683 ASN A C 1
ATOM 5413 O O . ASN A 1 683 ? 16.698 2.783 -47.850 1.00 96.19 683 ASN A O 1
ATOM 5417 N N . PHE A 1 684 ? 16.497 0.559 -47.670 1.00 96.56 684 PHE A N 1
ATOM 5418 C CA . PHE A 1 684 ? 17.445 0.264 -48.745 1.00 96.56 684 PHE A CA 1
ATOM 5419 C C . PHE A 1 684 ? 17.022 0.928 -50.067 1.00 96.56 684 PHE A C 1
ATOM 5421 O O . PHE A 1 684 ? 17.824 1.602 -50.723 1.00 96.56 684 PHE A O 1
ATOM 5428 N N . LEU A 1 685 ? 15.747 0.791 -50.444 1.00 96.69 685 LEU A N 1
ATOM 5429 C CA . LEU A 1 685 ? 15.190 1.413 -51.645 1.00 96.69 685 LEU A CA 1
ATOM 5430 C C . LEU A 1 685 ? 15.204 2.944 -51.558 1.00 96.69 685 LEU A C 1
ATOM 5432 O O . LEU A 1 685 ? 15.536 3.593 -52.550 1.00 96.69 685 LEU A O 1
ATOM 5436 N N . ALA A 1 686 ? 14.928 3.524 -50.386 1.00 95.94 686 ALA A N 1
ATOM 5437 C CA . ALA A 1 686 ? 15.009 4.966 -50.158 1.00 95.94 686 ALA A CA 1
ATOM 5438 C C . ALA A 1 686 ? 16.432 5.509 -50.377 1.00 95.94 686 ALA A C 1
ATOM 5440 O O . ALA A 1 686 ? 16.606 6.512 -51.075 1.00 95.94 686 ALA A O 1
ATOM 5441 N N . HIS A 1 687 ? 17.459 4.826 -49.858 1.00 96.00 687 HIS A N 1
ATOM 5442 C CA . HIS A 1 687 ? 18.857 5.186 -50.112 1.00 96.00 687 HIS A CA 1
ATOM 5443 C C . HIS A 1 687 ? 19.230 5.043 -51.586 1.00 96.00 687 HIS A C 1
ATOM 5445 O O . HIS A 1 687 ? 19.829 5.956 -52.158 1.00 96.00 687 HIS A O 1
ATOM 5451 N N . ARG A 1 688 ? 18.845 3.936 -52.232 1.00 96.06 688 ARG A N 1
ATOM 5452 C CA . ARG A 1 688 ? 19.126 3.711 -53.656 1.00 96.06 688 ARG A CA 1
ATOM 5453 C C . ARG A 1 688 ? 18.505 4.805 -54.527 1.00 96.06 688 ARG A C 1
ATOM 5455 O O . ARG A 1 688 ? 19.210 5.420 -55.327 1.00 96.06 688 ARG A O 1
ATOM 5462 N N . TRP A 1 689 ? 17.220 5.086 -54.322 1.00 96.06 689 TRP A N 1
ATOM 5463 C CA . TRP A 1 689 ? 16.487 6.146 -55.015 1.00 96.06 689 TRP A CA 1
ATOM 5464 C C . TRP A 1 689 ? 17.121 7.526 -54.786 1.00 96.06 689 TRP A C 1
ATOM 5466 O O . TRP A 1 689 ? 17.359 8.279 -55.734 1.00 96.06 689 TRP A O 1
ATOM 5476 N N . GLY A 1 690 ? 17.466 7.845 -53.535 1.00 94.62 690 GLY A N 1
ATOM 5477 C CA . GLY A 1 690 ? 18.096 9.112 -53.171 1.00 94.62 690 GLY A CA 1
ATOM 5478 C C . GLY A 1 690 ? 19.470 9.303 -53.817 1.00 94.62 690 GLY A C 1
ATOM 5479 O O . GLY A 1 690 ? 19.786 10.387 -54.311 1.00 94.62 690 GLY A O 1
ATOM 5480 N N . MET A 1 691 ? 20.275 8.240 -53.889 1.00 95.50 691 MET A N 1
ATOM 5481 C CA . MET A 1 691 ? 21.573 8.255 -54.567 1.00 95.50 691 MET A CA 1
ATOM 5482 C C . MET A 1 691 ? 21.448 8.432 -56.082 1.00 95.50 691 MET A C 1
ATOM 5484 O O . MET A 1 691 ? 22.251 9.158 -56.671 1.00 95.50 691 MET A O 1
ATOM 5488 N N . GLU A 1 692 ? 20.472 7.786 -56.724 1.00 94.50 692 GLU A N 1
ATOM 5489 C CA . GLU A 1 692 ? 20.204 7.953 -58.157 1.00 94.50 692 GLU A CA 1
ATOM 5490 C C . GLU A 1 692 ? 19.826 9.409 -58.478 1.00 94.50 692 GLU A C 1
ATOM 5492 O O . GLU A 1 692 ? 20.457 10.019 -59.348 1.00 94.50 692 GLU A O 1
ATOM 5497 N N . ARG A 1 693 ? 18.922 10.026 -57.698 1.00 94.69 693 ARG A N 1
ATOM 5498 C CA . ARG A 1 693 ? 18.605 11.463 -57.829 1.00 94.69 693 ARG A CA 1
ATOM 5499 C C . ARG A 1 693 ? 19.805 12.362 -57.580 1.00 94.69 693 ARG A C 1
ATOM 5501 O O . ARG A 1 693 ? 20.040 13.291 -58.345 1.00 94.69 693 ARG A O 1
ATOM 5508 N N . LEU A 1 694 ? 20.595 12.086 -56.546 1.00 93.44 694 LEU A N 1
ATOM 5509 C CA . LEU A 1 694 ? 21.772 12.893 -56.239 1.00 93.44 694 LEU A CA 1
ATOM 5510 C C . LEU A 1 694 ? 22.794 12.865 -57.389 1.00 93.44 694 LEU A C 1
ATOM 5512 O O . LEU A 1 694 ? 23.378 13.897 -57.720 1.00 93.44 694 LEU A O 1
ATOM 5516 N N . ARG A 1 695 ? 23.006 11.705 -58.028 1.00 93.62 695 ARG A N 1
ATOM 5517 C CA . ARG A 1 695 ? 23.901 11.590 -59.194 1.00 93.62 695 ARG A CA 1
ATOM 5518 C C . ARG A 1 695 ? 23.372 12.346 -60.414 1.00 93.62 695 ARG A C 1
ATOM 5520 O O . ARG A 1 695 ? 24.203 12.858 -61.168 1.00 93.62 695 ARG A O 1
ATOM 5527 N N . ALA A 1 696 ? 22.051 12.393 -60.590 1.00 93.06 696 ALA A N 1
ATOM 5528 C CA . ALA A 1 696 ? 21.384 13.071 -61.699 1.00 93.06 696 ALA A CA 1
ATOM 5529 C C . ALA A 1 696 ? 21.339 14.601 -61.525 1.00 93.06 696 ALA A C 1
ATOM 5531 O O . ALA A 1 696 ? 21.636 15.332 -62.466 1.00 93.06 696 ALA A O 1
ATOM 5532 N N . GLU A 1 697 ? 21.008 15.093 -60.328 1.00 91.88 697 GLU A N 1
ATOM 5533 C CA . GLU A 1 697 ? 20.742 16.518 -60.080 1.00 91.88 697 GLU A CA 1
ATOM 5534 C C . GLU A 1 697 ? 21.974 17.315 -59.608 1.00 91.88 697 GLU A C 1
ATOM 5536 O O . GLU A 1 697 ? 22.029 18.532 -59.797 1.00 91.88 697 GLU A O 1
ATOM 5541 N N . VAL A 1 698 ? 22.986 16.668 -59.011 1.00 90.69 698 VAL A N 1
ATOM 5542 C CA . VAL A 1 698 ? 24.187 17.344 -58.484 1.00 90.69 698 VAL A CA 1
ATOM 5543 C C . VAL A 1 698 ? 25.404 17.047 -59.371 1.00 90.69 698 VAL A C 1
ATOM 5545 O O . VAL A 1 698 ? 25.799 15.887 -59.488 1.00 90.69 698 VAL A O 1
ATOM 5548 N N . PRO A 1 699 ? 26.082 18.050 -59.965 1.00 89.50 699 PRO A N 1
ATOM 5549 C CA . PRO A 1 699 ? 27.244 17.841 -60.835 1.00 89.50 699 PRO A CA 1
ATOM 5550 C C . PRO A 1 699 ? 28.410 17.092 -60.170 1.00 89.50 699 PRO A C 1
ATOM 5552 O O . PRO A 1 699 ? 28.700 17.291 -58.993 1.00 89.50 699 PRO A O 1
ATOM 5555 N N . GLY A 1 700 ? 29.154 16.298 -60.952 1.00 85.75 700 GLY A N 1
ATOM 5556 C CA . GLY A 1 700 ? 30.324 15.535 -60.475 1.00 85.75 700 GLY A CA 1
ATOM 5557 C C . GLY A 1 700 ? 31.440 16.401 -59.880 1.00 85.75 700 GLY A C 1
ATOM 5558 O O . GLY A 1 700 ? 32.162 15.966 -58.992 1.00 85.75 700 GLY A O 1
ATOM 5559 N N . ARG A 1 701 ? 31.529 17.656 -60.334 1.00 85.38 701 ARG A N 1
ATOM 5560 C CA . ARG A 1 701 ? 32.491 18.668 -59.871 1.00 85.38 701 ARG A CA 1
ATOM 5561 C C . ARG A 1 701 ? 32.185 19.270 -58.494 1.00 85.38 701 ARG A C 1
ATOM 5563 O O . ARG A 1 701 ? 33.002 20.030 -57.987 1.00 85.38 701 ARG A O 1
ATOM 5570 N N . TYR A 1 702 ? 31.013 19.004 -57.912 1.00 88.81 702 TYR A N 1
ATOM 5571 C CA . TYR A 1 702 ? 30.654 19.548 -56.603 1.00 88.81 702 TYR A CA 1
ATOM 5572 C C . TYR A 1 702 ? 31.428 18.827 -55.491 1.00 88.81 702 TYR A C 1
ATOM 5574 O O . TYR A 1 702 ? 31.347 17.607 -55.358 1.00 88.81 702 TYR A O 1
ATOM 5582 N N . SER A 1 703 ? 32.165 19.588 -54.681 1.00 88.44 703 SER A N 1
ATOM 5583 C CA . SER A 1 703 ? 33.131 19.080 -53.696 1.00 88.44 703 SER A CA 1
ATOM 5584 C C . SER A 1 703 ? 32.525 18.174 -52.620 1.00 88.44 703 SER A C 1
ATOM 5586 O O . SER A 1 703 ? 33.185 17.236 -52.182 1.00 88.44 703 SER A O 1
ATOM 5588 N N . LEU A 1 704 ? 31.266 18.397 -52.225 1.00 91.12 704 LEU A N 1
ATOM 5589 C CA . LEU A 1 704 ? 30.581 17.596 -51.199 1.00 91.12 704 LEU A CA 1
ATOM 5590 C C . LEU A 1 704 ? 29.864 16.352 -51.756 1.00 91.12 704 LEU A C 1
ATOM 5592 O O . LEU A 1 704 ? 29.467 15.478 -50.985 1.00 91.12 704 LEU A O 1
ATOM 5596 N N . ARG A 1 705 ? 29.732 16.214 -53.085 1.00 92.44 705 ARG A N 1
ATOM 5597 C CA . ARG A 1 705 ? 29.034 15.078 -53.718 1.00 92.44 705 ARG A CA 1
ATOM 5598 C C . ARG A 1 705 ? 29.597 13.705 -53.303 1.00 92.44 705 ARG A C 1
ATOM 5600 O O . ARG A 1 705 ? 28.783 12.820 -53.036 1.00 92.44 705 ARG A O 1
ATOM 5607 N N . PRO A 1 706 ? 30.925 13.481 -53.213 1.00 91.88 706 PRO A N 1
ATOM 5608 C CA . PRO A 1 706 ? 31.467 12.198 -52.758 1.00 91.88 706 PRO A CA 1
ATOM 5609 C C . PRO A 1 706 ? 31.041 11.833 -51.330 1.00 91.88 706 PRO A C 1
ATOM 5611 O O . PRO A 1 706 ? 30.774 10.667 -51.059 1.00 91.88 706 PRO A O 1
ATOM 5614 N N . TYR A 1 707 ? 30.908 12.823 -50.442 1.00 92.88 707 TYR A N 1
ATOM 5615 C CA . TYR A 1 707 ? 30.500 12.616 -49.049 1.00 92.88 707 TYR A CA 1
ATOM 5616 C C . TYR A 1 707 ? 29.016 12.250 -48.938 1.00 92.88 707 TYR A C 1
ATOM 5618 O O . TYR A 1 707 ? 28.636 11.330 -48.221 1.00 92.88 707 TYR A O 1
ATOM 5626 N N . TYR A 1 708 ? 28.161 12.908 -49.721 1.00 93.75 708 TYR A N 1
ATOM 5627 C CA . TYR A 1 708 ? 26.742 12.552 -49.791 1.00 93.75 708 TYR A CA 1
ATOM 5628 C C . TYR A 1 708 ? 26.514 11.146 -50.373 1.00 93.75 708 TYR A C 1
ATOM 5630 O O . TYR A 1 708 ? 25.621 10.424 -49.933 1.00 93.75 708 TYR A O 1
ATOM 5638 N N . LEU A 1 709 ? 27.327 10.733 -51.354 1.00 92.88 709 LEU A N 1
ATOM 5639 C CA . LEU A 1 709 ? 27.281 9.367 -51.883 1.00 92.88 709 LEU A CA 1
ATOM 5640 C C . LEU A 1 709 ? 27.818 8.347 -50.877 1.00 92.88 709 LEU A C 1
ATOM 5642 O O . LEU A 1 709 ? 27.257 7.260 -50.784 1.00 92.88 709 LEU A O 1
ATOM 5646 N N . GLY A 1 710 ? 28.850 8.696 -50.104 1.00 92.19 710 GLY A N 1
ATOM 5647 C CA . GLY A 1 710 ? 29.347 7.864 -49.010 1.00 92.19 710 GLY A CA 1
ATOM 5648 C C . GLY A 1 710 ? 28.260 7.558 -47.980 1.00 92.19 710 GLY A C 1
ATOM 5649 O O . GLY A 1 710 ? 28.077 6.393 -47.647 1.00 92.19 710 GLY A O 1
ATOM 5650 N N . PHE A 1 711 ? 27.459 8.558 -47.588 1.00 93.50 711 PHE A N 1
ATOM 5651 C CA . PHE A 1 711 ? 26.309 8.357 -46.694 1.00 93.50 711 PHE A CA 1
ATOM 5652 C C . PHE A 1 711 ? 25.341 7.303 -47.246 1.00 93.50 711 PHE A C 1
ATOM 5654 O O . PHE A 1 711 ? 24.897 6.419 -46.522 1.00 93.50 711 PHE A O 1
ATOM 5661 N N . GLY A 1 712 ? 25.076 7.348 -48.555 1.00 93.12 712 GLY A N 1
ATOM 5662 C CA . GLY A 1 712 ? 24.253 6.340 -49.214 1.00 93.12 712 GLY A CA 1
ATOM 5663 C C . GLY A 1 712 ? 24.876 4.947 -49.248 1.00 93.12 712 GLY A C 1
ATOM 5664 O O . GLY A 1 712 ? 24.172 3.984 -48.982 1.00 93.12 712 GLY A O 1
ATOM 5665 N N . TYR A 1 713 ? 26.177 4.810 -49.516 1.00 95.12 713 TYR A N 1
ATOM 5666 C CA . TYR A 1 713 ? 26.824 3.491 -49.529 1.00 95.12 713 TYR A CA 1
ATOM 5667 C C . TYR A 1 713 ? 26.852 2.828 -48.146 1.00 95.12 713 TYR A C 1
ATOM 5669 O O . TYR A 1 713 ? 26.571 1.634 -48.058 1.00 95.12 713 TYR A O 1
ATOM 5677 N N . PHE A 1 714 ? 27.143 3.586 -47.081 1.00 94.31 714 PHE A N 1
ATOM 5678 C CA . PHE A 1 714 ? 27.070 3.068 -45.710 1.00 94.31 714 PHE A CA 1
ATOM 5679 C C . PHE A 1 714 ? 25.633 2.687 -45.332 1.00 94.31 714 PHE A C 1
ATOM 5681 O O . PHE A 1 714 ? 25.425 1.594 -44.812 1.00 94.31 714 PHE A O 1
ATOM 5688 N N . GLY A 1 715 ? 24.644 3.509 -45.708 1.00 93.31 715 GLY A N 1
ATOM 5689 C CA . GLY A 1 715 ? 23.227 3.180 -45.536 1.00 93.31 715 GLY A CA 1
ATOM 5690 C C . GLY A 1 715 ? 22.825 1.891 -46.261 1.00 93.31 715 GLY A C 1
ATOM 5691 O O . GLY A 1 715 ? 22.272 0.988 -45.644 1.00 93.31 715 GLY A O 1
ATOM 5692 N N . LEU A 1 716 ? 23.158 1.745 -47.550 1.00 94.94 716 LEU A N 1
ATOM 5693 C CA . LEU A 1 716 ? 22.870 0.523 -48.317 1.00 94.94 716 LEU A CA 1
ATOM 5694 C C . LEU A 1 716 ? 23.489 -0.720 -47.664 1.00 94.94 716 LEU A C 1
ATOM 5696 O O . LEU A 1 716 ? 22.820 -1.744 -47.571 1.00 94.94 716 LEU A O 1
ATOM 5700 N N . ALA A 1 717 ? 24.740 -0.632 -47.202 1.00 94.44 717 ALA A N 1
ATOM 5701 C CA . ALA A 1 717 ? 25.406 -1.737 -46.519 1.00 94.44 717 ALA A CA 1
ATOM 5702 C C . ALA A 1 717 ? 24.715 -2.094 -45.191 1.00 94.44 717 ALA A C 1
ATOM 5704 O O . ALA A 1 717 ? 24.456 -3.269 -44.945 1.00 94.44 717 ALA A O 1
ATOM 5705 N N . SER A 1 718 ? 24.358 -1.094 -44.379 1.00 94.31 718 SER A N 1
ATOM 5706 C CA . SER A 1 718 ? 23.658 -1.291 -43.103 1.00 94.31 718 SER A CA 1
ATOM 5707 C C . SER A 1 718 ? 22.321 -2.000 -43.290 1.00 94.31 718 SER A C 1
ATOM 5709 O O . SER A 1 718 ? 22.062 -3.001 -42.635 1.00 94.31 718 SER A O 1
ATOM 5711 N N . TRP A 1 719 ? 21.495 -1.539 -44.232 1.00 95.75 719 TRP A N 1
ATOM 5712 C CA . TRP A 1 719 ? 20.182 -2.143 -44.465 1.00 95.75 719 TRP A CA 1
ATOM 5713 C C . TRP A 1 719 ? 20.270 -3.532 -45.109 1.00 95.75 719 TRP A C 1
ATOM 5715 O O . TRP A 1 719 ? 19.392 -4.357 -44.877 1.00 95.75 719 TRP A O 1
ATOM 5725 N N . ILE A 1 720 ? 21.334 -3.836 -45.867 1.00 95.75 720 ILE A N 1
ATOM 5726 C CA . ILE A 1 720 ? 21.609 -5.210 -46.323 1.00 95.75 720 ILE A CA 1
ATOM 5727 C C . ILE A 1 720 ? 21.892 -6.124 -45.129 1.00 95.75 720 ILE A C 1
ATOM 5729 O O . ILE A 1 720 ? 21.301 -7.200 -45.044 1.00 95.75 720 ILE A O 1
ATOM 5733 N N . PHE A 1 721 ? 22.783 -5.721 -44.218 1.00 95.19 721 PHE A N 1
ATOM 5734 C CA . PHE A 1 721 ? 23.111 -6.541 -43.050 1.00 95.19 721 PHE A CA 1
ATOM 5735 C C . PHE A 1 721 ? 21.908 -6.725 -42.125 1.00 95.19 721 PHE A C 1
ATOM 5737 O O . PHE A 1 721 ? 21.658 -7.850 -41.696 1.00 95.19 721 PHE A O 1
ATOM 5744 N N . SER A 1 722 ? 21.103 -5.679 -41.953 1.00 94.12 722 SER A N 1
ATOM 5745 C CA . SER A 1 722 ? 19.842 -5.737 -41.216 1.00 94.12 722 SER A CA 1
ATOM 5746 C C . SER A 1 722 ? 18.843 -6.719 -41.840 1.00 94.12 722 SER A C 1
ATOM 5748 O O . SER A 1 722 ? 18.359 -7.623 -41.159 1.00 94.12 722 SER A O 1
ATOM 5750 N N . MET A 1 723 ? 18.613 -6.661 -43.161 1.00 94.69 723 MET A N 1
ATOM 5751 C CA . MET A 1 723 ? 17.749 -7.635 -43.850 1.00 94.69 723 MET A CA 1
ATOM 5752 C C . MET A 1 723 ? 18.237 -9.080 -43.671 1.00 94.69 723 MET A C 1
ATOM 5754 O O . MET A 1 723 ? 17.425 -9.984 -43.472 1.00 94.69 723 MET A O 1
ATOM 5758 N N . ILE A 1 724 ? 19.552 -9.314 -43.741 1.00 94.44 724 ILE A N 1
ATOM 5759 C CA . ILE A 1 724 ? 20.140 -10.649 -43.557 1.00 94.44 724 ILE A CA 1
ATOM 5760 C C . ILE A 1 724 ? 19.920 -11.140 -42.120 1.00 94.44 724 ILE A C 1
ATOM 5762 O O . ILE A 1 724 ? 19.509 -12.285 -41.930 1.00 94.44 724 ILE A O 1
ATOM 5766 N N . PHE A 1 725 ? 20.157 -10.283 -41.125 1.00 93.06 725 PHE A N 1
ATOM 5767 C CA . PHE A 1 725 ? 19.992 -10.608 -39.710 1.00 93.06 725 PHE A CA 1
ATOM 5768 C C . PHE A 1 725 ? 18.538 -10.938 -39.349 1.00 93.06 725 PHE A C 1
ATOM 5770 O O . PHE A 1 725 ? 18.280 -12.015 -38.813 1.00 93.06 725 PHE A O 1
ATOM 5777 N N . HIS A 1 726 ? 17.583 -10.084 -39.726 1.00 92.62 726 HIS A N 1
ATOM 5778 C CA . HIS A 1 726 ? 16.157 -10.299 -39.445 1.00 92.62 726 HIS A CA 1
ATOM 5779 C C . HIS A 1 726 ? 15.545 -11.454 -40.256 1.00 92.62 726 HIS A C 1
ATOM 5781 O O . HIS A 1 726 ? 14.533 -12.040 -39.866 1.00 92.62 726 HIS A O 1
ATOM 5787 N N . THR A 1 727 ? 16.164 -11.832 -41.381 1.00 92.38 727 THR A N 1
ATOM 5788 C CA . THR A 1 727 ? 15.791 -13.052 -42.110 1.00 92.38 727 THR A CA 1
ATOM 5789 C C . THR A 1 727 ? 16.189 -14.294 -41.318 1.00 92.38 727 THR A C 1
ATOM 5791 O O . THR A 1 727 ? 15.371 -15.205 -41.152 1.00 92.38 727 THR A O 1
ATOM 5794 N N . ARG A 1 728 ? 17.437 -14.341 -40.833 1.00 90.62 728 ARG A N 1
ATOM 5795 C CA . ARG A 1 728 ? 17.951 -15.443 -40.019 1.00 90.62 728 ARG A CA 1
ATOM 5796 C C . ARG A 1 728 ? 19.086 -14.981 -39.107 1.00 90.62 728 ARG A C 1
ATOM 5798 O O . ARG A 1 728 ? 20.155 -14.566 -39.571 1.00 90.62 728 ARG A O 1
ATOM 5805 N N . ASP A 1 729 ? 18.888 -15.173 -37.807 1.00 86.56 729 ASP A N 1
ATOM 5806 C CA . ASP A 1 729 ? 19.893 -14.820 -36.819 1.00 86.56 729 ASP A CA 1
ATOM 5807 C C . ASP A 1 729 ? 21.006 -15.872 -36.668 1.00 86.56 729 ASP A C 1
ATOM 5809 O O . ASP A 1 729 ? 20.805 -17.078 -36.510 1.00 86.56 729 ASP A O 1
ATOM 5813 N N . PHE A 1 730 ? 22.235 -15.378 -36.717 1.00 86.06 730 PHE A N 1
ATOM 5814 C CA . PHE A 1 730 ? 23.457 -16.074 -36.354 1.00 86.06 730 PHE A CA 1
ATOM 5815 C C . PHE A 1 730 ? 24.381 -15.056 -35.694 1.00 86.06 730 PHE A C 1
ATOM 5817 O O . PHE A 1 730 ? 24.342 -13.875 -36.030 1.00 86.06 730 PHE A O 1
ATOM 5824 N N . ASN A 1 731 ? 25.315 -15.513 -34.860 1.00 81.12 731 ASN A N 1
ATOM 5825 C CA . ASN A 1 731 ? 26.283 -14.621 -34.207 1.00 81.12 731 ASN A CA 1
ATOM 5826 C C . ASN A 1 731 ? 27.066 -13.744 -35.204 1.00 81.12 731 ASN A C 1
ATOM 5828 O O . ASN A 1 731 ? 27.544 -12.672 -34.853 1.00 81.12 731 ASN A O 1
ATOM 5832 N N . ILE A 1 732 ? 27.250 -14.213 -36.443 1.00 86.44 732 ILE A N 1
ATOM 5833 C CA . ILE A 1 732 ? 27.920 -13.445 -37.499 1.00 86.44 732 ILE A CA 1
ATOM 5834 C C . ILE A 1 732 ? 26.979 -12.391 -38.093 1.00 86.44 732 ILE A C 1
ATOM 5836 O O . ILE A 1 732 ? 27.415 -11.267 -38.323 1.00 86.44 732 ILE A O 1
ATOM 5840 N N . THR A 1 733 ? 25.711 -12.729 -38.346 1.00 89.06 733 THR A N 1
ATOM 5841 C CA . THR A 1 733 ? 24.752 -11.788 -38.946 1.00 89.06 733 THR A CA 1
ATOM 5842 C C . THR A 1 733 ? 24.382 -10.678 -37.966 1.00 89.06 733 THR A C 1
ATOM 5844 O O . THR A 1 733 ? 24.363 -9.522 -38.368 1.00 89.06 733 THR A O 1
ATOM 5847 N N . GLU A 1 734 ? 24.247 -10.999 -36.676 1.00 86.62 734 GLU A N 1
ATOM 5848 C CA . GLU A 1 734 ? 24.072 -10.025 -35.585 1.00 86.62 734 GLU A CA 1
ATOM 5849 C C . GLU A 1 734 ? 25.245 -9.034 -35.519 1.00 86.62 734 GLU A C 1
ATOM 5851 O O . GLU A 1 734 ? 25.065 -7.818 -35.481 1.00 86.62 734 GLU A O 1
ATOM 5856 N N . LYS A 1 735 ? 26.481 -9.548 -35.592 1.00 88.06 735 LYS A N 1
ATOM 5857 C CA . LYS A 1 735 ? 27.692 -8.717 -35.611 1.00 88.06 735 LYS A CA 1
ATOM 5858 C C . LYS A 1 735 ? 27.731 -7.759 -36.790 1.00 88.06 735 LYS A C 1
ATOM 5860 O O . LYS A 1 735 ? 28.072 -6.589 -36.625 1.00 88.06 735 LYS A O 1
ATOM 5865 N N . LEU A 1 736 ? 27.417 -8.263 -37.980 1.00 89.38 736 LEU A N 1
ATOM 5866 C CA . LEU A 1 736 ? 27.428 -7.464 -39.201 1.00 89.38 736 LEU A CA 1
ATOM 5867 C C . LEU A 1 736 ? 26.362 -6.372 -39.178 1.00 89.38 736 LEU A C 1
ATOM 5869 O O . LEU A 1 736 ? 26.640 -5.267 -39.639 1.00 89.38 736 LEU A O 1
ATOM 5873 N N . ASP A 1 737 ? 25.190 -6.654 -38.616 1.00 90.38 737 ASP A N 1
ATOM 5874 C CA . ASP A 1 737 ? 24.134 -5.661 -38.458 1.00 90.38 737 ASP A CA 1
ATOM 5875 C C . ASP A 1 737 ? 24.570 -4.526 -37.519 1.00 90.38 737 ASP A C 1
ATOM 5877 O O . ASP A 1 737 ? 24.560 -3.355 -37.900 1.00 90.38 737 ASP A O 1
ATOM 5881 N N . TYR A 1 738 ? 25.114 -4.862 -36.344 1.00 88.31 738 TYR A N 1
ATOM 5882 C CA . TYR A 1 738 ? 25.576 -3.857 -35.378 1.00 88.31 738 TYR A CA 1
ATOM 5883 C C . TYR A 1 738 ? 26.729 -3.013 -35.920 1.00 88.31 738 TYR A C 1
ATOM 5885 O O . TYR A 1 738 ? 26.745 -1.792 -35.751 1.00 88.31 738 TYR A O 1
ATOM 5893 N N . PHE A 1 739 ? 27.686 -3.641 -36.606 1.00 91.00 739 PHE A N 1
ATOM 5894 C CA . PHE A 1 739 ? 28.778 -2.916 -37.251 1.00 91.00 739 PHE A CA 1
ATOM 5895 C C . PHE A 1 739 ? 28.274 -2.057 -38.416 1.00 91.00 739 PHE A C 1
ATOM 5897 O O . PHE A 1 739 ? 28.756 -0.942 -38.594 1.00 91.00 739 PHE A O 1
ATOM 5904 N N . GLY A 1 740 ? 27.283 -2.522 -39.179 1.00 91.69 740 GLY A N 1
ATOM 5905 C CA . GLY A 1 740 ? 26.638 -1.747 -40.240 1.00 91.69 740 GLY A CA 1
ATOM 5906 C C . GLY A 1 740 ? 25.940 -0.492 -39.713 1.00 91.69 740 GLY A C 1
ATOM 5907 O O . GLY A 1 740 ? 26.181 0.613 -40.216 1.00 91.69 740 GLY A O 1
ATOM 5908 N N . ALA A 1 741 ? 25.141 -0.647 -38.655 1.00 89.69 741 ALA A N 1
ATOM 5909 C CA . ALA A 1 741 ? 24.454 0.453 -37.990 1.00 89.69 741 ALA A CA 1
ATOM 5910 C C . ALA A 1 741 ? 25.459 1.448 -37.386 1.00 89.69 741 ALA A C 1
ATOM 5912 O O . ALA A 1 741 ? 25.393 2.651 -37.662 1.00 89.69 741 ALA A O 1
ATOM 5913 N N . GLY A 1 742 ? 26.458 0.949 -36.651 1.00 90.50 742 GLY A N 1
ATOM 5914 C CA . GLY A 1 742 ? 27.509 1.777 -36.061 1.00 90.50 742 GLY A CA 1
ATOM 5915 C C . GLY A 1 742 ? 28.355 2.513 -37.103 1.00 90.50 742 GLY A C 1
ATOM 5916 O O . GLY A 1 742 ? 28.668 3.692 -36.929 1.00 90.50 742 GLY A O 1
ATOM 5917 N N . ALA A 1 743 ? 28.665 1.874 -38.235 1.00 92.69 743 ALA A N 1
ATOM 5918 C CA . ALA A 1 743 ? 29.354 2.520 -39.351 1.00 92.69 743 ALA A CA 1
ATOM 5919 C C . ALA A 1 743 ? 28.521 3.655 -39.958 1.00 92.69 743 ALA A C 1
ATOM 5921 O O . ALA A 1 743 ? 29.068 4.711 -40.272 1.00 92.69 743 ALA A O 1
ATOM 5922 N N . SER A 1 744 ? 27.206 3.472 -40.092 1.00 92.44 744 SER A N 1
ATOM 5923 C CA . SER A 1 744 ? 26.299 4.494 -40.630 1.00 92.44 744 SER A CA 1
ATOM 5924 C C . SER A 1 744 ? 26.186 5.705 -39.706 1.00 92.44 744 SER A C 1
ATOM 5926 O O . SER A 1 744 ? 26.301 6.844 -40.167 1.00 92.44 744 SER A O 1
ATOM 5928 N N . VAL A 1 745 ? 26.043 5.478 -38.397 1.00 92.25 745 VAL A N 1
ATOM 5929 C CA . VAL A 1 745 ? 26.007 6.549 -37.388 1.00 92.25 745 VAL A CA 1
ATOM 5930 C C . VAL A 1 745 ? 27.348 7.281 -37.319 1.00 92.25 745 VAL A C 1
ATOM 5932 O O . VAL A 1 745 ? 27.387 8.513 -37.346 1.00 92.25 745 VAL A O 1
ATOM 5935 N N . MET A 1 746 ? 28.463 6.547 -37.304 1.00 93.44 746 MET A N 1
ATOM 5936 C CA . MET A 1 746 ? 29.801 7.139 -37.308 1.00 93.44 746 MET A CA 1
ATOM 5937 C C . MET A 1 746 ? 30.074 7.923 -38.596 1.00 93.44 746 MET A C 1
ATOM 5939 O O . MET A 1 746 ? 30.675 8.997 -38.550 1.00 93.44 746 MET A O 1
ATOM 5943 N N . TYR A 1 747 ? 29.610 7.433 -39.749 1.00 94.50 747 TYR A N 1
ATOM 5944 C CA . TYR A 1 747 ? 29.718 8.172 -41.001 1.00 94.50 747 TYR A CA 1
ATOM 5945 C C . TYR A 1 747 ? 28.888 9.458 -40.967 1.00 94.50 747 TYR A C 1
ATOM 5947 O O . TYR A 1 747 ? 29.354 10.498 -41.431 1.00 94.50 747 TYR A O 1
ATOM 5955 N N . GLY A 1 748 ? 27.692 9.421 -40.376 1.00 91.88 748 GLY A N 1
ATOM 5956 C CA . GLY A 1 748 ? 26.887 10.612 -40.113 1.00 91.88 748 GLY A CA 1
ATOM 5957 C C . GLY A 1 748 ? 27.650 11.645 -39.277 1.00 91.88 748 GLY A C 1
ATOM 5958 O O . GLY A 1 748 ? 27.777 12.803 -39.693 1.00 91.88 748 GLY A O 1
ATOM 5959 N N . LEU A 1 749 ? 28.270 11.217 -38.173 1.00 92.62 749 LEU A N 1
ATOM 5960 C CA . LEU A 1 749 ? 29.127 12.068 -37.343 1.00 92.62 749 LEU A CA 1
ATOM 5961 C C . LEU A 1 749 ? 30.344 12.594 -38.115 1.00 92.62 749 LEU A C 1
ATOM 5963 O O . LEU A 1 749 ? 30.717 13.750 -37.944 1.00 92.62 749 LEU A O 1
ATOM 5967 N N . TYR A 1 750 ? 30.943 11.791 -38.993 1.00 94.25 750 TYR A N 1
ATOM 5968 C CA . TYR A 1 750 ? 32.069 12.201 -39.830 1.00 94.25 750 TYR A CA 1
ATOM 5969 C C . TYR A 1 750 ? 31.679 13.302 -40.825 1.00 94.25 750 TYR A C 1
ATOM 5971 O O . TYR A 1 750 ? 32.337 14.342 -40.903 1.00 94.25 750 TYR A O 1
ATOM 5979 N N . TYR A 1 751 ? 30.601 13.084 -41.576 1.00 92.06 751 TYR A N 1
ATOM 5980 C CA . TYR A 1 751 ? 30.150 13.955 -42.658 1.00 92.06 751 TYR A CA 1
ATOM 5981 C C . TYR A 1 751 ? 29.556 15.282 -42.144 1.00 92.06 751 TYR A C 1
ATOM 5983 O O . TYR A 1 751 ? 29.703 16.320 -42.798 1.00 92.06 751 TYR A O 1
ATOM 5991 N N . THR A 1 752 ? 28.941 15.285 -40.959 1.00 92.69 752 THR A N 1
ATOM 5992 C CA . THR A 1 752 ? 28.251 16.464 -40.412 1.00 92.69 752 THR A CA 1
ATOM 5993 C C . THR A 1 752 ? 29.187 17.678 -40.249 1.00 92.69 752 THR A C 1
ATOM 5995 O O . THR A 1 752 ? 28.923 18.706 -40.878 1.00 92.69 752 THR A O 1
ATOM 5998 N N . PRO A 1 753 ? 30.332 17.605 -39.534 1.00 92.56 753 PRO A N 1
ATOM 5999 C CA . PRO A 1 753 ? 31.298 18.705 -39.466 1.00 92.56 753 PRO A CA 1
ATOM 6000 C C . PRO A 1 753 ? 31.873 19.099 -40.829 1.00 92.56 753 PRO A C 1
ATOM 6002 O O . PRO A 1 753 ? 32.092 20.287 -41.077 1.00 92.56 753 PRO A O 1
ATOM 6005 N N . VAL A 1 754 ? 32.082 18.132 -41.734 1.00 92.25 754 VAL A N 1
ATOM 6006 C CA . VAL A 1 754 ? 32.587 18.407 -43.090 1.00 92.25 754 VAL A CA 1
ATOM 6007 C C . VAL A 1 754 ? 31.642 19.347 -43.827 1.00 92.25 754 VAL A C 1
ATOM 6009 O O . VAL A 1 754 ? 32.094 20.330 -44.421 1.00 92.25 754 VAL A O 1
ATOM 6012 N N . ARG A 1 755 ? 30.330 19.104 -43.733 1.00 92.12 755 ARG A N 1
ATOM 6013 C CA . ARG A 1 755 ? 29.321 19.973 -44.338 1.00 92.12 755 ARG A CA 1
ATOM 6014 C C . ARG A 1 755 ? 29.158 21.295 -43.598 1.00 92.12 755 ARG A C 1
ATOM 6016 O O . ARG A 1 755 ? 29.105 22.340 -44.250 1.00 92.12 755 ARG A O 1
ATOM 6023 N N . VAL A 1 756 ? 29.043 21.253 -42.273 1.00 90.88 756 VAL A N 1
ATOM 6024 C CA . VAL A 1 756 ? 28.729 22.418 -41.433 1.00 90.88 756 VAL A CA 1
ATOM 6025 C C . VAL A 1 756 ? 29.837 23.472 -41.505 1.00 90.88 756 VAL A C 1
ATOM 6027 O O . VAL A 1 756 ? 29.548 24.650 -41.708 1.00 90.88 756 VAL A O 1
ATOM 6030 N N . PHE A 1 757 ? 31.104 23.055 -41.433 1.00 90.19 757 PHE A N 1
ATOM 6031 C CA . PHE A 1 757 ? 32.261 23.960 -41.448 1.00 90.19 757 PHE A CA 1
ATOM 6032 C C . PHE A 1 757 ? 32.922 24.105 -42.827 1.00 90.19 757 PHE A C 1
ATOM 6034 O O . PHE A 1 757 ? 33.945 24.785 -42.958 1.00 90.19 757 PHE A O 1
ATOM 6041 N N . ARG A 1 758 ? 32.343 23.488 -43.868 1.00 89.25 758 ARG A N 1
ATOM 6042 C CA . ARG A 1 758 ? 32.886 23.464 -45.237 1.00 89.25 758 ARG A CA 1
ATOM 6043 C C . ARG A 1 758 ? 34.354 23.031 -45.262 1.00 89.25 758 ARG A C 1
ATOM 6045 O O . ARG A 1 758 ? 35.216 23.748 -45.777 1.00 89.25 758 ARG A O 1
ATOM 6052 N N . LEU A 1 759 ? 34.648 21.884 -44.643 1.00 88.94 759 LEU A N 1
ATOM 6053 C CA . LEU A 1 759 ? 35.999 21.299 -44.624 1.00 88.94 759 LEU A CA 1
ATOM 6054 C C . LEU A 1 759 ? 36.395 20.700 -45.986 1.00 88.94 759 LEU A C 1
ATOM 6056 O O . LEU A 1 759 ? 37.554 20.352 -46.191 1.00 88.94 759 LEU A O 1
ATOM 6060 N N . ASP A 1 760 ? 35.445 20.621 -46.922 1.00 86.38 760 ASP A N 1
ATOM 6061 C CA . ASP A 1 760 ? 35.648 20.236 -48.320 1.00 86.38 760 ASP A CA 1
ATOM 6062 C C . ASP A 1 760 ? 36.491 21.247 -49.119 1.00 86.38 760 ASP A C 1
ATOM 6064 O O . ASP A 1 760 ? 37.056 20.911 -50.162 1.00 86.38 760 ASP A O 1
ATOM 6068 N N . GLU A 1 761 ? 36.594 22.490 -48.643 1.00 85.81 761 GLU A N 1
ATOM 6069 C CA . GLU A 1 761 ? 37.370 23.539 -49.300 1.00 85.81 761 GLU A CA 1
ATOM 6070 C C . GLU A 1 761 ? 38.885 23.271 -49.212 1.00 85.81 761 GLU A C 1
ATOM 6072 O O . GLU A 1 761 ? 39.432 22.870 -48.179 1.00 85.81 761 GLU A O 1
ATOM 6077 N N . ARG A 1 762 ? 39.601 23.515 -50.316 1.00 80.12 762 ARG A N 1
ATOM 6078 C CA . ARG A 1 762 ? 41.035 23.207 -50.460 1.00 80.12 762 ARG A CA 1
ATOM 6079 C C . ARG A 1 762 ? 41.948 24.289 -49.865 1.00 80.12 762 ARG A C 1
ATOM 6081 O O . ARG A 1 762 ? 42.841 24.780 -50.545 1.00 80.12 762 ARG A O 1
ATOM 6088 N N . THR A 1 763 ? 41.744 24.666 -48.603 1.00 86.12 763 THR A N 1
ATOM 6089 C CA . THR A 1 763 ? 42.697 25.515 -47.864 1.00 86.12 763 THR A CA 1
ATOM 6090 C C . THR A 1 763 ? 43.594 24.666 -46.965 1.00 86.12 763 THR A C 1
ATOM 6092 O O . THR A 1 763 ? 43.160 23.644 -46.431 1.00 86.12 763 THR A O 1
ATOM 6095 N N . GLN A 1 764 ? 44.854 25.074 -46.777 1.00 82.31 764 GLN A N 1
ATOM 6096 C CA . GLN A 1 764 ? 45.841 24.286 -46.025 1.00 82.31 764 GLN A CA 1
ATOM 6097 C C . GLN A 1 764 ? 45.376 23.978 -44.590 1.00 82.31 764 GLN A C 1
ATOM 6099 O O . GLN A 1 764 ? 45.486 22.839 -44.143 1.00 82.31 764 GLN A O 1
ATOM 6104 N N . ALA A 1 765 ? 44.774 24.954 -43.900 1.00 84.94 765 ALA A N 1
ATOM 6105 C CA . ALA A 1 765 ? 44.236 24.768 -42.552 1.00 84.94 765 ALA A CA 1
ATOM 6106 C C . ALA A 1 765 ? 43.066 23.764 -42.513 1.00 84.94 765 ALA A C 1
ATOM 6108 O O . ALA A 1 765 ? 43.069 22.845 -41.696 1.00 84.94 765 ALA A O 1
ATOM 6109 N N . LYS A 1 766 ? 42.091 23.886 -43.426 1.00 86.88 766 LYS A N 1
ATOM 6110 C CA . LYS A 1 766 ? 40.913 23.003 -43.459 1.00 86.88 766 LYS A CA 1
ATOM 6111 C C . LYS A 1 766 ? 41.264 21.573 -43.858 1.00 86.88 766 LYS A C 1
ATOM 6113 O O . LYS A 1 766 ? 40.708 20.638 -43.293 1.00 86.88 766 LYS A O 1
ATOM 6118 N N . GLN A 1 767 ? 42.221 21.391 -44.767 1.00 87.44 767 GLN A N 1
ATOM 6119 C CA . GLN A 1 767 ? 42.698 20.066 -45.166 1.00 87.44 767 GLN A CA 1
ATOM 6120 C C . GLN A 1 767 ? 43.434 19.349 -44.026 1.00 87.44 767 GLN A C 1
ATOM 6122 O O . GLN A 1 767 ? 43.249 18.147 -43.847 1.00 87.44 767 GLN A O 1
ATOM 6127 N N . SER A 1 768 ? 44.213 20.070 -43.214 1.00 89.00 768 SER A N 1
ATOM 6128 C CA . SER A 1 768 ? 44.822 19.504 -42.002 1.00 89.00 768 SER A CA 1
ATOM 6129 C C . SER A 1 768 ? 43.762 19.081 -40.983 1.00 89.00 768 SER A C 1
ATOM 6131 O O . SER A 1 768 ? 43.810 17.955 -40.491 1.00 89.00 768 SER A O 1
ATOM 6133 N N . VAL A 1 769 ? 42.759 19.932 -40.730 1.00 90.88 769 VAL A N 1
ATOM 6134 C CA . VAL A 1 769 ? 41.631 19.609 -39.836 1.00 90.88 769 VAL A CA 1
ATOM 6135 C C . VAL A 1 769 ? 40.849 18.396 -40.345 1.00 90.88 769 VAL A C 1
ATOM 6137 O O . VAL A 1 769 ? 40.553 17.494 -39.568 1.00 90.88 769 VAL A O 1
ATOM 6140 N N . LEU A 1 770 ? 40.572 18.320 -41.650 1.00 91.38 770 LEU A N 1
ATOM 6141 C CA . LEU A 1 770 ? 39.872 17.193 -42.263 1.00 91.38 770 LEU A CA 1
ATOM 6142 C C . LEU A 1 770 ? 40.641 15.875 -42.102 1.00 91.38 770 LEU A C 1
ATOM 6144 O O . LEU A 1 770 ? 40.026 14.852 -41.807 1.00 91.38 770 LEU A O 1
ATOM 6148 N N . ARG A 1 771 ? 41.970 15.877 -42.273 1.00 90.94 771 ARG A N 1
ATOM 6149 C CA . ARG A 1 771 ? 42.799 14.672 -42.084 1.00 90.94 771 ARG A CA 1
ATOM 6150 C C . ARG A 1 771 ? 42.786 14.200 -40.638 1.00 90.94 771 ARG A C 1
ATOM 6152 O O . ARG A 1 771 ? 42.579 13.013 -40.409 1.00 90.94 771 ARG A O 1
ATOM 6159 N N . VAL A 1 772 ? 42.965 15.120 -39.687 1.00 93.62 772 VAL A N 1
ATOM 6160 C CA . VAL A 1 772 ? 42.910 14.805 -38.252 1.00 93.62 772 VAL A CA 1
ATOM 6161 C C . VAL A 1 772 ? 41.536 14.247 -37.896 1.00 93.62 772 VAL A C 1
ATOM 6163 O O . VAL A 1 772 ? 41.458 13.170 -37.321 1.00 93.62 772 VAL A O 1
ATOM 6166 N N . TRP A 1 773 ? 40.459 14.906 -38.330 1.00 94.00 773 TRP A N 1
ATOM 6167 C CA . TRP A 1 773 ? 39.093 14.447 -38.083 1.00 94.00 773 TRP A CA 1
ATOM 6168 C C . TRP A 1 773 ? 38.812 13.068 -38.687 1.00 94.00 773 TRP A C 1
ATOM 6170 O O . TRP A 1 773 ? 38.276 12.193 -38.013 1.00 94.00 773 TRP A O 1
ATOM 6180 N N . THR A 1 774 ? 39.239 12.841 -39.934 1.00 93.31 774 THR A N 1
ATOM 6181 C CA . THR A 1 774 ? 39.108 11.534 -40.596 1.00 93.31 774 THR A CA 1
ATOM 6182 C C . THR A 1 774 ? 39.857 10.453 -39.813 1.00 93.31 774 THR A C 1
ATOM 6184 O O . THR A 1 774 ? 39.293 9.394 -39.549 1.00 93.31 774 THR A O 1
ATOM 6187 N N . ALA A 1 775 ? 41.097 10.724 -39.390 1.00 93.69 775 ALA A N 1
ATOM 6188 C CA . ALA A 1 775 ? 41.885 9.790 -38.588 1.00 93.69 775 ALA A CA 1
ATOM 6189 C C . ALA A 1 775 ? 41.224 9.502 -37.231 1.00 93.69 775 ALA A C 1
ATOM 6191 O O . ALA A 1 775 ? 41.179 8.349 -36.814 1.00 93.69 775 ALA A O 1
ATOM 6192 N N . THR A 1 776 ? 40.654 10.517 -36.574 1.00 94.19 776 THR A N 1
ATOM 6193 C CA . THR A 1 776 ? 39.925 10.359 -35.311 1.00 94.19 776 THR A CA 1
ATOM 6194 C C . THR A 1 776 ? 38.681 9.490 -35.475 1.00 94.19 776 THR A C 1
ATOM 6196 O O . THR A 1 776 ? 38.528 8.539 -34.717 1.00 94.19 776 THR A O 1
ATOM 6199 N N . CYS A 1 777 ? 37.812 9.749 -36.459 1.00 93.62 777 CYS A N 1
ATOM 6200 C CA . CYS A 1 777 ? 36.608 8.933 -36.669 1.00 93.62 777 CYS A CA 1
ATOM 6201 C C . CYS A 1 777 ? 36.952 7.477 -37.013 1.00 93.62 777 CYS A C 1
ATOM 6203 O O . CYS A 1 777 ? 36.333 6.560 -36.476 1.00 93.62 777 CYS A O 1
ATOM 6205 N N . VAL A 1 778 ? 37.965 7.254 -37.860 1.00 94.50 778 VAL A N 1
ATOM 6206 C CA . VAL A 1 778 ? 38.441 5.901 -38.191 1.00 94.50 778 VAL A CA 1
ATOM 6207 C C . VAL A 1 778 ? 39.007 5.209 -36.955 1.00 94.50 778 VAL A C 1
ATOM 6209 O O . VAL A 1 778 ? 38.658 4.063 -36.693 1.00 94.50 778 VAL A O 1
ATOM 6212 N N . PHE A 1 779 ? 39.832 5.900 -36.166 1.00 94.81 779 PHE A N 1
ATOM 6213 C CA . PHE A 1 779 ? 40.385 5.357 -34.927 1.00 94.81 779 PHE A CA 1
ATOM 6214 C C . PHE A 1 779 ? 39.284 4.988 -33.929 1.00 94.81 779 PHE A C 1
ATOM 6216 O O . PHE A 1 779 ? 39.278 3.872 -33.423 1.00 94.81 779 PHE A O 1
ATOM 6223 N N . LEU A 1 780 ? 38.313 5.878 -33.698 1.00 93.31 780 LEU A N 1
ATOM 6224 C CA . LEU A 1 780 ? 37.188 5.621 -32.797 1.00 93.31 780 LEU A CA 1
ATOM 6225 C C . LEU A 1 780 ? 36.354 4.422 -33.253 1.00 93.31 780 LEU A C 1
ATOM 6227 O O . LEU A 1 780 ? 36.011 3.578 -32.428 1.00 93.31 780 LEU A O 1
ATOM 6231 N N . TYR A 1 781 ? 36.074 4.306 -34.554 1.00 93.81 781 TYR A N 1
ATOM 6232 C CA . TYR A 1 781 ? 35.347 3.159 -35.097 1.00 93.81 781 TYR A CA 1
ATOM 6233 C C . TYR A 1 781 ? 36.145 1.854 -34.978 1.00 93.81 781 TYR A C 1
ATOM 6235 O O . TYR A 1 781 ? 35.600 0.835 -34.563 1.00 93.81 781 TYR A O 1
ATOM 6243 N N . LEU A 1 782 ? 37.449 1.877 -35.269 1.00 93.50 782 LEU A N 1
ATOM 6244 C CA . LEU A 1 782 ? 38.316 0.711 -35.093 1.00 93.50 782 LEU A CA 1
ATOM 6245 C C . LEU A 1 782 ? 38.398 0.292 -33.625 1.00 93.50 782 LEU A C 1
ATOM 6247 O O . LEU A 1 782 ? 38.293 -0.897 -33.337 1.00 93.50 782 LEU A O 1
ATOM 6251 N N . CYS A 1 783 ? 38.530 1.239 -32.696 1.00 90.81 783 CYS A N 1
ATOM 6252 C CA . CYS A 1 783 ? 38.476 0.962 -31.263 1.00 90.81 783 CYS A CA 1
ATOM 6253 C C . CYS A 1 783 ? 37.131 0.353 -30.862 1.00 90.81 783 CYS A C 1
ATOM 6255 O O . CYS A 1 783 ? 37.120 -0.626 -30.124 1.00 90.81 783 CYS A O 1
ATOM 6257 N N . HIS A 1 784 ? 36.021 0.883 -31.376 1.00 89.75 784 HIS A N 1
ATOM 6258 C CA . HIS A 1 784 ? 34.676 0.382 -31.106 1.00 89.75 784 HIS A CA 1
ATOM 6259 C C . HIS A 1 784 ? 34.485 -1.066 -31.592 1.00 89.75 784 HIS A C 1
ATOM 6261 O O . HIS A 1 784 ? 34.107 -1.938 -30.810 1.00 89.75 784 HIS A O 1
ATOM 6267 N N . VAL A 1 785 ? 34.843 -1.356 -32.848 1.00 90.00 785 VAL A N 1
ATOM 6268 C CA . VAL A 1 785 ? 34.773 -2.712 -33.421 1.00 90.00 785 VAL A CA 1
ATOM 6269 C C . VAL A 1 785 ? 35.738 -3.663 -32.713 1.00 90.00 785 VAL A C 1
ATOM 6271 O O . VAL A 1 785 ? 35.373 -4.799 -32.410 1.00 90.00 785 VAL A O 1
ATOM 6274 N N . THR A 1 786 ? 36.958 -3.212 -32.403 1.00 88.25 786 THR A N 1
ATOM 6275 C CA . THR A 1 786 ? 37.956 -4.022 -31.684 1.00 88.25 786 THR A CA 1
ATOM 6276 C C . THR A 1 786 ? 37.483 -4.336 -30.272 1.00 88.25 786 THR A C 1
ATOM 6278 O O . THR A 1 786 ? 37.610 -5.472 -29.834 1.00 88.25 786 THR A O 1
ATOM 6281 N N . TYR A 1 787 ? 36.886 -3.375 -29.569 1.00 85.50 787 TYR A N 1
ATOM 6282 C CA . TYR A 1 787 ? 36.331 -3.584 -28.236 1.00 85.50 787 TYR A CA 1
ATOM 6283 C C . TYR A 1 787 ? 35.212 -4.633 -28.250 1.00 85.50 787 TYR A C 1
ATOM 6285 O O . TYR A 1 787 ? 35.284 -5.612 -27.503 1.00 85.50 787 TYR A O 1
ATOM 6293 N N . LEU A 1 788 ? 34.238 -4.476 -29.155 1.00 82.25 788 LEU A N 1
ATOM 6294 C CA . LEU A 1 788 ? 33.116 -5.407 -29.299 1.00 82.25 788 LEU A CA 1
ATOM 6295 C C . LEU A 1 788 ? 33.561 -6.804 -29.753 1.00 82.25 788 LEU A C 1
ATOM 6297 O O . LEU A 1 788 ? 32.957 -7.802 -29.370 1.00 82.25 788 LEU A O 1
ATOM 6301 N N . THR A 1 789 ? 34.629 -6.903 -30.547 1.00 82.12 789 THR A N 1
ATOM 6302 C CA . THR A 1 789 ? 35.098 -8.189 -31.089 1.00 82.12 789 THR A CA 1
ATOM 6303 C C . THR A 1 789 ? 36.084 -8.908 -30.169 1.00 82.12 789 THR A C 1
ATOM 6305 O O . THR A 1 789 ? 36.008 -10.128 -30.046 1.00 82.12 789 THR A O 1
ATOM 6308 N N . ALA A 1 790 ? 37.022 -8.182 -29.555 1.00 76.38 790 ALA A N 1
ATOM 6309 C CA . ALA A 1 790 ? 38.183 -8.752 -28.869 1.00 76.38 790 ALA A CA 1
ATOM 6310 C C . ALA A 1 790 ? 38.114 -8.679 -27.337 1.00 76.38 790 ALA A C 1
ATOM 6312 O O . ALA A 1 790 ? 38.842 -9.422 -26.683 1.00 76.38 790 ALA A O 1
ATOM 6313 N N . TRP A 1 791 ? 37.286 -7.799 -26.759 1.00 72.06 791 TRP A N 1
ATOM 6314 C CA . TRP A 1 791 ? 37.248 -7.595 -25.306 1.00 72.06 791 TRP A CA 1
ATOM 6315 C C . TRP A 1 791 ? 35.934 -8.047 -24.677 1.00 72.06 791 TRP A C 1
ATOM 6317 O O . TRP A 1 791 ? 35.940 -8.874 -23.769 1.00 72.06 791 TRP A O 1
ATOM 6327 N N . SER A 1 792 ? 34.805 -7.523 -25.152 1.00 65.06 792 SER A N 1
ATOM 6328 C CA . SER A 1 792 ? 33.489 -7.922 -24.655 1.00 65.06 792 SER A CA 1
ATOM 6329 C C . SER A 1 792 ? 32.384 -7.579 -25.650 1.00 65.06 792 SER A C 1
ATOM 6331 O O . SER A 1 792 ? 32.226 -6.417 -26.019 1.00 65.06 792 SER A O 1
ATOM 6333 N N . TRP A 1 793 ? 31.588 -8.585 -26.028 1.00 75.19 793 TRP A N 1
ATOM 6334 C CA . TRP A 1 793 ? 30.330 -8.387 -26.751 1.00 75.19 793 TRP A CA 1
ATOM 6335 C C . TRP A 1 793 ? 29.292 -7.805 -25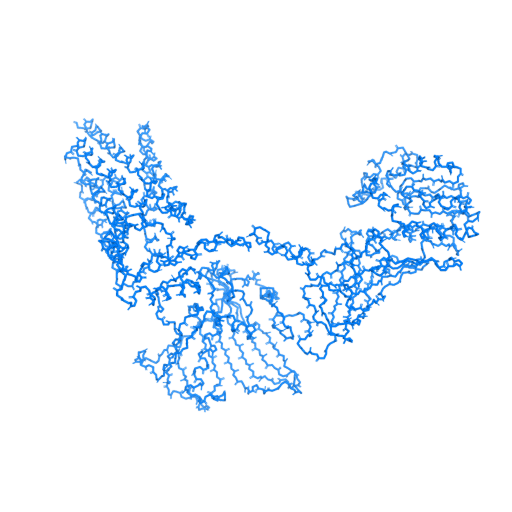.785 1.00 75.19 793 TRP A C 1
ATOM 6337 O O . TRP A 1 793 ? 28.708 -8.536 -24.984 1.00 75.19 793 TRP A O 1
ATOM 6347 N N . ASP A 1 794 ? 29.140 -6.480 -25.807 1.00 73.00 794 ASP A N 1
ATOM 6348 C CA . ASP A 1 794 ? 28.255 -5.728 -24.917 1.00 73.00 794 ASP A CA 1
ATOM 6349 C C . ASP A 1 794 ? 27.307 -4.847 -25.745 1.00 73.00 794 ASP A C 1
ATOM 6351 O O . ASP A 1 794 ? 27.702 -3.828 -26.323 1.00 73.00 794 ASP A O 1
ATOM 6355 N N . TYR A 1 795 ? 26.042 -5.266 -25.805 1.00 69.19 795 TYR A N 1
ATOM 6356 C CA . TYR A 1 795 ? 24.976 -4.550 -26.503 1.00 69.19 795 TYR A CA 1
ATOM 6357 C C . TYR A 1 795 ? 24.714 -3.161 -25.906 1.00 69.19 795 TYR A C 1
ATOM 6359 O O . TYR A 1 795 ? 24.526 -2.192 -26.642 1.00 69.19 795 TYR A O 1
ATOM 6367 N N . THR A 1 796 ? 24.775 -3.037 -24.580 1.00 70.75 796 THR A N 1
ATOM 6368 C CA . THR A 1 796 ? 24.555 -1.774 -23.868 1.00 70.75 796 THR A CA 1
ATOM 6369 C C . THR A 1 796 ? 25.631 -0.761 -24.235 1.00 70.75 796 THR A C 1
ATOM 6371 O O . THR A 1 796 ? 25.327 0.400 -24.511 1.00 70.75 796 THR A O 1
ATOM 6374 N N . TYR A 1 797 ? 26.892 -1.199 -24.309 1.00 84.25 797 TYR A N 1
ATOM 6375 C CA . TYR A 1 797 ? 27.975 -0.360 -24.819 1.00 84.25 797 TYR A CA 1
ATOM 6376 C C . TYR A 1 797 ? 27.743 0.040 -26.282 1.00 84.25 797 TYR A C 1
ATOM 6378 O O . TYR A 1 797 ? 27.908 1.215 -26.617 1.00 84.25 797 TYR A O 1
ATOM 6386 N N . ASN A 1 798 ? 27.350 -0.907 -27.144 1.00 84.00 798 ASN A N 1
ATOM 6387 C CA . ASN A 1 798 ? 27.079 -0.628 -28.556 1.00 84.00 798 ASN A CA 1
ATOM 6388 C C . ASN A 1 798 ? 26.020 0.475 -28.720 1.00 84.00 798 ASN A C 1
ATOM 6390 O O . ASN A 1 798 ? 26.252 1.471 -29.409 1.00 84.00 798 ASN A O 1
ATOM 6394 N N . MET A 1 799 ? 24.894 0.342 -28.017 1.00 81.88 799 MET A N 1
ATOM 6395 C CA . MET A 1 799 ? 23.825 1.339 -28.017 1.00 81.88 799 MET A CA 1
ATOM 6396 C C . MET A 1 799 ? 24.285 2.678 -27.448 1.00 81.88 799 MET A C 1
ATOM 6398 O O . MET A 1 799 ? 24.096 3.709 -28.090 1.00 81.88 799 MET A O 1
ATOM 6402 N N . ALA A 1 800 ? 24.968 2.688 -26.302 1.00 83.31 800 ALA A N 1
ATOM 6403 C CA . ALA A 1 800 ? 25.464 3.922 -25.699 1.00 83.31 800 ALA A CA 1
ATOM 6404 C C . ALA A 1 800 ? 26.431 4.681 -26.626 1.00 83.31 800 ALA A C 1
ATOM 6406 O O . ALA A 1 800 ? 26.338 5.904 -26.750 1.00 83.31 800 ALA A O 1
ATOM 6407 N N . ALA A 1 801 ? 27.334 3.970 -27.308 1.00 86.50 801 ALA A N 1
ATOM 6408 C CA . ALA A 1 801 ? 28.278 4.564 -28.250 1.00 86.50 801 ALA A CA 1
ATOM 6409 C C . ALA A 1 801 ? 27.566 5.186 -29.465 1.00 86.50 801 ALA A C 1
ATOM 6411 O O . ALA A 1 801 ? 27.857 6.329 -29.831 1.00 86.50 801 ALA A O 1
ATOM 6412 N N . ASN A 1 802 ? 26.599 4.473 -30.051 1.00 88.69 802 ASN A N 1
ATOM 6413 C CA . ASN A 1 802 ? 25.827 4.959 -31.195 1.00 88.69 802 ASN A CA 1
ATOM 6414 C C . ASN A 1 802 ? 24.910 6.127 -30.819 1.00 88.69 802 ASN A C 1
ATOM 6416 O O . ASN A 1 802 ? 24.866 7.123 -31.539 1.00 88.69 802 ASN A O 1
ATOM 6420 N N . VAL A 1 803 ? 24.248 6.072 -29.662 1.00 87.38 803 VAL A N 1
ATOM 6421 C CA . VAL A 1 803 ? 23.428 7.178 -29.146 1.00 87.38 803 VAL A CA 1
ATOM 6422 C C . VAL A 1 803 ? 24.290 8.411 -28.874 1.00 87.38 803 VAL A C 1
ATOM 6424 O O . VAL A 1 803 ? 23.912 9.512 -29.269 1.00 87.38 803 VAL A O 1
ATOM 6427 N N . ALA A 1 804 ? 25.474 8.258 -28.272 1.00 89.31 804 ALA A N 1
ATOM 6428 C CA . ALA A 1 804 ? 26.378 9.381 -28.023 1.00 89.31 804 ALA A CA 1
ATOM 6429 C C . ALA A 1 804 ? 26.829 10.056 -29.331 1.00 89.31 804 ALA A C 1
ATOM 6431 O O . ALA A 1 804 ? 26.728 11.278 -29.463 1.00 89.31 804 ALA A O 1
ATOM 6432 N N . ALA A 1 805 ? 27.266 9.272 -30.321 1.00 89.56 805 ALA A N 1
ATOM 6433 C CA . ALA A 1 805 ? 27.613 9.789 -31.645 1.00 89.56 805 ALA A CA 1
ATOM 6434 C C . ALA A 1 805 ? 26.401 10.443 -32.341 1.00 89.56 805 ALA A C 1
ATOM 6436 O O . ALA A 1 805 ? 26.524 11.529 -32.916 1.00 89.56 805 ALA A O 1
ATOM 6437 N N . GLY A 1 806 ? 25.223 9.823 -32.215 1.00 89.62 806 GLY A N 1
ATOM 6438 C CA . GLY A 1 806 ? 23.935 10.300 -32.712 1.00 89.62 806 GLY A CA 1
ATOM 6439 C C . GLY A 1 806 ? 23.517 11.655 -32.132 1.00 89.62 806 GLY A C 1
ATOM 6440 O O . GLY A 1 806 ? 23.137 12.558 -32.874 1.00 89.62 806 GLY A O 1
ATOM 6441 N N . ILE A 1 807 ? 23.644 11.849 -30.818 1.00 90.06 807 ILE A N 1
ATOM 6442 C CA . ILE A 1 807 ? 23.322 13.118 -30.149 1.00 90.06 807 ILE A CA 1
ATOM 6443 C C . ILE A 1 807 ? 24.233 14.237 -30.656 1.00 90.06 807 ILE A C 1
ATOM 6445 O O . ILE A 1 807 ? 23.745 15.316 -30.996 1.00 90.06 807 ILE A O 1
ATOM 6449 N N . VAL A 1 808 ? 25.542 13.982 -30.762 1.00 90.88 808 VAL A N 1
ATOM 6450 C CA . VAL A 1 808 ? 26.504 14.991 -31.233 1.00 90.88 808 VAL A CA 1
ATOM 6451 C C . VAL A 1 808 ? 26.158 15.455 -32.650 1.00 90.88 808 VAL A C 1
ATOM 6453 O O . VAL A 1 808 ? 26.085 16.662 -32.896 1.00 90.88 808 VAL A O 1
ATOM 6456 N N . GLN A 1 809 ? 25.880 14.531 -33.577 1.00 91.31 809 GLN A N 1
ATOM 6457 C CA . GLN A 1 809 ? 25.473 14.920 -34.932 1.00 91.31 809 GLN A CA 1
ATOM 6458 C C . GLN A 1 809 ? 24.107 15.629 -34.954 1.00 91.31 809 GLN A C 1
ATOM 6460 O O . GLN A 1 809 ? 23.948 16.613 -35.674 1.00 91.31 809 GLN A O 1
ATOM 6465 N N . ASN A 1 810 ? 23.138 15.197 -34.142 1.00 91.94 810 ASN A N 1
ATOM 6466 C CA . ASN A 1 810 ? 21.788 15.767 -34.111 1.00 91.94 810 ASN A CA 1
ATOM 6467 C C . ASN A 1 810 ? 21.788 17.213 -33.601 1.00 91.94 810 ASN A C 1
ATOM 6469 O O . ASN A 1 810 ? 21.086 18.068 -34.152 1.00 91.94 810 ASN A O 1
ATOM 6473 N N . VAL A 1 811 ? 22.613 17.512 -32.592 1.00 93.00 811 VAL A N 1
ATOM 6474 C CA . VAL A 1 811 ? 22.827 18.878 -32.091 1.00 93.00 811 VAL A CA 1
ATOM 6475 C C . VAL A 1 811 ? 23.426 19.761 -33.185 1.00 93.00 811 VAL A C 1
ATOM 6477 O O . VAL A 1 811 ? 22.927 20.862 -33.427 1.00 93.00 811 VAL A O 1
ATOM 6480 N N . LEU A 1 812 ? 24.445 19.270 -33.898 1.00 93.12 812 LEU A N 1
ATOM 6481 C CA . LEU A 1 812 ? 25.069 20.009 -34.999 1.00 93.12 812 LEU A CA 1
ATOM 6482 C C . LEU A 1 812 ? 24.093 20.265 -36.155 1.00 93.12 812 LEU A C 1
ATOM 6484 O O . LEU A 1 812 ? 24.060 21.377 -36.682 1.00 93.12 812 LEU A O 1
ATOM 6488 N N . TRP A 1 813 ? 23.266 19.284 -36.525 1.00 93.88 813 TRP A N 1
ATOM 6489 C CA . TRP A 1 813 ? 22.255 19.442 -37.574 1.00 93.88 813 TRP A CA 1
ATOM 6490 C C . TRP A 1 813 ? 21.140 20.405 -37.195 1.00 93.88 813 TRP A C 1
ATOM 6492 O O . TRP A 1 813 ? 20.739 21.228 -38.019 1.00 93.88 813 TRP A O 1
ATOM 6502 N N . SER A 1 814 ? 20.676 20.352 -35.949 1.00 92.81 814 SER A N 1
ATOM 6503 C CA . SER A 1 814 ? 19.670 21.282 -35.434 1.00 92.81 814 SER A CA 1
ATOM 6504 C C . SER A 1 814 ? 20.207 22.713 -35.425 1.00 92.81 814 SER A C 1
ATOM 6506 O O . SER A 1 814 ? 19.549 23.634 -35.912 1.00 92.81 814 SER A O 1
ATOM 6508 N N . TRP A 1 815 ? 21.446 22.899 -34.962 1.00 93.56 815 TRP A N 1
ATOM 6509 C CA . TRP A 1 815 ? 22.128 24.190 -35.000 1.00 93.56 815 TRP A CA 1
ATOM 6510 C C . TRP A 1 815 ? 22.317 24.705 -36.433 1.00 93.56 815 TRP A C 1
ATOM 6512 O O . TRP A 1 815 ? 21.961 25.849 -36.729 1.00 93.56 815 TRP A O 1
ATOM 6522 N N . PHE A 1 816 ? 22.804 23.856 -37.342 1.00 92.62 816 PHE A N 1
ATOM 6523 C CA . PHE A 1 816 ? 22.974 24.189 -38.756 1.00 92.62 816 PHE A CA 1
ATOM 6524 C C . PHE A 1 816 ? 21.647 24.590 -39.410 1.00 92.62 816 PHE A C 1
ATOM 6526 O O . PHE A 1 816 ? 21.588 25.609 -40.096 1.00 92.62 816 PHE A O 1
ATOM 6533 N N . SER A 1 817 ? 20.577 23.836 -39.152 1.00 92.81 817 SER A N 1
ATOM 6534 C CA . SER A 1 817 ? 19.221 24.105 -39.639 1.00 92.81 817 SER A CA 1
ATOM 6535 C C . SER A 1 817 ? 18.739 25.500 -39.221 1.00 92.81 817 SER A C 1
ATOM 6537 O O . SER A 1 817 ? 18.345 26.311 -40.062 1.00 92.81 817 SER A O 1
ATOM 6539 N N . ILE A 1 818 ? 18.868 25.837 -37.931 1.00 91.25 818 ILE A N 1
ATOM 6540 C CA . ILE A 1 818 ? 18.475 27.148 -37.389 1.00 91.25 818 ILE A CA 1
ATOM 6541 C C . ILE A 1 818 ? 19.297 28.272 -38.028 1.00 91.25 818 ILE A C 1
ATOM 6543 O O . ILE A 1 818 ? 18.738 29.285 -38.456 1.00 91.25 818 ILE A O 1
ATOM 6547 N N . GLN A 1 819 ? 20.620 28.112 -38.119 1.00 90.81 819 GLN A N 1
ATOM 6548 C CA . GLN A 1 819 ? 21.481 29.131 -38.721 1.00 90.81 819 GLN A CA 1
ATOM 6549 C C . GLN A 1 819 ? 21.191 29.336 -40.210 1.00 90.81 819 GLN A C 1
ATOM 6551 O O . GLN A 1 819 ? 21.120 30.473 -40.686 1.00 90.81 819 GLN A O 1
ATOM 6556 N N . ARG A 1 820 ? 21.005 28.246 -40.957 1.00 87.81 820 ARG A N 1
ATOM 6557 C CA . ARG A 1 820 ? 20.749 28.283 -42.398 1.00 87.81 820 ARG A CA 1
ATOM 6558 C C . ARG A 1 820 ? 19.377 28.878 -42.700 1.00 87.81 820 ARG A C 1
ATOM 6560 O O . ARG A 1 820 ? 19.283 29.712 -43.599 1.00 87.81 820 ARG A O 1
ATOM 6567 N N . TYR A 1 821 ? 18.353 28.529 -41.918 1.00 90.56 821 TYR A N 1
ATOM 6568 C CA . TYR A 1 821 ? 17.021 29.124 -42.018 1.00 90.56 821 TYR A CA 1
ATOM 6569 C C . TYR A 1 821 ? 17.053 30.628 -41.740 1.00 90.56 821 TYR A C 1
ATOM 6571 O O . TYR A 1 821 ? 16.560 31.402 -42.556 1.00 90.56 821 TYR A O 1
ATOM 6579 N N . ARG A 1 822 ? 17.729 31.063 -40.665 1.00 90.25 822 ARG A N 1
ATOM 6580 C CA . ARG A 1 822 ? 17.892 32.496 -40.357 1.00 90.25 822 ARG A CA 1
ATOM 6581 C C . ARG A 1 822 ? 18.542 33.272 -41.503 1.00 90.25 822 ARG A C 1
ATOM 6583 O O . ARG A 1 822 ? 18.146 34.405 -41.758 1.00 90.25 822 ARG A O 1
ATOM 6590 N N . LYS A 1 823 ? 19.505 32.664 -42.202 1.00 87.25 823 LYS A N 1
ATOM 6591 C CA . LYS A 1 823 ? 20.237 33.301 -43.303 1.00 87.25 823 LYS A CA 1
ATOM 6592 C C . LYS A 1 823 ? 19.474 33.326 -44.629 1.00 87.25 823 LYS A C 1
ATOM 6594 O O . LYS A 1 823 ? 19.535 34.328 -45.328 1.00 87.25 823 LYS A O 1
ATOM 6599 N N . LEU A 1 824 ? 18.828 32.223 -45.009 1.00 85.69 824 LEU A N 1
ATOM 6600 C CA . LEU A 1 824 ? 18.193 32.083 -46.326 1.00 85.69 824 LEU A CA 1
ATOM 6601 C C . LEU A 1 824 ? 16.697 32.416 -46.323 1.00 85.69 824 LEU A C 1
ATOM 6603 O O . LEU A 1 824 ? 16.156 32.681 -47.390 1.00 85.69 824 LEU A O 1
ATOM 6607 N N . GLN A 1 825 ? 16.023 32.349 -45.167 1.00 85.44 825 GLN A N 1
ATOM 6608 C CA . GLN A 1 825 ? 14.564 32.495 -45.016 1.00 85.44 825 GLN A CA 1
ATOM 6609 C C . GLN A 1 825 ? 13.746 31.561 -45.935 1.00 85.44 825 GLN A C 1
ATOM 6611 O O . GLN A 1 825 ? 12.589 31.819 -46.252 1.00 85.44 825 GLN A O 1
ATOM 6616 N N . LYS A 1 826 ? 14.345 30.445 -46.374 1.00 86.44 826 LYS A N 1
ATOM 6617 C CA . LYS A 1 826 ? 13.693 29.412 -47.189 1.00 86.44 826 LYS A CA 1
ATOM 6618 C C . LYS A 1 826 ? 13.252 28.259 -46.295 1.00 86.44 826 LYS A C 1
ATOM 6620 O O . LYS A 1 826 ? 14.055 27.729 -45.532 1.00 86.44 826 LYS A O 1
ATOM 6625 N N . THR A 1 827 ? 12.012 27.805 -46.450 1.00 86.81 827 THR A N 1
ATOM 6626 C CA . THR A 1 827 ? 11.416 26.732 -45.629 1.00 86.81 827 THR A CA 1
ATOM 6627 C C . THR A 1 827 ? 12.203 25.421 -45.670 1.00 86.81 827 THR A C 1
ATOM 6629 O O . THR A 1 827 ? 12.316 24.738 -44.656 1.00 86.81 827 THR A O 1
ATOM 6632 N N . TRP A 1 828 ? 12.827 25.093 -46.807 1.00 89.56 828 TRP A N 1
ATOM 6633 C CA . TRP A 1 828 ? 13.630 23.874 -46.937 1.00 89.56 828 TRP A CA 1
ATOM 6634 C C . TRP A 1 828 ? 14.924 23.878 -46.116 1.00 89.56 828 TRP A C 1
ATOM 6636 O O . TRP A 1 828 ? 15.455 22.812 -45.816 1.00 89.56 828 TRP A O 1
ATOM 6646 N N . ALA A 1 829 ? 15.418 25.049 -45.704 1.00 88.25 829 ALA A N 1
ATOM 6647 C CA . ALA A 1 829 ? 16.601 25.151 -44.854 1.00 88.25 829 ALA A CA 1
ATOM 6648 C C . ALA A 1 829 ? 16.341 24.671 -43.415 1.00 88.25 829 ALA A C 1
ATOM 6650 O O . ALA A 1 829 ? 17.298 24.356 -42.715 1.00 88.25 829 ALA A O 1
ATOM 6651 N N . ALA A 1 830 ? 15.070 24.592 -42.996 1.00 90.56 830 ALA A N 1
ATOM 6652 C CA . ALA A 1 830 ? 14.664 24.074 -41.690 1.00 90.56 830 ALA A CA 1
ATOM 6653 C C . ALA A 1 830 ? 14.493 22.538 -41.665 1.00 90.56 830 ALA A C 1
ATOM 6655 O O . ALA A 1 830 ? 14.350 21.948 -40.591 1.00 90.56 830 ALA A O 1
ATOM 6656 N N . TRP A 1 831 ? 14.498 21.880 -42.834 1.00 93.75 831 TRP A N 1
ATOM 6657 C CA . TRP A 1 831 ? 14.235 20.442 -42.960 1.00 93.75 831 TRP A CA 1
ATOM 6658 C C . TRP A 1 831 ? 15.170 19.559 -42.121 1.00 93.75 831 TRP A C 1
ATOM 6660 O O . TRP A 1 831 ? 14.647 18.652 -41.481 1.00 93.75 831 TRP A O 1
ATOM 6670 N N . PRO A 1 832 ? 16.493 19.812 -42.014 1.00 92.94 832 PRO A N 1
ATOM 6671 C CA . PRO A 1 832 ? 17.363 18.969 -41.193 1.00 92.94 832 PRO A CA 1
ATOM 6672 C C . PRO A 1 832 ? 16.949 18.911 -39.720 1.00 92.94 832 PRO A C 1
ATOM 6674 O O . PRO A 1 832 ? 16.981 17.843 -39.121 1.00 92.94 832 PRO A O 1
ATOM 6677 N N . GLY A 1 833 ? 16.505 20.033 -39.144 1.00 91.19 833 GLY A N 1
ATOM 6678 C CA . GLY A 1 833 ? 16.025 20.068 -37.758 1.00 91.19 833 GLY A CA 1
ATOM 6679 C C . GLY A 1 833 ? 14.721 19.288 -37.558 1.00 91.19 833 GLY A C 1
ATOM 6680 O O . GLY A 1 833 ? 14.573 18.585 -36.563 1.00 91.19 833 GLY A O 1
ATOM 6681 N N . LEU A 1 834 ? 13.799 19.359 -38.524 1.00 92.69 834 LEU A N 1
ATOM 6682 C CA . LEU A 1 834 ? 12.546 18.594 -38.489 1.00 92.69 834 LEU A CA 1
ATOM 6683 C C . LEU A 1 834 ? 12.787 17.090 -38.678 1.00 92.69 834 LEU A C 1
ATOM 6685 O O . LEU A 1 834 ? 12.156 16.278 -38.008 1.00 92.69 834 LEU A O 1
ATOM 6689 N N . ILE A 1 835 ? 13.730 16.724 -39.548 1.00 94.06 835 ILE A N 1
ATOM 6690 C CA . ILE A 1 835 ? 14.154 15.337 -39.761 1.00 94.06 835 ILE A CA 1
ATOM 6691 C C . ILE A 1 835 ? 14.787 14.768 -38.485 1.00 94.06 835 ILE A C 1
ATOM 6693 O O . ILE A 1 835 ? 14.442 13.662 -38.084 1.00 94.06 835 ILE A O 1
ATOM 6697 N N . VAL A 1 836 ? 15.651 15.531 -37.805 1.00 92.94 836 VAL A N 1
ATOM 6698 C CA . VAL A 1 836 ? 16.220 15.132 -36.506 1.00 92.94 836 VAL A CA 1
ATOM 6699 C C . VAL A 1 836 ? 15.119 14.913 -35.465 1.00 92.94 836 VAL A C 1
ATOM 6701 O O . VAL A 1 836 ? 15.136 13.893 -34.782 1.00 92.94 836 VAL A O 1
ATOM 6704 N N . ALA A 1 837 ? 14.141 15.819 -35.366 1.00 91.69 837 ALA A N 1
ATOM 6705 C CA . ALA A 1 837 ? 13.018 15.663 -34.441 1.00 91.69 837 ALA A CA 1
ATOM 6706 C C . ALA A 1 837 ? 12.189 14.399 -34.736 1.00 91.69 837 ALA A C 1
ATOM 6708 O O . ALA A 1 837 ? 11.849 13.662 -33.812 1.00 91.69 837 ALA A O 1
ATOM 6709 N N . TRP A 1 838 ? 11.927 14.108 -36.016 1.00 94.31 838 TRP A N 1
ATOM 6710 C CA . TRP A 1 838 ? 11.256 12.874 -36.430 1.00 94.31 838 TRP A CA 1
ATOM 6711 C C . TRP A 1 838 ? 12.068 11.642 -36.030 1.00 94.31 838 TRP A C 1
ATOM 6713 O O . TRP A 1 838 ? 11.520 10.721 -35.434 1.00 94.31 838 TRP A O 1
ATOM 6723 N N . ILE A 1 839 ? 13.369 11.609 -36.327 1.00 89.62 839 ILE A N 1
ATOM 6724 C CA . ILE A 1 839 ? 14.224 10.453 -36.024 1.00 89.62 839 ILE A CA 1
ATOM 6725 C C . ILE A 1 839 ? 14.306 10.210 -34.512 1.00 89.62 839 ILE A C 1
ATOM 6727 O O . ILE A 1 839 ? 14.263 9.060 -34.092 1.00 89.62 839 ILE A O 1
ATOM 6731 N N . ILE A 1 840 ? 14.363 11.263 -33.689 1.00 88.44 840 ILE A N 1
ATOM 6732 C CA . ILE A 1 840 ? 14.313 11.133 -32.224 1.00 88.44 840 ILE A CA 1
ATOM 6733 C C . ILE A 1 840 ? 12.988 10.498 -31.781 1.00 88.44 840 ILE A C 1
ATOM 6735 O O . ILE A 1 840 ? 13.000 9.595 -30.947 1.00 88.44 840 ILE A O 1
ATOM 6739 N N . LEU A 1 841 ? 11.861 10.924 -32.361 1.00 88.25 841 LEU A N 1
ATOM 6740 C CA . LEU A 1 841 ? 10.553 10.339 -32.064 1.00 88.25 841 LEU A CA 1
ATOM 6741 C C . LEU A 1 841 ? 10.480 8.869 -32.499 1.00 88.25 841 LEU A C 1
ATOM 6743 O O . LEU A 1 841 ? 10.033 8.026 -31.729 1.00 88.25 841 LEU A O 1
ATOM 6747 N N . ALA A 1 842 ? 10.971 8.544 -33.695 1.00 86.75 842 ALA A N 1
ATOM 6748 C CA . ALA A 1 842 ? 11.019 7.168 -34.179 1.00 86.75 842 ALA A CA 1
ATOM 6749 C C . ALA A 1 842 ? 11.906 6.290 -33.284 1.00 86.75 842 ALA A C 1
ATOM 6751 O O . ALA A 1 842 ? 11.514 5.183 -32.944 1.00 86.75 842 ALA A O 1
ATOM 6752 N N . MET A 1 843 ? 13.071 6.784 -32.856 1.00 81.81 843 MET A N 1
ATOM 6753 C CA . MET A 1 843 ? 13.982 6.063 -31.957 1.00 81.81 843 MET A CA 1
ATOM 6754 C C . MET A 1 843 ? 13.392 5.883 -30.553 1.00 81.81 843 MET A C 1
ATOM 6756 O O . MET A 1 843 ? 13.677 4.893 -29.892 1.00 81.81 843 MET A O 1
ATOM 6760 N N . SER A 1 844 ? 12.522 6.794 -30.099 1.00 81.56 844 SER A N 1
ATOM 6761 C CA . SER A 1 844 ? 11.826 6.623 -28.819 1.00 81.56 844 SER A CA 1
ATOM 6762 C C . SER A 1 844 ? 10.888 5.413 -28.800 1.00 81.56 844 SER A C 1
ATOM 6764 O O . SER A 1 844 ? 10.580 4.926 -27.718 1.00 81.56 844 SER A O 1
ATOM 6766 N N . LEU A 1 845 ? 10.494 4.884 -29.969 1.00 76.81 845 LEU A N 1
ATOM 6767 C CA . LEU A 1 845 ? 9.726 3.641 -30.054 1.00 76.81 845 LEU A CA 1
ATOM 6768 C C . LEU A 1 845 ? 10.498 2.450 -29.473 1.00 76.81 845 LEU A C 1
ATOM 6770 O O . LEU A 1 845 ? 9.893 1.632 -28.789 1.00 76.81 845 LEU A O 1
ATOM 6774 N N . GLU A 1 846 ? 11.823 2.395 -29.651 1.00 70.56 846 GLU A N 1
ATOM 6775 C CA . GLU A 1 846 ? 12.661 1.321 -29.094 1.00 70.56 846 GLU A CA 1
ATOM 6776 C C . GLU A 1 846 ? 12.709 1.327 -27.559 1.00 70.56 846 GLU A C 1
ATOM 6778 O O . GLU A 1 846 ? 12.965 0.292 -26.955 1.00 70.56 846 GLU A O 1
ATOM 6783 N N . LEU A 1 847 ? 12.417 2.461 -26.906 1.00 69.12 847 LEU A N 1
ATOM 6784 C CA . LEU A 1 847 ? 12.365 2.536 -25.441 1.00 69.12 847 LEU A CA 1
ATOM 6785 C C . LEU A 1 847 ? 11.129 1.847 -24.851 1.00 69.12 847 LEU A C 1
ATOM 6787 O O . LEU A 1 847 ? 11.129 1.546 -23.660 1.00 69.12 847 LEU A O 1
ATOM 6791 N N . PHE A 1 848 ? 10.080 1.637 -25.649 1.00 70.94 848 PHE A N 1
ATOM 6792 C CA . PHE A 1 848 ? 8.841 1.024 -25.174 1.00 70.94 848 PHE A CA 1
ATOM 6793 C C . PHE A 1 848 ? 8.857 -0.509 -25.230 1.00 70.94 848 PHE A C 1
ATOM 6795 O O . PHE A 1 848 ? 7.987 -1.092 -24.595 1.00 70.94 848 PHE A O 1
ATOM 6802 N N . ASP A 1 849 ? 9.794 -1.124 -25.977 1.00 73.38 849 ASP A N 1
ATOM 6803 C CA . ASP A 1 849 ? 10.011 -2.581 -26.137 1.00 73.38 849 ASP A CA 1
ATOM 6804 C C . ASP A 1 849 ? 8.766 -3.444 -25.839 1.00 73.38 849 ASP A C 1
ATOM 6806 O O . ASP A 1 849 ? 8.698 -4.163 -24.842 1.00 73.38 849 ASP A O 1
ATOM 6810 N N . PHE A 1 850 ? 7.728 -3.305 -26.672 1.00 83.75 850 PHE A N 1
ATOM 6811 C CA . PHE A 1 850 ? 6.430 -3.940 -26.444 1.00 83.75 850 PHE A CA 1
ATOM 6812 C C . PHE A 1 850 ? 6.290 -5.271 -27.197 1.00 83.75 850 PHE A C 1
ATOM 6814 O O . PHE A 1 850 ? 6.844 -5.454 -28.284 1.00 83.75 850 PHE A O 1
ATOM 6821 N N . ALA A 1 851 ? 5.476 -6.177 -26.643 1.00 84.06 851 ALA A N 1
ATOM 6822 C CA . ALA A 1 851 ? 5.177 -7.468 -27.255 1.00 84.06 851 ALA A CA 1
ATOM 6823 C C . ALA A 1 851 ? 4.529 -7.311 -28.648 1.00 84.06 851 ALA A C 1
ATOM 6825 O O . ALA A 1 851 ? 3.619 -6.495 -28.817 1.00 84.06 851 ALA A O 1
ATOM 6826 N N . PRO A 1 852 ? 4.941 -8.103 -29.650 1.00 85.31 852 PRO A N 1
ATOM 6827 C CA . PRO A 1 852 ? 4.583 -7.868 -31.038 1.00 85.31 852 PRO A CA 1
ATOM 6828 C C . PRO A 1 852 ? 3.078 -7.960 -31.287 1.00 85.31 852 PRO A C 1
ATOM 6830 O O . PRO A 1 852 ? 2.433 -8.976 -31.012 1.00 85.31 852 PRO A O 1
ATOM 6833 N N . TRP A 1 853 ? 2.525 -6.928 -31.918 1.00 86.81 853 TRP A N 1
ATOM 6834 C CA . TRP A 1 853 ? 1.154 -6.912 -32.407 1.00 86.81 853 TRP A CA 1
ATOM 6835 C C . TRP A 1 853 ? 0.957 -8.015 -33.444 1.00 86.81 853 TRP A C 1
ATOM 6837 O O . TRP A 1 853 ? 1.709 -8.131 -34.419 1.00 86.81 853 TRP A O 1
ATOM 6847 N N . GLY A 1 854 ? -0.036 -8.871 -33.189 1.00 83.75 854 GLY A N 1
ATOM 6848 C CA . GLY A 1 854 ? -0.296 -10.060 -34.000 1.00 83.75 854 GLY A CA 1
ATOM 6849 C C . GLY A 1 854 ? 0.896 -11.021 -34.088 1.00 83.75 854 GLY A C 1
ATOM 6850 O O . GLY A 1 854 ? 0.978 -11.773 -35.054 1.00 83.75 854 GLY A O 1
ATOM 6851 N N . ARG A 1 855 ? 1.840 -10.965 -33.131 1.00 86.81 855 ARG A N 1
ATOM 6852 C CA . ARG A 1 855 ? 3.106 -11.721 -33.121 1.00 86.81 855 ARG A CA 1
ATOM 6853 C C . ARG A 1 855 ? 3.993 -11.485 -34.348 1.00 86.81 855 ARG A C 1
ATOM 6855 O O . ARG A 1 855 ? 4.775 -12.353 -34.726 1.00 86.81 855 ARG A O 1
ATOM 6862 N N . MET A 1 856 ? 3.881 -10.325 -34.997 1.00 86.50 856 MET A N 1
ATOM 6863 C CA . MET A 1 856 ? 4.657 -10.018 -36.206 1.00 86.50 856 MET A CA 1
ATOM 6864 C C . MET A 1 856 ? 5.247 -8.603 -36.245 1.00 86.50 856 MET A C 1
ATOM 6866 O O . MET A 1 856 ? 6.263 -8.417 -36.911 1.00 86.50 856 MET A O 1
ATOM 6870 N N . ILE A 1 857 ? 4.629 -7.622 -35.575 1.00 90.31 857 ILE A N 1
ATOM 6871 C CA . ILE A 1 857 ? 5.063 -6.215 -35.593 1.00 90.31 857 ILE A CA 1
ATOM 6872 C C . ILE A 1 857 ? 5.393 -5.766 -34.172 1.00 90.31 857 ILE A C 1
ATOM 6874 O O . ILE A 1 857 ? 4.505 -5.677 -33.333 1.00 90.31 857 ILE A O 1
ATOM 6878 N N . ASP A 1 858 ? 6.652 -5.451 -33.916 1.00 88.00 858 ASP A N 1
ATOM 6879 C CA . ASP A 1 858 ? 7.171 -4.972 -32.633 1.00 88.00 858 ASP A CA 1
ATOM 6880 C C . ASP A 1 858 ? 7.664 -3.513 -32.698 1.00 88.00 858 ASP A C 1
ATOM 6882 O O . ASP A 1 858 ? 7.628 -2.850 -33.739 1.00 88.00 858 ASP A O 1
ATOM 6886 N N . ALA A 1 859 ? 8.157 -3.008 -31.566 1.00 87.00 859 ALA A N 1
ATOM 6887 C CA . ALA A 1 859 ? 8.747 -1.676 -31.468 1.00 87.00 859 ALA A CA 1
ATOM 6888 C C . ALA A 1 859 ? 9.906 -1.460 -32.457 1.00 87.00 859 ALA A C 1
ATOM 6890 O O . ALA A 1 859 ? 9.990 -0.406 -33.095 1.00 87.00 859 ALA A O 1
ATOM 6891 N N . HIS A 1 860 ? 10.776 -2.462 -32.610 1.00 88.06 860 HIS A N 1
ATOM 6892 C CA . HIS A 1 860 ? 11.957 -2.362 -33.455 1.00 88.06 860 HIS A CA 1
ATOM 6893 C C . HIS A 1 860 ? 11.576 -2.258 -34.939 1.00 88.06 860 HIS A C 1
ATOM 6895 O O . HIS A 1 860 ? 11.989 -1.317 -35.615 1.00 88.06 860 HIS A O 1
ATOM 6901 N N . SER A 1 861 ? 10.705 -3.129 -35.458 1.00 90.88 861 SER A N 1
ATOM 6902 C CA . SER A 1 861 ? 10.205 -3.037 -36.841 1.00 90.88 861 SER A CA 1
ATOM 6903 C C . SER A 1 861 ? 9.504 -1.700 -37.134 1.00 90.88 861 SER A C 1
ATOM 6905 O O . SER A 1 861 ? 9.692 -1.124 -38.209 1.00 90.88 861 SER A O 1
ATOM 6907 N N . LEU A 1 862 ? 8.764 -1.124 -36.183 1.00 91.06 862 LEU A N 1
ATOM 6908 C CA . LEU A 1 862 ? 8.190 0.216 -36.358 1.00 91.06 862 LEU A CA 1
ATOM 6909 C C . LEU A 1 862 ? 9.249 1.322 -36.421 1.00 91.06 862 LEU A C 1
ATOM 6911 O O . LEU A 1 862 ? 9.066 2.290 -37.164 1.00 91.06 862 LEU A O 1
ATOM 6915 N N . TRP A 1 863 ? 10.367 1.187 -35.706 1.00 90.69 863 TRP A N 1
ATOM 6916 C CA . TRP A 1 863 ? 11.510 2.087 -35.859 1.00 90.69 863 TRP A CA 1
ATOM 6917 C C . TRP A 1 863 ? 12.119 2.000 -37.270 1.00 90.69 863 TRP A C 1
ATOM 6919 O O . TRP A 1 863 ? 12.343 3.041 -37.901 1.00 90.69 863 TRP A O 1
ATOM 6929 N N . HIS A 1 864 ? 12.277 0.790 -37.830 1.00 92.25 864 HIS A N 1
ATOM 6930 C CA . HIS A 1 864 ? 12.672 0.607 -39.239 1.00 92.25 864 HIS A CA 1
ATOM 6931 C C . HIS A 1 864 ? 11.720 1.358 -40.175 1.00 92.25 864 HIS A C 1
ATOM 6933 O O . HIS A 1 864 ? 12.157 2.145 -41.012 1.00 92.25 864 HIS A O 1
ATOM 6939 N N . LEU A 1 865 ? 10.407 1.193 -40.010 1.00 94.06 865 LEU A N 1
ATOM 6940 C CA . LEU A 1 865 ? 9.419 1.904 -40.827 1.00 94.06 865 LEU A CA 1
ATOM 6941 C C . LEU A 1 865 ? 9.512 3.432 -40.654 1.00 94.06 865 LEU A C 1
ATOM 6943 O O . LEU A 1 865 ? 9.459 4.185 -41.631 1.00 94.06 865 LEU A O 1
ATOM 6947 N N . GLY A 1 866 ? 9.692 3.891 -39.415 1.00 92.38 866 GLY A N 1
ATOM 6948 C CA . GLY A 1 866 ? 9.757 5.302 -39.044 1.00 92.38 866 GLY A CA 1
ATOM 6949 C C . GLY A 1 866 ? 10.940 6.064 -39.645 1.00 92.38 866 GLY A C 1
ATOM 6950 O O . GLY A 1 866 ? 10.876 7.291 -39.730 1.00 92.38 866 GLY A O 1
ATOM 6951 N N . THR A 1 867 ? 11.987 5.373 -40.108 1.00 93.06 867 THR A N 1
ATOM 6952 C CA . THR A 1 867 ? 13.191 5.980 -40.708 1.00 93.06 867 THR A CA 1
ATOM 6953 C C . THR A 1 867 ? 13.129 6.128 -42.235 1.00 93.06 867 THR A C 1
ATOM 6955 O O . THR A 1 867 ? 13.873 6.939 -42.800 1.00 93.06 867 THR A O 1
ATOM 6958 N N . VAL A 1 868 ? 12.177 5.472 -42.912 1.00 95.06 868 VAL A N 1
ATOM 6959 C CA . VAL A 1 868 ? 12.032 5.520 -44.383 1.00 95.06 868 VAL A CA 1
ATOM 6960 C C . VAL A 1 868 ? 11.724 6.939 -44.876 1.00 95.06 868 VAL A C 1
ATOM 6962 O O . VAL A 1 868 ? 12.413 7.477 -45.747 1.00 95.06 868 VAL A O 1
ATOM 6965 N N . GLY A 1 869 ? 10.697 7.572 -44.300 1.00 95.25 869 GLY A N 1
ATOM 6966 C CA . GLY A 1 869 ? 10.276 8.935 -44.646 1.00 95.25 869 GLY A CA 1
ATOM 6967 C C . GLY A 1 869 ? 11.385 9.978 -44.436 1.00 95.25 869 GLY A C 1
ATOM 6968 O O . GLY A 1 869 ? 11.727 10.695 -45.384 1.00 95.25 869 GLY A O 1
ATOM 6969 N N . PRO A 1 870 ? 12.001 10.034 -43.239 1.00 94.31 870 PRO A N 1
ATOM 6970 C CA . PRO A 1 870 ? 13.181 10.850 -42.963 1.00 94.31 870 PRO A CA 1
ATOM 6971 C C . PRO A 1 870 ? 14.310 10.677 -43.980 1.00 94.31 870 PRO A C 1
ATOM 6973 O O . PRO A 1 870 ? 14.874 11.673 -44.432 1.00 94.31 870 PRO A O 1
ATOM 6976 N N . THR A 1 871 ? 14.604 9.444 -44.401 1.00 94.31 871 THR A N 1
ATOM 6977 C CA . THR A 1 871 ? 15.663 9.154 -45.379 1.00 94.31 871 THR A CA 1
ATOM 6978 C C . THR A 1 871 ? 15.368 9.784 -46.742 1.00 94.31 871 THR A C 1
ATOM 6980 O O . THR A 1 871 ? 16.212 10.486 -47.304 1.00 94.31 871 THR A O 1
ATOM 6983 N N . ILE A 1 872 ? 14.149 9.617 -47.264 1.00 95.12 872 ILE A N 1
ATOM 6984 C CA . ILE A 1 872 ? 13.708 10.235 -48.531 1.00 95.12 872 ILE A CA 1
ATOM 6985 C C . ILE A 1 872 ? 13.779 11.768 -48.441 1.00 95.12 872 ILE A C 1
ATOM 6987 O O . ILE A 1 872 ? 14.250 12.453 -49.363 1.00 95.12 872 ILE A O 1
ATOM 6991 N N . TRP A 1 873 ? 13.330 12.317 -47.312 1.00 95.38 873 TRP A N 1
ATOM 6992 C CA . TRP A 1 873 ? 13.332 13.754 -47.068 1.00 95.38 873 TRP A CA 1
ATOM 6993 C C . TRP A 1 873 ? 14.758 14.315 -46.964 1.00 95.38 873 TRP A C 1
ATOM 6995 O O . TRP A 1 873 ? 15.043 15.388 -47.505 1.00 95.38 873 TRP A O 1
ATOM 7005 N N . TRP A 1 874 ? 15.679 13.551 -46.372 1.00 95.06 874 TRP A N 1
ATOM 7006 C CA . TRP A 1 874 ? 17.088 13.907 -46.240 1.00 95.06 874 TRP A CA 1
ATOM 7007 C C . TRP A 1 874 ? 17.767 14.092 -47.595 1.00 95.06 874 TRP A C 1
ATOM 7009 O O . TRP A 1 874 ? 18.368 15.135 -47.847 1.00 95.06 874 TRP A O 1
ATOM 7019 N N . TYR A 1 875 ? 17.611 13.144 -48.523 1.00 95.19 875 TYR A N 1
ATOM 7020 C CA . TYR A 1 875 ? 18.171 13.286 -49.874 1.00 95.19 875 TYR A CA 1
ATOM 7021 C C . TYR A 1 875 ? 17.608 14.497 -50.621 1.00 95.19 875 TYR A C 1
ATOM 7023 O O . TYR A 1 875 ? 18.347 15.193 -51.322 1.00 95.19 875 TYR A O 1
ATOM 7031 N N . SER A 1 876 ? 16.324 14.799 -50.424 1.00 94.00 876 SER A N 1
ATOM 7032 C CA . SER A 1 876 ? 15.696 15.993 -50.998 1.00 94.00 876 SER A CA 1
ATOM 7033 C C . SER A 1 876 ? 16.316 17.285 -50.450 1.00 94.00 876 SER A C 1
ATOM 7035 O O . SER A 1 876 ? 16.514 18.242 -51.202 1.00 94.00 876 SER A O 1
ATOM 7037 N N . PHE A 1 877 ? 16.667 17.312 -49.161 1.00 94.38 877 PHE A N 1
ATOM 7038 C CA . PHE A 1 877 ? 17.432 18.405 -48.561 1.00 94.38 877 PHE A CA 1
ATOM 7039 C C . PHE A 1 877 ? 18.839 18.517 -49.172 1.00 94.38 877 PHE A C 1
ATOM 7041 O O . PHE A 1 877 ? 19.213 19.608 -49.600 1.00 94.38 877 PHE A O 1
ATOM 7048 N N . LEU A 1 878 ? 19.591 17.413 -49.281 1.00 93.19 878 LEU A N 1
ATOM 7049 C CA . LEU A 1 878 ? 20.962 17.421 -49.821 1.00 93.19 878 LEU A CA 1
ATOM 7050 C C . LEU A 1 878 ? 21.033 17.998 -51.239 1.00 93.19 878 LEU A C 1
ATOM 7052 O O . LEU A 1 878 ? 21.950 18.752 -51.563 1.00 93.19 878 LEU A O 1
ATOM 7056 N N . ILE A 1 879 ? 20.052 17.667 -52.079 1.00 93.25 879 ILE A N 1
ATOM 7057 C CA . ILE A 1 879 ? 19.955 18.183 -53.447 1.00 93.25 879 ILE A CA 1
ATOM 7058 C C . ILE A 1 879 ? 19.709 19.696 -53.440 1.00 93.25 879 ILE A C 1
ATOM 7060 O O . ILE A 1 879 ? 20.440 20.432 -54.106 1.00 93.25 879 ILE A O 1
ATOM 7064 N N . LYS A 1 880 ? 18.723 20.176 -52.668 1.00 91.69 880 LYS A N 1
ATOM 7065 C CA . LYS A 1 880 ? 18.420 21.615 -52.576 1.00 91.69 880 LYS A CA 1
ATOM 7066 C C . LYS A 1 880 ? 19.588 22.414 -52.011 1.00 91.69 880 LYS A C 1
ATOM 7068 O O . LYS A 1 880 ? 19.901 23.489 -52.514 1.00 91.69 880 LYS A O 1
ATOM 7073 N N . ASP A 1 881 ? 20.252 21.874 -50.999 1.00 91.25 881 ASP A N 1
ATOM 7074 C CA . ASP A 1 881 ? 21.405 22.509 -50.376 1.00 91.25 881 ASP A CA 1
ATOM 7075 C C . ASP A 1 881 ? 22.601 22.605 -51.340 1.00 91.25 881 ASP A C 1
ATOM 7077 O O . ASP A 1 881 ? 23.235 23.659 -51.437 1.00 91.25 881 ASP A O 1
ATOM 7081 N N . ALA A 1 882 ? 22.851 21.559 -52.135 1.00 89.94 882 ALA A N 1
ATOM 7082 C CA . ALA A 1 882 ? 23.865 21.585 -53.187 1.00 89.94 882 ALA A CA 1
ATOM 7083 C C . ALA A 1 882 ? 23.530 22.592 -54.301 1.00 89.94 882 ALA A C 1
ATOM 7085 O O . ALA A 1 882 ? 24.409 23.328 -54.755 1.00 89.94 882 ALA A O 1
ATOM 7086 N N . GLN A 1 883 ? 22.267 22.647 -54.737 1.00 90.19 883 GLN A N 1
ATOM 7087 C CA . GLN A 1 883 ? 21.799 23.594 -55.754 1.00 90.19 883 GLN A CA 1
ATOM 7088 C C . GLN A 1 883 ? 21.951 25.049 -55.287 1.00 90.19 883 GLN A C 1
ATOM 7090 O O . GLN A 1 883 ? 22.432 25.885 -56.053 1.00 90.19 883 GLN A O 1
ATOM 7095 N N . GLU A 1 884 ? 21.618 25.346 -54.029 1.00 89.00 884 GLU A N 1
ATOM 7096 C CA . GLU A 1 884 ? 21.768 26.682 -53.442 1.00 89.00 884 GLU A CA 1
ATOM 7097 C C . GLU A 1 884 ? 23.239 27.104 -53.320 1.00 89.00 884 GLU A C 1
ATOM 7099 O O . GLU A 1 884 ? 23.590 28.248 -53.626 1.00 89.00 884 GLU A O 1
ATOM 7104 N N . ASP A 1 885 ? 24.121 26.189 -52.905 1.00 86.38 885 ASP A N 1
ATOM 7105 C CA . ASP A 1 885 ? 25.557 26.465 -52.815 1.00 86.38 885 ASP A CA 1
ATOM 7106 C C . ASP A 1 885 ? 26.165 26.715 -54.207 1.00 86.38 885 ASP A C 1
ATOM 7108 O O . ASP A 1 885 ? 26.961 27.642 -54.371 1.00 86.38 885 ASP A O 1
ATOM 7112 N N . LEU A 1 886 ? 25.751 25.954 -55.226 1.00 85.81 886 LEU A N 1
ATOM 7113 C CA . LEU A 1 886 ? 26.168 26.165 -56.616 1.00 85.81 886 LEU A CA 1
ATOM 7114 C C . LEU A 1 886 ? 25.637 27.487 -57.190 1.00 85.81 886 LEU A C 1
ATOM 7116 O O . LEU A 1 886 ? 26.372 28.182 -57.893 1.00 85.81 886 LEU A O 1
ATOM 7120 N N . ALA A 1 887 ? 24.392 27.861 -56.884 1.00 82.56 887 ALA A N 1
ATOM 7121 C CA . ALA A 1 887 ? 23.821 29.148 -57.280 1.00 82.56 887 ALA A CA 1
ATOM 7122 C C . ALA A 1 887 ? 24.558 30.322 -56.614 1.00 82.56 887 ALA A C 1
ATOM 7124 O O . ALA A 1 887 ? 24.914 31.292 -57.279 1.00 82.56 887 ALA A O 1
ATOM 7125 N N . SER A 1 888 ? 24.876 30.198 -55.323 1.00 76.50 888 SER A N 1
ATOM 7126 C CA . SER A 1 888 ? 25.630 31.208 -54.571 1.00 76.50 888 SER A CA 1
ATOM 7127 C C . SER A 1 888 ? 27.065 31.376 -55.079 1.00 76.50 888 SER A C 1
ATOM 7129 O O . SER A 1 888 ? 27.594 32.484 -55.064 1.00 76.50 888 SER A O 1
ATOM 7131 N N . GLN A 1 889 ? 27.710 30.295 -55.531 1.00 71.50 889 GLN A N 1
ATOM 7132 C CA . GLN A 1 889 ? 29.042 30.356 -56.143 1.00 71.50 889 GLN A CA 1
ATOM 7133 C C . GLN A 1 889 ? 29.013 31.021 -57.525 1.00 71.50 889 GLN A C 1
ATOM 7135 O O . GLN A 1 889 ? 29.926 31.775 -57.834 1.00 71.50 889 GLN A O 1
ATOM 7140 N N . ARG A 1 890 ? 27.953 30.812 -58.320 1.00 67.12 890 ARG A N 1
ATOM 7141 C CA . ARG A 1 890 ? 27.754 31.494 -59.614 1.00 67.12 890 ARG A CA 1
ATOM 7142 C C . ARG A 1 890 ? 27.466 32.991 -59.499 1.00 67.12 890 ARG A C 1
ATOM 7144 O O . ARG A 1 890 ? 27.701 33.697 -60.459 1.00 67.12 890 ARG A O 1
ATOM 7151 N N . LEU A 1 891 ? 26.925 33.455 -58.372 1.00 60.41 891 LEU A N 1
ATOM 7152 C CA . LEU A 1 891 ? 26.690 34.884 -58.112 1.00 60.41 891 LEU A CA 1
ATOM 7153 C C . LEU A 1 891 ? 27.934 35.610 -57.566 1.00 60.41 891 LEU A C 1
ATOM 7155 O O . LEU A 1 891 ? 27.951 36.835 -57.526 1.00 60.41 891 LEU A O 1
ATOM 7159 N N . LYS A 1 892 ? 28.935 34.862 -57.078 1.00 56.56 892 LYS A N 1
ATOM 7160 C CA . LYS A 1 892 ? 30.193 35.394 -56.522 1.00 56.56 892 LYS A CA 1
ATOM 7161 C C . LYS A 1 892 ? 31.377 35.329 -57.493 1.00 56.56 892 LYS A C 1
ATOM 7163 O O . LYS A 1 892 ? 32.374 35.998 -57.235 1.00 56.56 892 LYS A O 1
ATOM 7168 N N . ALA A 1 893 ? 31.287 34.475 -58.510 1.00 51.12 893 ALA A N 1
ATOM 7169 C CA . ALA A 1 893 ? 32.198 34.407 -59.651 1.00 51.12 893 ALA A CA 1
ATOM 7170 C C . ALA A 1 893 ? 31.652 35.293 -60.768 1.00 51.12 893 ALA A C 1
ATOM 7172 O O . ALA A 1 893 ? 32.484 35.913 -61.462 1.00 51.12 893 ALA A O 1
#

InterPro domains:
  IPR002539 MaoC-like dehydratase domain [PF01575] (473-571)
  IPR007217 Per1-like [PF04080] (619-882)
  IPR025714 Methyltransferase domain [PF13847] (66-172)
  IPR025799 Protein arginine N-methyltransferase [PS51678] (28-337)
  IPR025799 Protein arginine N-methyltransferase [PTHR11006] (24-341)
  IPR029063 S-adenosyl-L-methionine-dependent methyltransferase superfamily [G3DSA:3.40.50.150] (22-176)
  IPR029063 S-adenosyl-L-methionine-dependent methyltransferase superfamily [SSF53335] (34-339)
  IPR029069 HotDog domain superfamily [SSF54637] (370-461)
  IPR029069 HotDog domain superfamily [SSF54637] (485-586)
  IPR055135 Protein arginine N-methyltransferase domain [PF22528] (177-339)

Secondary structure (DSSP, 8-state):
-----PPPHHHHHHS-HHHHHTTS-HHHHHHHHHTTSHHHHHHHHH-HHHHHHHHHHHHTTHHHHTT-EEEEET-TTSHHHHHHHHHT-SEEEEEE-STHHHHHHHHHHHTT-TTTEEEEES-TTTPPP-TTT-TTS-EEEEEE---BTTBTGGGTHHHHHHHHHHHEEEEEEEES-EEEEEEEEE--HHHHHHHTGGGG-BTTB--HHHHHHHTTSPEEEPPPGGGB-B--EEEEEEETTT--GGGGSEEEEEEEEB-SSEEEEEEEEEEEEEETTSSS-EEEE-STTS---TT-EEEEEEEEEEEE-TT-EEEEEEEEEE-SS-TTSEEEEEEEEEE-S-TTS-----SS-TT--S---HHHHH-PPPPTTS----GGGEEEEEEEEEE-SPPPS--TT--EEEEEEEEEEEE-STTEEEEEEEEEEEETTT--EEEEEEEEEEEET---S-----PPPP--PPPTT-TT--SEEEEEE--TTHHHHHGGGS---GGGT-HHHHHHTTSSS----HHHHHHHHHHHHHHHHSTT-GGG-SEEEEE--S---TTPEEEEEEEEEEEE-TTSPEEEEEEEEETTTT--PPPTGGG-HHHHHHHHHHIIIIITTS-----HHHHHTT--HHHHHHHHHHHHHHHHHHT-SSPPSS----BTTB--PPPBTTBS-HHHHHHHHHHHHHHHHHHHHHHHHS-TT-TTHHHHHHHHHHHHHHHHHHHHHHHS--HHHHHHHHHHHHHHHHHHHHHHHHHHTTTTS--HHHHHHHHHHHHHHHHHHHHHHHIIIII---HHHHHHHHHHHHHHHHHHHHHHHHHHHHHH--GGGGHHHHHHHHHHHHHHGGGG-PPPBTTTB-HHHHHHHHHHHHHHHHHHHHHHHHHHHHHHHHHH-

Radius of gyration: 41.2 Å; chains: 1; bounding box: 104×83×106 Å

Foldseek 3Di:
DDDDDDDDPVVCVPDDLVRQCPPDDPLVVVVQAVLLDVVVVVQQCVQCLNLVLLLCLLQLPLVLLAQFEEEEEQCRLVSSVVSSVVSHHQAYEYEHQHPSLVNSCVVCVVVVNNVHYHYYHDQLVPDDDDCVSVVVQAGQEYEYDQAAQLRCFQNSLQSLLVCCVRHYDVNRFYVQFKKWKKKFFFDDVVVCCVQQVCCCQVPNDRNNVVSVVSLQDWDQDADAPVGTQWDIWTWDMDGSNDDDPVPQQDKTKTKTFGAAFDKGQWMKMWMKIWRVPGPDTRIATLDNVGDHGPSRIIINGDPDIQGDHGGKMKIWMWGWAQDPVGRSDIDIDIGIFIDDPQLLRTDDDAQWCRSDDDQDPNQVNVQDPDDPPDPRFRPLQKDWFKKKKFFPADDDPDCVPWDKDKDKDFPDKAAQAQQFIKTKMKIWIAGPVPRDTGMIMITIITRGRHHDPPGHHDDDDDDDQDDPPCNPPFPDKDKDFFAQCNLVVCVVVTNNPCLQVWFVSCVVNVNRGRFHHQVVQQVVLVQVCCVPPVVVDPVLDGMGMDGDDDTHHGRWMKMKGKHWPVDADPVRRTDIDIDIDTDVPPDDDFWPLQPDPQLVVQLVVQCVPQVPPVNNPDDPLQVVLVHDSSNVSNLVSLVVQLVVQCPDPVHDPPSWIDGRNHGNADDDSNQQFVLQLVLLVLQLVLLVVLLVVLPVQFDPPQLCSVLSVVLSVLSNQLSVLSNSCRRDNDPVSVLSNLLSLLSNLLSLLLSLCCVLVVLSDPDPVSVVVNVVSVVVSVVVSCCVSCCCPPPHVDPVVSVVSSVVSLVNSLVSQCVQLVVQCVVPVDPLSNLSNVLSVQLVVLVVLVVVQDRADVSHHTSSSSSSNSVSVSSNSVSVSVSVVSVVVVVVVVVVD